Protein 6FPJ (pdb70)

Solvent-accessible surface area: 46569 Å² total; per-residue (Å²): 127,37,37,122,56,0,15,0,0,0,0,0,38,172,118,13,80,3,6,41,1,0,0,62,4,4,5,70,42,19,24,87,53,162,87,106,109,78,52,29,6,80,1,51,58,63,34,30,112,6,111,49,19,44,1,65,20,0,0,50,9,0,17,38,0,41,86,125,20,2,27,0,0,0,0,13,9,38,60,76,0,27,39,2,0,9,21,0,0,21,21,5,50,0,1,0,0,0,0,5,11,24,23,65,54,96,32,87,8,2,0,1,0,31,2,36,25,70,18,0,0,39,20,0,0,63,105,36,165,3,91,85,0,0,1,2,2,2,36,73,37,21,34,23,17,3,25,19,0,3,57,11,12,54,109,57,85,15,94,8,1,0,22,45,0,20,127,24,189,71,58,56,68,8,50,116,25,3,70,48,0,46,168,45,122,2,96,94,2,0,0,10,0,64,31,145,54,0,20,39,2,2,104,8,3,40,111,53,28,196,19,15,200,53,13,15,2,0,0,0,8,7,2,21,67,35,11,132,28,126,170,2,25,150,40,16,0,45,1,0,0,0,17,10,11,52,87,129,39,101,51,0,77,104,3,41,100,117,2,59,164,26,90,54,93,90,6,54,58,2,116,107,34,84,25,58,24,16,0,0,0,0,15,0,0,4,52,0,0,4,37,0,0,24,48,1,97,144,77,208,7,24,3,61,80,24,64,40,104,56,121,67,21,65,20,0,53,6,1,6,85,1,0,20,108,8,114,23,105,0,1,3,26,33,0,44,16,47,61,65,0,67,9,29,59,10,57,0,15,0,42,14,15,80,125,106,40,86,111,57,4,0,50,4,16,50,134,96,124,26,41,67,92,148,82,22,127,48,0,29,0,0,0,0,0,37,173,122,12,82,2,6,33,0,0,0,52,4,3,5,73,44,19,26,95,61,95,88,106,99,68,52,32,4,77,2,68,70,74,28,36,116,12,116,35,16,66,59,159,37,0,28,77,15,1,21,49,0,4,66,111,8,2,2,0,0,0,0,13,7,43,70,131,2,44,104,15,0,10,56,44,0,26,56,6,48,0,1,0,0,0,0,6,8,26,9,68,66,84,33,85,7,0,0,0,0,30,2,34,22,88,12,0,0,50,17,0,0,58,104,39,146,2,102,95,0,0,0,2,30,3,44,82,39,8,80,39,23,29,115,14,1,66,120,14,12,119,137,76,113,25,104,29,13,32,66,74,0,24,157,23,200,76,55,101,65,7,50,131,8,3,75,48,0,42,176,109,146,4,94,94,3,0,0,8,0,55,28,92,45,0,18,39,2,2,102,6,2,36,102,45,29,193,15,13,189,40,15,24,2,0,0,1,8,5,3,12,72,38,11,134,15,120,171,2,43,147,38,14,0,47,2,0,0,0,23,10,14,35,112,40,36,68,60,0,74,95,4,40,109,88,2,66,166,25,86,56,86,106,21,47,48,3,124,107,36,88,27,49,25,16,0,0,0,0,14,0,0,4,52,0,0,4,38,0,0,29,34,2,99,61,11,184,32,100,2,21,95,80,7,2,81,44,84,10,128,42,148,98,64,113,48,24,91,32,1,63,51,2,8,146,1,0,24,74,5,53,18,104,1,1,3,28,33,0,40,18,46,88,77,0,60,11,31,57,10,62,0,15,0,40,21,22,84,118,107,38,66,115,20,7,0,55,4,21,51,136,98,119,24,42,62,79,85,39,128,50,0,29,0,0,0,0,0,33,181,131,12,74,1,5,40,1,0,0,59,7,4,5,71,40,19,25,81,52,164,76,108,110,82,46,32,4,80,2,63,71,65,30,29,127,8,57,12,69,33,3,7,27,1,0,61,8,0,15,35,0,57,74,132,32,11,14,0,0,0,0,13,10,29,55,81,1,28,29,2,0,6,14,0,0,22,40,35,61,1,1,0,0,0,0,6,9,26,26,64,60,96,36,87,9,2,0,1,0,31,1,38,25,70,14,0,0,39,19,0,0,53,107,39,163,3,88,85,0,0,0,2,3,2,34,71,38,21,32,22,17,3,24,16,0,10,46,11,10,44,105,62,74,14,79,11,3,0,20,45,0,16,123,24,155,13,42,52,68,8,40,48,25,1,55,48,0,37,157,78,131,4,79,92,1,0,0,9,0,66,33,140,56,0,29,41,1,2,70,5,0,37,103,44,40,32,40,47,83,52,22,18,0,0,0,0,8,7,2,14,75,35,11,126,13,112,132,2,52,144,29,42,4,76,1,0,0,0,23,10,20,47,122,140,32,93,68,2,88,103,6,54,93,125,2,57,165,26,92,58,93,84,6,53,79,1,116,105,32,84,27,50,25,17,0,0,0,0,16,0,0,4,53,0,0,5,36,0,0,41,57,2,94,146,99,209,37,117,2,71,84,148,11,41,125,100,98,16,0,88,62,1,12,54,1,0,20,107,8,116,22,103,0,1,3,27,32,0,42,17,49,87,63,0,68,9,41,90,10,63,0,13,0,31,56,48,95,173,57,13,0,56,3,25,69,206,83,116,24,42,64,158

CATH classification: 3.40.50.2300 (+1 more: 3.40.50.2300)

Foldseek 3Di:
DQDQEAEEEEEEEPPCQQLVLLLVVLLVVQQPDPPCLSNVHRYHYDYDYQDDLDPVSLVVRLVVRQVVWHLAYEYEHWPSNVCVNQVQCQVQLHAYEYQAQDDPDQGARYAHLHADQQLQVVLVCVVVLAQEAEEEEEQGNHCVNVVSCVVCCVVSNHPYHYDYPNPDPDLVVLVVVVVVVVVVVHAEYEYHYDQVVQQSSLVSCLVVPPNQASHEYEYRDQQVVSHDCVSSLQNFHKYKYKHLADCVPVQNVVCLVVQCVDDCVSNPPSNPHDDGVSSQSSSVSSVLLSQLSSVCVVVVQDSDTGPDDPHHDPSSVSSSVSSQQDFDQGSRGTAHHDNSNHGAQGKMWMKIRGNVGIDGQFMAHPVVGTDGDD/DAQEAEEEEEEEPPCQLLVLLLVVLLVVQQPDPPCLSPVHRYHYDYDYQDDLALVSLLVSVQVDQAQFHLAYEYEHWPSNPCSVQVLCQLFLHAYEYQAQDDPDQGARYAHLHADQQLQVVLVCVVVVAQEAEEEEEQGNHCNNVVSVVVCCVVVVGHYHYDYCNPDDDLVVLVVVVVVVVVVVHAEYEYHYDQVVVLSSLVSCLVVPPNQASHEYEYRDQQVVSHDCVSSLQNWHKYKYKHLFDCPPVQNVVCLVVQCVDDCVSNPPSPVDPDGVSSQSSSVSSVLLSQLVSVCVVVVHPSDHRHRHDGSPDVPRDHDPCSVSSSVSSQQDWDQGSSGTAHHDRSNHGAQGKMWMKMGGNVGIDGQFIAHDPVGTDGD/DDQEAEEEEEAEPPCQLLVLLLVVLLVVQQPDPPCLSPVHRYHYDYDYAYQQDLVRLVVRLQVRVVVWHQAYEYEHWPRRVCVNQVLCVVVLHAYEYQAQDDPDQGARYAHLHADQQLQVVLVCLVVLAQEAEEEEEQGNHCVNVVSCVVCCVVSNHDYHYDYCNPDDDLVVLLVVVVVCVVVVHQEYEYHYDQVVQQSNLVSCLVVVSLADSHEYEYRDQQVVSHPCVSSLVRHYKYKYKHLADPPPVQLVVCLVVQLVDDCVSNPPSNPHDNGVSSQSSSVSSVLLSQLVSVCVVVVPDCDISSPVHPSSVSSRVSSQQDFDQGSRGTAHHDNSNHGAPGKMFMAMSHDTQFIAHDPVGTDGD

Structure (mmCIF, N/CA/C/O backbone):
data_6FPJ
#
_entry.id   6FPJ
#
_cell.length_a   109.150
_cell.length_b   164.770
_cell.length_c   63.350
_cell.angle_alpha   90.000
_cell.angle_beta   90.000
_cell.angle_gamma   90.000
#
_symmetry.space_group_name_H-M   'P 21 21 2'
#
loop_
_entity.id
_entity.type
_entity.pdbx_description
1 polymer 'Glutamate receptor 3'
2 non-polymer 2-acetamido-2-deoxy-beta-D-glucopyranose
3 non-polymer 'PHOSPHATE ION'
4 non-polymer 'DIMETHYL SULFOXIDE'
5 non-polymer GLYCEROL
6 water water
#
loop_
_atom_site.group_PDB
_atom_site.id
_atom_site.type_symbol
_atom_site.label_atom_id
_atom_site.label_alt_id
_atom_site.label_comp_id
_atom_site.label_asym_id
_atom_site.label_entity_id
_atom_site.label_seq_id
_atom_site.pdbx_PDB_ins_code
_atom_site.Cartn_x
_atom_site.Cartn_y
_atom_site.Cartn_z
_atom_site.occupancy
_atom_site.B_iso_or_equiv
_atom_site.auth_seq_id
_atom_site.auth_comp_id
_atom_site.auth_asym_id
_atom_site.auth_atom_id
_atom_site.pdbx_PDB_model_num
ATOM 1 N N . GLY A 1 1 ? 13.003 44.849 13.403 1.00 47.36 1 GLY A N 1
ATOM 2 C CA . GLY A 1 1 ? 13.733 45.214 12.209 1.00 45.85 1 GLY A CA 1
ATOM 3 C C . GLY A 1 1 ? 13.768 44.137 11.133 1.00 41.21 1 GLY A C 1
ATOM 4 O O . GLY A 1 1 ? 13.178 43.074 11.279 1.00 44.22 1 GLY A O 1
ATOM 5 N N . PHE A 1 2 ? 14.463 44.441 10.050 1.00 37.48 2 PHE A N 1
ATOM 6 C CA . PHE A 1 2 ? 14.635 43.521 8.888 1.00 35.14 2 PHE A CA 1
ATOM 7 C C . PHE A 1 2 ? 15.496 42.298 9.325 1.00 34.11 2 PHE A C 1
ATOM 8 O O . PHE A 1 2 ? 16.546 42.451 9.914 1.00 33.43 2 PHE A O 1
ATOM 16 N N . PRO A 1 3 ? 15.057 41.098 9.002 1.00 33.20 3 PRO A N 1
ATOM 17 C CA . PRO A 1 3 ? 15.773 39.944 9.562 1.00 32.51 3 PRO A CA 1
ATOM 18 C C . PRO A 1 3 ? 17.198 39.779 9.052 1.00 30.55 3 PRO A C 1
ATOM 19 O O . PRO A 1 3 ? 17.493 40.184 7.924 1.00 28.54 3 PRO A O 1
ATOM 23 N N . ASN A 1 4 ? 18.073 39.212 9.889 1.00 31.88 4 ASN A N 1
ATOM 24 C CA . ASN A 1 4 ? 19.462 38.967 9.490 1.00 33.08 4 ASN A CA 1
ATOM 25 C C . ASN A 1 4 ? 19.564 37.793 8.507 1.00 30.70 4 ASN A C 1
ATOM 26 O O . ASN A 1 4 ? 20.544 37.718 7.791 1.00 26.87 4 ASN A O 1
ATOM 31 N N . THR A 1 5 ? 18.537 36.923 8.464 1.00 28.89 5 THR A N 1
ATOM 32 C CA . THR A 1 5 ? 18.495 35.797 7.566 1.00 28.72 5 THR A CA 1
ATOM 33 C C . THR A 1 5 ? 17.173 35.774 6.805 1.00 27.58 5 THR A C 1
ATOM 34 O O . THR A 1 5 ? 16.115 35.921 7.407 1.00 29.82 5 THR A O 1
ATOM 38 N N . ILE A 1 6 ? 17.248 35.646 5.491 1.00 25.30 6 ILE A N 1
ATOM 39 C CA . ILE A 1 6 ? 16.078 35.397 4.665 1.00 24.78 6 ILE A CA 1
ATOM 40 C C . ILE A 1 6 ? 16.155 33.960 4.204 1.00 24.76 6 ILE A C 1
ATOM 41 O O . ILE A 1 6 ? 17.181 33.547 3.620 1.00 24.21 6 ILE A O 1
ATOM 46 N N . SER A 1 7 ? 15.106 33.187 4.462 1.00 24.90 7 SER A N 1
ATOM 47 C CA . SER A 1 7 ? 15.046 31.770 4.037 1.00 25.65 7 SER A CA 1
ATOM 48 C C . SER A 1 7 ? 14.096 31.623 2.861 1.00 24.67 7 SER A C 1
ATOM 49 O O . SER A 1 7 ? 12.987 32.147 2.880 1.00 23.31 7 SER A O 1
ATOM 52 N N . ILE A 1 8 ? 14.531 30.865 1.859 1.00 24.35 8 ILE A N 1
ATOM 53 C CA . ILE A 1 8 ? 13.680 30.515 0.743 1.00 23.35 8 ILE A CA 1
ATOM 54 C C . ILE A 1 8 ? 13.515 29.010 0.636 1.00 23.09 8 ILE A C 1
ATOM 55 O O . ILE A 1 8 ? 14.340 28.279 1.124 1.00 24.00 8 ILE A O 1
ATOM 60 N N . GLY A 1 9 ? 12.408 28.587 0.036 1.00 21.88 9 GLY A N 1
ATOM 61 C CA . GLY A 1 9 ? 12.163 27.196 -0.244 1.00 21.41 9 GLY A CA 1
ATOM 62 C C . GLY A 1 9 ? 12.764 26.847 -1.586 1.00 20.77 9 GLY A C 1
ATOM 63 O O . GLY A 1 9 ? 12.967 27.705 -2.447 1.00 20.68 9 GLY A O 1
ATOM 64 N N . GLY A 1 10 ? 13.087 25.580 -1.761 1.00 20.64 10 GLY A N 1
ATOM 65 C CA . GLY A 1 10 ? 13.519 25.064 -3.043 1.00 21.02 10 GLY A CA 1
ATOM 66 C C . GLY A 1 10 ? 12.754 23.792 -3.351 1.00 21.20 10 GLY A C 1
ATOM 67 O O . GLY A 1 10 ? 12.901 22.807 -2.611 1.00 23.26 10 GLY A O 1
ATOM 68 N N . LEU A 1 11 ? 11.972 23.780 -4.420 1.00 20.35 11 LEU A N 1
ATOM 69 C CA . LEU A 1 11 ? 11.211 22.593 -4.816 1.00 20.79 11 LEU A CA 1
ATOM 70 C C . LEU A 1 11 ? 11.756 22.030 -6.102 1.00 20.04 11 LEU A C 1
ATOM 71 O O . LEU A 1 11 ? 11.513 22.564 -7.162 1.00 19.16 11 LEU A O 1
ATOM 76 N N . PHE A 1 12 ? 12.480 20.932 -5.992 1.00 20.29 12 PHE A N 1
ATOM 77 C CA . PHE A 1 12 ? 13.192 20.326 -7.114 1.00 20.96 12 PHE A CA 1
ATOM 78 C C . PHE A 1 12 ? 12.491 19.028 -7.547 1.00 22.17 12 PHE A C 1
ATOM 79 O O . PHE A 1 12 ? 11.840 18.375 -6.750 1.00 23.96 12 PHE A O 1
ATOM 87 N N . MET A 1 13 ? 12.639 18.693 -8.812 1.00 22.97 13 MET A N 1
ATOM 88 C CA . MET A 1 13 ? 11.957 17.567 -9.438 1.00 25.00 13 MET A CA 1
ATOM 89 C C . MET A 1 13 ? 13.022 16.610 -9.944 1.00 25.45 13 MET A C 1
ATOM 90 O O . MET A 1 13 ? 14.225 16.912 -9.942 1.00 24.41 13 MET A O 1
ATOM 95 N N . ARG A 1 14 ? 12.558 15.469 -10.429 1.00 26.66 14 ARG A N 1
ATOM 96 C CA . ARG A 1 14 ? 13.388 14.600 -11.234 1.00 28.73 14 ARG A CA 1
ATOM 97 C C . ARG A 1 14 ? 14.056 15.331 -12.426 1.00 27.09 14 ARG A C 1
ATOM 98 O O . ARG A 1 14 ? 13.467 16.184 -13.086 1.00 27.95 14 ARG A O 1
ATOM 106 N N . ASN A 1 15 ? 15.288 14.974 -12.672 1.00 26.44 15 ASN A N 1
ATOM 107 C CA . ASN A 1 15 ? 16.076 15.521 -13.757 1.00 27.31 15 ASN A CA 1
ATOM 108 C C . ASN A 1 15 ? 16.388 17.010 -13.605 1.00 23.92 15 ASN A C 1
ATOM 109 O O . ASN A 1 15 ? 16.494 17.717 -14.600 1.00 23.26 15 ASN A O 1
ATOM 114 N N . THR A 1 16 ? 16.580 17.450 -12.362 1.00 22.01 16 THR A N 1
ATOM 115 C CA . THR A 1 16 ? 17.040 18.827 -12.076 1.00 21.00 16 THR A CA 1
ATOM 116 C C . THR A 1 16 ? 18.329 18.862 -11.261 1.00 20.67 16 THR A C 1
ATOM 117 O O . THR A 1 16 ? 18.572 19.827 -10.496 1.00 19.58 16 THR A O 1
ATOM 121 N N . VAL A 1 17 ? 19.180 17.830 -11.452 1.00 20.03 17 VAL A N 1
ATOM 122 C CA . VAL A 1 17 ? 20.415 17.733 -10.681 1.00 20.06 17 VAL A CA 1
ATOM 123 C C . VAL A 1 17 ? 21.321 18.935 -10.914 1.00 19.19 17 VAL A C 1
ATOM 124 O O . VAL A 1 17 ? 21.768 19.531 -9.963 1.00 18.69 17 VAL A O 1
ATOM 128 N N . GLN A 1 18 ? 21.571 19.283 -12.172 1.00 18.83 18 GLN A N 1
ATOM 129 C CA . GLN A 1 18 ? 22.457 20.408 -12.471 1.00 18.39 18 GLN A CA 1
ATOM 130 C C . GLN A 1 18 ? 21.883 21.698 -11.912 1.00 17.88 18 GLN A C 1
ATOM 131 O O . GLN A 1 18 ? 22.631 22.517 -11.348 1.00 16.90 18 GLN A O 1
ATOM 137 N N . GLU A 1 19 ? 20.578 21.875 -12.040 1.00 16.84 19 GLU A N 1
ATOM 138 C CA . GLU A 1 19 ? 19.935 23.082 -11.559 1.00 17.38 19 GLU A CA 1
ATOM 139 C C . GLU A 1 19 ? 20.046 23.189 -10.053 1.00 17.91 19 GLU A C 1
ATOM 140 O O . GLU A 1 19 ? 20.255 24.279 -9.528 1.00 17.85 19 GLU A O 1
ATOM 146 N N . HIS A 1 20 ? 19.912 22.063 -9.347 1.00 18.41 20 HIS A N 1
ATOM 147 C CA . HIS A 1 20 ? 20.141 22.041 -7.929 1.00 18.76 20 HIS A CA 1
ATOM 148 C C . HIS A 1 20 ? 21.588 22.445 -7.541 1.00 18.62 20 HIS A C 1
ATOM 149 O O . HIS A 1 20 ? 21.776 23.244 -6.615 1.00 18.20 20 HIS A O 1
ATOM 156 N N . SER A 1 21 ? 22.575 21.936 -8.261 1.00 17.96 21 SER A N 1
ATOM 157 C CA . SER A 1 21 ? 23.958 22.415 -8.102 1.00 18.26 21 SER A CA 1
ATOM 158 C C . SER A 1 21 ? 24.071 23.921 -8.373 1.00 17.69 21 SER A C 1
ATOM 159 O O . SER A 1 21 ? 24.719 24.631 -7.612 1.00 17.07 21 SER A O 1
ATOM 162 N N . ALA A 1 22 ? 23.417 24.407 -9.439 1.00 17.30 22 ALA A N 1
ATOM 163 C CA . ALA A 1 22 ? 23.476 25.826 -9.776 1.00 17.73 22 ALA A CA 1
ATOM 164 C C . ALA A 1 22 ? 22.812 26.706 -8.700 1.00 17.59 22 ALA A C 1
ATOM 165 O O . ALA A 1 22 ? 23.298 27.787 -8.409 1.00 17.62 22 ALA A O 1
ATOM 167 N N . PHE A 1 23 ? 21.718 26.203 -8.116 1.00 17.66 23 PHE A N 1
ATOM 168 C CA . PHE A 1 23 ? 20.991 26.869 -7.031 1.00 17.65 23 PHE A CA 1
ATOM 169 C C . PHE A 1 23 ? 21.889 27.016 -5.798 1.00 18.39 23 PHE A C 1
ATOM 170 O O . PHE A 1 23 ? 22.038 28.114 -5.267 1.00 18.06 23 PHE A O 1
ATOM 178 N N . ARG A 1 24 ? 22.507 25.909 -5.375 1.00 19.95 24 ARG A N 1
ATOM 179 C CA . ARG A 1 24 ? 23.435 25.954 -4.240 1.00 21.70 24 ARG A CA 1
ATOM 180 C C . ARG A 1 24 ? 24.629 26.844 -4.516 1.00 21.20 24 ARG A C 1
ATOM 181 O O . ARG A 1 24 ? 25.045 27.595 -3.654 1.00 21.16 24 ARG A O 1
ATOM 189 N N . PHE A 1 25 ? 25.157 26.778 -5.723 1.00 20.42 25 PHE A N 1
ATOM 190 C CA . PHE A 1 25 ? 26.313 27.584 -6.080 1.00 20.42 25 PHE A CA 1
ATOM 191 C C . PHE A 1 25 ? 25.955 29.068 -6.128 1.00 19.92 25 PHE A C 1
ATOM 192 O O . PHE A 1 25 ? 26.693 29.890 -5.628 1.00 18.71 25 PHE A O 1
ATOM 200 N N . ALA A 1 26 ? 24.810 29.400 -6.732 1.00 18.61 26 ALA A N 1
ATOM 201 C CA . ALA A 1 26 ? 24.387 30.801 -6.744 1.00 18.80 26 ALA A CA 1
ATOM 202 C C . ALA A 1 26 ? 24.126 31.364 -5.346 1.00 19.07 26 ALA A C 1
ATOM 203 O O . ALA A 1 26 ? 24.465 32.536 -5.077 1.00 19.24 26 ALA A O 1
ATOM 205 N N . VAL A 1 27 ? 23.569 30.553 -4.437 1.00 19.48 27 VAL A N 1
ATOM 206 C CA . VAL A 1 27 ? 23.400 30.968 -3.050 1.00 19.56 27 VAL A CA 1
ATOM 207 C C . VAL A 1 27 ? 24.759 31.196 -2.375 1.00 20.20 27 VAL A C 1
ATOM 208 O O . VAL A 1 27 ? 24.953 32.169 -1.636 1.00 19.38 27 VAL A O 1
ATOM 212 N N . GLN A 1 28 ? 25.706 30.305 -2.653 1.00 20.84 28 GLN A N 1
ATOM 213 C CA . GLN A 1 28 ? 27.083 30.470 -2.146 1.00 21.62 28 GLN A CA 1
ATOM 214 C C . GLN A 1 28 ? 27.703 31.784 -2.647 1.00 21.13 28 GLN A C 1
ATOM 215 O O . GLN A 1 28 ? 28.251 32.539 -1.846 1.00 21.83 28 GLN A O 1
ATOM 221 N N . LEU A 1 29 ? 27.587 32.068 -3.935 1.00 20.73 29 LEU A N 1
ATOM 222 C CA . LEU A 1 29 ? 28.122 33.307 -4.509 1.00 21.98 29 LEU A CA 1
ATOM 223 C C . LEU A 1 29 ? 27.504 34.562 -3.845 1.00 22.15 29 LEU A C 1
ATOM 224 O O . LEU A 1 29 ? 28.203 35.512 -3.545 1.00 21.42 29 LEU A O 1
ATOM 229 N N . TYR A 1 30 ? 26.194 34.515 -3.569 1.00 22.90 30 TYR A N 1
ATOM 230 C CA . TYR A 1 30 ? 25.524 35.608 -2.855 1.00 22.67 30 TYR A CA 1
ATOM 231 C C . TYR A 1 30 ? 26.130 35.757 -1.417 1.00 23.50 30 TYR A C 1
ATOM 232 O O . TYR A 1 30 ? 26.492 36.849 -1.020 1.00 23.98 30 TYR A O 1
ATOM 241 N N . ASN A 1 31 ? 26.217 34.637 -0.683 1.00 24.09 31 ASN A N 1
ATOM 242 C CA . ASN A 1 31 ? 26.600 34.642 0.713 1.00 25.40 31 ASN A CA 1
ATOM 243 C C . ASN A 1 31 ? 28.076 34.957 0.952 1.00 27.67 31 ASN A C 1
ATOM 244 O O . ASN A 1 31 ? 28.408 35.467 2.019 1.00 28.12 31 ASN A O 1
ATOM 249 N N . THR A 1 32 ? 28.944 34.653 -0.001 1.00 30.02 32 THR A N 1
ATOM 250 C CA . THR A 1 32 ? 30.366 34.853 0.207 1.00 34.57 32 THR A CA 1
ATOM 251 C C . THR A 1 32 ? 30.834 36.224 -0.265 1.00 38.20 32 THR A C 1
ATOM 252 O O . THR A 1 32 ? 31.982 36.518 -0.174 1.00 43.37 32 THR A O 1
ATOM 256 N N . ASN A 1 33 ? 29.954 37.055 -0.784 1.00 43.19 33 ASN A N 1
ATOM 257 C CA . ASN A 1 33 ? 30.258 38.481 -1.002 1.00 45.69 33 ASN A CA 1
ATOM 258 C C . ASN A 1 33 ? 30.514 39.167 0.359 1.00 45.76 33 ASN A C 1
ATOM 259 O O . ASN A 1 33 ? 29.684 39.071 1.280 1.00 46.94 33 ASN A O 1
ATOM 264 N N . GLN A 1 34 ? 31.666 39.822 0.497 1.00 51.12 34 GLN A N 1
ATOM 265 C CA . GLN A 1 34 ? 32.015 40.577 1.738 1.00 55.95 34 GLN A CA 1
ATOM 266 C C . GLN A 1 34 ? 31.511 42.047 1.768 1.00 57.13 34 GLN A C 1
ATOM 267 O O . GLN A 1 34 ? 31.305 42.615 2.861 1.00 59.27 34 GLN A O 1
ATOM 273 N N . ASN A 1 35 ? 31.309 42.643 0.588 1.00 56.43 35 ASN A N 1
ATOM 274 C CA . ASN A 1 35 ? 30.579 43.922 0.452 1.00 54.86 35 ASN A CA 1
ATOM 275 C C . ASN A 1 35 ? 29.178 43.816 1.092 1.00 53.48 35 ASN A C 1
ATOM 276 O O . ASN A 1 35 ? 28.274 43.222 0.535 1.00 51.90 35 ASN A O 1
ATOM 281 N N . THR A 1 36 ? 29.030 44.428 2.260 1.00 52.44 36 THR A N 1
ATOM 282 C CA . THR A 1 36 ? 27.823 44.427 3.097 1.00 51.78 36 THR A CA 1
ATOM 283 C C . THR A 1 36 ? 26.599 45.170 2.506 1.00 50.17 36 THR A C 1
ATOM 284 O O . THR A 1 36 ? 25.478 45.057 3.045 1.00 49.80 36 THR A O 1
ATOM 288 N N . THR A 1 37 ? 26.813 45.972 1.452 1.00 46.22 37 THR A N 1
ATOM 289 C CA . THR A 1 37 ? 25.691 46.539 0.706 1.00 43.03 37 THR A CA 1
ATOM 290 C C . THR A 1 37 ? 25.080 45.490 -0.220 1.00 40.09 37 THR A C 1
ATOM 291 O O . THR A 1 37 ? 23.847 45.427 -0.366 1.00 40.40 37 THR A O 1
ATOM 295 N N . GLU A 1 38 ? 25.925 44.683 -0.866 1.00 37.87 38 GLU A N 1
ATOM 296 C CA A GLU A 1 38 ? 25.453 43.608 -1.733 0.50 37.24 38 GLU A CA 1
ATOM 297 C CA B GLU A 1 38 ? 25.451 43.611 -1.735 0.50 36.93 38 GLU A CA 1
ATOM 298 C C . GLU A 1 38 ? 24.945 42.401 -0.933 1.00 35.57 38 GLU A C 1
ATOM 299 O O . GLU A 1 38 ? 24.191 41.575 -1.478 1.00 32.74 38 GLU A O 1
ATOM 310 N N . LYS A 1 39 ? 25.368 42.290 0.346 1.00 33.66 39 LYS A N 1
ATOM 311 C CA . LYS A 1 39 ? 24.981 41.168 1.226 1.00 32.97 39 LYS A CA 1
ATOM 312 C C . LYS A 1 39 ? 24.608 41.653 2.620 1.00 30.92 39 LYS A C 1
ATOM 313 O O . LYS A 1 39 ? 25.354 41.438 3.560 1.00 29.60 39 LYS A O 1
ATOM 319 N N . PRO A 1 40 ? 23.445 42.319 2.766 1.00 29.47 40 PRO A N 1
ATOM 320 C CA . PRO A 1 40 ? 23.017 42.798 4.092 1.00 28.16 40 PRO A CA 1
ATOM 321 C C . PRO A 1 40 ? 22.269 41.766 4.936 1.00 27.28 40 PRO A C 1
ATOM 322 O O . PRO A 1 40 ? 21.872 42.089 6.059 1.00 27.48 40 PRO A O 1
ATOM 326 N N . PHE A 1 41 ? 22.001 40.571 4.403 1.00 25.53 41 PHE A N 1
ATOM 327 C CA . PHE A 1 41 ? 21.388 39.490 5.137 1.00 24.99 41 PHE A CA 1
ATOM 328 C C . PHE A 1 41 ? 21.966 38.166 4.632 1.00 25.43 41 PHE A C 1
ATOM 329 O O . PHE A 1 41 ? 22.476 38.111 3.544 1.00 24.51 41 PHE A O 1
ATOM 337 N N . HIS A 1 42 ? 21.900 37.118 5.446 1.00 25.50 42 HIS A N 1
ATOM 338 C CA . HIS A 1 42 ? 22.280 35.780 5.025 1.00 27.18 42 HIS A CA 1
ATOM 339 C C . HIS A 1 42 ? 21.098 35.194 4.238 1.00 25.09 42 HIS A C 1
ATOM 340 O O . HIS A 1 42 ? 19.937 35.378 4.625 1.00 24.85 42 HIS A O 1
ATOM 347 N N . LEU A 1 43 ? 21.409 34.494 3.150 1.00 24.12 43 LEU A N 1
ATOM 348 C CA . LEU A 1 43 ? 20.403 33.718 2.413 1.00 23.83 43 LEU A CA 1
ATOM 349 C C . LEU A 1 43 ? 20.514 32.231 2.744 1.00 24.08 43 LEU A C 1
ATOM 350 O O . LEU A 1 43 ? 21.553 31.612 2.538 1.00 22.40 43 LEU A O 1
ATOM 355 N N . ASN A 1 44 ? 19.419 31.684 3.277 1.00 24.86 44 ASN A N 1
ATOM 356 C CA . ASN A 1 44 ? 19.306 30.300 3.693 1.00 26.86 44 ASN A CA 1
ATOM 357 C C . ASN A 1 44 ? 18.261 29.627 2.815 1.00 26.39 44 ASN A C 1
ATOM 358 O O . ASN A 1 44 ? 17.377 30.289 2.250 1.00 25.39 44 ASN A O 1
ATOM 363 N N . TYR A 1 45 ? 18.337 28.308 2.680 1.00 27.31 45 TYR A N 1
ATOM 364 C CA . TYR A 1 45 ? 17.297 27.599 1.948 1.00 27.38 45 TYR A CA 1
ATOM 365 C C . TYR A 1 45 ? 16.956 26.257 2.593 1.00 28.53 45 TYR A C 1
ATOM 366 O O . TYR A 1 45 ? 17.736 25.705 3.339 1.00 26.42 45 TYR A O 1
ATOM 375 N N . HIS A 1 46 ? 15.779 25.780 2.269 1.00 29.92 46 HIS A N 1
ATOM 376 C CA . HIS A 1 46 ? 15.367 24.447 2.604 1.00 32.97 46 HIS A CA 1
ATOM 377 C C . HIS A 1 46 ? 14.808 23.778 1.335 1.00 31.25 46 HIS A C 1
ATOM 378 O O . HIS A 1 46 ? 13.829 24.279 0.714 1.00 30.26 46 HIS A O 1
ATOM 385 N N . VAL A 1 47 ? 15.430 22.674 0.950 1.00 28.37 47 VAL A N 1
ATOM 386 C CA . VAL A 1 47 ? 15.113 22.013 -0.295 1.00 28.62 47 VAL A CA 1
ATOM 387 C C . VAL A 1 47 ? 14.291 20.753 -0.034 1.00 29.27 47 VAL A C 1
ATOM 388 O O . VAL A 1 47 ? 14.571 20.007 0.897 1.00 28.93 47 VAL A O 1
ATOM 392 N N . ASP A 1 48 ? 13.289 20.533 -0.879 1.00 29.01 48 ASP A N 1
ATOM 393 C CA . ASP A 1 48 ? 12.579 19.277 -0.989 1.00 30.92 48 ASP A CA 1
ATOM 394 C C . ASP A 1 48 ? 12.669 18.799 -2.418 1.00 30.26 48 ASP A C 1
ATOM 395 O O . ASP A 1 48 ? 12.593 19.594 -3.344 1.00 28.50 48 ASP A O 1
ATOM 400 N N . HIS A 1 49 ? 12.857 17.492 -2.581 1.00 30.45 49 HIS A N 1
ATOM 401 C CA . HIS A 1 49 ? 12.831 16.831 -3.858 1.00 31.66 49 HIS A CA 1
ATOM 402 C C . HIS A 1 49 ? 11.507 16.152 -4.002 1.00 31.98 49 HIS A C 1
ATOM 403 O O . HIS A 1 49 ? 11.158 15.357 -3.183 1.00 31.43 49 HIS A O 1
ATOM 410 N N . LEU A 1 50 ? 10.824 16.454 -5.095 1.00 32.58 50 LEU A N 1
ATOM 411 C CA . LEU A 1 50 ? 9.541 15.892 -5.409 1.00 34.63 50 LEU A CA 1
ATOM 412 C C . LEU A 1 50 ? 9.782 14.627 -6.187 1.00 37.91 50 LEU A C 1
ATOM 413 O O . LEU A 1 50 ? 10.305 14.658 -7.353 1.00 35.80 50 LEU A O 1
ATOM 418 N N . ASP A 1 51 ? 9.470 13.502 -5.514 1.00 41.39 51 ASP A N 1
ATOM 419 C CA . ASP A 1 51 ? 9.603 12.181 -6.126 1.00 44.04 51 ASP A CA 1
ATOM 420 C C . ASP A 1 51 ? 8.665 12.028 -7.324 1.00 40.42 51 ASP A C 1
ATOM 421 O O . ASP A 1 51 ? 8.975 11.247 -8.205 1.00 39.48 51 ASP A O 1
ATOM 426 N N . SER A 1 52 ? 7.551 12.784 -7.373 1.00 37.34 52 SER A N 1
ATOM 427 C CA . SER A 1 52 ? 6.661 12.762 -8.547 1.00 37.02 52 SER A CA 1
ATOM 428 C C . SER A 1 52 ? 6.011 14.091 -8.694 1.00 33.56 52 SER A C 1
ATOM 429 O O . SER A 1 52 ? 6.077 14.861 -7.783 1.00 32.59 52 SER A O 1
ATOM 432 N N . SER A 1 53 ? 5.285 14.284 -9.787 1.00 34.50 53 SER A N 1
ATOM 433 C CA . SER A 1 53 ? 4.449 15.471 -9.979 1.00 33.74 53 SER A CA 1
ATOM 434 C C . SER A 1 53 ? 2.988 15.197 -9.608 1.00 35.27 53 SER A C 1
ATOM 435 O O . SER A 1 53 ? 2.106 16.062 -9.789 1.00 34.58 53 SER A O 1
ATOM 438 N N . ASN A 1 54 ? 2.695 14.005 -9.057 1.00 35.70 54 ASN A N 1
ATOM 439 C CA . ASN A 1 54 ? 1.405 13.796 -8.427 1.00 36.05 54 ASN A CA 1
ATOM 440 C C . ASN A 1 54 ? 1.121 14.685 -7.160 1.00 35.49 54 ASN A C 1
ATOM 441 O O . ASN A 1 54 ? 2.024 15.113 -6.443 1.00 34.42 54 ASN A O 1
ATOM 446 N N . SER A 1 55 ? -0.150 14.955 -6.942 1.00 33.29 55 SER A N 1
ATOM 447 C CA . SER A 1 55 ? -0.618 15.833 -5.894 1.00 32.48 55 SER A CA 1
ATOM 448 C C . SER A 1 55 ? -0.194 15.484 -4.496 1.00 30.70 55 SER A C 1
ATOM 449 O O . SER A 1 55 ? -0.028 16.362 -3.659 1.00 26.99 55 SER A O 1
ATOM 452 N N . PHE A 1 56 ? -0.070 14.192 -4.218 1.00 31.41 56 PHE A N 1
ATOM 453 C CA . PHE A 1 56 ? 0.349 13.772 -2.912 1.00 32.23 56 PHE A CA 1
ATOM 454 C C . PHE A 1 56 ? 1.772 14.282 -2.627 1.00 30.60 56 PHE A C 1
ATOM 455 O O . PHE A 1 56 ? 2.005 14.844 -1.579 1.00 31.06 56 PHE A O 1
ATOM 463 N N . SER A 1 57 ? 2.696 14.040 -3.555 1.00 29.36 57 SER A N 1
ATOM 464 C CA . SER A 1 57 ? 4.087 14.453 -3.390 1.00 29.26 57 SER A CA 1
ATOM 465 C C . SER A 1 57 ? 4.185 15.963 -3.335 1.00 27.92 57 SER A C 1
ATOM 466 O O . SER A 1 57 ? 4.871 16.529 -2.496 1.00 26.33 57 SER A O 1
ATOM 469 N N . VAL A 1 58 ? 3.450 16.625 -4.235 1.00 27.62 58 VAL A N 1
ATOM 470 C CA . VAL A 1 58 ? 3.491 18.070 -4.351 1.00 27.77 58 VAL A CA 1
ATOM 471 C C . VAL A 1 58 ? 2.946 18.738 -3.117 1.00 28.07 58 VAL A C 1
ATOM 472 O O . VAL A 1 58 ? 3.577 19.641 -2.594 1.00 27.29 58 VAL A O 1
ATOM 476 N N . THR A 1 59 ? 1.787 18.278 -2.622 1.00 28.75 59 THR A N 1
ATOM 477 C CA . THR A 1 59 ? 1.174 18.847 -1.427 1.00 29.01 59 THR A CA 1
ATOM 478 C C . THR A 1 59 ? 2.089 18.664 -0.211 1.00 30.18 59 THR A C 1
ATOM 479 O O . THR A 1 59 ? 2.345 19.636 0.536 1.00 29.89 59 THR A O 1
ATOM 483 N N . ASN A 1 60 ? 2.614 17.454 -0.028 1.00 31.25 60 ASN A N 1
ATOM 484 C CA . ASN A 1 60 ? 3.581 17.261 1.067 1.00 32.66 60 ASN A CA 1
ATOM 485 C C . ASN A 1 60 ? 4.812 18.220 1.026 1.00 31.94 60 ASN A C 1
ATOM 486 O O . ASN A 1 60 ? 5.173 18.846 2.028 1.00 30.80 60 ASN A O 1
ATOM 491 N N . ALA A 1 61 ? 5.385 18.360 -0.157 1.00 32.17 61 ALA A N 1
ATOM 492 C CA . ALA A 1 61 ? 6.548 19.224 -0.314 1.00 33.12 61 ALA A CA 1
ATOM 493 C C . ALA A 1 61 ? 6.209 20.692 -0.089 1.00 33.37 61 ALA A C 1
ATOM 494 O O . ALA A 1 61 ? 6.926 21.393 0.603 1.00 36.67 61 ALA A O 1
ATOM 496 N N . PHE A 1 62 ? 5.085 21.151 -0.612 1.00 33.42 62 PHE A N 1
ATOM 497 C CA . PHE A 1 62 ? 4.691 22.506 -0.412 1.00 33.71 62 PHE A CA 1
ATOM 498 C C . PHE A 1 62 ? 4.435 22.784 1.046 1.00 37.00 62 PHE A C 1
ATOM 499 O O . PHE A 1 62 ? 4.912 23.821 1.579 1.00 36.14 62 PHE A O 1
ATOM 507 N N . CYS A 1 63 ? 3.692 21.874 1.694 1.00 38.19 63 CYS A N 1
ATOM 508 C CA . CYS A 1 63 ? 3.338 22.050 3.110 1.00 41.04 63 CYS A CA 1
ATOM 509 C C . CYS A 1 63 ? 4.586 22.016 4.053 1.00 40.20 63 CYS A C 1
ATOM 510 O O . CYS A 1 63 ? 4.637 22.750 5.033 1.00 38.24 63 CYS A O 1
ATOM 513 N N . SER A 1 64 ? 5.553 21.174 3.720 1.00 41.72 64 SER A N 1
ATOM 514 C CA . SER A 1 64 ? 6.824 21.145 4.423 1.00 45.91 64 SER A CA 1
ATOM 515 C C . SER A 1 64 ? 7.549 22.524 4.372 1.00 47.59 64 SER A C 1
ATOM 516 O O . SER A 1 64 ? 8.080 23.003 5.374 1.00 49.93 64 SER A O 1
ATOM 519 N N . GLN A 1 65 ? 7.511 23.183 3.220 1.00 48.16 65 GLN A N 1
ATOM 520 C CA . GLN A 1 65 ? 8.158 24.497 3.080 1.00 48.66 65 GLN A CA 1
ATOM 521 C C . GLN A 1 65 ? 7.380 25.568 3.791 1.00 49.63 65 GLN A C 1
ATOM 522 O O . GLN A 1 65 ? 7.959 26.477 4.448 1.00 52.64 65 GLN A O 1
ATOM 528 N N . PHE A 1 66 ? 6.063 25.473 3.672 1.00 51.07 66 PHE A N 1
ATOM 529 C CA . PHE A 1 66 ? 5.230 26.446 4.294 1.00 51.88 66 PHE A CA 1
ATOM 530 C C . PHE A 1 66 ? 5.379 26.456 5.806 1.00 50.57 66 PHE A C 1
ATOM 531 O O . PHE A 1 66 ? 5.529 27.528 6.410 1.00 51.62 66 PHE A O 1
ATOM 539 N N . SER A 1 67 ? 5.398 25.277 6.412 1.00 46.88 67 SER A N 1
ATOM 540 C CA . SER A 1 67 ? 5.542 25.167 7.862 1.00 47.08 67 SER A CA 1
ATOM 541 C C . SER A 1 67 ? 6.929 25.592 8.342 1.00 45.40 67 SER A C 1
ATOM 542 O O . SER A 1 67 ? 7.055 26.135 9.417 1.00 40.85 67 SER A O 1
ATOM 545 N N . ARG A 1 68 ? 7.930 25.413 7.501 1.00 46.78 68 ARG A N 1
ATOM 546 C CA . ARG A 1 68 ? 9.269 25.840 7.822 1.00 49.59 68 ARG A CA 1
ATOM 547 C C . ARG A 1 68 ? 9.356 27.355 7.944 1.00 50.21 68 ARG A C 1
ATOM 548 O O . ARG A 1 68 ? 10.188 27.873 8.676 1.00 52.60 68 ARG A O 1
ATOM 556 N N . GLY A 1 69 ? 8.494 28.052 7.218 1.00 45.83 69 GLY A N 1
ATOM 557 C CA . GLY A 1 69 ? 8.514 29.490 7.168 1.00 41.92 69 GLY A CA 1
ATOM 558 C C . GLY A 1 69 ? 9.523 29.911 6.135 1.00 40.67 69 GLY A C 1
ATOM 559 O O . GLY A 1 69 ? 10.753 29.869 6.405 1.00 47.85 69 GLY A O 1
ATOM 560 N N . VAL A 1 70 ? 9.054 30.257 4.942 1.00 33.11 70 VAL A N 1
ATOM 561 C CA . VAL A 1 70 ? 9.943 30.714 3.874 1.00 28.32 70 VAL A CA 1
ATOM 562 C C . VAL A 1 70 ? 9.362 32.024 3.389 1.00 25.79 70 VAL A C 1
ATOM 563 O O . VAL A 1 70 ? 8.167 32.235 3.486 1.00 23.45 70 VAL A O 1
ATOM 567 N N . TYR A 1 71 ? 10.219 32.879 2.896 1.00 23.51 71 TYR A N 1
ATOM 568 C CA . TYR A 1 71 ? 9.800 34.178 2.373 1.00 23.18 71 TYR A CA 1
ATOM 569 C C . TYR A 1 71 ? 9.440 34.155 0.885 1.00 21.15 71 TYR A C 1
ATOM 570 O O . TYR A 1 71 ? 8.868 35.132 0.400 1.00 20.68 71 TYR A O 1
ATOM 579 N N . ALA A 1 72 ? 9.823 33.067 0.178 1.00 19.42 72 ALA A N 1
ATOM 580 C CA . ALA A 1 72 ? 9.542 32.824 -1.233 1.00 18.31 72 ALA A CA 1
ATOM 581 C C . ALA A 1 72 ? 9.937 31.368 -1.526 1.00 17.97 72 ALA A C 1
ATOM 582 O O . ALA A 1 72 ? 10.698 30.756 -0.743 1.00 17.11 72 ALA A O 1
ATOM 584 N N . ILE A 1 73 ? 9.452 30.813 -2.622 1.00 17.56 73 ILE A N 1
ATOM 585 C CA . ILE A 1 73 ? 9.830 29.441 -3.009 1.00 17.17 73 ILE A CA 1
ATOM 586 C C . ILE A 1 73 ? 10.374 29.466 -4.417 1.00 16.96 73 ILE A C 1
ATOM 587 O O . ILE A 1 73 ? 9.699 29.937 -5.345 1.00 18.08 73 ILE A O 1
ATOM 592 N N . PHE A 1 74 ? 11.589 28.967 -4.584 1.00 16.57 74 PHE A N 1
ATOM 593 C CA . PHE A 1 74 ? 12.158 28.669 -5.890 1.00 16.21 74 PHE A CA 1
ATOM 594 C C . PHE A 1 74 ? 11.800 27.221 -6.250 1.00 16.14 74 PHE A C 1
ATOM 595 O O . PHE A 1 74 ? 11.903 26.337 -5.416 1.00 16.95 74 PHE A O 1
ATOM 603 N N . GLY A 1 75 ? 11.479 26.958 -7.489 1.00 15.87 75 GLY A N 1
ATOM 604 C CA . GLY A 1 75 ? 11.207 25.594 -7.909 1.00 15.72 75 GLY A CA 1
ATOM 605 C C . GLY A 1 75 ? 10.736 25.384 -9.304 1.00 15.33 75 GLY A C 1
ATOM 606 O O . GLY A 1 75 ? 10.793 26.266 -10.147 1.00 14.04 75 GLY A O 1
ATOM 607 N N . PHE A 1 76 ? 10.319 24.129 -9.528 1.00 15.78 76 PHE A N 1
ATOM 608 C CA . PHE A 1 76 ? 9.984 23.644 -10.844 1.00 15.98 76 PHE A CA 1
ATOM 609 C C . PHE A 1 76 ? 8.590 23.037 -10.843 1.00 16.26 76 PHE A C 1
ATOM 610 O O . PHE A 1 76 ? 8.126 22.497 -9.839 1.00 15.92 76 PHE A O 1
ATOM 618 N N . TYR A 1 77 ? 7.924 23.125 -11.976 1.00 16.74 77 TYR A N 1
ATOM 619 C CA . TYR A 1 77 ? 6.663 22.388 -12.200 1.00 17.36 77 TYR A CA 1
ATOM 620 C C . TYR A 1 77 ? 6.701 21.777 -13.573 1.00 17.48 77 TYR A C 1
ATOM 621 O O . TYR A 1 77 ? 7.498 22.150 -14.427 1.00 16.67 77 TYR A O 1
ATOM 630 N N . ASP A 1 78 ? 5.813 20.829 -13.787 1.00 18.59 78 ASP A N 1
ATOM 631 C CA . ASP A 1 78 ? 5.519 20.324 -15.116 1.00 18.82 78 ASP A CA 1
ATOM 632 C C . ASP A 1 78 ? 4.001 20.467 -15.382 1.00 19.78 78 ASP A C 1
ATOM 633 O O . ASP A 1 78 ? 3.298 21.038 -14.547 1.00 18.25 78 ASP A O 1
ATOM 638 N N . GLN A 1 79 ? 3.521 19.929 -16.508 1.00 20.39 79 GLN A N 1
ATOM 639 C CA . GLN A 1 79 ? 2.087 20.031 -16.827 1.00 22.40 79 GLN A CA 1
ATOM 640 C C . GLN A 1 79 ? 1.191 19.467 -15.751 1.00 21.49 79 GLN A C 1
ATOM 641 O O . GLN A 1 79 ? 0.136 19.998 -15.526 1.00 20.75 79 GLN A O 1
ATOM 647 N N . MET A 1 80 ? 1.612 18.408 -15.078 1.00 21.48 80 MET A N 1
ATOM 648 C CA A MET A 1 80 ? 0.827 17.789 -14.025 0.50 21.61 80 MET A CA 1
ATOM 649 C CA B MET A 1 80 ? 0.830 17.787 -14.024 0.50 21.98 80 MET A CA 1
ATOM 650 C C . MET A 1 80 ? 0.780 18.604 -12.743 1.00 20.90 80 MET A C 1
ATOM 651 O O . MET A 1 80 ? -0.256 18.628 -12.080 1.00 20.32 80 MET A O 1
ATOM 660 N N . SER A 1 81 ? 1.901 19.257 -12.369 1.00 19.05 81 SER A N 1
ATOM 661 C CA . SER A 1 81 ? 1.968 19.907 -11.077 1.00 18.68 81 SER A CA 1
ATOM 662 C C . SER A 1 81 ? 1.760 21.417 -11.134 1.00 18.94 81 SER A C 1
ATOM 663 O O . SER A 1 81 ? 1.600 22.002 -10.076 1.00 18.84 81 SER A O 1
ATOM 666 N N . MET A 1 82 ? 1.792 22.033 -12.321 1.00 18.78 82 MET A N 1
ATOM 667 C CA A MET A 1 82 ? 1.809 23.495 -12.432 0.50 18.21 82 MET A CA 1
ATOM 668 C CA B MET A 1 82 ? 1.809 23.494 -12.432 0.50 19.42 82 MET A CA 1
ATOM 669 C C . MET A 1 82 ? 0.648 24.174 -11.674 1.00 19.34 82 MET A C 1
ATOM 670 O O . MET A 1 82 ? 0.884 25.044 -10.838 1.00 18.45 82 MET A O 1
ATOM 679 N N . ASN A 1 83 ? -0.576 23.755 -11.953 1.00 19.67 83 ASN A N 1
ATOM 680 C CA . ASN A 1 83 ? -1.729 24.377 -11.304 1.00 21.79 83 ASN A CA 1
ATOM 681 C C . ASN A 1 83 ? -1.749 24.087 -9.832 1.00 21.74 83 ASN A C 1
ATOM 682 O O . ASN A 1 83 ? -2.027 24.985 -9.035 1.00 21.75 83 ASN A O 1
ATOM 687 N N . THR A 1 84 ? -1.432 22.851 -9.436 1.00 21.38 84 THR A N 1
ATOM 688 C CA . THR A 1 84 ? -1.412 22.534 -8.009 1.00 22.59 84 THR A CA 1
ATOM 689 C C . THR A 1 84 ? -0.461 23.459 -7.236 1.00 22.81 84 THR A C 1
ATOM 690 O O . THR A 1 84 ? -0.834 24.072 -6.242 1.00 23.00 84 THR A O 1
ATOM 694 N N . LEU A 1 85 ? 0.746 23.590 -7.749 1.00 22.35 85 LEU A N 1
ATOM 695 C CA . LEU A 1 85 ? 1.778 24.297 -7.033 1.00 23.23 85 LEU A CA 1
ATOM 696 C C . LEU A 1 85 ? 1.548 25.791 -7.030 1.00 22.02 85 LEU A C 1
ATOM 697 O O . LEU A 1 85 ? 1.687 26.470 -5.986 1.00 22.92 85 LEU A O 1
ATOM 702 N N . THR A 1 86 ? 1.242 26.331 -8.195 1.00 22.10 86 THR A N 1
ATOM 703 C CA . THR A 1 86 ? 1.067 27.758 -8.310 1.00 22.20 86 THR A CA 1
ATOM 704 C C . THR A 1 86 ? -0.179 28.232 -7.587 1.00 22.60 86 THR A C 1
ATOM 705 O O . THR A 1 86 ? -0.194 29.348 -7.059 1.00 22.52 86 THR A O 1
ATOM 709 N N . SER A 1 87 ? -1.230 27.415 -7.560 1.00 22.79 87 SER A N 1
ATOM 710 C CA . SER A 1 87 ? -2.457 27.777 -6.828 1.00 23.52 87 SER A CA 1
ATOM 711 C C . SER A 1 87 ? -2.222 27.739 -5.332 1.00 23.29 87 SER A C 1
ATOM 712 O O . SER A 1 87 ? -2.707 28.574 -4.651 1.00 23.93 87 SER A O 1
ATOM 715 N N . PHE A 1 88 ? -1.493 26.764 -4.804 1.00 22.94 88 PHE A N 1
ATOM 716 C CA . PHE A 1 88 ? -1.084 26.765 -3.398 1.00 24.43 88 PHE A CA 1
ATOM 717 C C . PHE A 1 88 ? -0.325 28.080 -3.013 1.00 24.14 88 PHE A C 1
ATOM 718 O O . PHE A 1 88 ? -0.653 28.755 -2.013 1.00 24.25 88 PHE A O 1
ATOM 726 N N . CYS A 1 89 ? 0.677 28.413 -3.824 1.00 23.17 89 CYS A N 1
ATOM 727 C CA . CYS A 1 89 ? 1.451 29.669 -3.640 1.00 23.52 89 CYS A CA 1
ATOM 728 C C . CYS A 1 89 ? 0.557 30.902 -3.642 1.00 23.41 89 CYS A C 1
ATOM 729 O O . CYS A 1 89 ? 0.629 31.712 -2.762 1.00 23.18 89 CYS A O 1
ATOM 732 N N . GLY A 1 90 ? -0.288 31.001 -4.652 1.00 23.65 90 GLY A N 1
ATOM 733 C CA . GLY A 1 90 ? -1.239 32.049 -4.818 1.00 24.63 90 GLY A CA 1
ATOM 734 C C . GLY A 1 90 ? -2.239 32.199 -3.692 1.00 26.58 90 GLY A C 1
ATOM 735 O O . GLY A 1 90 ? -2.516 33.310 -3.299 1.00 27.43 90 GLY A O 1
ATOM 736 N N . ALA A 1 91 ? -2.748 31.090 -3.141 1.00 27.02 91 ALA A N 1
ATOM 737 C CA . ALA A 1 91 ? -3.697 31.133 -2.040 1.00 27.37 91 ALA A CA 1
ATOM 738 C C . ALA A 1 91 ? -3.067 31.646 -0.773 1.00 27.33 91 ALA A C 1
ATOM 739 O O . ALA A 1 91 ? -3.722 32.359 -0.020 1.00 27.52 91 ALA A O 1
ATOM 741 N N . LEU A 1 92 ? -1.794 31.354 -0.548 1.00 27.05 92 LEU A N 1
ATOM 742 C CA . LEU A 1 92 ? -1.094 31.853 0.611 1.00 26.91 92 LEU A CA 1
ATOM 743 C C . LEU A 1 92 ? -0.271 33.113 0.373 1.00 25.12 92 LEU A C 1
ATOM 744 O O . LEU A 1 92 ? 0.427 33.529 1.258 1.00 25.20 92 LEU A O 1
ATOM 749 N N . HIS A 1 93 ? -0.312 33.675 -0.831 1.00 23.58 93 HIS A N 1
ATOM 750 C CA . HIS A 1 93 ? 0.473 34.880 -1.155 1.00 23.22 93 HIS A CA 1
ATOM 751 C C . HIS A 1 93 ? 2.000 34.696 -0.983 1.00 22.58 93 HIS A C 1
ATOM 752 O O . HIS A 1 93 ? 2.714 35.604 -0.579 1.00 22.68 93 HIS A O 1
ATOM 759 N N . THR A 1 94 ? 2.489 33.516 -1.324 1.00 21.06 94 THR A N 1
ATOM 760 C CA . THR A 1 94 ? 3.888 33.208 -1.315 1.00 20.30 94 THR A CA 1
ATOM 761 C C . THR A 1 94 ? 4.292 33.132 -2.794 1.00 19.36 94 THR A C 1
ATOM 762 O O . THR A 1 94 ? 3.655 32.437 -3.616 1.00 19.28 94 THR A O 1
ATOM 766 N N . SER A 1 95 ? 5.347 33.839 -3.135 1.00 18.02 95 SER A N 1
ATOM 767 C CA . SER A 1 95 ? 5.772 33.904 -4.501 1.00 17.26 95 SER A CA 1
ATOM 768 C C . SER A 1 95 ? 6.609 32.689 -4.879 1.00 16.86 95 SER A C 1
ATOM 769 O O . SER A 1 95 ? 7.514 32.284 -4.123 1.00 16.94 95 SER A O 1
ATOM 772 N N . PHE A 1 96 ? 6.301 32.132 -6.047 1.00 16.29 96 PHE A N 1
ATOM 773 C CA . PHE A 1 96 ? 6.977 31.013 -6.622 1.00 16.33 96 PHE A CA 1
ATOM 774 C C . PHE A 1 96 ? 7.874 31.515 -7.762 1.00 15.54 96 PHE A C 1
ATOM 775 O O . PHE A 1 96 ? 7.390 32.139 -8.694 1.00 15.75 96 PHE A O 1
ATOM 783 N N . VAL A 1 97 ? 9.175 31.267 -7.671 1.00 15.03 97 VAL A N 1
ATOM 784 C CA . VAL A 1 97 ? 10.117 31.727 -8.683 1.00 14.38 97 VAL A CA 1
ATOM 785 C C . VAL A 1 97 ? 10.630 30.529 -9.421 1.00 14.44 97 VAL A C 1
ATOM 786 O O . VAL A 1 97 ? 11.200 29.604 -8.769 1.00 14.82 97 VAL A O 1
ATOM 790 N N . THR A 1 98 ? 10.466 30.495 -10.740 1.00 13.89 98 THR A N 1
ATOM 791 C CA . THR A 1 98 ? 10.655 29.246 -11.481 1.00 13.80 98 THR A CA 1
ATOM 792 C C . THR A 1 98 ? 11.333 29.397 -12.821 1.00 13.51 98 THR A C 1
ATOM 793 O O . THR A 1 98 ? 11.031 30.338 -13.560 1.00 13.31 98 THR A O 1
ATOM 797 N N . PRO A 1 99 ? 12.222 28.444 -13.187 1.00 13.21 99 PRO A N 1
ATOM 798 C CA . PRO A 1 99 ? 12.706 28.393 -14.563 1.00 13.38 99 PRO A CA 1
ATOM 799 C C . PRO A 1 99 ? 11.856 27.540 -15.486 1.00 13.38 99 PRO A C 1
ATOM 800 O O . PRO A 1 99 ? 12.268 27.326 -16.631 1.00 13.16 99 PRO A O 1
ATOM 804 N N . SER A 1 100 ? 10.719 27.036 -15.009 1.00 13.33 100 SER A N 1
ATOM 805 C CA . SER A 1 100 ? 9.922 26.117 -15.813 1.00 13.93 100 SER A CA 1
ATOM 806 C C . SER A 1 100 ? 9.188 26.892 -16.919 1.00 14.49 100 SER A C 1
ATOM 807 O O . SER A 1 100 ? 9.239 28.145 -16.945 1.00 14.32 100 SER A O 1
ATOM 810 N N . PHE A 1 101 ? 8.516 26.179 -17.822 1.00 14.89 101 PHE A N 1
ATOM 811 C CA . PHE A 1 101 ? 7.816 26.819 -18.910 1.00 15.54 101 PHE A CA 1
ATOM 812 C C . PHE A 1 101 ? 6.851 27.914 -18.394 1.00 16.48 101 PHE A C 1
ATOM 813 O O . PHE A 1 101 ? 6.174 27.702 -17.393 1.00 15.86 101 PHE A O 1
ATOM 821 N N . PRO A 1 102 ? 6.840 29.081 -19.073 1.00 17.95 102 PRO A N 1
ATOM 822 C CA . PRO A 1 102 ? 5.865 30.087 -18.666 1.00 20.37 102 PRO A CA 1
ATOM 823 C C . PRO A 1 102 ? 4.481 29.718 -19.143 1.00 23.49 102 PRO A C 1
ATOM 824 O O . PRO A 1 102 ? 4.324 28.882 -20.056 1.00 26.09 102 PRO A O 1
ATOM 828 N N . THR A 1 103 ? 3.473 30.338 -18.561 1.00 28.03 103 THR A N 1
ATOM 829 C CA . THR A 1 103 ? 2.066 30.232 -19.084 1.00 33.11 103 THR A CA 1
ATOM 830 C C . THR A 1 103 ? 1.590 31.463 -19.817 1.00 34.73 103 THR A C 1
ATOM 831 O O . THR A 1 103 ? 2.080 32.560 -19.571 1.00 31.92 103 THR A O 1
ATOM 835 N N . ASP A 1 104 ? 0.626 31.276 -20.727 1.00 40.09 104 ASP A N 1
ATOM 836 C CA . ASP A 1 104 ? -0.189 32.389 -21.229 1.00 44.93 104 ASP A CA 1
ATOM 837 C C . ASP A 1 104 ? -1.051 32.973 -20.127 1.00 45.58 104 ASP A C 1
ATOM 838 O O . ASP A 1 104 ? -1.150 34.192 -20.064 1.00 50.12 104 ASP A O 1
ATOM 843 N N . ALA A 1 105 ? -1.630 32.133 -19.254 1.00 44.32 105 ALA A N 1
ATOM 844 C CA . ALA A 1 105 ? -2.592 32.571 -18.203 1.00 43.29 105 ALA A CA 1
ATOM 845 C C . ALA A 1 105 ? -2.132 33.734 -17.334 1.00 42.34 105 ALA A C 1
ATOM 846 O O . ALA A 1 105 ? -0.945 33.934 -17.081 1.00 41.73 105 ALA A O 1
ATOM 848 N N . ASP A 1 106 ? -3.096 34.542 -16.923 1.00 41.11 106 ASP A N 1
ATOM 849 C CA . ASP A 1 106 ? -2.893 35.640 -15.980 1.00 41.31 106 ASP A CA 1
ATOM 850 C C . ASP A 1 106 ? -2.863 34.987 -14.603 1.00 38.40 106 ASP A C 1
ATOM 851 O O . ASP A 1 106 ? -3.912 34.659 -14.074 1.00 41.92 106 ASP A O 1
ATOM 856 N N . VAL A 1 107 ? -1.671 34.721 -14.062 1.00 32.65 107 VAL A N 1
ATOM 857 C CA . VAL A 1 107 ? -1.543 34.236 -12.724 1.00 30.43 107 VAL A CA 1
ATOM 858 C C . VAL A 1 107 ? -0.796 35.257 -11.858 1.00 26.07 107 VAL A C 1
ATOM 859 O O . VAL A 1 107 ? 0.079 36.021 -12.338 1.00 24.98 107 VAL A O 1
ATOM 863 N N . GLN A 1 108 ? -1.139 35.239 -10.579 1.00 23.03 108 GLN A N 1
ATOM 864 C CA . GLN A 1 108 ? -0.417 35.987 -9.575 1.00 22.25 108 GLN A CA 1
ATOM 865 C C . GLN A 1 108 ? 0.557 35.066 -8.826 1.00 20.12 108 GLN A C 1
ATOM 866 O O . GLN A 1 108 ? 0.433 33.842 -8.860 1.00 19.03 108 GLN A O 1
ATOM 872 N N . PHE A 1 109 ? 1.534 35.686 -8.172 1.00 17.88 109 PHE A N 1
ATOM 873 C CA . PHE A 1 109 ? 2.473 35.012 -7.276 1.00 17.51 109 PHE A CA 1
ATOM 874 C C . PHE A 1 109 ? 3.404 34.021 -7.952 1.00 16.63 109 PHE A C 1
ATOM 875 O O . PHE A 1 109 ? 3.942 33.119 -7.293 1.00 16.70 109 PHE A O 1
ATOM 883 N N . VAL A 1 110 ? 3.617 34.210 -9.260 1.00 16.18 110 VAL A N 1
ATOM 884 C CA . VAL A 1 110 ? 4.551 33.353 -10.031 1.00 16.23 110 VAL A CA 1
ATOM 885 C C . VAL A 1 110 ? 5.484 34.237 -10.800 1.00 15.78 110 VAL A C 1
ATOM 886 O O . VAL A 1 110 ? 5.052 34.989 -11.663 1.00 16.12 110 VAL A O 1
ATOM 890 N N . ILE A 1 111 ? 6.752 34.133 -10.481 1.00 15.25 111 ILE A N 1
ATOM 891 C CA A ILE A 1 111 ? 7.783 34.841 -11.191 0.50 15.26 111 ILE A CA 1
ATOM 892 C CA B ILE A 1 111 ? 7.780 34.850 -11.187 0.50 15.12 111 ILE A CA 1
ATOM 893 C C . ILE A 1 111 ? 8.384 33.869 -12.197 1.00 15.02 111 ILE A C 1
ATOM 894 O O . ILE A 1 111 ? 9.081 32.897 -11.804 1.00 14.25 111 ILE A O 1
ATOM 903 N N . GLN A 1 112 ? 8.106 34.122 -13.484 1.00 15.01 112 GLN A N 1
ATOM 904 C CA . GLN A 1 112 ? 8.468 33.196 -14.541 1.00 15.82 112 GLN A CA 1
ATOM 905 C C . GLN A 1 112 ? 9.769 33.607 -15.215 1.00 14.92 112 GLN A C 1
ATOM 906 O O . GLN A 1 112 ? 9.790 34.454 -16.099 1.00 15.04 112 GLN A O 1
ATOM 912 N N . MET A 1 113 ? 10.862 33.008 -14.749 1.00 14.75 113 MET A N 1
ATOM 913 C CA . MET A 1 113 ? 12.197 33.361 -15.211 1.00 14.87 113 MET A CA 1
ATOM 914 C C . MET A 1 113 ? 12.431 33.080 -16.678 1.00 14.49 113 MET A C 1
ATOM 915 O O . MET A 1 113 ? 13.240 33.746 -17.290 1.00 14.96 113 MET A O 1
ATOM 920 N N . ARG A 1 114 ? 11.766 32.072 -17.250 1.00 14.16 114 ARG A N 1
ATOM 921 C CA . ARG A 1 114 ? 11.984 31.706 -18.634 1.00 14.22 114 ARG A CA 1
ATOM 922 C C . ARG A 1 114 ? 11.128 32.575 -19.566 1.00 14.71 114 ARG A C 1
ATOM 923 O O . ARG A 1 114 ? 9.915 32.530 -19.459 1.00 13.79 114 ARG A O 1
ATOM 931 N N . PRO A 1 115 ? 11.762 33.308 -20.505 1.00 15.54 115 PRO A N 1
ATOM 932 C CA . PRO A 1 115 ? 10.983 34.070 -21.446 1.00 16.50 115 PRO A CA 1
ATOM 933 C C . PRO A 1 115 ? 10.153 33.180 -22.380 1.00 17.25 115 PRO A C 1
ATOM 934 O O . PRO A 1 115 ? 10.562 32.023 -22.669 1.00 16.48 115 PRO A O 1
ATOM 938 N N . ALA A 1 116 ? 9.020 33.717 -22.817 1.00 17.49 116 ALA A N 1
ATOM 939 C CA . ALA A 1 116 ? 8.188 33.079 -23.861 1.00 18.75 116 ALA A CA 1
ATOM 940 C C . ALA A 1 116 ? 8.932 33.027 -25.186 1.00 19.75 116 ALA A C 1
ATOM 941 O O . ALA A 1 116 ? 9.663 33.950 -25.554 1.00 19.65 116 ALA A O 1
ATOM 943 N N . LEU A 1 117 ? 8.715 31.941 -25.915 1.00 19.55 117 LEU A N 1
ATOM 944 C CA . LEU A 1 117 ? 9.356 31.720 -27.186 1.00 20.24 117 LEU A CA 1
ATOM 945 C C . LEU A 1 117 ? 8.503 32.050 -28.409 1.00 20.03 117 LEU A C 1
ATOM 946 O O . LEU A 1 117 ? 9.036 32.186 -29.501 1.00 19.41 117 LEU A O 1
ATOM 951 N N . LYS A 1 118 ? 7.195 32.180 -28.244 1.00 20.49 118 LYS A N 1
ATOM 952 C CA . LYS A 1 118 ? 6.295 32.286 -29.393 1.00 21.59 118 LYS A CA 1
ATOM 953 C C . LYS A 1 118 ? 6.566 33.481 -30.300 1.00 21.59 118 LYS A C 1
ATOM 954 O O . LYS A 1 118 ? 6.496 33.338 -31.523 1.00 22.29 118 LYS A O 1
ATOM 960 N N . GLY A 1 119 ? 6.888 34.624 -29.724 1.00 20.36 119 GLY A N 1
ATOM 961 C CA . GLY A 1 119 ? 7.172 35.789 -30.516 1.00 20.68 119 GLY A CA 1
ATOM 962 C C . GLY A 1 119 ? 8.339 35.588 -31.477 1.00 19.69 119 GLY A C 1
ATOM 963 O O . GLY A 1 119 ? 8.253 35.902 -32.656 1.00 19.49 119 GLY A O 1
ATOM 964 N N . ALA A 1 120 ? 9.421 35.040 -30.966 1.00 19.71 120 ALA A N 1
ATOM 965 C CA . ALA A 1 120 ? 10.615 34.791 -31.761 1.00 18.85 120 ALA A CA 1
ATOM 966 C C . ALA A 1 120 ? 10.369 33.741 -32.833 1.00 19.22 120 ALA A C 1
ATOM 967 O O . ALA A 1 120 ? 10.808 33.892 -33.973 1.00 19.59 120 ALA A O 1
ATOM 969 N N . ILE A 1 121 ? 9.640 32.684 -32.492 1.00 19.56 121 ILE A N 1
ATOM 970 C CA . ILE A 1 121 ? 9.265 31.670 -33.493 1.00 19.86 121 ILE A CA 1
ATOM 971 C C . ILE A 1 121 ? 8.461 32.273 -34.639 1.00 20.34 121 ILE A C 1
ATOM 972 O O . ILE A 1 121 ? 8.768 32.073 -35.804 1.00 19.97 121 ILE A O 1
ATOM 977 N N . LEU A 1 122 ? 7.413 33.002 -34.308 1.00 21.56 122 LEU A N 1
ATOM 978 C CA . LEU A 1 122 ? 6.602 33.608 -35.364 1.00 23.34 122 LEU A CA 1
ATOM 979 C C . LEU A 1 122 ? 7.408 34.598 -36.216 1.00 23.10 122 LEU A C 1
ATOM 980 O O . LEU A 1 122 ? 7.229 34.624 -37.420 1.00 23.45 122 LEU A O 1
ATOM 985 N N . SER A 1 123 ? 8.305 35.374 -35.612 1.00 22.84 123 SER A N 1
ATOM 986 C CA . SER A 1 123 ? 9.149 36.301 -36.402 1.00 23.54 123 SER A CA 1
ATOM 987 C C . SER A 1 123 ? 10.054 35.549 -37.336 1.00 22.80 123 SER A C 1
ATOM 988 O O . SER A 1 123 ? 10.236 35.977 -38.441 1.00 22.95 123 SER A O 1
ATOM 991 N N . LEU A 1 124 ? 10.625 34.420 -36.907 1.00 22.04 124 LEU A N 1
ATOM 992 C CA . LEU A 1 124 ? 11.546 33.695 -37.772 1.00 21.18 124 LEU A CA 1
ATOM 993 C C . LEU A 1 124 ? 10.784 32.969 -38.869 1.00 21.49 124 LEU A C 1
ATOM 994 O O . LEU A 1 124 ? 11.275 32.878 -39.978 1.00 21.27 124 LEU A O 1
ATOM 999 N N . LEU A 1 125 ? 9.605 32.422 -38.574 1.00 21.64 125 LEU A N 1
ATOM 1000 C CA . LEU A 1 125 ? 8.778 31.857 -39.633 1.00 22.25 125 LEU A CA 1
ATOM 1001 C C . LEU A 1 125 ? 8.501 32.906 -40.743 1.00 22.80 125 LEU A C 1
ATOM 1002 O O . LEU A 1 125 ? 8.573 32.589 -41.923 1.00 22.09 125 LEU A O 1
ATOM 1007 N N . SER A 1 126 ? 8.204 34.132 -40.342 1.00 24.10 126 SER A N 1
ATOM 1008 C CA . SER A 1 126 ? 7.974 35.220 -41.278 1.00 26.00 126 SER A CA 1
ATOM 1009 C C . SER A 1 126 ? 9.272 35.616 -42.026 1.00 26.24 126 SER A C 1
ATOM 1010 O O . SER A 1 126 ? 9.263 35.772 -43.236 1.00 24.84 126 SER A O 1
ATOM 1013 N N . TYR A 1 127 ? 10.373 35.717 -41.290 1.00 26.59 127 TYR A N 1
ATOM 1014 C CA . TYR A 1 127 ? 11.643 36.083 -41.862 1.00 28.02 127 TYR A CA 1
ATOM 1015 C C . TYR A 1 127 ? 12.087 35.107 -42.949 1.00 27.41 127 TYR A C 1
ATOM 1016 O O . TYR A 1 127 ? 12.577 35.518 -43.997 1.00 25.34 127 TYR A O 1
ATOM 1025 N N . TYR A 1 128 ? 11.959 33.815 -42.679 1.00 26.53 128 TYR A N 1
ATOM 1026 C CA . TYR A 1 128 ? 12.258 32.791 -43.720 1.00 26.94 128 TYR A CA 1
ATOM 1027 C C . TYR A 1 128 ? 11.181 32.623 -44.803 1.00 26.80 128 TYR A C 1
ATOM 1028 O O . TYR A 1 128 ? 11.385 31.862 -45.731 1.00 27.20 128 TYR A O 1
ATOM 1037 N N . LYS A 1 129 ? 10.043 33.277 -44.645 1.00 27.48 129 LYS A N 1
ATOM 1038 C CA . LYS A 1 129 ? 8.926 33.175 -45.598 1.00 30.03 129 LYS A CA 1
ATOM 1039 C C . LYS A 1 129 ? 8.405 31.738 -45.771 1.00 28.61 129 LYS A C 1
ATOM 1040 O O . LYS A 1 129 ? 8.024 31.324 -46.854 1.00 28.96 129 LYS A O 1
ATOM 1046 N N . TRP A 1 130 ? 8.395 30.980 -44.689 1.00 26.65 130 TRP A N 1
ATOM 1047 C CA . TRP A 1 130 ? 7.806 29.677 -44.699 1.00 25.92 130 TRP A CA 1
ATOM 1048 C C . TRP A 1 130 ? 6.300 29.792 -45.004 1.00 27.15 130 TRP A C 1
ATOM 1049 O O . TRP A 1 130 ? 5.660 30.690 -44.520 1.00 27.49 130 TRP A O 1
ATOM 1060 N N . GLU A 1 131 ? 5.810 28.916 -45.862 1.00 28.75 131 GLU A N 1
ATOM 1061 C CA . GLU A 1 131 ? 4.393 28.782 -46.169 1.00 30.50 131 GLU A CA 1
ATOM 1062 C C . GLU A 1 131 ? 3.956 27.375 -45.830 1.00 29.25 131 GLU A C 1
ATOM 1063 O O . GLU A 1 131 ? 3.297 27.203 -44.843 1.00 30.10 131 GLU A O 1
ATOM 1069 N N . LYS A 1 132 ? 4.385 26.386 -46.563 1.00 29.59 132 LYS A N 1
ATOM 1070 C CA . LYS A 1 132 ? 4.156 25.018 -46.223 1.00 30.85 132 LYS A CA 1
ATOM 1071 C C . LYS A 1 132 ? 5.209 24.565 -45.222 1.00 28.11 132 LYS A C 1
ATOM 1072 O O . LYS A 1 132 ? 6.411 24.671 -45.514 1.00 27.53 132 LYS A O 1
ATOM 1078 N N . PHE A 1 133 ? 4.775 24.036 -44.074 1.00 25.08 133 PHE A N 1
ATOM 1079 C CA . PHE A 1 133 ? 5.686 23.405 -43.123 1.00 22.60 133 PHE A CA 1
ATOM 1080 C C . PHE A 1 133 ? 5.036 22.422 -42.173 1.00 21.89 133 PHE A C 1
ATOM 1081 O O . PHE A 1 133 ? 3.805 22.408 -42.007 1.00 21.30 133 PHE A O 1
ATOM 1089 N N . VAL A 1 134 ? 5.887 21.570 -41.609 1.00 20.80 134 VAL A N 1
ATOM 1090 C CA . VAL A 1 134 ? 5.508 20.587 -40.632 1.00 20.88 134 VAL A CA 1
ATOM 1091 C C . VAL A 1 134 ? 5.740 21.180 -39.256 1.00 20.44 134 VAL A C 1
ATOM 1092 O O . VAL A 1 134 ? 6.798 21.788 -38.992 1.00 19.77 134 VAL A O 1
ATOM 1096 N N . TYR A 1 135 ? 4.766 20.993 -38.369 1.00 19.86 135 TYR A N 1
ATOM 1097 C CA . TYR A 1 135 ? 4.865 21.396 -36.985 1.00 19.67 135 TYR A CA 1
ATOM 1098 C C . TYR A 1 135 ? 4.805 20.126 -36.132 1.00 19.53 135 TYR A C 1
ATOM 1099 O O . TYR A 1 135 ? 3.726 19.595 -35.937 1.00 18.95 135 TYR A O 1
ATOM 1108 N N . LEU A 1 136 ? 5.955 19.635 -35.660 1.00 18.55 136 LEU A N 1
ATOM 1109 C CA . LEU A 1 136 ? 6.006 18.500 -34.751 1.00 18.94 136 LEU A CA 1
ATOM 1110 C C . LEU A 1 136 ? 6.105 19.035 -33.330 1.00 18.64 136 LEU A C 1
ATOM 1111 O O . LEU A 1 136 ? 7.012 19.823 -33.050 1.00 19.25 136 LEU A O 1
ATOM 1116 N N . TYR A 1 137 ? 5.180 18.661 -32.444 1.00 17.77 137 TYR A N 1
ATOM 1117 C CA . TYR A 1 137 ? 5.165 19.198 -31.116 1.00 17.91 137 TYR A CA 1
ATOM 1118 C C . TYR A 1 137 ? 4.796 18.240 -30.046 1.00 18.08 137 TYR A C 1
ATOM 1119 O O . TYR A 1 137 ? 4.108 17.240 -30.307 1.00 19.20 137 TYR A O 1
ATOM 1128 N N . ASP A 1 138 ? 5.262 18.542 -28.831 1.00 18.19 138 ASP A N 1
ATOM 1129 C CA . ASP A 1 138 ? 4.718 17.958 -27.631 1.00 18.45 138 ASP A CA 1
ATOM 1130 C C . ASP A 1 138 ? 4.119 19.091 -26.784 1.00 19.47 138 ASP A C 1
ATOM 1131 O O . ASP A 1 138 ? 4.327 20.288 -27.075 1.00 19.38 138 ASP A O 1
ATOM 1136 N N . THR A 1 139 ? 3.397 18.718 -25.726 1.00 20.31 139 THR A N 1
ATOM 1137 C CA . THR A 1 139 ? 2.691 19.694 -24.924 1.00 21.30 139 THR A CA 1
ATOM 1138 C C . THR A 1 139 ? 3.336 19.888 -23.578 1.00 20.43 139 THR A C 1
ATOM 1139 O O . THR A 1 139 ? 2.719 20.476 -22.699 1.00 19.73 139 THR A O 1
ATOM 1143 N N . GLU A 1 140 ? 4.604 19.475 -23.400 1.00 20.53 140 GLU A N 1
ATOM 1144 C CA A GLU A 1 140 ? 5.222 19.547 -22.084 0.50 20.75 140 GLU A CA 1
ATOM 1145 C CA B GLU A 1 140 ? 5.222 19.546 -22.084 0.50 20.54 140 GLU A CA 1
ATOM 1146 C C . GLU A 1 140 ? 5.542 20.987 -21.639 1.00 20.13 140 GLU A C 1
ATOM 1147 O O . GLU A 1 140 ? 5.802 21.217 -20.454 1.00 20.81 140 GLU A O 1
ATOM 1158 N N . ARG A 1 141 ? 5.540 21.945 -22.576 1.00 19.55 141 ARG A N 1
ATOM 1159 C CA . ARG A 1 141 ? 5.743 23.343 -22.257 1.00 19.25 141 ARG A CA 1
ATOM 1160 C C . ARG A 1 141 ? 4.462 24.147 -22.502 1.00 19.91 141 ARG A C 1
ATOM 1161 O O . ARG A 1 141 ? 4.509 25.337 -22.748 1.00 20.24 141 ARG A O 1
ATOM 1169 N N . GLY A 1 142 ? 3.314 23.495 -22.464 1.00 19.66 142 GLY A N 1
ATOM 1170 C CA . GLY A 1 142 ? 2.042 24.143 -22.807 1.00 20.11 142 GLY A CA 1
ATOM 1171 C C . GLY A 1 142 ? 1.717 24.310 -24.285 1.00 19.72 142 GLY A C 1
ATOM 1172 O O . GLY A 1 142 ? 2.363 23.756 -25.152 1.00 18.68 142 GLY A O 1
ATOM 1173 N N . PHE A 1 143 ? 0.672 25.082 -24.540 1.00 20.24 143 PHE A N 1
ATOM 1174 C CA . PHE A 1 143 ? 0.063 25.231 -25.851 1.00 21.04 143 PHE A CA 1
ATOM 1175 C C . PHE A 1 143 ? 0.222 26.640 -26.454 1.00 20.56 143 PHE A C 1
ATOM 1176 O O . PHE A 1 143 ? -0.355 26.973 -27.485 1.00 19.79 143 PHE A O 1
ATOM 1184 N N . SER A 1 144 ? 1.024 27.464 -25.824 1.00 21.19 144 SER A N 1
ATOM 1185 C CA . SER A 1 144 ? 1.200 28.863 -26.258 1.00 22.00 144 SER A CA 1
ATOM 1186 C C . SER A 1 144 ? 1.686 28.999 -27.703 1.00 20.93 144 SER A C 1
ATOM 1187 O O . SER A 1 144 ? 1.088 29.742 -28.520 1.00 20.95 144 SER A O 1
ATOM 1190 N N . VAL A 1 145 ? 2.714 28.233 -28.073 1.00 19.79 145 VAL A N 1
ATOM 1191 C CA . VAL A 1 145 ? 3.220 28.291 -29.432 1.00 19.46 145 VAL A CA 1
ATOM 1192 C C . VAL A 1 145 ? 2.170 27.768 -30.416 1.00 19.59 145 VAL A C 1
ATOM 1193 O O . VAL A 1 145 ? 1.903 28.394 -31.461 1.00 19.07 145 VAL A O 1
ATOM 1197 N N . LEU A 1 146 ? 1.562 26.635 -30.080 1.00 19.95 146 LEU A N 1
ATOM 1198 C CA . LEU A 1 146 ? 0.570 26.025 -30.956 1.00 20.68 146 LEU A CA 1
ATOM 1199 C C . LEU A 1 146 ? -0.573 27.031 -31.239 1.00 20.58 146 LEU A C 1
ATOM 1200 O O . LEU A 1 146 ? -1.011 27.206 -32.363 1.00 21.25 146 LEU A O 1
ATOM 1205 N N . GLN A 1 147 ? -1.069 27.668 -30.190 1.00 20.39 147 GLN A N 1
ATOM 1206 C CA . GLN A 1 147 ? -2.173 28.589 -30.360 1.00 20.69 147 GLN A CA 1
ATOM 1207 C C . GLN A 1 147 ? -1.779 29.811 -31.188 1.00 20.99 147 GLN A C 1
ATOM 1208 O O . GLN A 1 147 ? -2.539 30.302 -32.020 1.00 20.27 147 GLN A O 1
ATOM 1214 N N . ALA A 1 148 ? -0.566 30.298 -30.995 1.00 20.92 148 ALA A N 1
ATOM 1215 C CA . ALA A 1 148 ? -0.100 31.465 -31.745 1.00 21.80 148 ALA A CA 1
ATOM 1216 C C . ALA A 1 148 ? 0.029 31.131 -33.217 1.00 22.39 148 ALA A C 1
ATOM 1217 O O . ALA A 1 148 ? -0.372 31.954 -34.068 1.00 22.97 148 ALA A O 1
ATOM 1219 N N . ILE A 1 149 ? 0.525 29.934 -33.539 1.00 22.58 149 ILE A N 1
ATOM 1220 C CA . ILE A 1 149 ? 0.591 29.506 -34.926 1.00 23.86 149 ILE A CA 1
ATOM 1221 C C . ILE A 1 149 ? -0.801 29.422 -35.548 1.00 26.28 149 ILE A C 1
ATOM 1222 O O . ILE A 1 149 ? -1.017 29.926 -36.654 1.00 25.77 149 ILE A O 1
ATOM 1227 N N . MET A 1 150 ? -1.735 28.792 -34.836 1.00 27.87 150 MET A N 1
ATOM 1228 C CA . MET A 1 150 ? -3.077 28.638 -35.367 1.00 29.55 150 MET A CA 1
ATOM 1229 C C . MET A 1 150 ? -3.772 29.990 -35.567 1.00 29.92 150 MET A C 1
ATOM 1230 O O . MET A 1 150 ? -4.498 30.160 -36.543 1.00 30.37 150 MET A O 1
ATOM 1235 N N . GLU A 1 151 ? -3.574 30.941 -34.653 1.00 29.34 151 GLU A N 1
ATOM 1236 C CA . GLU A 1 151 ? -4.185 32.272 -34.760 1.00 30.64 151 GLU A CA 1
ATOM 1237 C C . GLU A 1 151 ? -3.692 33.031 -36.014 1.00 30.32 151 GLU A C 1
ATOM 1238 O O . GLU A 1 151 ? -4.445 33.736 -36.635 1.00 30.73 151 GLU A O 1
ATOM 1244 N N . ALA A 1 152 ? -2.419 32.887 -36.353 1.00 30.22 152 ALA A N 1
ATOM 1245 C CA . ALA A 1 152 ? -1.755 33.628 -37.430 1.00 30.23 152 ALA A CA 1
ATOM 1246 C C . ALA A 1 152 ? -1.762 32.931 -38.794 1.00 29.69 152 ALA A C 1
ATOM 1247 O O . ALA A 1 152 ? -1.378 33.543 -39.767 1.00 29.26 152 ALA A O 1
ATOM 1249 N N . ALA A 1 153 ? -2.064 31.628 -38.832 1.00 28.96 153 ALA A N 1
ATOM 1250 C CA . ALA A 1 153 ? -1.732 30.835 -40.051 1.00 28.75 153 ALA A CA 1
ATOM 1251 C C . ALA A 1 153 ? -2.395 31.373 -41.353 1.00 29.94 153 ALA A C 1
ATOM 1252 O O . ALA A 1 153 ? -1.704 31.612 -42.373 1.00 29.49 153 ALA A O 1
ATOM 1254 N N . VAL A 1 154 ? -3.705 31.595 -41.302 1.00 30.17 154 VAL A N 1
ATOM 1255 C CA . VAL A 1 154 ? -4.398 32.059 -42.485 1.00 32.66 154 VAL A CA 1
ATOM 1256 C C . VAL A 1 154 ? -3.884 33.435 -42.935 1.00 33.48 154 VAL A C 1
ATOM 1257 O O . VAL A 1 154 ? -3.495 33.595 -44.104 1.00 34.03 154 VAL A O 1
ATOM 1261 N N . GLN A 1 155 ? -3.807 34.382 -42.017 1.00 34.70 155 GLN A N 1
ATOM 1262 C CA . GLN A 1 155 ? -3.268 35.715 -42.354 1.00 37.14 155 GLN A CA 1
ATOM 1263 C C . GLN A 1 155 ? -1.823 35.680 -42.860 1.00 36.60 155 GLN A C 1
ATOM 1264 O O . GLN A 1 155 ? -1.476 36.545 -43.628 1.00 35.53 155 GLN A O 1
ATOM 1270 N N . ASN A 1 156 ? -1.008 34.689 -42.490 1.00 34.79 156 ASN A N 1
ATOM 1271 C CA . ASN A 1 156 ? 0.370 34.635 -42.997 1.00 35.23 156 ASN A CA 1
ATOM 1272 C C . ASN A 1 156 ? 0.571 33.665 -44.154 1.00 34.39 156 ASN A C 1
ATOM 1273 O O . ASN A 1 156 ? 1.666 33.461 -44.612 1.00 34.96 156 ASN A O 1
ATOM 1278 N N . ASN A 1 157 ? -0.515 33.105 -44.644 1.00 35.65 157 ASN A N 1
ATOM 1279 C CA . ASN A 1 157 ? -0.536 31.998 -45.568 1.00 38.47 157 ASN A CA 1
ATOM 1280 C C . ASN A 1 157 ? 0.337 30.796 -45.172 1.00 35.80 157 ASN A C 1
ATOM 1281 O O . ASN A 1 157 ? 1.087 30.252 -45.982 1.00 37.23 157 ASN A O 1
ATOM 1286 N N . TRP A 1 158 ? 0.282 30.395 -43.913 1.00 33.81 158 TRP A N 1
ATOM 1287 C CA . TRP A 1 158 ? 1.009 29.214 -43.456 1.00 32.33 158 TRP A CA 1
ATOM 1288 C C . TRP A 1 158 ? 0.083 28.021 -43.681 1.00 32.26 158 TRP A C 1
ATOM 1289 O O . TRP A 1 158 ? -1.090 28.060 -43.319 1.00 30.44 158 TRP A O 1
ATOM 1300 N N . GLN A 1 159 ? 0.601 26.984 -44.322 1.00 30.91 159 GLN A N 1
ATOM 1301 C CA . GLN A 1 159 ? -0.102 25.720 -44.480 1.00 31.72 159 GLN A CA 1
ATOM 1302 C C . GLN A 1 159 ? 0.648 24.737 -43.570 1.00 28.74 159 GLN A C 1
ATOM 1303 O O . GLN A 1 159 ? 1.707 24.185 -43.972 1.00 26.63 159 GLN A O 1
ATOM 1309 N N . VAL A 1 160 ? 0.137 24.581 -42.360 1.00 26.59 160 VAL A N 1
ATOM 1310 C CA . VAL A 1 160 ? 0.814 23.891 -41.306 1.00 25.64 160 VAL A CA 1
ATOM 1311 C C . VAL A 1 160 ? 0.266 22.490 -41.142 1.00 24.96 160 VAL A C 1
ATOM 1312 O O . VAL A 1 160 ? -0.877 22.344 -40.711 1.00 25.85 160 VAL A O 1
ATOM 1316 N N . THR A 1 161 ? 1.109 21.472 -41.387 1.00 24.10 161 THR A N 1
ATOM 1317 C CA . THR A 1 161 ? 0.759 20.115 -41.046 1.00 23.15 161 THR A CA 1
ATOM 1318 C C . THR A 1 161 ? 1.271 19.876 -39.633 1.00 22.42 161 THR A C 1
ATOM 1319 O O . THR A 1 161 ? 2.472 19.703 -39.411 1.00 20.78 161 THR A O 1
ATOM 1323 N N . ALA A 1 162 ? 0.351 19.837 -38.656 1.00 21.67 162 ALA A N 1
ATOM 1324 C CA . ALA A 1 162 ? 0.676 19.653 -37.283 1.00 20.85 162 ALA A CA 1
ATOM 1325 C C . ALA A 1 162 ? 0.596 18.165 -36.923 1.00 21.11 162 ALA A C 1
ATOM 1326 O O . ALA A 1 162 ? -0.366 17.471 -37.301 1.00 20.54 162 ALA A O 1
ATOM 1328 N N . ARG A 1 163 ? 1.591 17.700 -36.179 1.00 20.16 163 ARG A N 1
ATOM 1329 C CA . ARG A 1 163 ? 1.578 16.369 -35.633 1.00 21.37 163 ARG A CA 1
ATOM 1330 C C . ARG A 1 163 ? 2.013 16.393 -34.190 1.00 20.71 163 ARG A C 1
ATOM 1331 O O . ARG A 1 163 ? 3.140 16.759 -33.869 1.00 19.85 163 ARG A O 1
ATOM 1339 N N . SER A 1 164 ? 1.109 15.954 -33.345 1.00 20.62 164 SER A N 1
ATOM 1340 C CA . SER A 1 164 ? 1.366 15.815 -31.927 1.00 21.65 164 SER A CA 1
ATOM 1341 C C . SER A 1 164 ? 2.200 14.529 -31.688 1.00 22.00 164 SER A C 1
ATOM 1342 O O . SER A 1 164 ? 1.752 13.452 -32.032 1.00 22.28 164 SER A O 1
ATOM 1345 N N . VAL A 1 165 ? 3.383 14.661 -31.126 1.00 21.23 165 VAL A N 1
ATOM 1346 C CA . VAL A 1 165 ? 4.291 13.513 -31.016 1.00 22.08 165 VAL A CA 1
ATOM 1347 C C . VAL A 1 165 ? 4.741 13.197 -29.601 1.00 21.99 165 VAL A C 1
ATOM 1348 O O . VAL A 1 165 ? 5.583 12.330 -29.398 1.00 21.49 165 VAL A O 1
ATOM 1352 N N . GLY A 1 166 ? 4.226 13.919 -28.606 1.00 22.99 166 GLY A N 1
ATOM 1353 C CA . GLY A 1 166 ? 4.699 13.733 -27.230 1.00 23.62 166 GLY A CA 1
ATOM 1354 C C . GLY A 1 166 ? 4.335 12.394 -26.595 1.00 25.98 166 GLY A C 1
ATOM 1355 O O . GLY A 1 166 ? 4.920 12.050 -25.572 1.00 24.77 166 GLY A O 1
ATOM 1356 N N . ASN A 1 167 ? 3.383 11.633 -27.173 1.00 28.30 167 ASN A N 1
ATOM 1357 C CA . ASN A 1 167 ? 3.095 10.297 -26.639 1.00 31.53 167 ASN A CA 1
ATOM 1358 C C . ASN A 1 167 ? 3.775 9.132 -27.344 1.00 32.03 167 ASN A C 1
ATOM 1359 O O . ASN A 1 167 ? 3.580 7.980 -26.938 1.00 32.57 167 ASN A O 1
ATOM 1364 N N . ILE A 1 168 ? 4.603 9.412 -28.335 1.00 31.15 168 ILE A N 1
ATOM 1365 C CA . ILE A 1 168 ? 5.279 8.363 -29.084 1.00 32.22 168 ILE A CA 1
ATOM 1366 C C . ILE A 1 168 ? 6.340 7.692 -28.203 1.00 34.52 168 ILE A C 1
ATOM 1367 O O . ILE A 1 168 ? 7.214 8.348 -27.616 1.00 31.90 168 ILE A O 1
ATOM 1372 N N . LYS A 1 169 ? 6.241 6.371 -28.107 1.00 37.96 169 LYS A N 1
ATOM 1373 C CA . LYS A 1 169 ? 7.241 5.508 -27.424 1.00 40.92 169 LYS A CA 1
ATOM 1374 C C . LYS A 1 169 ? 8.121 4.763 -28.428 1.00 39.19 169 LYS A C 1
ATOM 1375 O O . LYS A 1 169 ? 9.297 4.625 -28.223 1.00 41.51 169 LYS A O 1
ATOM 1381 N N . ASP A 1 170 ? 7.532 4.311 -29.513 1.00 38.12 170 ASP A N 1
ATOM 1382 C CA . ASP A 1 170 ? 8.197 3.578 -30.569 1.00 38.51 170 ASP A CA 1
ATOM 1383 C C . ASP A 1 170 ? 8.808 4.554 -31.591 1.00 37.08 170 ASP A C 1
ATOM 1384 O O . ASP A 1 170 ? 8.082 5.245 -32.312 1.00 36.57 170 ASP A O 1
ATOM 1389 N N . VAL A 1 171 ? 10.126 4.584 -31.696 1.00 36.61 171 VAL A N 1
ATOM 1390 C CA . VAL A 1 171 ? 10.784 5.506 -32.614 1.00 36.91 171 VAL A CA 1
ATOM 1391 C C . VAL A 1 171 ? 10.426 5.320 -34.084 1.00 37.10 171 VAL A C 1
ATOM 1392 O O . VAL A 1 171 ? 10.584 6.229 -34.880 1.00 35.99 171 VAL A O 1
ATOM 1396 N N . GLN A 1 172 ? 9.972 4.125 -34.462 1.00 36.91 172 GLN A N 1
ATOM 1397 C CA . GLN A 1 172 ? 9.524 3.868 -35.821 1.00 38.78 172 GLN A CA 1
ATOM 1398 C C . GLN A 1 172 ? 8.365 4.782 -36.202 1.00 36.21 172 GLN A C 1
ATOM 1399 O O . GLN A 1 172 ? 8.182 5.090 -37.376 1.00 36.49 172 GLN A O 1
ATOM 1405 N N . GLU A 1 173 ? 7.533 5.165 -35.226 1.00 35.56 173 GLU A N 1
ATOM 1406 C CA . GLU A 1 173 ? 6.440 6.114 -35.491 1.00 35.43 173 GLU A CA 1
ATOM 1407 C C . GLU A 1 173 ? 6.968 7.467 -35.973 1.00 32.55 173 GLU A C 1
ATOM 1408 O O . GLU A 1 173 ? 6.352 8.105 -36.757 1.00 31.69 173 GLU A O 1
ATOM 1414 N N . PHE A 1 174 ? 8.117 7.910 -35.487 1.00 30.26 174 PHE A N 1
ATOM 1415 C CA . PHE A 1 174 ? 8.718 9.143 -36.000 1.00 29.17 174 PHE A CA 1
ATOM 1416 C C . PHE A 1 174 ? 9.126 8.959 -37.461 1.00 29.93 174 PHE A C 1
ATOM 1417 O O . PHE A 1 174 ? 8.903 9.853 -38.302 1.00 28.27 174 PHE A O 1
ATOM 1425 N N . ARG A 1 175 ? 9.666 7.789 -37.785 1.00 32.52 175 ARG A N 1
ATOM 1426 C CA . ARG A 1 175 ? 10.031 7.461 -39.159 1.00 35.76 175 ARG A CA 1
ATOM 1427 C C . ARG A 1 175 ? 8.787 7.447 -40.064 1.00 34.56 175 ARG A C 1
ATOM 1428 O O . ARG A 1 175 ? 8.828 7.941 -41.165 1.00 32.74 175 ARG A O 1
ATOM 1436 N N . ARG A 1 176 ? 7.685 6.905 -39.590 1.00 34.64 176 ARG A N 1
ATOM 1437 C CA . ARG A 1 176 ? 6.475 6.902 -40.388 1.00 36.48 176 ARG A CA 1
ATOM 1438 C C . ARG A 1 176 ? 5.937 8.307 -40.652 1.00 33.51 176 ARG A C 1
ATOM 1439 O O . ARG A 1 176 ? 5.515 8.600 -41.747 1.00 31.95 176 ARG A O 1
ATOM 1447 N N . ILE A 1 177 ? 5.980 9.168 -39.643 1.00 32.09 177 ILE A N 1
ATOM 1448 C CA . ILE A 1 177 ? 5.544 10.574 -39.807 1.00 32.40 177 ILE A CA 1
ATOM 1449 C C . ILE A 1 177 ? 6.403 11.262 -40.834 1.00 29.63 177 ILE A C 1
ATOM 1450 O O . ILE A 1 177 ? 5.895 11.903 -41.714 1.00 28.27 177 ILE A O 1
ATOM 1455 N N . ILE A 1 178 ? 7.700 11.111 -40.741 1.00 29.92 178 ILE A N 1
ATOM 1456 C CA . ILE A 1 178 ? 8.612 11.708 -41.741 1.00 30.70 178 ILE A CA 1
ATOM 1457 C C . ILE A 1 178 ? 8.267 11.218 -43.162 1.00 30.53 178 ILE A C 1
ATOM 1458 O O . ILE A 1 178 ? 8.217 11.988 -44.078 1.00 29.11 178 ILE A O 1
ATOM 1463 N N . G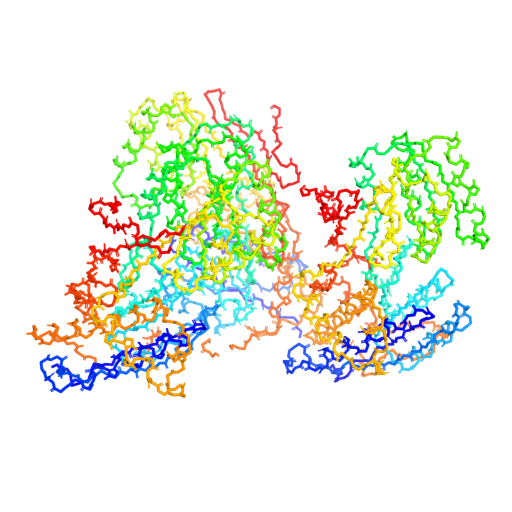LU A 1 179 ? 8.014 9.929 -43.320 1.00 32.35 179 GLU A N 1
ATOM 1464 C CA . GLU A 1 179 ? 7.685 9.356 -44.636 1.00 33.64 179 GLU A CA 1
ATOM 1465 C C . GLU A 1 179 ? 6.343 9.915 -45.131 1.00 32.52 179 GLU A C 1
ATOM 1466 O O . GLU A 1 179 ? 6.218 10.285 -46.296 1.00 32.80 179 GLU A O 1
ATOM 1472 N N . GLU A 1 180 ? 5.376 10.053 -44.223 1.00 31.90 180 GLU A N 1
ATOM 1473 C CA . GLU A 1 180 ? 4.109 10.714 -44.557 1.00 32.27 180 GLU A CA 1
ATOM 1474 C C . GLU A 1 180 ? 4.343 12.181 -45.016 1.00 30.89 180 GLU A C 1
ATOM 1475 O O . GLU A 1 180 ? 3.801 12.650 -46.002 1.00 29.89 180 GLU A O 1
ATOM 1481 N N . MET A 1 181 ? 5.178 12.901 -44.295 1.00 27.59 181 MET A N 1
ATOM 1482 C CA . MET A 1 181 ? 5.487 14.281 -44.650 1.00 27.61 181 MET A CA 1
ATOM 1483 C C . MET A 1 181 ? 6.222 14.379 -45.992 1.00 27.75 181 MET A C 1
ATOM 1484 O O . MET A 1 181 ? 6.019 15.337 -46.736 1.00 26.83 181 MET A O 1
ATOM 1489 N N . ASP A 1 182 ? 7.067 13.401 -46.312 1.00 28.42 182 ASP A N 1
ATOM 1490 C CA . ASP A 1 182 ? 7.714 13.311 -47.647 1.00 30.42 182 ASP A CA 1
ATOM 1491 C C . ASP A 1 182 ? 6.697 13.119 -48.771 1.00 32.77 182 ASP A C 1
ATOM 1492 O O . ASP A 1 182 ? 6.853 13.693 -49.832 1.00 33.70 182 ASP A O 1
ATOM 1497 N N . ARG A 1 183 ? 5.621 12.397 -48.503 1.00 34.44 183 ARG A N 1
ATOM 1498 C CA . ARG A 1 183 ? 4.557 12.208 -49.471 1.00 36.95 183 ARG A CA 1
ATOM 1499 C C . ARG A 1 183 ? 3.898 13.555 -49.780 1.00 37.25 183 ARG A C 1
ATOM 1500 O O . ARG A 1 183 ? 3.316 13.729 -50.826 1.00 38.70 183 ARG A O 1
ATOM 1508 N N . ARG A 1 184 ? 4.025 14.502 -48.860 1.00 37.89 184 ARG A N 1
ATOM 1509 C CA . ARG A 1 184 ? 3.487 15.855 -49.016 1.00 38.43 184 ARG A CA 1
ATOM 1510 C C . ARG A 1 184 ? 4.527 16.854 -49.476 1.00 36.80 184 ARG A C 1
ATOM 1511 O O . ARG A 1 184 ? 4.315 18.041 -49.394 1.00 35.25 184 ARG A O 1
ATOM 1519 N N . GLN A 1 185 ? 5.678 16.363 -49.882 1.00 36.84 185 GLN A N 1
ATOM 1520 C CA . GLN A 1 185 ? 6.761 17.210 -50.369 1.00 37.23 185 GLN A CA 1
ATOM 1521 C C . GLN A 1 185 ? 7.313 18.212 -49.293 1.00 34.75 185 GLN A C 1
ATOM 1522 O O . GLN A 1 185 ? 7.862 19.243 -49.642 1.00 34.23 185 GLN A O 1
ATOM 1528 N N . GLU A 1 186 ? 7.202 17.862 -48.012 1.00 31.08 186 GLU A N 1
ATOM 1529 C CA . GLU A 1 186 ? 7.624 18.748 -46.915 1.00 29.32 186 GLU A CA 1
ATOM 1530 C C . GLU A 1 186 ? 9.146 18.791 -46.761 1.00 28.34 186 GLU A C 1
ATOM 1531 O O . GLU A 1 186 ? 9.785 17.741 -46.721 1.00 27.20 186 GLU A O 1
ATOM 1537 N N . LYS A 1 187 ? 9.707 19.992 -46.708 1.00 27.22 187 LYS A N 1
ATOM 1538 C CA . LYS A 1 187 ? 11.151 20.155 -46.434 1.00 27.52 187 LYS A CA 1
ATOM 1539 C C . LYS A 1 187 ? 11.473 20.929 -45.156 1.00 25.06 187 LYS A C 1
ATOM 1540 O O . LYS A 1 187 ? 12.621 20.958 -44.707 1.00 23.06 187 LYS A O 1
ATOM 1546 N N . ARG A 1 188 ? 10.466 21.599 -44.594 1.00 23.14 188 ARG A N 1
ATOM 1547 C CA . ARG A 1 188 ? 10.673 22.541 -43.533 1.00 21.86 188 ARG A CA 1
ATOM 1548 C C . ARG A 1 188 ? 9.894 22.073 -42.317 1.00 21.34 188 ARG A C 1
ATOM 1549 O O . ARG A 1 188 ? 8.658 21.820 -42.408 1.00 20.75 188 ARG A O 1
ATOM 1557 N N . TYR A 1 189 ? 10.604 21.930 -41.208 1.00 20.03 189 TYR A N 1
ATOM 1558 C CA . TYR A 1 189 ? 10.052 21.423 -39.966 1.00 20.59 189 TYR A CA 1
ATOM 1559 C C . TYR A 1 189 ? 10.297 22.395 -38.823 1.00 19.54 189 TYR A C 1
ATOM 1560 O O . TYR A 1 189 ? 11.442 22.814 -38.586 1.00 18.58 189 TYR A O 1
ATOM 1569 N N . LEU A 1 190 ? 9.216 22.730 -38.121 1.00 18.84 190 LEU A N 1
ATOM 1570 C CA . LEU A 1 190 ? 9.272 23.410 -36.825 1.00 18.99 190 LEU A CA 1
ATOM 1571 C C . LEU A 1 190 ? 9.069 22.324 -35.760 1.00 18.91 190 LEU A C 1
ATOM 1572 O O . LEU A 1 190 ? 8.050 21.658 -35.760 1.00 19.22 190 LEU A O 1
ATOM 1577 N N . ILE A 1 191 ? 10.062 22.118 -34.894 1.00 18.45 191 ILE A N 1
ATOM 1578 C CA . ILE A 1 191 ? 10.039 21.084 -33.885 1.00 18.57 191 ILE A CA 1
ATOM 1579 C C . ILE A 1 191 ? 9.976 21.777 -32.522 1.00 18.46 191 ILE A C 1
ATOM 1580 O O . ILE A 1 191 ? 10.955 22.391 -32.070 1.00 17.66 191 ILE A O 1
ATOM 1585 N N . ASP A 1 192 ? 8.797 21.670 -31.893 1.00 18.23 192 ASP A N 1
ATOM 1586 C CA . ASP A 1 192 ? 8.479 22.274 -30.593 1.00 18.61 192 ASP A CA 1
ATOM 1587 C C . ASP A 1 192 ? 8.273 21.126 -29.588 1.00 17.92 192 ASP A C 1
ATOM 1588 O O . ASP A 1 192 ? 7.167 20.782 -29.204 1.00 16.90 192 ASP A O 1
ATOM 1593 N N . CYS A 1 193 ? 9.405 20.558 -29.170 1.00 17.50 193 CYS A N 1
ATOM 1594 C CA . CYS A 1 193 ? 9.477 19.453 -28.274 1.00 17.45 193 CYS A CA 1
ATOM 1595 C C . CYS A 1 193 ? 10.570 19.665 -27.225 1.00 17.20 193 CYS A C 1
ATOM 1596 O O . CYS A 1 193 ? 11.493 20.494 -27.402 1.00 18.00 193 CYS A O 1
ATOM 1599 N N . GLU A 1 194 ? 10.489 18.873 -26.165 1.00 17.19 194 GLU A N 1
ATOM 1600 C CA . GLU A 1 194 ? 11.542 18.751 -25.172 1.00 17.31 194 GLU A CA 1
ATOM 1601 C C . GLU A 1 194 ? 12.845 18.294 -25.892 1.00 17.22 194 GLU A C 1
ATOM 1602 O O . GLU A 1 194 ? 12.814 17.569 -26.882 1.00 15.99 194 GLU A O 1
ATOM 1608 N N . VAL A 1 195 ? 13.979 18.738 -25.348 1.00 17.71 195 VAL A N 1
ATOM 1609 C CA . VAL A 1 195 ? 15.273 18.416 -25.890 1.00 19.02 195 VAL A CA 1
ATOM 1610 C C . VAL A 1 195 ? 15.472 16.921 -26.172 1.00 20.06 195 VAL A C 1
ATOM 1611 O O . VAL A 1 195 ? 15.964 16.554 -27.220 1.00 19.94 195 VAL A O 1
ATOM 1615 N N . GLU A 1 196 ? 15.123 16.091 -25.227 1.00 22.50 196 GLU A N 1
ATOM 1616 C CA . GLU A 1 196 ? 15.321 14.624 -25.350 1.00 24.84 196 GLU A CA 1
ATOM 1617 C C . GLU A 1 196 ? 14.580 14.132 -26.588 1.00 22.27 196 GLU A C 1
ATOM 1618 O O . GLU A 1 196 ? 15.108 13.324 -27.369 1.00 21.91 196 GLU A O 1
ATOM 1624 N N . ARG A 1 197 ? 13.343 14.601 -26.670 1.00 20.41 197 ARG A N 1
ATOM 1625 C CA A ARG A 1 197 ? 12.489 14.295 -27.831 0.50 19.95 197 ARG A CA 1
ATOM 1626 C CA B ARG A 1 197 ? 12.491 14.288 -27.838 0.50 20.12 197 ARG A CA 1
ATOM 1627 C C . ARG A 1 197 ? 13.007 14.803 -29.297 1.00 19.13 197 ARG A C 1
ATOM 1628 O O . ARG A 1 197 ? 13.033 14.196 -30.406 1.00 19.31 197 ARG A O 1
ATOM 1643 N N . ILE A 1 198 ? 13.516 16.030 -29.201 1.00 18.37 198 ILE A N 1
ATOM 1644 C CA . ILE A 1 198 ? 14.187 16.590 -30.398 1.00 17.51 198 ILE A CA 1
ATOM 1645 C C . ILE A 1 198 ? 15.380 15.696 -30.796 1.00 17.51 198 ILE A C 1
ATOM 1646 O O . ILE A 1 198 ? 15.571 15.414 -31.983 1.00 17.22 198 ILE A O 1
ATOM 1651 N N . ASN A 1 199 ? 16.173 15.266 -29.811 1.00 17.67 199 ASN A N 1
ATOM 1652 C CA . ASN A 1 199 ? 17.346 14.436 -30.119 1.00 18.34 199 ASN A CA 1
ATOM 1653 C C . ASN A 1 199 ? 16.921 13.111 -30.725 1.00 18.98 199 ASN A C 1
ATOM 1654 O O . ASN A 1 199 ? 17.542 12.641 -31.665 1.00 19.91 199 ASN A O 1
ATOM 1659 N N . THR A 1 200 ? 15.837 12.524 -30.231 1.00 19.02 200 THR A N 1
ATOM 1660 C CA . THR A 1 200 ? 15.297 11.300 -30.806 1.00 19.82 200 THR A CA 1
ATOM 1661 C C . THR A 1 200 ? 14.862 11.530 -32.223 1.00 19.63 200 THR A C 1
ATOM 1662 O O . THR A 1 200 ? 15.222 10.734 -33.096 1.00 20.06 200 THR A O 1
ATOM 1666 N N . ILE A 1 201 ? 14.125 12.624 -32.490 1.00 19.11 201 ILE A N 1
ATOM 1667 C CA . ILE A 1 201 ? 13.656 12.907 -33.837 1.00 19.28 201 ILE A CA 1
ATOM 1668 C C . ILE A 1 201 ? 14.840 13.051 -34.811 1.00 19.56 201 ILE A C 1
ATOM 1669 O O . ILE A 1 201 ? 14.857 12.426 -35.864 1.00 20.43 201 ILE A O 1
ATOM 1674 N N . LEU A 1 202 ? 15.831 13.855 -34.447 1.00 20.74 202 LEU A N 1
ATOM 1675 C CA . LEU A 1 202 ? 16.994 14.051 -35.314 1.00 21.54 202 LEU A CA 1
ATOM 1676 C C . LEU A 1 202 ? 17.819 12.749 -35.533 1.00 22.86 202 LEU A C 1
ATOM 1677 O O . LEU A 1 202 ? 18.406 12.589 -36.566 1.00 22.27 202 LEU A O 1
ATOM 1682 N N . GLU A 1 203 ? 17.848 11.847 -34.567 1.00 24.90 203 GLU A N 1
ATOM 1683 C CA . GLU A 1 203 ? 18.463 10.528 -34.787 1.00 28.55 203 GLU A CA 1
ATOM 1684 C C . GLU A 1 203 ? 17.719 9.737 -35.834 1.00 26.87 203 GLU A C 1
ATOM 1685 O O . GLU A 1 203 ? 18.342 9.112 -36.672 1.00 26.48 203 GLU A O 1
ATOM 1691 N N . GLN A 1 204 ? 16.390 9.820 -35.843 1.00 26.48 204 GLN A N 1
ATOM 1692 C CA . GLN A 1 204 ? 15.605 9.162 -36.881 1.00 26.59 204 GLN A CA 1
ATOM 1693 C C . GLN A 1 204 ? 15.853 9.795 -38.234 1.00 25.97 204 GLN A C 1
ATOM 1694 O O . GLN A 1 204 ? 15.973 9.076 -39.243 1.00 25.87 204 GLN A O 1
ATOM 1700 N N . VAL A 1 205 ? 15.998 11.115 -38.273 1.00 24.55 205 VAL A N 1
ATOM 1701 C CA . VAL A 1 205 ? 16.388 11.789 -39.517 1.00 24.29 205 VAL A CA 1
ATOM 1702 C C . VAL A 1 205 ? 17.713 11.199 -40.104 1.00 25.21 205 VAL A C 1
ATOM 1703 O O . VAL A 1 205 ? 17.816 10.886 -41.302 1.00 25.27 205 VAL A O 1
ATOM 1707 N N . VAL A 1 206 ? 18.700 11.024 -39.250 1.00 26.48 206 VAL A N 1
ATOM 1708 C CA . VAL A 1 206 ? 19.997 10.486 -39.641 1.00 28.45 206 VAL A CA 1
ATOM 1709 C C . VAL A 1 206 ? 19.900 9.004 -40.049 1.00 29.99 206 VAL A C 1
ATOM 1710 O O . VAL A 1 206 ? 20.467 8.606 -41.044 1.00 30.17 206 VAL A O 1
ATOM 1714 N N . ILE A 1 207 ? 19.145 8.215 -39.311 1.00 31.71 207 ILE A N 1
ATOM 1715 C CA . ILE A 1 207 ? 18.964 6.778 -39.617 1.00 33.68 207 ILE A CA 1
ATOM 1716 C C . ILE A 1 207 ? 18.257 6.604 -40.943 1.00 33.06 207 ILE A C 1
ATOM 1717 O O . ILE A 1 207 ? 18.647 5.783 -41.730 1.00 32.95 207 ILE A O 1
ATOM 1722 N N . LEU A 1 208 ? 17.254 7.408 -41.212 1.00 32.97 208 LEU A N 1
ATOM 1723 C CA . LEU A 1 208 ? 16.619 7.332 -42.508 1.00 34.29 208 LEU A CA 1
ATOM 1724 C C . LEU A 1 208 ? 17.575 7.633 -43.652 1.00 33.83 208 LEU A C 1
ATOM 1725 O O . LEU A 1 208 ? 17.448 7.055 -44.716 1.00 33.79 208 LEU A O 1
ATOM 1730 N N . GLY A 1 209 ? 18.496 8.565 -43.426 1.00 32.65 209 GLY A N 1
ATOM 1731 C CA . GLY A 1 209 ? 19.282 9.114 -44.531 1.00 32.32 209 GLY A CA 1
ATOM 1732 C C . GLY A 1 209 ? 18.409 9.949 -45.459 1.00 32.25 209 GLY A C 1
ATOM 1733 O O . GLY A 1 209 ? 17.171 9.918 -45.362 1.00 32.69 209 GLY A O 1
ATOM 1734 N N . LYS A 1 210 ? 19.047 10.762 -46.286 1.00 33.08 210 LYS A N 1
ATOM 1735 C CA . LYS A 1 210 ? 18.435 11.593 -47.295 1.00 34.81 210 LYS A CA 1
ATOM 1736 C C . LYS A 1 210 ? 17.463 12.646 -46.747 1.00 32.67 210 LYS A C 1
ATOM 1737 O O . LYS A 1 210 ? 16.619 13.145 -47.485 1.00 32.12 210 LYS A O 1
ATOM 1743 N N . HIS A 1 211 ? 17.520 12.936 -45.456 1.00 29.64 211 HIS A N 1
ATOM 1744 C CA . HIS A 1 211 ? 16.629 13.930 -44.870 1.00 28.41 211 HIS A CA 1
ATOM 1745 C C . HIS A 1 211 ? 17.403 15.108 -44.301 1.00 26.88 211 HIS A C 1
ATOM 1746 O O . HIS A 1 211 ? 16.862 15.862 -43.507 1.00 24.74 211 HIS A O 1
ATOM 1753 N N . SER A 1 212 ? 18.643 15.285 -44.757 1.00 26.42 212 SER A N 1
ATOM 1754 C CA A SER A 1 212 ? 19.474 16.431 -44.346 0.50 25.80 212 SER A CA 1
ATOM 1755 C CA B SER A 1 212 ? 19.475 16.434 -44.346 0.50 26.12 212 SER A CA 1
ATOM 1756 C C . SER A 1 212 ? 19.583 17.498 -45.446 1.00 26.29 212 SER A C 1
ATOM 1757 O O . SER A 1 212 ? 18.990 18.535 -45.320 1.00 25.12 212 SER A O 1
ATOM 1762 N N . ARG A 1 213 ? 20.340 17.265 -46.510 1.00 26.66 213 ARG A N 1
ATOM 1763 C CA . ARG A 1 213 ? 20.396 18.203 -47.628 1.00 28.20 213 ARG A CA 1
ATOM 1764 C C . ARG A 1 213 ? 19.027 18.445 -48.179 1.00 26.18 213 ARG A C 1
ATOM 1765 O O . ARG A 1 213 ? 18.286 17.479 -48.424 1.00 25.90 213 ARG A O 1
ATOM 1773 N N . GLY A 1 214 ? 18.700 19.726 -48.369 1.00 24.95 214 GLY A N 1
ATOM 1774 C CA . GLY A 1 214 ? 17.384 20.144 -48.842 1.00 25.21 214 GLY A CA 1
ATOM 1775 C C . GLY A 1 214 ? 16.336 20.402 -47.753 1.00 24.07 214 GLY A C 1
ATOM 1776 O O . GLY A 1 214 ? 15.199 20.775 -48.064 1.00 24.78 214 GLY A O 1
ATOM 1777 N N . TYR A 1 215 ? 16.679 20.103 -46.496 1.00 22.66 215 TYR A N 1
ATOM 1778 C CA . TYR A 1 215 ? 15.757 20.215 -45.376 1.00 22.47 215 TYR A CA 1
ATOM 1779 C C . TYR A 1 215 ? 16.200 21.338 -44.449 1.00 21.60 215 TYR A C 1
ATOM 1780 O O . TYR A 1 215 ? 17.383 21.680 -44.377 1.00 21.46 215 TYR A O 1
ATOM 1789 N N . HIS A 1 216 ? 15.228 21.890 -43.720 1.00 21.07 216 HIS A N 1
ATOM 1790 C CA . HIS A 1 216 ? 15.460 22.935 -42.710 1.00 21.46 216 HIS A CA 1
ATOM 1791 C C . HIS A 1 216 ? 14.672 22.580 -41.441 1.00 20.36 216 HIS A C 1
ATOM 1792 O O . HIS A 1 216 ? 13.468 22.418 -41.516 1.00 20.59 216 HIS A O 1
ATOM 1799 N N . TYR A 1 217 ? 15.373 22.444 -40.316 1.00 19.24 217 TYR A N 1
ATOM 1800 C CA . TYR A 1 217 ? 14.812 22.145 -39.019 1.00 18.55 217 TYR A CA 1
ATOM 1801 C C . TYR A 1 217 ? 14.926 23.382 -38.104 1.00 18.39 217 TYR A C 1
ATOM 1802 O O . TYR A 1 217 ? 16.046 23.831 -37.790 1.00 17.90 217 TYR A O 1
ATOM 1811 N N . MET A 1 218 ? 13.788 23.954 -37.720 1.00 18.24 218 MET A N 1
ATOM 1812 C CA . MET A 1 218 ? 13.762 25.050 -36.764 1.00 19.00 218 MET A CA 1
ATOM 1813 C C . MET A 1 218 ? 13.432 24.449 -35.423 1.00 18.10 218 MET A C 1
ATOM 1814 O O . MET A 1 218 ? 12.352 23.852 -35.244 1.00 17.16 218 MET A O 1
ATOM 1819 N N . LEU A 1 219 ? 14.385 24.549 -34.487 1.00 17.28 219 LEU A N 1
ATOM 1820 C CA . LEU A 1 219 ? 14.266 23.855 -33.219 1.00 16.95 219 LEU A CA 1
ATOM 1821 C C . LEU A 1 219 ? 13.796 24.837 -32.135 1.00 16.89 219 LEU A C 1
ATOM 1822 O O . LEU A 1 219 ? 14.562 25.654 -31.612 1.00 16.03 219 LEU A O 1
ATOM 1827 N N . ALA A 1 220 ? 12.522 24.706 -31.797 1.00 16.64 220 ALA A N 1
ATOM 1828 C CA . ALA A 1 220 ? 11.870 25.676 -30.914 1.00 17.27 220 ALA A CA 1
ATOM 1829 C C . ALA A 1 220 ? 12.033 25.285 -29.440 1.00 17.05 220 ALA A C 1
ATOM 1830 O O . ALA A 1 220 ? 11.127 24.764 -28.809 1.00 18.34 220 ALA A O 1
ATOM 1832 N N . ASN A 1 221 ? 13.222 25.511 -28.907 1.00 16.84 221 ASN A N 1
ATOM 1833 C CA . ASN A 1 221 ? 13.570 25.108 -27.576 1.00 16.76 221 ASN A CA 1
ATOM 1834 C C . ASN A 1 221 ? 14.803 25.902 -27.200 1.00 17.19 221 ASN A C 1
ATOM 1835 O O . ASN A 1 221 ? 15.808 25.889 -27.930 1.00 18.32 221 ASN A O 1
ATOM 1840 N N . LEU A 1 222 ? 14.744 26.581 -26.062 1.00 16.95 222 LEU A N 1
ATOM 1841 C CA . LEU A 1 222 ? 15.866 27.390 -25.581 1.00 17.53 222 LEU A CA 1
ATOM 1842 C C . LEU A 1 222 ? 17.036 26.526 -25.123 1.00 17.03 222 LEU A C 1
ATOM 1843 O O . LEU A 1 222 ? 18.132 27.050 -24.884 1.00 17.52 222 LEU A O 1
ATOM 1848 N N . GLY A 1 223 ? 16.851 25.204 -25.066 1.00 17.18 223 GLY A N 1
ATOM 1849 C CA . GLY A 1 223 ? 17.933 24.245 -24.711 1.00 17.51 223 GLY A CA 1
ATOM 1850 C C . GLY A 1 223 ? 18.821 23.830 -25.865 1.00 18.23 223 GLY A C 1
ATOM 1851 O O . GLY A 1 223 ? 19.371 22.693 -25.851 1.00 17.80 223 GLY A O 1
ATOM 1852 N N . PHE A 1 224 ? 19.025 24.751 -26.798 1.00 18.89 224 PHE A N 1
ATOM 1853 C CA . PHE A 1 224 ? 19.813 24.527 -28.014 1.00 20.50 224 PHE A CA 1
ATOM 1854 C C . PHE A 1 224 ? 21.136 23.821 -27.796 1.00 22.25 224 PHE A C 1
ATOM 1855 O O . PHE A 1 224 ? 21.481 22.890 -28.510 1.00 21.05 224 PHE A O 1
ATOM 1863 N N . THR A 1 225 ? 21.877 24.262 -26.795 1.00 24.17 225 THR A N 1
ATOM 1864 C CA . THR A 1 225 ? 23.198 23.673 -26.51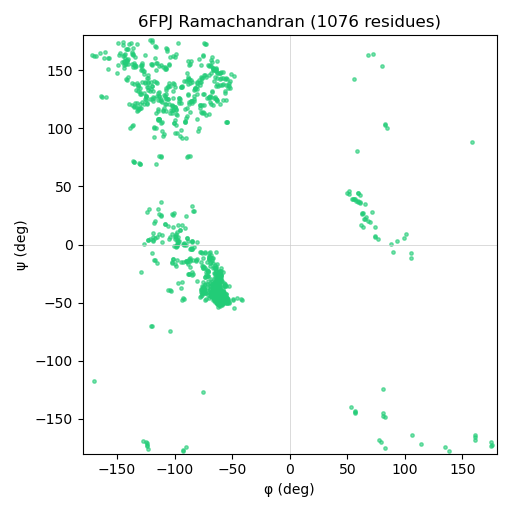9 1.00 25.85 225 THR A CA 1
ATOM 1865 C C . THR A 1 225 ? 23.184 22.235 -26.047 1.00 26.24 225 THR A C 1
ATOM 1866 O O . THR A 1 225 ? 24.230 21.612 -26.004 1.00 26.18 225 THR A O 1
ATOM 1870 N N . ASP A 1 226 ? 22.016 21.703 -25.696 1.00 25.70 226 ASP A N 1
ATOM 1871 C CA . ASP A 1 226 ? 21.890 20.275 -25.347 1.00 25.40 226 ASP A CA 1
ATOM 1872 C C . ASP A 1 226 ? 21.392 19.424 -26.481 1.00 23.44 226 ASP A C 1
ATOM 1873 O O . ASP A 1 226 ? 21.229 18.237 -26.335 1.00 23.33 226 ASP A O 1
ATOM 1878 N N . ILE A 1 227 ? 21.124 20.039 -27.611 1.00 21.55 227 ILE A N 1
ATOM 1879 C CA . ILE A 1 227 ? 20.619 19.335 -28.759 1.00 21.34 227 ILE A CA 1
ATOM 1880 C C . ILE A 1 227 ? 21.821 18.703 -29.509 1.00 21.22 227 ILE A C 1
ATOM 1881 O O . ILE A 1 227 ? 22.792 19.364 -29.783 1.00 20.54 227 ILE A O 1
ATOM 1886 N N . LEU A 1 228 ? 21.666 17.441 -29.849 1.00 21.85 228 LEU A N 1
ATOM 1887 C CA . LEU A 1 228 ? 22.697 16.641 -30.522 1.00 22.94 228 LEU A CA 1
ATOM 1888 C C . LEU A 1 228 ? 22.402 16.698 -31.999 1.00 22.24 228 LEU A C 1
ATOM 1889 O O . LEU A 1 228 ? 21.564 15.959 -32.501 1.00 22.45 228 LEU A O 1
ATOM 1894 N N . LEU A 1 229 ? 23.017 17.641 -32.680 1.00 22.65 229 LEU A N 1
ATOM 1895 C CA . LEU A 1 229 ? 22.632 17.929 -34.067 1.00 23.69 229 LEU A CA 1
ATOM 1896 C C . LEU A 1 229 ? 23.800 17.766 -35.078 1.00 24.34 229 LEU A C 1
ATOM 1897 O O . LEU A 1 229 ? 23.658 18.043 -36.274 1.00 22.97 229 LEU A O 1
ATOM 1902 N N . GLU A 1 230 ? 24.944 17.296 -34.587 1.00 24.19 230 GLU A N 1
ATOM 1903 C CA . GLU A 1 230 ? 26.171 17.254 -35.413 1.00 24.74 230 GLU A CA 1
ATOM 1904 C C . GLU A 1 230 ? 26.021 16.431 -36.670 1.00 25.17 230 GLU A C 1
ATOM 1905 O O . GLU A 1 230 ? 26.381 16.872 -37.755 1.00 25.25 230 GLU A O 1
ATOM 1911 N N . ARG A 1 231 ? 25.466 15.248 -36.539 1.00 25.84 231 ARG A N 1
ATOM 1912 C CA . ARG A 1 231 ? 25.297 14.359 -37.682 1.00 28.02 231 ARG A CA 1
ATOM 1913 C C . ARG A 1 231 ? 24.330 14.923 -38.720 1.00 25.72 231 ARG A C 1
ATOM 1914 O O . ARG A 1 231 ? 24.552 14.747 -39.906 1.00 24.86 231 ARG A O 1
ATOM 1922 N N . VAL A 1 232 ? 23.282 15.627 -38.281 1.00 24.55 232 VAL A N 1
ATOM 1923 C CA . VAL A 1 232 ? 22.360 16.308 -39.189 1.00 23.84 232 VAL A CA 1
ATOM 1924 C C . VAL A 1 232 ? 23.055 17.426 -39.944 1.00 24.17 232 VAL A C 1
ATOM 1925 O O . VAL A 1 232 ? 22.904 17.524 -41.140 1.00 23.99 232 VAL A O 1
ATOM 1929 N N . MET A 1 233 ? 23.833 18.232 -39.232 1.00 24.80 233 MET A N 1
ATOM 1930 C CA A MET A 1 233 ? 24.566 19.357 -39.826 0.50 25.98 233 MET A CA 1
ATOM 1931 C CA B MET A 1 233 ? 24.565 19.367 -39.821 0.50 26.93 233 MET A CA 1
ATOM 1932 C C . MET A 1 233 ? 25.576 18.891 -40.879 1.00 26.44 233 MET A C 1
ATOM 1933 O O . MET A 1 233 ? 25.697 19.491 -41.913 1.00 26.72 233 MET A O 1
ATOM 1942 N N . HIS A 1 234 ? 26.257 17.792 -40.607 1.00 26.83 234 HIS A N 1
ATOM 1943 C CA . HIS A 1 234 ? 27.206 17.208 -41.557 1.00 27.17 234 HIS A CA 1
ATOM 1944 C C . HIS A 1 234 ? 26.619 16.683 -42.856 1.00 26.17 234 HIS A C 1
ATOM 1945 O O . HIS A 1 234 ? 27.354 16.557 -43.843 1.00 25.23 234 HIS A O 1
ATOM 1952 N N . GLY A 1 235 ? 25.309 16.402 -42.879 1.00 24.49 235 GLY A N 1
ATOM 1953 C CA . GLY A 1 235 ? 24.633 15.973 -44.082 1.00 23.83 235 GLY A CA 1
ATOM 1954 C C . GLY A 1 235 ? 24.046 17.088 -44.927 1.00 23.67 235 GLY A C 1
ATOM 1955 O O . GLY A 1 235 ? 23.412 16.825 -45.954 1.00 22.96 235 GLY A O 1
ATOM 1956 N N . GLY A 1 236 ? 24.193 18.339 -44.495 1.00 24.67 236 GLY A N 1
ATOM 1957 C CA . GLY A 1 236 ? 23.794 19.511 -45.288 1.00 24.83 236 GLY A CA 1
ATOM 1958 C C . GLY A 1 236 ? 22.450 20.154 -44.909 1.00 24.62 236 GLY A C 1
ATOM 1959 O O . GLY A 1 236 ? 21.950 20.987 -45.640 1.00 24.78 236 GLY A O 1
ATOM 1960 N N . ALA A 1 237 ? 21.846 19.737 -43.805 1.00 25.06 237 ALA A N 1
ATOM 1961 C CA . ALA A 1 237 ? 20.633 20.387 -43.286 1.00 23.82 237 ALA A CA 1
ATOM 1962 C C . ALA A 1 237 ? 20.856 21.829 -42.962 1.00 24.04 237 ALA A C 1
ATOM 1963 O O . ALA A 1 237 ? 21.953 22.179 -42.563 1.00 23.60 237 ALA A O 1
ATOM 1965 N N . ASN A 1 238 ? 19.835 22.676 -43.112 1.00 23.68 238 ASN A N 1
ATOM 1966 C CA . ASN A 1 238 ? 19.806 23.926 -42.352 1.00 23.83 238 ASN A CA 1
ATOM 1967 C C . ASN A 1 238 ? 19.173 23.648 -40.977 1.00 22.17 238 ASN A C 1
ATOM 1968 O O . ASN A 1 238 ? 18.206 22.894 -40.862 1.00 20.72 238 ASN A O 1
ATOM 1973 N N . ILE A 1 239 ? 19.719 24.302 -39.963 1.00 22.04 239 ILE A N 1
ATOM 1974 C CA . ILE A 1 239 ? 19.162 24.289 -38.627 1.00 21.67 239 ILE A CA 1
ATOM 1975 C C . ILE A 1 239 ? 19.077 25.713 -38.091 1.00 20.76 239 ILE A C 1
ATOM 1976 O O . ILE A 1 239 ? 20.025 26.498 -38.210 1.00 21.38 239 ILE A O 1
ATOM 1981 N N . THR A 1 240 ? 17.954 26.016 -37.457 1.00 20.17 240 THR A N 1
ATOM 1982 C CA . THR A 1 240 ? 17.780 27.281 -36.756 1.00 20.02 240 THR A CA 1
ATOM 1983 C C . THR A 1 240 ? 17.499 26.986 -35.297 1.00 19.25 240 THR A C 1
ATOM 1984 O O . THR A 1 240 ? 16.671 26.145 -34.978 1.00 18.00 240 THR A O 1
ATOM 1988 N N . GLY A 1 241 ? 18.191 27.703 -34.428 1.00 19.48 241 GLY A N 1
ATOM 1989 C CA . GLY A 1 241 ? 18.042 27.520 -32.970 1.00 19.54 241 GLY A CA 1
ATOM 1990 C C . GLY A 1 241 ? 17.957 28.832 -32.232 1.00 18.84 241 GLY A C 1
ATOM 1991 O O . GLY A 1 241 ? 18.258 29.888 -32.788 1.00 18.94 241 GLY A O 1
ATOM 1992 N N . PHE A 1 242 ? 17.588 28.733 -30.955 1.00 18.63 242 PHE A N 1
ATOM 1993 C CA . PHE A 1 242 ? 17.332 29.878 -30.084 1.00 18.45 242 PHE A CA 1
ATOM 1994 C C . PHE A 1 242 ? 18.035 29.688 -28.743 1.00 18.94 242 PHE A C 1
ATOM 1995 O O . PHE A 1 242 ? 18.045 28.594 -28.183 1.00 19.41 242 PHE A O 1
ATOM 2003 N N . GLN A 1 243 ? 18.624 30.754 -28.218 1.00 19.03 243 GLN A N 1
ATOM 2004 C CA . GLN A 1 243 ? 19.284 30.759 -26.912 1.00 20.01 243 GLN A CA 1
ATOM 2005 C C . GLN A 1 243 ? 19.083 32.080 -26.182 1.00 19.12 243 GLN A C 1
ATOM 2006 O O . GLN A 1 243 ? 18.949 33.098 -26.821 1.00 18.12 243 GLN A O 1
ATOM 2012 N N . ILE A 1 244 ? 19.104 32.016 -24.850 1.00 18.10 244 ILE A N 1
ATOM 2013 C CA . ILE A 1 244 ? 19.034 33.181 -24.001 1.00 18.42 244 ILE A CA 1
ATOM 2014 C C . ILE A 1 244 ? 20.297 33.410 -23.170 1.00 18.02 244 ILE A C 1
ATOM 2015 O O . ILE A 1 244 ? 20.334 34.307 -22.349 1.00 17.83 244 ILE A O 1
ATOM 2020 N N . VAL A 1 245 ? 21.333 32.605 -23.414 1.00 18.51 245 VAL A N 1
ATOM 2021 C CA . VAL A 1 245 ? 22.619 32.737 -22.715 1.00 18.82 245 VAL A CA 1
ATOM 2022 C C . VAL A 1 245 ? 23.635 33.058 -23.797 1.00 19.83 245 VAL A C 1
ATOM 2023 O O . VAL A 1 245 ? 23.767 32.354 -24.782 1.00 20.35 245 VAL A O 1
ATOM 2027 N N . ASN A 1 246 ? 24.355 34.138 -23.611 1.00 21.56 246 ASN A N 1
ATOM 2028 C CA . ASN A 1 246 ? 25.487 34.472 -24.490 1.00 23.22 246 ASN A CA 1
ATOM 2029 C C . ASN A 1 246 ? 26.773 34.117 -23.770 1.00 23.89 246 ASN A C 1
ATOM 2030 O O . ASN A 1 246 ? 27.111 34.718 -22.768 1.00 22.50 246 ASN A O 1
ATOM 2035 N N . ASN A 1 247 ? 27.502 33.117 -24.285 1.00 27.71 247 ASN A N 1
ATOM 2036 C CA . ASN A 1 247 ? 28.739 32.670 -23.609 1.00 31.26 247 ASN A CA 1
ATOM 2037 C C . ASN A 1 247 ? 29.838 33.714 -23.529 1.00 32.52 247 ASN A C 1
ATOM 2038 O O . ASN A 1 247 ? 30.716 33.582 -22.688 1.00 31.41 247 ASN A O 1
ATOM 2043 N N . GLU A 1 248 ? 29.753 34.779 -24.336 1.00 32.69 248 GLU A N 1
ATOM 2044 C CA . GLU A 1 248 ? 30.725 35.886 -24.259 1.00 34.51 248 GLU A CA 1
ATOM 2045 C C . GLU A 1 248 ? 30.389 36.969 -23.254 1.00 33.27 248 GLU A C 1
ATOM 2046 O O . GLU A 1 248 ? 31.208 37.844 -22.986 1.00 33.66 248 GLU A O 1
ATOM 2052 N N . ASN A 1 249 ? 29.151 36.975 -22.758 1.00 32.63 249 ASN A N 1
ATOM 2053 C CA . ASN A 1 249 ? 28.722 37.868 -21.674 1.00 33.62 249 ASN A CA 1
ATOM 2054 C C . ASN A 1 249 ? 29.636 37.694 -20.456 1.00 33.43 249 ASN A C 1
ATOM 2055 O O . ASN A 1 249 ? 29.838 36.571 -20.011 1.00 32.20 249 ASN A O 1
ATOM 2060 N N . PRO A 1 250 ? 30.254 38.778 -19.953 1.00 36.31 250 PRO A N 1
ATOM 2061 C CA . PRO A 1 250 ? 31.236 38.588 -18.857 1.00 36.93 250 PRO A CA 1
ATOM 2062 C C . PRO A 1 250 ? 30.659 37.977 -17.581 1.00 35.76 250 PRO A C 1
ATOM 2063 O O . PRO A 1 250 ? 31.358 37.230 -16.901 1.00 36.84 250 PRO A O 1
ATOM 2067 N N . MET A 1 251 ? 29.392 38.250 -17.268 1.00 37.13 251 MET A N 1
ATOM 2068 C CA . MET A 1 251 ? 28.772 37.562 -16.132 1.00 36.82 251 MET A CA 1
ATOM 2069 C C . MET A 1 251 ? 28.718 36.044 -16.355 1.00 32.93 251 MET A C 1
ATOM 2070 O O . MET A 1 251 ? 28.946 35.280 -15.426 1.00 31.83 251 MET A O 1
ATOM 2075 N N . VAL A 1 252 ? 28.387 35.628 -17.571 1.00 30.07 252 VAL A N 1
ATOM 2076 C CA . VAL A 1 252 ? 28.384 34.215 -17.917 1.00 28.86 252 VAL A CA 1
ATOM 2077 C C . VAL A 1 252 ? 29.817 33.659 -17.840 1.00 30.01 252 VAL A C 1
ATOM 2078 O O . VAL A 1 252 ? 30.033 32.631 -17.233 1.00 27.84 252 VAL A O 1
ATOM 2082 N N . GLN A 1 253 ? 30.780 34.346 -18.449 1.00 31.99 253 GLN A N 1
ATOM 2083 C CA . GLN A 1 253 ? 32.194 33.917 -18.390 1.00 35.57 253 GLN A CA 1
ATOM 2084 C C . GLN A 1 253 ? 32.706 33.776 -16.974 1.00 35.72 253 GLN A C 1
ATOM 2085 O O . GLN A 1 253 ? 33.354 32.801 -16.687 1.00 35.92 253 GLN A O 1
ATOM 2091 N N . GLN A 1 254 ? 32.407 34.725 -16.083 1.00 37.25 254 GLN A N 1
ATOM 2092 C CA . GLN A 1 254 ? 32.956 34.637 -14.720 1.00 39.34 254 GLN A CA 1
ATOM 2093 C C . GLN A 1 254 ? 32.252 33.549 -13.903 1.00 36.14 254 GLN A C 1
ATOM 2094 O O . GLN A 1 254 ? 32.885 32.869 -13.081 1.00 33.37 254 GLN A O 1
ATOM 2100 N N . PHE A 1 255 ? 30.941 33.361 -14.146 1.00 32.39 255 PHE A N 1
ATOM 2101 C CA . PHE A 1 255 ? 30.271 32.208 -13.563 1.00 29.36 255 PHE A CA 1
ATOM 2102 C C . PHE A 1 255 ? 30.865 30.900 -14.058 1.00 28.12 255 PHE A C 1
ATOM 2103 O O . PHE A 1 255 ? 31.182 30.055 -13.280 1.00 28.48 255 PHE A O 1
ATOM 2111 N N . ILE A 1 256 ? 30.965 30.738 -15.363 1.00 28.67 256 ILE A N 1
ATOM 2112 C CA . ILE A 1 256 ? 31.438 29.496 -16.006 1.00 30.60 256 ILE A CA 1
ATOM 2113 C C . ILE A 1 256 ? 32.843 29.110 -15.506 1.00 31.36 256 ILE A C 1
ATOM 2114 O O . ILE A 1 256 ? 33.081 27.962 -15.200 1.00 30.10 256 ILE A O 1
ATOM 2119 N N . GLN A 1 257 ? 33.731 30.094 -15.412 1.00 34.32 257 GLN A N 1
ATOM 2120 C CA . GLN A 1 257 ? 35.134 29.829 -14.992 1.00 37.51 257 GLN A CA 1
ATOM 2121 C C . GLN A 1 257 ? 35.224 29.216 -13.607 1.00 35.28 257 GLN A C 1
ATOM 2122 O O . GLN A 1 257 ? 36.016 28.258 -13.397 1.00 34.84 257 GLN A O 1
ATOM 2128 N N . ARG A 1 258 ? 34.391 29.689 -12.682 1.00 33.73 258 ARG A N 1
ATOM 2129 C CA . ARG A 1 258 ? 34.320 29.053 -11.371 1.00 33.40 258 ARG A CA 1
ATOM 2130 C C . ARG A 1 258 ? 33.525 27.768 -11.404 1.00 29.49 258 ARG A C 1
ATOM 2131 O O . ARG A 1 258 ? 33.920 26.782 -10.829 1.00 29.30 258 ARG A O 1
ATOM 2139 N N . TRP A 1 259 ? 32.381 27.787 -12.082 1.00 27.13 259 TRP A N 1
ATOM 2140 C CA . TRP A 1 259 ? 31.487 26.626 -12.182 1.00 25.44 259 TRP A CA 1
ATOM 2141 C C . TRP A 1 259 ? 32.149 25.360 -12.654 1.00 25.46 259 TRP A C 1
ATOM 2142 O O . TRP A 1 259 ? 31.970 24.311 -12.041 1.00 24.37 259 TRP A O 1
ATOM 2153 N N . VAL A 1 260 ? 32.903 25.441 -13.748 1.00 26.45 260 VAL A N 1
ATOM 2154 C CA . VAL A 1 260 ? 33.520 24.225 -14.296 1.00 28.62 260 VAL A CA 1
ATOM 2155 C C . VAL A 1 260 ? 34.648 23.675 -13.418 1.00 30.80 260 VAL A C 1
ATOM 2156 O O . VAL A 1 260 ? 35.093 22.576 -13.654 1.00 32.17 260 VAL A O 1
ATOM 2160 N N . ARG A 1 261 ? 35.099 24.440 -12.427 1.00 32.36 261 ARG A N 1
ATOM 2161 C CA . ARG A 1 261 ? 36.158 23.998 -11.481 1.00 35.57 261 ARG A CA 1
ATOM 2162 C C . ARG A 1 261 ? 35.599 23.466 -10.175 1.00 35.44 261 ARG A C 1
ATOM 2163 O O . ARG A 1 261 ? 36.375 23.038 -9.344 1.00 36.48 261 ARG A O 1
ATOM 2171 N N . LEU A 1 262 ? 34.264 23.473 -9.996 1.00 33.39 262 LEU A N 1
ATOM 2172 C CA . LEU A 1 262 ? 33.674 22.991 -8.740 1.00 33.92 262 LEU A CA 1
ATOM 2173 C C . LEU A 1 262 ? 33.853 21.474 -8.573 1.00 33.96 262 LEU A C 1
ATOM 2174 O O . LEU A 1 262 ? 33.906 20.758 -9.542 1.00 34.87 262 LEU A O 1
ATOM 2179 N N . ASP A 1 263 ? 33.875 21.030 -7.332 1.00 35.98 263 ASP A N 1
ATOM 2180 C CA . ASP A 1 263 ? 34.024 19.614 -6.990 1.00 37.09 263 ASP A CA 1
ATOM 2181 C C . ASP A 1 263 ? 32.789 18.841 -7.476 1.00 35.54 263 ASP A C 1
ATOM 2182 O O . ASP A 1 263 ? 31.671 19.223 -7.143 1.00 32.11 263 ASP A O 1
ATOM 2187 N N . GLU A 1 264 ? 32.994 17.778 -8.268 1.00 35.30 264 GLU A N 1
ATOM 2188 C CA . GLU A 1 264 ? 31.896 16.961 -8.810 1.00 34.61 264 GLU A CA 1
ATOM 2189 C C . GLU A 1 264 ? 31.030 16.303 -7.763 1.00 35.02 264 GLU A C 1
ATOM 2190 O O . GLU A 1 264 ? 29.832 16.090 -8.016 1.00 33.16 264 GLU A O 1
ATOM 2192 N N . ARG A 1 265 ? 31.597 15.998 -6.590 1.00 35.25 265 ARG A N 1
ATOM 2193 C CA . ARG A 1 265 ? 30.794 15.372 -5.534 1.00 34.98 265 ARG A CA 1
ATOM 2194 C C . ARG A 1 265 ? 29.815 16.376 -4.897 1.00 34.24 265 ARG A C 1
ATOM 2195 O O . ARG A 1 265 ? 28.658 16.037 -4.659 1.00 32.73 265 ARG A O 1
ATOM 2197 N N . GLU A 1 266 ? 30.239 17.616 -4.644 1.00 34.50 266 GLU A N 1
ATOM 2198 C CA . GLU A 1 266 ? 29.329 18.594 -4.015 1.00 33.74 266 GLU A CA 1
ATOM 2199 C C . GLU A 1 266 ? 28.440 19.285 -5.063 1.00 30.24 266 GLU A C 1
ATOM 2200 O O . GLU A 1 266 ? 27.359 19.759 -4.736 1.00 29.39 266 GLU A O 1
ATOM 2206 N N . PHE A 1 267 ? 28.923 19.363 -6.311 1.00 28.10 267 PHE A N 1
ATOM 2207 C CA . PHE A 1 267 ? 28.218 20.038 -7.390 1.00 25.98 267 PHE A CA 1
ATOM 2208 C C . PHE A 1 267 ? 28.136 19.140 -8.626 1.00 24.93 267 PHE A C 1
ATOM 2209 O O . PHE A 1 267 ? 28.748 19.428 -9.668 1.00 24.91 267 PHE A O 1
ATOM 2217 N N . PRO A 1 268 ? 27.361 18.067 -8.540 1.00 24.05 268 PRO A N 1
ATOM 2218 C CA . PRO A 1 268 ? 27.223 17.190 -9.708 1.00 24.97 268 PRO A CA 1
ATOM 2219 C C . PRO A 1 268 ? 26.720 17.931 -10.963 1.00 24.71 268 PRO A C 1
ATOM 2220 O O . PRO A 1 268 ? 25.896 18.929 -10.831 1.00 23.56 268 PRO A O 1
ATOM 2224 N N . GLU A 1 269 ? 27.261 17.532 -12.114 1.00 24.08 269 GLU A N 1
ATOM 2225 C CA . GLU A 1 269 ? 26.926 18.075 -13.408 1.00 25.95 269 GLU A CA 1
ATOM 2226 C C . GLU A 1 269 ? 27.531 19.439 -13.724 1.00 25.81 269 GLU A C 1
ATOM 2227 O O . GLU A 1 269 ? 27.228 19.979 -14.805 1.00 25.58 269 GLU A O 1
ATOM 2233 N N . ALA A 1 270 ? 28.382 19.984 -12.856 1.00 25.70 270 ALA A N 1
ATOM 2234 C CA . ALA A 1 270 ? 29.077 21.187 -13.203 1.00 26.90 270 ALA A CA 1
ATOM 2235 C C . ALA A 1 270 ? 30.238 20.964 -14.208 1.00 28.94 270 ALA A C 1
ATOM 2236 O O . ALA A 1 270 ? 30.466 21.788 -15.093 1.00 27.14 270 ALA A O 1
ATOM 2238 N N . LYS A 1 271 ? 30.949 19.854 -14.093 1.00 32.09 271 LYS A N 1
ATOM 2239 C CA . LYS A 1 271 ? 32.122 19.579 -14.969 1.00 34.45 271 LYS A CA 1
ATOM 2240 C C . LYS A 1 271 ? 31.818 18.692 -16.167 1.00 33.83 271 LYS A C 1
ATOM 2241 O O . LYS A 1 271 ? 32.437 18.826 -17.233 1.00 34.61 271 LYS A O 1
ATOM 2247 N N . ASN A 1 272 ? 30.895 17.770 -15.992 1.00 32.35 272 ASN A N 1
ATOM 2248 C CA . ASN A 1 272 ? 30.682 16.680 -16.954 1.00 32.59 272 ASN A CA 1
ATOM 2249 C C . ASN A 1 272 ? 29.537 16.947 -17.917 1.00 30.50 272 ASN A C 1
ATOM 2250 O O . ASN A 1 272 ? 29.173 16.017 -18.667 1.00 28.36 272 ASN A O 1
ATOM 2255 N N . ALA A 1 273 ? 28.902 18.142 -17.898 1.00 28.20 273 ALA A N 1
ATOM 2256 C CA . ALA A 1 273 ? 27.878 18.465 -18.878 1.00 26.90 273 ALA A CA 1
ATOM 2257 C C . ALA A 1 273 ? 27.869 19.959 -19.112 1.00 26.11 273 ALA A C 1
ATOM 2258 O O . ALA A 1 273 ? 28.173 20.723 -18.220 1.00 26.21 273 ALA A O 1
ATOM 2260 N N . PRO A 1 274 ? 27.538 20.395 -20.338 1.00 26.96 274 PRO A N 1
ATOM 2261 C CA . PRO A 1 274 ? 27.427 21.854 -20.509 1.00 25.93 274 PRO A CA 1
ATOM 2262 C C . PRO A 1 274 ? 26.303 22.435 -19.644 1.00 24.21 274 PRO A C 1
ATOM 2263 O O . PRO A 1 274 ? 25.376 21.740 -19.210 1.00 23.42 274 PRO A O 1
ATOM 2267 N N . LEU A 1 275 ? 26.429 23.713 -19.378 1.00 23.09 275 LEU A N 1
ATOM 2268 C CA . LEU A 1 275 ? 25.496 24.408 -18.555 1.00 22.90 275 LEU A CA 1
ATOM 2269 C C . LEU A 1 275 ? 24.167 24.481 -19.298 1.00 21.32 275 LEU A C 1
ATOM 2270 O O . LEU A 1 275 ? 24.092 25.054 -20.373 1.00 22.47 275 LEU A O 1
ATOM 2275 N N . LYS A 1 276 ? 23.124 23.924 -18.697 1.00 20.29 276 LYS A N 1
ATOM 2276 C CA . LYS A 1 276 ? 21.785 23.994 -19.256 1.00 19.92 276 LYS A CA 1
ATOM 2277 C C . LYS A 1 276 ? 21.276 25.419 -19.034 1.00 17.93 276 LYS A C 1
ATOM 2278 O O . LYS A 1 276 ? 21.557 26.056 -18.042 1.00 17.43 276 LYS A O 1
ATOM 2284 N N . TYR A 1 277 ? 20.493 25.929 -19.968 1.00 17.27 277 TYR A N 1
ATOM 2285 C CA . TYR A 1 277 ? 19.977 27.291 -19.826 1.00 16.54 277 TYR A CA 1
ATOM 2286 C C . TYR A 1 277 ? 19.089 27.408 -18.579 1.00 15.83 277 TYR A C 1
ATOM 2287 O O . TYR A 1 277 ? 19.018 28.475 -17.950 1.00 15.75 277 TYR A O 1
ATOM 2296 N N . THR A 1 278 ? 18.487 26.300 -18.169 1.00 15.31 278 THR A N 1
ATOM 2297 C CA . THR A 1 278 ? 17.642 26.300 -16.960 1.00 15.43 278 THR A CA 1
ATOM 2298 C C . THR A 1 278 ? 18.493 26.437 -15.668 1.00 15.07 278 THR A C 1
ATOM 2299 O O . THR A 1 278 ? 18.006 26.890 -14.634 1.00 14.91 278 THR A O 1
ATOM 2303 N N . SER A 1 279 ? 19.776 26.063 -15.761 1.00 15.18 279 SER A N 1
ATOM 2304 C CA . SER A 1 279 ? 20.706 26.248 -14.671 1.00 15.52 279 SER A CA 1
ATOM 2305 C C . SER A 1 279 ? 21.130 27.722 -14.615 1.00 15.82 279 SER A C 1
ATOM 2306 O O . SER A 1 279 ? 21.261 28.292 -13.548 1.00 16.98 279 SER A O 1
ATOM 2309 N N . ALA A 1 280 ? 21.337 28.337 -15.759 1.00 15.64 280 ALA A N 1
ATOM 2310 C CA . ALA A 1 280 ? 21.554 29.790 -15.841 1.00 15.39 280 ALA A CA 1
ATOM 2311 C C . ALA A 1 280 ? 20.362 30.554 -15.287 1.00 14.81 280 ALA A C 1
ATOM 2312 O O . ALA A 1 280 ? 20.531 31.489 -14.536 1.00 14.38 280 ALA A O 1
ATOM 2314 N N . LEU A 1 281 ? 19.156 30.105 -15.615 1.00 14.59 281 LEU A N 1
ATOM 2315 C CA . LEU A 1 281 ? 17.944 30.724 -15.075 1.00 14.37 281 LEU A CA 1
ATOM 2316 C C . LEU A 1 281 ? 17.816 30.544 -13.583 1.00 14.06 281 LEU A C 1
ATOM 2317 O O . LEU A 1 281 ? 17.275 31.424 -12.900 1.00 14.33 281 LEU A O 1
ATOM 2322 N N . THR A 1 282 ? 18.302 29.418 -13.074 1.00 13.92 282 THR A N 1
ATOM 2323 C CA . THR A 1 282 ? 18.350 29.148 -11.646 1.00 14.19 282 THR A CA 1
ATOM 2324 C C . THR A 1 282 ? 19.268 30.129 -10.926 1.00 15.05 282 THR A C 1
ATOM 2325 O O . THR A 1 282 ? 18.876 30.746 -9.927 1.00 15.38 282 THR A O 1
ATOM 2329 N N . HIS A 1 283 ? 20.469 30.335 -11.464 1.00 15.98 283 HIS A N 1
ATOM 2330 C CA . HIS A 1 283 ? 21.378 31.396 -10.969 1.00 16.31 283 HIS A CA 1
ATOM 2331 C C . HIS A 1 283 ? 20.662 32.735 -10.988 1.00 16.12 283 HIS A C 1
ATOM 2332 O O . HIS A 1 283 ? 20.710 33.475 -10.008 1.00 16.67 283 HIS A O 1
ATOM 2339 N N . ASP A 1 284 ? 20.019 33.060 -12.105 1.00 15.87 284 ASP A N 1
ATOM 2340 C CA . ASP A 1 284 ? 19.332 34.334 -12.242 1.00 15.89 284 ASP A CA 1
ATOM 2341 C C . ASP A 1 284 ? 18.189 34.490 -11.285 1.00 15.72 284 ASP A C 1
ATOM 2342 O O . ASP A 1 284 ? 17.912 35.594 -10.830 1.00 15.58 284 ASP A O 1
ATOM 2347 N N . ALA A 1 285 ? 17.524 33.391 -10.941 1.00 15.96 285 ALA A N 1
ATOM 2348 C CA . ALA A 1 285 ? 16.524 33.425 -9.904 1.00 16.26 285 ALA A CA 1
ATOM 2349 C C . ALA A 1 285 ? 17.052 33.899 -8.558 1.00 16.55 285 ALA A C 1
ATOM 2350 O O . ALA A 1 285 ? 16.401 34.692 -7.881 1.00 16.70 285 ALA A O 1
ATOM 2352 N N . ILE A 1 286 ? 18.226 33.418 -8.169 1.00 16.97 286 ILE A N 1
ATOM 2353 C CA . ILE A 1 286 ? 18.830 33.862 -6.933 1.00 17.43 286 ILE A CA 1
ATOM 2354 C C . ILE A 1 286 ? 19.227 35.357 -7.055 1.00 17.79 286 ILE A C 1
ATOM 2355 O O . ILE A 1 286 ? 19.056 36.083 -6.104 1.00 16.89 286 ILE A O 1
ATOM 2360 N N . LEU A 1 287 ? 19.682 35.812 -8.213 1.00 19.15 287 LEU A N 1
ATOM 2361 C CA . LEU A 1 287 ? 19.936 37.258 -8.416 1.00 20.26 287 LEU A CA 1
ATOM 2362 C C . LEU A 1 287 ? 18.669 38.082 -8.169 1.00 18.79 287 LEU A C 1
ATOM 2363 O O . LEU A 1 287 ? 18.718 39.124 -7.523 1.00 17.48 287 LEU A O 1
ATOM 2368 N N . VAL A 1 288 ? 17.548 37.629 -8.734 1.00 17.83 288 VAL A N 1
ATOM 2369 C CA . VAL A 1 288 ? 16.270 38.328 -8.598 1.00 16.95 288 VAL A CA 1
ATOM 2370 C C . VAL A 1 288 ? 15.788 38.342 -7.165 1.00 16.71 288 VAL A C 1
ATOM 2371 O O . VAL A 1 288 ? 15.353 39.385 -6.642 1.00 16.25 288 VAL A O 1
ATOM 2375 N N . ILE A 1 289 ? 15.859 37.200 -6.508 1.00 16.57 289 ILE A N 1
ATOM 2376 C CA . ILE A 1 289 ? 15.470 37.108 -5.112 1.00 16.96 289 ILE A CA 1
ATOM 2377 C C . ILE A 1 289 ? 16.349 38.025 -4.239 1.00 17.77 289 ILE A C 1
ATOM 2378 O O . ILE A 1 289 ? 15.805 38.760 -3.414 1.00 18.17 289 ILE A O 1
ATOM 2383 N N . ALA A 1 290 ? 17.659 37.970 -4.416 1.00 18.07 290 ALA A N 1
ATOM 2384 C CA . ALA A 1 290 ? 18.566 38.846 -3.638 1.00 19.14 290 ALA A CA 1
ATOM 2385 C C . ALA A 1 290 ? 18.264 40.323 -3.873 1.00 19.54 290 ALA A C 1
ATOM 2386 O O . ALA A 1 290 ? 18.215 41.096 -2.928 1.00 20.31 290 ALA A O 1
ATOM 2388 N N . GLU A 1 291 ? 18.069 40.717 -5.113 1.00 20.57 291 GLU A N 1
ATOM 2389 C CA . GLU A 1 291 ? 17.758 42.105 -5.406 1.00 20.63 291 GLU A CA 1
ATOM 2390 C C . GLU A 1 291 ? 16.434 42.562 -4.782 1.00 20.42 291 GLU A C 1
ATOM 2391 O O . GLU A 1 291 ? 16.342 43.647 -4.240 1.00 20.21 291 GLU A O 1
ATOM 2397 N N . ALA A 1 292 ? 15.427 41.709 -4.835 1.00 19.25 292 ALA A N 1
ATOM 2398 C CA . ALA A 1 292 ? 14.118 42.048 -4.313 1.00 19.18 292 ALA A CA 1
ATOM 2399 C C . ALA A 1 292 ? 14.228 42.247 -2.828 1.00 19.02 292 ALA A C 1
ATOM 2400 O O . ALA A 1 292 ? 13.675 43.193 -2.316 1.00 19.38 292 ALA A O 1
ATOM 2402 N N . PHE A 1 293 ? 14.925 41.351 -2.142 1.00 19.09 293 PHE A N 1
ATOM 2403 C CA . PHE A 1 293 ? 15.035 41.456 -0.705 1.00 19.64 293 PHE A CA 1
ATOM 2404 C C . PHE A 1 293 ? 15.963 42.592 -0.229 1.00 19.67 293 PHE A C 1
ATOM 2405 O O . PHE A 1 293 ? 15.692 43.205 0.800 1.00 19.17 293 PHE A O 1
ATOM 2413 N N . ARG A 1 294 ? 16.947 42.948 -1.032 1.00 19.87 294 ARG A N 1
ATOM 2414 C CA . ARG A 1 294 ? 17.766 44.105 -0.740 1.00 20.78 294 ARG A CA 1
ATOM 2415 C C . ARG A 1 294 ? 16.889 45.380 -0.847 1.00 20.77 294 ARG A C 1
ATOM 2416 O O . ARG A 1 294 ? 16.989 46.267 -0.042 1.00 20.60 294 ARG A O 1
ATOM 2424 N N . TYR A 1 295 ? 16.019 45.410 -1.855 1.00 20.96 295 TYR A N 1
ATOM 2425 C CA . TYR A 1 295 ? 15.131 46.512 -2.098 1.00 21.71 295 TYR A CA 1
ATOM 2426 C C . TYR A 1 295 ? 14.161 46.631 -0.944 1.00 21.59 295 TYR A C 1
ATOM 2427 O O . TYR A 1 295 ? 13.937 47.742 -0.478 1.00 21.90 295 TYR A O 1
ATOM 2436 N N . LEU A 1 296 ? 13.598 45.524 -0.483 1.00 20.76 296 LEU A N 1
ATOM 2437 C CA . LEU A 1 296 ? 12.653 45.541 0.634 1.00 21.88 296 LEU A CA 1
ATOM 2438 C C . LEU A 1 296 ? 13.285 46.061 1.890 1.00 23.10 296 LEU A C 1
ATOM 2439 O O . LEU A 1 296 ? 12.649 46.800 2.661 1.00 22.62 296 LEU A O 1
ATOM 2444 N N . ARG A 1 297 ? 14.522 45.665 2.125 1.00 24.30 297 ARG A N 1
ATOM 2445 C CA A ARG A 1 297 ? 15.255 46.167 3.276 0.50 25.66 297 ARG A CA 1
ATOM 2446 C CA B ARG A 1 297 ? 15.256 46.166 3.275 0.50 25.19 297 ARG A CA 1
ATOM 2447 C C . ARG A 1 297 ? 15.467 47.686 3.210 1.00 26.40 297 ARG A C 1
ATOM 2448 O O . ARG A 1 297 ? 15.211 48.375 4.196 1.00 27.37 297 ARG A O 1
ATOM 2463 N N . ARG A 1 298 ? 15.933 48.200 2.080 1.00 27.20 298 ARG A N 1
ATOM 2464 C CA . ARG A 1 298 ? 16.112 49.638 1.896 1.00 28.13 298 ARG A CA 1
ATOM 2465 C C . ARG A 1 298 ? 14.815 50.426 2.109 1.00 28.71 298 ARG A C 1
ATOM 2466 O O . ARG A 1 298 ? 14.859 51.542 2.576 1.00 26.81 298 ARG A O 1
ATOM 2474 N N . GLN A 1 299 ? 13.680 49.857 1.721 1.00 28.11 299 GLN A N 1
ATOM 2475 C CA . GLN A 1 299 ? 12.390 50.503 1.894 1.00 29.82 299 GLN A CA 1
ATOM 2476 C C . GLN A 1 299 ? 11.780 50.291 3.260 1.00 30.33 299 GLN A C 1
ATOM 2477 O O . GLN A 1 299 ? 10.667 50.737 3.473 1.00 29.09 299 GLN A O 1
ATOM 2483 N N . ARG A 1 300 ? 12.478 49.599 4.155 1.00 30.40 300 ARG A N 1
ATOM 2484 C CA . ARG A 1 300 ? 11.953 49.276 5.468 1.00 32.85 300 ARG A CA 1
ATOM 2485 C C . ARG A 1 300 ? 10.617 48.543 5.417 1.00 32.22 300 ARG A C 1
ATOM 2486 O O . ARG A 1 300 ? 9.747 48.776 6.240 1.00 30.88 300 ARG A O 1
ATOM 2494 N N . VAL A 1 301 ? 10.465 47.632 4.458 1.00 31.55 301 VAL A N 1
ATOM 2495 C CA . VAL A 1 301 ? 9.217 46.902 4.361 1.00 31.43 301 VAL A CA 1
ATOM 2496 C C . VAL A 1 301 ? 9.221 45.822 5.439 1.00 31.74 301 VAL A C 1
ATOM 2497 O O . VAL A 1 301 ? 10.257 45.187 5.688 1.00 29.86 301 VAL A O 1
ATOM 2501 N N . ASP A 1 302 ? 8.063 45.638 6.074 1.00 32.56 302 ASP A N 1
ATOM 2502 C CA . ASP A 1 302 ? 7.888 44.570 7.037 1.00 35.21 302 ASP A CA 1
ATOM 2503 C C . ASP A 1 302 ? 7.821 43.216 6.299 1.00 35.17 302 ASP A C 1
ATOM 2504 O O . ASP A 1 302 ? 6.870 42.973 5.542 1.00 32.36 302 ASP A O 1
ATOM 2509 N N . VAL A 1 303 ? 8.836 42.363 6.475 1.00 35.86 303 VAL A N 1
ATOM 2510 C CA . VAL A 1 303 ? 8.800 41.041 5.859 1.00 37.14 303 VAL A CA 1
ATOM 2511 C C . VAL A 1 303 ? 8.446 39.890 6.815 1.00 40.16 303 VAL A C 1
ATOM 2512 O O . VAL A 1 303 ? 8.551 38.702 6.433 1.00 43.50 303 VAL A O 1
ATOM 2516 N N . SER A 1 304 ? 8.030 40.189 8.033 1.00 42.59 304 SER A N 1
ATOM 2517 C CA . SER A 1 304 ? 7.827 39.202 9.134 1.00 47.47 304 SER A CA 1
ATOM 2518 C C . SER A 1 304 ? 6.925 37.963 8.828 1.00 52.00 304 SER A C 1
ATOM 2519 O O . SER A 1 304 ? 5.869 38.096 8.190 1.00 49.34 304 SER A O 1
ATOM 2522 N N . ARG A 1 305 ? 7.373 36.801 9.329 1.00 56.76 305 ARG A N 1
ATOM 2523 C CA . ARG A 1 305 ? 6.696 35.480 9.304 1.00 61.28 305 ARG A CA 1
ATOM 2524 C C . ARG A 1 305 ? 6.810 34.636 7.979 1.00 68.42 305 ARG A C 1
ATOM 2525 O O . ARG A 1 305 ? 7.951 34.242 7.527 1.00 67.49 305 ARG A O 1
ATOM 2527 N N . ARG A 1 306 ? 5.651 34.267 7.416 1.00 72.40 306 ARG A N 1
ATOM 2528 C CA . ARG A 1 306 ? 5.563 33.287 6.314 1.00 72.80 306 ARG A CA 1
ATOM 2529 C C . ARG A 1 306 ? 4.166 33.264 5.722 1.00 71.71 306 ARG A C 1
ATOM 2530 O O . ARG A 1 306 ? 3.927 32.597 4.712 1.00 71.69 306 ARG A O 1
ATOM 2532 N N . CYS A 1 312 ? 0.034 24.358 7.035 1.00 72.82 312 CYS A N 1
ATOM 2533 C CA . CYS A 1 312 ? -0.744 24.469 5.825 1.00 71.02 312 CYS A CA 1
ATOM 2534 C C . CYS A 1 312 ? -2.070 23.684 6.066 1.00 76.67 312 CYS A C 1
ATOM 2535 O O . CYS A 1 312 ? -2.198 22.901 7.014 1.00 75.10 312 CYS A O 1
ATOM 2538 N N . LEU A 1 313 ? -3.044 23.967 5.220 1.00 77.74 313 LEU A N 1
ATOM 2539 C CA . LEU A 1 313 ? -4.309 23.268 5.086 1.00 80.38 313 LEU A CA 1
ATOM 2540 C C . LEU A 1 313 ? -5.468 23.851 5.896 1.00 85.31 313 LEU A C 1
ATOM 2541 O O . LEU A 1 313 ? -6.548 23.280 5.860 1.00 87.56 313 LEU A O 1
ATOM 2546 N N . ALA A 1 314 ? -5.252 24.967 6.605 1.00 85.35 314 ALA A N 1
ATOM 2547 C CA . ALA A 1 314 ? -6.399 25.787 7.081 1.00 86.43 314 ALA A CA 1
ATOM 2548 C C . ALA A 1 314 ? -6.956 26.562 5.869 1.00 86.41 314 ALA A C 1
ATOM 2549 O O . ALA A 1 314 ? -7.821 27.453 5.969 1.00 88.60 314 ALA A O 1
ATOM 2551 N N . ALA A 1 317 ? -8.233 30.662 3.836 1.00 61.07 317 ALA A N 1
ATOM 2552 C CA . ALA A 1 317 ? -6.901 30.077 3.868 1.00 59.77 317 ALA A CA 1
ATOM 2553 C C . ALA A 1 317 ? -5.881 30.976 4.577 1.00 57.48 317 ALA A C 1
ATOM 2554 O O . ALA A 1 317 ? -4.767 30.542 4.829 1.00 57.30 317 ALA A O 1
ATOM 2556 N N . VAL A 1 318 ? -6.261 32.199 4.942 1.00 57.15 318 VAL A N 1
ATOM 2557 C CA . VAL A 1 318 ? -5.338 33.173 5.589 1.00 54.94 318 VAL A CA 1
ATOM 2558 C C . VAL A 1 318 ? -4.055 33.539 4.772 1.00 51.64 318 VAL A C 1
ATOM 2559 O O . VAL A 1 318 ? -2.953 33.000 5.017 1.00 51.35 318 VAL A O 1
ATOM 2563 N N . PRO A 1 319 ? -4.184 34.444 3.792 1.00 46.55 319 PRO A N 1
ATOM 2564 C CA . PRO A 1 319 ? -2.932 34.844 3.126 1.00 42.23 319 PRO A CA 1
ATOM 2565 C C . PRO A 1 319 ? -2.012 35.668 4.059 1.00 38.89 319 PRO A C 1
ATOM 2566 O O . PRO A 1 319 ? -2.412 36.400 4.918 1.00 35.88 319 PRO A O 1
ATOM 2570 N N . TRP A 1 320 ? -0.741 35.514 3.869 1.00 37.02 320 TRP A N 1
ATOM 2571 C CA . TRP A 1 320 ? 0.216 36.341 4.567 1.00 35.80 320 TRP A CA 1
ATOM 2572 C C . TRP A 1 320 ? 0.130 37.803 4.081 1.00 34.84 320 TRP A C 1
ATOM 2573 O O . TRP A 1 320 ? 0.156 38.055 2.874 1.00 32.52 320 TRP A O 1
ATOM 2584 N N . SER A 1 321 ? 0.053 38.740 5.016 1.00 33.43 321 SER A N 1
ATOM 2585 C CA . SER A 1 321 ? -0.182 40.140 4.675 1.00 34.37 321 SER A CA 1
ATOM 2586 C C . SER A 1 321 ? 0.957 40.783 3.862 1.00 32.94 321 SER A C 1
ATOM 2587 O O . SER A 1 321 ? 0.733 41.606 3.009 1.00 32.43 321 SER A O 1
ATOM 2590 N N . GLN A 1 322 ? 2.174 40.401 4.218 1.00 32.24 322 GLN A N 1
ATOM 2591 C CA . GLN A 1 322 ? 3.377 40.941 3.624 1.00 33.43 322 GLN A CA 1
ATOM 2592 C C . GLN A 1 322 ? 3.641 40.361 2.174 1.00 29.59 322 GLN A C 1
ATOM 2593 O O . GLN A 1 322 ? 4.550 40.839 1.417 1.00 26.54 322 GLN A O 1
ATOM 2599 N N . GLY A 1 323 ? 2.885 39.303 1.816 1.00 26.57 323 GLY A N 1
ATOM 2600 C CA . GLY A 1 323 ? 3.110 38.587 0.577 1.00 24.23 323 GLY A CA 1
ATOM 2601 C C . GLY A 1 323 ? 3.029 39.421 -0.686 1.00 22.87 323 GLY A C 1
ATOM 2602 O O . GLY A 1 323 ? 3.843 39.309 -1.611 1.00 20.01 323 GLY A O 1
ATOM 2603 N N . ILE A 1 324 ? 2.034 40.300 -0.706 1.00 21.96 324 ILE A N 1
ATOM 2604 C CA . ILE A 1 324 ? 1.864 41.170 -1.849 1.00 22.72 324 ILE A CA 1
ATOM 2605 C C . ILE A 1 324 ? 3.057 42.110 -2.093 1.00 20.87 324 ILE A C 1
ATOM 2606 O O . ILE A 1 324 ? 3.446 42.361 -3.232 1.00 19.83 324 ILE A O 1
ATOM 2611 N N . ASP A 1 325 ? 3.666 42.592 -1.026 1.00 20.14 325 ASP A N 1
ATOM 2612 C CA . ASP A 1 325 ? 4.819 43.481 -1.122 1.00 19.88 325 ASP A CA 1
ATOM 2613 C C . ASP A 1 325 ? 6.075 42.732 -1.620 1.00 19.39 325 ASP A C 1
ATOM 2614 O O . ASP A 1 325 ? 6.859 43.259 -2.422 1.00 17.95 325 ASP A O 1
ATOM 2619 N N . ILE A 1 326 ? 6.239 41.507 -1.183 1.00 18.78 326 ILE A N 1
ATOM 2620 C CA . ILE A 1 326 ? 7.316 40.661 -1.681 1.00 19.52 326 ILE A CA 1
ATOM 2621 C C . ILE A 1 326 ? 7.167 40.367 -3.169 1.00 18.52 326 ILE A C 1
ATOM 2622 O O . ILE A 1 326 ? 8.142 40.463 -3.914 1.00 17.83 326 ILE A O 1
ATOM 2627 N N . GLU A 1 327 ? 5.946 40.008 -3.589 1.00 18.62 327 GLU A N 1
ATOM 2628 C CA . GLU A 1 327 ? 5.655 39.763 -4.974 1.00 18.44 327 GLU A CA 1
ATOM 2629 C C . GLU A 1 327 ? 5.979 40.981 -5.829 1.00 18.68 327 GLU A C 1
ATOM 2630 O O . GLU A 1 327 ? 6.576 40.860 -6.906 1.00 17.80 327 GLU A O 1
ATOM 2636 N N . ARG A 1 328 ? 5.533 42.150 -5.383 1.00 19.15 328 ARG A N 1
ATOM 2637 C CA A ARG A 1 328 ? 5.792 43.381 -6.125 0.50 19.60 328 ARG A CA 1
ATOM 2638 C CA B ARG A 1 328 ? 5.782 43.387 -6.127 0.50 19.48 328 ARG A CA 1
ATOM 2639 C C . ARG A 1 328 ? 7.295 43.649 -6.212 1.00 19.20 328 ARG A C 1
ATOM 2640 O O . ARG A 1 328 ? 7.784 44.021 -7.255 1.00 19.45 328 ARG A O 1
ATOM 2655 N N . ALA A 1 329 ? 8.003 43.487 -5.116 1.00 18.58 329 ALA A N 1
ATOM 2656 C CA . ALA A 1 329 ? 9.477 43.680 -5.137 1.00 18.28 329 ALA A CA 1
ATOM 2657 C C . ALA A 1 329 ? 10.159 42.743 -6.153 1.00 17.58 329 ALA A C 1
ATOM 2658 O O . ALA A 1 329 ? 11.071 43.153 -6.922 1.00 17.58 329 ALA A O 1
ATOM 2660 N N . LEU A 1 330 ? 9.717 41.484 -6.174 1.00 16.81 330 LEU A N 1
ATOM 2661 C CA . LEU A 1 330 ? 10.227 40.556 -7.153 1.00 16.68 330 LEU A CA 1
ATOM 2662 C C . LEU A 1 330 ? 9.978 40.984 -8.586 1.00 17.00 330 LEU A C 1
ATOM 2663 O O . LEU A 1 330 ? 10.902 40.963 -9.397 1.00 16.67 330 LEU A O 1
ATOM 2668 N N . LYS A 1 331 ? 8.742 41.417 -8.878 1.00 17.46 331 LYS A N 1
ATOM 2669 C CA . LYS A 1 331 ? 8.373 41.738 -10.226 1.00 18.32 331 LYS A CA 1
ATOM 2670 C C . LYS A 1 331 ? 8.916 43.095 -10.732 1.00 19.57 331 LYS A C 1
ATOM 2671 O O . LYS A 1 331 ? 8.939 43.337 -11.928 1.00 20.06 331 LYS A O 1
ATOM 2677 N N . MET A 1 332 ? 9.313 43.969 -9.823 1.00 21.17 332 MET A N 1
ATOM 2678 C CA . MET A 1 332 ? 9.881 45.265 -10.206 1.00 23.61 332 MET A CA 1
ATOM 2679 C C . MET A 1 332 ? 11.386 45.240 -10.475 1.00 22.78 332 MET A C 1
ATOM 2680 O O . MET A 1 332 ? 11.943 46.265 -10.854 1.00 21.97 332 MET A O 1
ATOM 2685 N N . VAL A 1 333 ? 12.062 44.118 -10.267 1.00 21.63 333 VAL A N 1
ATOM 2686 C CA . VAL A 1 333 ? 13.529 44.123 -10.463 1.00 22.06 333 VAL A CA 1
ATOM 2687 C C . VAL A 1 333 ? 13.907 44.400 -11.908 1.00 22.21 333 VAL A C 1
ATOM 2688 O O . VAL A 1 333 ? 13.144 44.122 -12.853 1.00 22.30 333 VAL A O 1
ATOM 2692 N N . GLN A 1 334 ? 15.053 45.020 -12.083 1.00 22.86 334 GLN A N 1
ATOM 2693 C CA . GLN A 1 334 ? 15.676 45.160 -13.362 1.00 23.82 334 GLN A CA 1
ATOM 2694 C C . GLN A 1 334 ? 17.148 44.849 -13.094 1.00 24.43 334 GLN A C 1
ATOM 2695 O O . GLN A 1 334 ? 17.848 45.662 -12.535 1.00 23.77 334 GLN A O 1
ATOM 2701 N N . VAL A 1 335 ? 17.574 43.653 -13.465 1.00 24.03 335 VAL A N 1
ATOM 2702 C CA . VAL A 1 335 ? 18.907 43.201 -13.240 1.00 25.48 335 VAL A CA 1
ATOM 2703 C C . VAL A 1 335 ? 19.481 42.512 -14.473 1.00 24.39 335 VAL A C 1
ATOM 2704 O O . VAL A 1 335 ? 18.739 41.980 -15.321 1.00 21.17 335 VAL A O 1
ATOM 2708 N N . GLN A 1 336 ? 20.813 42.551 -14.544 1.00 23.88 336 GLN A N 1
ATOM 2709 C CA . GLN A 1 336 ? 21.569 41.898 -15.599 1.00 24.73 336 GLN A CA 1
ATOM 2710 C C . GLN A 1 336 ? 22.020 40.555 -15.109 1.00 22.68 336 GLN A C 1
ATOM 2711 O O . GLN A 1 336 ? 22.721 40.455 -14.103 1.00 23.25 336 GLN A O 1
ATOM 2717 N N . GLY A 1 337 ? 21.628 39.495 -15.818 1.00 21.52 337 GLY A N 1
ATOM 2718 C CA . GLY A 1 337 ? 21.944 38.134 -15.391 1.00 20.56 337 GLY A CA 1
ATOM 2719 C C . GLY A 1 337 ? 22.647 37.375 -16.469 1.00 20.15 337 GLY A C 1
ATOM 2720 O O . GLY A 1 337 ? 23.022 37.918 -17.512 1.00 19.79 337 GLY A O 1
ATOM 2721 N N . MET A 1 338 ? 22.778 36.085 -16.248 1.00 20.21 338 MET A N 1
ATOM 2722 C CA . MET A 1 338 ? 23.313 35.168 -17.264 1.00 20.28 338 MET A CA 1
ATOM 2723 C C . MET A 1 338 ? 22.395 35.103 -18.463 1.00 18.79 338 MET A C 1
ATOM 2724 O O . MET A 1 338 ? 22.854 34.814 -19.552 1.00 18.28 338 MET A O 1
ATOM 2729 N N . THR A 1 339 ? 21.117 35.406 -18.268 1.00 17.58 339 THR A N 1
ATOM 2730 C CA . THR A 1 339 ? 20.122 35.434 -19.344 1.00 17.44 339 THR A CA 1
ATOM 2731 C C . THR A 1 339 ? 19.790 36.840 -19.799 1.00 17.76 339 THR A C 1
ATOM 2732 O O . THR A 1 339 ? 18.697 37.107 -20.367 1.00 17.70 339 THR A O 1
ATOM 2736 N N . GLY A 1 340 ? 20.756 37.740 -19.600 1.00 18.09 340 GLY A N 1
ATOM 2737 C CA . GLY A 1 340 ? 20.695 39.112 -20.093 1.00 18.73 340 GLY A CA 1
ATOM 2738 C C . GLY A 1 340 ? 19.842 39.982 -19.173 1.00 19.07 340 GLY A C 1
ATOM 2739 O O . GLY A 1 340 ? 19.839 39.800 -17.947 1.00 19.90 340 GLY A O 1
ATOM 2740 N N . ASN A 1 341 ? 19.166 40.960 -19.758 1.00 18.83 341 ASN A N 1
ATOM 2741 C CA . ASN A 1 341 ? 18.340 41.868 -19.029 1.00 18.69 341 ASN A CA 1
ATOM 2742 C C . ASN A 1 341 ? 17.130 41.106 -18.493 1.00 18.14 341 ASN A C 1
ATOM 2743 O O . ASN A 1 341 ? 16.414 40.485 -19.264 1.00 17.82 341 ASN A O 1
ATOM 2748 N N . ILE A 1 342 ? 16.905 41.222 -17.187 1.00 18.12 342 ILE A N 1
ATOM 2749 C CA . ILE A 1 342 ? 15.799 40.598 -16.480 1.00 18.19 342 ILE A CA 1
ATOM 2750 C C . ILE A 1 342 ? 14.870 41.663 -15.896 1.00 18.64 342 ILE A C 1
ATOM 2751 O O . ILE A 1 342 ? 15.258 42.435 -15.002 1.00 19.72 342 ILE A O 1
ATOM 2756 N N . GLN A 1 343 ? 13.656 41.690 -16.447 1.00 18.18 343 GLN A N 1
ATOM 2757 C CA . GLN A 1 343 ? 12.517 42.481 -15.988 1.00 18.25 343 GLN A CA 1
ATOM 2758 C C . GLN A 1 343 ? 11.256 41.637 -16.150 1.00 17.35 343 GLN A C 1
ATOM 2759 O O . GLN A 1 343 ? 11.242 40.732 -16.985 1.00 16.30 343 GLN A O 1
ATOM 2765 N N . PHE A 1 344 ? 10.213 41.976 -15.389 1.00 16.89 344 PHE A N 1
ATOM 2766 C CA . PHE A 1 344 ? 8.920 41.284 -15.428 1.00 16.65 344 PHE A CA 1
ATOM 2767 C C . PHE A 1 344 ? 7.728 42.208 -15.623 1.00 17.59 344 PHE A C 1
ATOM 2768 O O . PHE A 1 344 ? 7.775 43.377 -15.299 1.00 18.59 344 PHE A O 1
ATOM 2776 N N . ASP A 1 345 ? 6.653 41.648 -16.149 1.00 18.50 345 ASP A N 1
ATOM 2777 C CA . ASP A 1 345 ? 5.379 42.341 -16.232 1.00 19.46 345 ASP A CA 1
ATOM 2778 C C . ASP A 1 345 ? 4.579 41.971 -14.966 1.00 19.80 345 ASP A C 1
ATOM 2779 O O . ASP A 1 345 ? 5.068 41.280 -14.085 1.00 18.90 345 ASP A O 1
ATOM 2784 N N . THR A 1 346 ? 3.352 42.456 -14.891 1.00 21.09 346 THR A N 1
ATOM 2785 C CA . THR A 1 346 ? 2.532 42.286 -13.722 1.00 21.83 346 THR A CA 1
ATOM 2786 C C . THR A 1 346 ? 2.126 40.819 -13.454 1.00 21.50 346 THR A C 1
ATOM 2787 O O . THR A 1 346 ? 1.765 40.476 -12.314 1.00 20.98 346 THR A O 1
ATOM 2791 N N . TYR A 1 347 ? 2.199 39.974 -14.480 1.00 21.08 347 TYR A N 1
ATOM 2792 C CA . TYR A 1 347 ? 1.920 38.563 -14.370 1.00 21.59 347 TYR A CA 1
ATOM 2793 C C . TYR A 1 347 ? 3.197 37.714 -14.160 1.00 19.90 347 TYR A C 1
ATOM 2794 O O . TYR A 1 347 ? 3.146 36.503 -14.259 1.00 18.94 347 TYR A O 1
ATOM 2803 N N . GLY A 1 348 ? 4.318 38.375 -13.857 1.00 17.98 348 GLY A N 1
ATOM 2804 C CA . GLY A 1 348 ? 5.596 37.707 -13.688 1.00 17.78 348 GLY A CA 1
ATOM 2805 C C . GLY A 1 348 ? 6.216 37.104 -14.952 1.00 16.84 348 GLY A C 1
ATOM 2806 O O . GLY A 1 348 ? 7.111 36.279 -14.839 1.00 15.45 348 GLY A O 1
ATOM 2807 N N . ARG A 1 349 ? 5.801 37.564 -16.139 1.00 17.19 349 ARG A N 1
ATOM 2808 C CA . ARG A 1 349 ? 6.413 37.149 -17.393 1.00 18.26 349 ARG A CA 1
ATOM 2809 C C . ARG A 1 349 ? 7.632 38.000 -17.670 1.00 16.79 349 ARG A C 1
ATOM 2810 O O . ARG A 1 349 ? 7.584 39.227 -17.440 1.00 16.99 349 ARG A O 1
ATOM 2818 N N . ARG A 1 350 ? 8.694 37.396 -18.168 1.00 15.69 350 ARG A N 1
ATOM 2819 C CA . ARG A 1 350 ? 9.860 38.182 -18.590 1.00 15.86 350 ARG A CA 1
ATOM 2820 C C . ARG A 1 350 ? 9.402 39.186 -19.646 1.00 16.25 350 ARG A C 1
ATOM 2821 O O . ARG A 1 350 ? 8.608 38.870 -20.557 1.00 15.61 350 ARG A O 1
ATOM 2829 N N . THR A 1 351 ? 9.921 40.396 -19.523 1.00 16.83 351 THR A N 1
ATOM 2830 C CA . THR A 1 351 ? 9.673 41.423 -20.491 1.00 18.11 351 THR A CA 1
ATOM 2831 C C . THR A 1 351 ? 11.005 42.126 -20.787 1.00 18.65 351 THR A C 1
ATOM 2832 O O . THR A 1 351 ? 11.924 42.137 -19.956 1.00 18.10 351 THR A O 1
ATOM 2836 N N . ASN A 1 352 ? 11.095 42.665 -21.984 1.00 20.13 352 ASN A N 1
ATOM 2837 C CA . ASN A 1 352 ? 12.283 43.365 -22.440 1.00 21.50 352 ASN A CA 1
ATOM 2838 C C . ASN A 1 352 ? 13.517 42.404 -22.397 1.00 20.38 352 ASN A C 1
ATOM 2839 O O . ASN A 1 352 ? 14.605 42.768 -21.960 1.00 20.14 352 ASN A O 1
ATOM 2844 N N . TYR A 1 353 ? 13.308 41.177 -22.883 1.00 19.71 353 TYR A N 1
ATOM 2845 C CA . TYR A 1 353 ? 14.349 40.131 -22.912 1.00 19.00 353 TYR A CA 1
ATOM 2846 C C . TYR A 1 353 ? 14.806 39.978 -24.331 1.00 19.17 353 TYR A C 1
ATOM 2847 O O . TYR A 1 353 ? 14.119 40.425 -25.250 1.00 19.18 353 TYR A O 1
ATOM 2856 N N . THR A 1 354 ? 15.918 39.283 -24.515 1.00 19.39 354 THR A N 1
ATOM 2857 C CA . THR A 1 354 ? 16.442 39.032 -25.829 1.00 20.85 354 THR A CA 1
ATOM 2858 C C . THR A 1 354 ? 16.609 37.550 -26.053 1.00 20.51 354 THR A C 1
ATOM 2859 O O . THR A 1 354 ? 17.103 36.858 -25.166 1.00 20.32 354 THR A O 1
ATOM 2863 N N . ILE A 1 355 ? 16.196 37.078 -27.237 1.00 19.48 355 ILE A N 1
ATOM 2864 C CA . ILE A 1 355 ? 16.485 35.715 -27.655 1.00 19.98 355 ILE A CA 1
ATOM 2865 C C . ILE A 1 355 ? 17.470 35.778 -28.811 1.00 20.25 355 ILE A C 1
ATOM 2866 O O . ILE A 1 355 ? 17.207 36.453 -29.789 1.00 21.27 355 ILE A O 1
ATOM 2871 N N . ASP A 1 356 ? 18.592 35.098 -28.697 1.00 19.90 356 ASP A N 1
ATOM 2872 C CA . ASP A 1 356 ? 19.572 35.054 -29.785 1.00 20.58 356 ASP A CA 1
ATOM 2873 C C . ASP A 1 356 ? 19.242 33.915 -30.737 1.00 20.30 356 ASP A C 1
ATOM 2874 O O . ASP A 1 356 ? 18.775 32.860 -30.288 1.00 20.75 356 ASP A O 1
ATOM 2879 N N . VAL A 1 357 ? 19.444 34.124 -32.021 1.00 20.00 357 VAL A N 1
ATOM 2880 C CA . VAL A 1 357 ? 19.013 33.212 -33.064 1.00 20.37 357 VAL A CA 1
ATOM 2881 C C . VAL A 1 357 ? 20.281 32.678 -33.749 1.00 21.34 357 VAL A C 1
ATOM 2882 O O . VAL A 1 357 ? 21.140 33.463 -34.162 1.00 21.65 357 VAL A O 1
ATOM 2886 N N . TYR A 1 358 ? 20.379 31.365 -33.847 1.00 21.95 358 TYR A N 1
ATOM 2887 C CA . TYR A 1 358 ? 21.520 30.677 -34.422 1.00 22.97 358 TYR A CA 1
ATOM 2888 C C . TYR A 1 358 ? 21.136 29.926 -35.670 1.00 23.05 358 TYR A C 1
ATOM 2889 O O . TYR A 1 358 ? 20.065 29.286 -35.707 1.00 22.15 358 TYR A O 1
ATOM 2898 N N . GLU A 1 359 ? 22.022 30.007 -36.670 1.00 24.03 359 GLU A N 1
ATOM 2899 C CA . GLU A 1 359 ? 21.873 29.274 -37.912 1.00 25.33 359 GLU A CA 1
ATOM 2900 C C . GLU A 1 359 ? 23.085 28.410 -38.174 1.00 25.68 359 GLU A C 1
ATOM 2901 O O . GLU A 1 359 ? 24.229 28.846 -38.047 1.00 24.37 359 GLU A O 1
ATOM 2907 N N . MET A 1 360 ? 22.812 27.167 -38.532 1.00 25.81 360 MET A N 1
ATOM 2908 C CA . MET A 1 360 ? 23.822 26.246 -39.018 1.00 28.26 360 MET A CA 1
ATOM 2909 C C . MET A 1 360 ? 23.404 25.801 -40.384 1.00 27.83 360 MET A C 1
ATOM 2910 O O . MET A 1 360 ? 22.207 25.507 -40.609 1.00 28.41 360 MET A O 1
ATOM 2915 N N . LYS A 1 361 ? 24.354 25.852 -41.304 1.00 25.50 361 LYS A N 1
ATOM 2916 C CA . LYS A 1 361 ? 24.120 25.517 -42.693 1.00 26.03 361 LYS A CA 1
ATOM 2917 C C . LYS A 1 361 ? 25.392 24.851 -43.197 1.00 25.74 361 LYS A C 1
ATOM 2918 O O . LYS A 1 361 ? 26.400 24.789 -42.471 1.00 24.19 361 LYS A O 1
ATOM 2924 N N . VAL A 1 362 ? 25.338 24.315 -44.402 1.00 25.87 362 VAL A N 1
ATOM 2925 C CA . VAL A 1 362 ? 26.526 23.595 -44.933 1.00 27.58 362 VAL A CA 1
ATOM 2926 C C . VAL A 1 362 ? 27.749 24.522 -45.079 1.00 28.01 362 VAL A C 1
ATOM 2927 O O . VAL A 1 362 ? 28.887 24.057 -44.914 1.00 28.99 362 VAL A O 1
ATOM 2931 N N . SER A 1 363 ? 27.505 25.817 -45.316 1.00 27.31 363 SER A N 1
ATOM 2932 C CA . SER A 1 363 ? 28.558 26.847 -45.287 1.00 29.27 363 SER A CA 1
ATOM 2933 C C . SER A 1 363 ? 29.149 27.200 -43.921 1.00 28.81 363 SER A C 1
ATOM 2934 O O . SER A 1 363 ? 30.150 27.885 -43.877 1.00 29.41 363 SER A O 1
ATOM 2937 N N . GLY A 1 364 ? 28.536 26.775 -42.821 1.00 27.56 364 GLY A N 1
ATOM 2938 C CA . GLY A 1 364 ? 29.033 27.103 -41.503 1.00 27.40 364 GLY A CA 1
ATOM 2939 C C . GLY A 1 364 ? 27.916 27.464 -40.521 1.00 27.64 364 GLY A C 1
ATOM 2940 O O . GLY A 1 364 ? 26.709 27.444 -40.851 1.00 26.15 364 GLY A O 1
ATOM 2941 N N . SER A 1 365 ? 28.380 27.815 -39.338 1.00 27.43 365 SER A N 1
ATOM 2942 C CA A SER A 1 365 ? 27.560 27.980 -38.164 0.50 28.46 365 SER A CA 1
ATOM 2943 C CA B SER A 1 365 ? 27.561 27.994 -38.164 0.50 28.52 365 SER A CA 1
ATOM 2944 C C . SER A 1 365 ? 27.776 29.390 -37.622 1.00 29.23 365 SER A C 1
ATOM 2945 O O . SER A 1 365 ? 28.909 29.865 -37.601 1.00 29.25 365 SER A O 1
ATOM 2950 N N . ARG A 1 366 ? 26.711 30.081 -37.265 1.00 29.60 366 ARG A N 1
ATOM 2951 C CA . ARG A 1 366 ? 26.822 31.426 -36.676 1.00 30.54 366 ARG A CA 1
ATOM 2952 C C . ARG A 1 366 ? 25.569 31.877 -35.905 1.00 29.37 366 ARG A C 1
ATOM 2953 O O . ARG A 1 366 ? 24.437 31.393 -36.111 1.00 26.32 366 ARG A O 1
ATOM 2961 N N . LYS A 1 367 ? 25.795 32.934 -35.133 1.00 28.07 367 LYS A N 1
ATOM 2962 C CA . LYS A 1 367 ? 24.732 33.716 -34.537 1.00 27.75 367 LYS A CA 1
ATOM 2963 C C . LYS A 1 367 ? 24.174 34.554 -35.672 1.00 27.21 367 LYS A C 1
ATOM 2964 O O . LYS A 1 367 ? 24.866 35.396 -36.199 1.00 27.00 367 LYS A O 1
ATOM 2970 N N . ALA A 1 368 ? 22.932 34.309 -36.056 1.00 25.24 368 ALA A N 1
ATOM 2971 C CA . ALA A 1 368 ? 22.321 34.973 -37.195 1.00 26.52 368 ALA A CA 1
ATOM 2972 C C . ALA A 1 368 ? 21.680 36.308 -36.835 1.00 26.12 368 ALA A C 1
ATOM 2973 O O . ALA A 1 368 ? 21.483 37.137 -37.679 1.00 25.66 368 ALA A O 1
ATOM 2975 N N . GLY A 1 369 ? 21.407 36.514 -35.560 1.00 25.75 369 GLY A N 1
ATOM 2976 C CA . GLY A 1 369 ? 20.684 37.671 -35.142 1.00 24.74 369 GLY A CA 1
ATOM 2977 C C . GLY A 1 369 ? 20.102 37.481 -33.775 1.00 23.70 369 GLY A C 1
ATOM 2978 O O . GLY A 1 369 ? 20.497 36.599 -33.029 1.00 22.46 369 GLY A O 1
ATOM 2979 N N . TYR A 1 370 ? 19.215 38.399 -33.429 1.00 23.92 370 TYR A N 1
ATOM 2980 C CA . TYR A 1 370 ? 18.515 38.358 -32.177 1.00 24.45 370 TYR A CA 1
ATOM 2981 C C . TYR A 1 370 ? 17.091 38.879 -32.296 1.00 23.45 370 TYR A C 1
ATOM 2982 O O . TYR A 1 370 ? 16.743 39.532 -33.254 1.00 24.00 370 TYR A O 1
ATOM 2991 N N . TRP A 1 371 ? 16.276 38.546 -31.305 1.00 21.82 371 TRP A N 1
ATOM 2992 C CA . TRP A 1 371 ? 14.882 38.913 -31.239 1.00 21.60 371 TRP A CA 1
ATOM 2993 C C . TRP A 1 371 ? 14.543 39.520 -29.893 1.00 21.60 371 TRP A C 1
ATOM 2994 O O . TRP A 1 371 ? 14.937 39.004 -28.852 1.00 19.94 371 TRP A O 1
ATOM 3005 N N . ASN A 1 372 ? 13.811 40.626 -29.918 1.00 23.05 372 ASN A N 1
ATOM 3006 C CA . ASN A 1 372 ? 13.177 41.162 -28.699 1.00 24.74 372 ASN A CA 1
ATOM 3007 C C . ASN A 1 372 ? 11.814 41.727 -29.063 1.00 26.02 372 ASN A C 1
ATOM 3008 O O . ASN A 1 372 ? 11.514 41.799 -30.237 1.00 25.44 372 ASN A O 1
ATOM 3013 N N . GLU A 1 373 ? 10.978 42.044 -28.088 1.00 28.10 373 GLU A N 1
ATOM 3014 C CA . GLU A 1 373 ? 9.575 42.410 -28.365 1.00 32.04 373 GLU A CA 1
ATOM 3015 C C . GLU A 1 373 ? 9.450 43.720 -29.192 1.00 33.67 373 GLU A C 1
ATOM 3016 O O . GLU A 1 373 ? 8.557 43.856 -30.009 1.00 35.20 373 GLU A O 1
ATOM 3022 N N . TYR A 1 374 ? 10.389 44.641 -29.011 1.00 35.66 374 TYR A N 1
ATOM 3023 C CA . TYR A 1 374 ? 10.296 45.963 -29.623 1.00 39.60 374 TYR A CA 1
ATOM 3024 C C . TYR A 1 374 ? 10.979 46.014 -30.969 1.00 38.90 374 TYR A C 1
ATOM 3025 O O . TYR A 1 374 ? 10.392 46.481 -31.932 1.00 40.69 374 TYR A O 1
ATOM 3034 N N . GLU A 1 375 ? 12.191 45.485 -31.076 1.00 36.76 375 GLU A N 1
ATOM 3035 C CA . GLU A 1 375 ? 12.869 45.423 -32.390 1.00 36.10 375 GLU A CA 1
ATOM 3036 C C . GLU A 1 375 ? 12.428 44.276 -33.255 1.00 34.32 375 GLU A C 1
ATOM 3037 O O . GLU A 1 375 ? 12.775 44.260 -34.418 1.00 33.00 375 GLU A O 1
ATOM 3043 N N . ARG A 1 376 ? 11.696 43.292 -32.697 1.00 32.82 376 ARG A N 1
ATOM 3044 C CA . ARG A 1 376 ? 11.392 42.029 -33.422 1.00 32.75 376 ARG A CA 1
ATOM 3045 C C . ARG A 1 376 ? 12.724 41.358 -33.846 1.00 29.33 376 ARG A C 1
ATOM 3046 O O . ARG A 1 376 ? 13.711 41.433 -33.109 1.00 26.53 376 ARG A O 1
ATOM 3054 N N . PHE A 1 377 ? 12.769 40.714 -34.990 1.00 27.87 377 PHE A N 1
ATOM 3055 C CA . PHE A 1 377 ? 13.973 39.971 -35.371 1.00 27.41 377 PHE A CA 1
ATOM 3056 C C . PHE A 1 377 ? 14.959 40.910 -36.043 1.00 28.02 377 PHE A C 1
ATOM 3057 O O . PHE A 1 377 ? 14.598 41.546 -37.009 1.00 28.42 377 PHE A O 1
ATOM 3065 N N . VAL A 1 378 ? 16.168 40.984 -35.511 1.00 27.44 378 VAL A N 1
ATOM 3066 C CA . VAL A 1 378 ? 17.258 41.814 -36.063 1.00 28.51 378 VAL A CA 1
ATOM 3067 C C . VAL A 1 378 ? 18.389 40.909 -36.589 1.00 27.83 378 VAL A C 1
ATOM 3068 O O . VAL A 1 378 ? 19.124 40.328 -35.780 1.00 25.95 378 VAL A O 1
ATOM 3072 N N . PRO A 1 379 ? 18.539 40.800 -37.922 1.00 29.63 379 PRO A N 1
ATOM 3073 C CA . PRO A 1 379 ? 19.611 39.971 -38.475 1.00 30.49 379 PRO A CA 1
ATOM 3074 C C . PRO A 1 379 ? 20.983 40.681 -38.423 1.00 32.59 379 PRO A C 1
ATOM 3075 O O . PRO A 1 379 ? 21.037 41.874 -38.565 1.00 33.47 379 PRO A O 1
ATOM 3079 N N . PHE A 1 380 ? 22.056 39.954 -38.133 1.00 31.46 380 PHE A N 1
ATOM 3080 C CA . PHE A 1 380 ? 23.419 40.447 -38.261 1.00 33.82 380 PHE A CA 1
ATOM 3081 C C . PHE A 1 380 ? 23.778 40.365 -39.746 1.00 35.61 380 PHE A C 1
ATOM 3082 O O . PHE A 1 380 ? 23.132 39.637 -40.524 1.00 35.43 380 PHE A O 1
ATOM 3090 N N . SER A 1 381 ? 24.785 41.125 -40.152 1.00 38.25 381 SER A N 1
ATOM 3091 C CA . SER A 1 381 ? 25.187 41.184 -41.576 1.00 39.22 381 SER A CA 1
ATOM 3092 C C . SER A 1 381 ? 25.845 39.884 -42.081 1.00 40.11 381 SER A C 1
ATOM 3093 O O . SER A 1 381 ? 26.226 39.043 -41.262 1.00 39.30 381 SER A O 1
ATOM 3096 N N . PHE B 1 2 ? -0.495 52.774 13.723 1.00 36.00 2 PHE B N 1
ATOM 3097 C CA . PHE B 1 2 ? -1.204 53.362 12.534 1.00 34.09 2 PHE B CA 1
ATOM 3098 C C . PHE B 1 2 ? -2.596 53.835 12.932 1.00 32.70 2 PHE B C 1
ATOM 3099 O O . PHE B 1 2 ? -3.344 53.111 13.559 1.00 34.57 2 PHE B O 1
ATOM 3107 N N . PRO B 1 3 ? -2.984 55.035 12.521 1.00 31.54 3 PRO B N 1
ATOM 3108 C CA . PRO B 1 3 ? -4.285 55.532 12.973 1.00 31.33 3 PRO B CA 1
ATOM 3109 C C . PRO B 1 3 ? -5.486 54.705 12.478 1.00 30.71 3 PRO B C 1
ATOM 3110 O O . PRO B 1 3 ? -5.429 54.093 11.439 1.00 29.91 3 PRO B O 1
ATOM 3114 N N . ASN B 1 4 ? -6.562 54.703 13.249 1.00 30.77 4 ASN B N 1
ATOM 3115 C CA . ASN B 1 4 ? -7.812 54.057 12.834 1.00 31.59 4 ASN B CA 1
ATOM 3116 C C . ASN B 1 4 ? -8.529 54.835 11.731 1.00 28.05 4 ASN B C 1
ATOM 3117 O O . ASN B 1 4 ? -9.321 54.257 11.012 1.00 26.01 4 ASN B O 1
ATOM 3122 N N . THR B 1 5 ? -8.219 56.132 11.614 1.00 24.87 5 THR B N 1
ATOM 3123 C CA . THR B 1 5 ? -8.833 57.000 10.615 1.00 24.21 5 THR B CA 1
ATOM 3124 C C . THR B 1 5 ? -7.779 57.766 9.858 1.00 22.52 5 THR B C 1
ATOM 3125 O O . THR B 1 5 ? -6.869 58.355 10.459 1.00 22.60 5 THR B O 1
ATOM 3129 N N . ILE B 1 6 ? -7.877 57.747 8.543 1.00 20.89 6 ILE B N 1
ATOM 3130 C CA . ILE B 1 6 ? -7.085 58.622 7.675 1.00 20.14 6 ILE B CA 1
ATOM 3131 C C . ILE B 1 6 ? -8.002 59.707 7.151 1.00 19.62 6 ILE B C 1
ATOM 3132 O O . ILE B 1 6 ? -9.031 59.402 6.570 1.00 18.40 6 ILE B O 1
ATOM 3137 N N . SER B 1 7 ? -7.622 60.959 7.349 1.00 20.01 7 SER B N 1
ATOM 3138 C CA . SER B 1 7 ? -8.401 62.122 6.883 1.00 20.33 7 SER B CA 1
ATOM 3139 C C . SER B 1 7 ? -7.733 62.789 5.733 1.00 19.54 7 SER B C 1
ATOM 3140 O O . SER B 1 7 ? -6.564 63.101 5.813 1.00 20.42 7 SER B O 1
ATOM 3143 N N . ILE B 1 8 ? -8.468 63.104 4.689 1.00 18.88 8 ILE B N 1
ATOM 3144 C CA . ILE B 1 8 ? -7.941 63.842 3.535 1.00 18.87 8 ILE B CA 1
ATOM 3145 C C . ILE B 1 8 ? -8.683 65.153 3.345 1.00 18.80 8 ILE B C 1
ATOM 3146 O O . ILE B 1 8 ? -9.813 65.241 3.768 1.00 19.68 8 ILE B O 1
ATOM 3151 N N . GLY B 1 9 ? -8.040 66.121 2.715 1.00 17.82 9 GLY B N 1
ATOM 3152 C CA . GLY B 1 9 ? -8.661 67.358 2.314 1.00 17.72 9 GLY B CA 1
ATOM 3153 C C . GLY B 1 9 ? -9.291 67.175 0.959 1.00 17.61 9 GLY B C 1
ATOM 3154 O O . GLY B 1 9 ? -8.939 66.303 0.154 1.00 16.29 9 GLY B O 1
ATOM 3155 N N . GLY B 1 10 ? -10.286 68.017 0.709 1.00 18.12 10 GLY B N 1
ATOM 3156 C CA . GLY B 1 10 ? -10.937 68.072 -0.582 1.00 18.52 10 GLY B CA 1
ATOM 3157 C C . GLY B 1 10 ? -11.049 69.510 -1.011 1.00 19.58 10 GLY B C 1
ATOM 3158 O O . GLY B 1 10 ? -11.757 70.275 -0.329 1.00 21.22 10 GLY B O 1
ATOM 3159 N N . LEU B 1 11 ? -10.381 69.910 -2.080 1.00 20.12 11 LEU B N 1
ATOM 3160 C CA . LEU B 1 11 ? -10.453 71.268 -2.560 1.00 21.17 11 LEU B CA 1
ATOM 3161 C C . LEU B 1 11 ? -11.189 71.328 -3.893 1.00 20.18 11 LEU B C 1
ATOM 3162 O O . LEU B 1 11 ? -10.652 70.959 -4.918 1.00 19.01 11 LEU B O 1
ATOM 3167 N N . PHE B 1 12 ? -12.409 71.814 -3.836 1.00 19.34 12 PHE B N 1
ATOM 3168 C CA . PHE B 1 12 ? -13.304 71.824 -4.986 1.00 20.46 12 PHE B CA 1
ATOM 3169 C C . PHE B 1 12 ? -13.469 73.266 -5.489 1.00 22.21 12 PHE B C 1
ATOM 3170 O O . PHE B 1 12 ? -13.306 74.227 -4.747 1.00 23.16 12 PHE B O 1
ATOM 3178 N N . MET B 1 13 ? -13.744 73.387 -6.769 1.00 24.46 13 MET B N 1
ATOM 3179 C CA . MET B 1 13 ? -13.815 74.649 -7.491 1.00 25.97 13 MET B CA 1
ATOM 3180 C C . MET B 1 13 ? -15.193 74.763 -8.076 1.00 25.56 13 MET B C 1
ATOM 3181 O O . MET B 1 13 ? -15.995 73.830 -8.040 1.00 23.64 13 MET B O 1
ATOM 3186 N N . ARG B 1 14 ? -15.437 75.909 -8.690 1.00 27.89 14 ARG B N 1
ATOM 3187 C CA . ARG B 1 14 ? -16.617 76.098 -9.541 1.00 30.02 14 ARG B CA 1
ATOM 3188 C C . ARG B 1 14 ? -16.682 75.026 -10.637 1.00 25.75 14 ARG B C 1
ATOM 3189 O O . ARG B 1 14 ? -15.655 74.621 -11.247 1.00 27.31 14 ARG B O 1
ATOM 3197 N N A ASN B 1 15 ? -17.884 74.578 -10.910 0.50 25.10 15 ASN B N 1
ATOM 3198 N N B ASN B 1 15 ? -17.889 74.579 -10.899 0.50 25.13 15 ASN B N 1
ATOM 3199 C CA A ASN B 1 15 ? -18.144 73.608 -11.951 0.50 24.12 15 ASN B CA 1
ATOM 3200 C CA B ASN B 1 15 ? -18.153 73.626 -11.949 0.50 24.16 15 ASN B CA 1
ATOM 3201 C C A ASN B 1 15 ? -17.543 72.223 -11.670 0.50 22.30 15 ASN B C 1
ATOM 3202 C C B ASN B 1 15 ? -17.538 72.231 -11.677 0.50 22.31 15 ASN B C 1
ATOM 3203 O O A ASN B 1 15 ? -17.162 71.539 -12.602 0.50 22.33 15 ASN B O 1
ATOM 3204 O O B ASN B 1 15 ? -17.144 71.550 -12.612 0.50 22.33 15 ASN B O 1
ATOM 3213 N N . THR B 1 16 ? -17.482 71.833 -10.398 1.00 21.23 16 THR B N 1
ATOM 3214 C CA . THR B 1 16 ? -17.029 70.471 -10.006 1.00 19.82 16 THR B CA 1
ATOM 3215 C C . THR B 1 16 ? -18.085 69.718 -9.167 1.00 19.14 16 THR B C 1
ATOM 3216 O O . THR B 1 16 ? -17.741 68.846 -8.359 1.00 19.02 16 THR B O 1
ATOM 3220 N N . VAL B 1 17 ? -19.364 70.035 -9.392 1.00 18.57 17 VAL B N 1
ATOM 3221 C CA . VAL B 1 17 ? -20.435 69.446 -8.608 1.00 18.27 17 VAL B CA 1
ATOM 3222 C C . VAL B 1 17 ? -20.473 67.924 -8.782 1.00 17.61 17 VAL B C 1
ATOM 3223 O O . VAL B 1 17 ? -20.523 67.202 -7.787 1.00 17.72 17 VAL B O 1
ATOM 3227 N N . GLN B 1 18 ? -20.462 67.438 -10.018 1.00 16.74 18 GLN B N 1
ATOM 3228 C CA . GLN B 1 18 ? -20.483 65.984 -10.229 1.00 16.29 18 GLN B CA 1
ATOM 3229 C C . GLN B 1 18 ? -19.275 65.296 -9.606 1.00 15.58 18 GLN B C 1
ATOM 3230 O O . GLN B 1 18 ? -19.426 64.228 -8.980 1.00 15.54 18 GLN B O 1
ATOM 3236 N N . GLU B 1 19 ? -18.122 65.924 -9.734 1.00 15.19 19 GLU B N 1
ATOM 3237 C CA . GLU B 1 19 ? -16.909 65.358 -9.195 1.00 15.17 19 GLU B CA 1
ATOM 3238 C C . GLU B 1 19 ? -16.963 65.278 -7.680 1.00 15.90 19 GLU B C 1
ATOM 3239 O O . GLU B 1 19 ? -16.516 64.286 -7.101 1.00 15.90 19 GLU B O 1
ATOM 3245 N N . HIS B 1 20 ? -17.529 66.315 -7.051 1.00 16.55 20 HIS B N 1
ATOM 3246 C CA . HIS B 1 20 ? -17.788 66.268 -5.635 1.00 17.34 20 HIS B CA 1
ATOM 3247 C C . HIS B 1 20 ? -18.724 65.099 -5.203 1.00 16.13 20 HIS B C 1
ATOM 3248 O O . HIS B 1 20 ? -18.449 64.400 -4.232 1.00 15.01 20 HIS B O 1
ATOM 3255 N N . SER B 1 21 ? -19.804 64.890 -5.941 1.00 15.99 21 SER B N 1
ATOM 3256 C CA . SER B 1 21 ? -20.646 63.713 -5.729 1.00 16.10 21 SER B CA 1
ATOM 3257 C C . SER B 1 21 ? -19.851 62.393 -5.921 1.00 15.70 21 SER B C 1
ATOM 3258 O O . SER B 1 21 ? -19.999 61.470 -5.123 1.00 14.88 21 SER B O 1
ATOM 3261 N N . ALA B 1 22 ? -19.016 62.329 -6.967 1.00 15.37 22 ALA B N 1
ATOM 3262 C CA . ALA B 1 22 ? -18.248 61.120 -7.214 1.00 15.52 22 ALA B CA 1
ATOM 3263 C C . ALA B 1 22 ? -17.208 60.872 -6.095 1.00 15.79 22 ALA B C 1
ATOM 3264 O O . ALA B 1 22 ? -16.945 59.738 -5.741 1.00 15.53 22 ALA B O 1
ATOM 3266 N N . PHE B 1 23 ? -16.645 61.948 -5.556 1.00 16.48 23 PHE B N 1
ATOM 3267 C CA . PHE B 1 23 ? -15.698 61.918 -4.427 1.00 16.67 23 PHE B CA 1
ATOM 3268 C C . PHE B 1 23 ? -16.373 61.313 -3.178 1.00 17.80 23 PHE B C 1
ATOM 3269 O O . PHE B 1 23 ? -15.861 60.365 -2.597 1.00 16.41 23 PHE B O 1
ATOM 3277 N N . ARG B 1 24 ? -17.536 61.832 -2.831 1.00 18.91 24 ARG B N 1
ATOM 3278 C CA . ARG B 1 24 ? -18.285 61.332 -1.704 1.00 20.08 24 ARG B CA 1
ATOM 3279 C C . ARG B 1 24 ? -18.713 59.879 -1.921 1.00 18.52 24 ARG B C 1
ATOM 3280 O O . ARG B 1 24 ? -18.586 59.083 -1.053 1.00 17.37 24 ARG B O 1
ATOM 3288 N N . PHE B 1 25 ? -19.139 59.542 -3.119 1.00 18.04 25 PHE B N 1
ATOM 3289 C CA . PHE B 1 25 ? -19.573 58.193 -3.439 1.00 17.81 25 PHE B CA 1
ATOM 3290 C C . PHE B 1 25 ? -18.386 57.227 -3.414 1.00 17.07 25 PHE B C 1
ATOM 3291 O O . PHE B 1 25 ? -18.500 56.136 -2.880 1.00 16.58 25 PHE B O 1
ATOM 3299 N N . ALA B 1 26 ? -17.259 57.620 -3.991 1.00 16.12 26 ALA B N 1
ATOM 3300 C CA . ALA B 1 26 ? -16.090 56.753 -3.946 1.00 16.19 26 ALA B CA 1
ATOM 3301 C C . ALA B 1 26 ? -15.555 56.527 -2.532 1.00 16.71 26 ALA B C 1
ATOM 3302 O O . ALA B 1 26 ? -15.114 55.411 -2.217 1.00 16.95 26 ALA B O 1
ATOM 3304 N N . VAL B 1 27 ? -15.617 57.541 -1.663 1.00 17.36 27 VAL B N 1
ATOM 3305 C CA . VAL B 1 27 ? -15.247 57.365 -0.254 1.00 17.79 27 VAL B CA 1
ATOM 3306 C C . VAL B 1 27 ? -16.233 56.395 0.431 1.00 18.52 27 VAL B C 1
ATOM 3307 O O . VAL B 1 27 ? -15.829 55.536 1.219 1.00 17.84 27 VAL B O 1
ATOM 3311 N N . GLN B 1 28 ? -17.499 56.523 0.108 1.00 19.64 28 GLN B N 1
ATOM 3312 C CA . GLN B 1 28 ? -18.516 55.542 0.611 1.00 20.48 28 GLN B CA 1
ATOM 3313 C C . GLN B 1 28 ? -18.192 54.115 0.170 1.00 20.32 28 GLN B C 1
ATOM 3314 O O . GLN B 1 28 ? -18.190 53.196 0.981 1.00 20.48 28 GLN B O 1
ATOM 3320 N N . LEU B 1 29 ? -17.876 53.932 -1.102 1.00 20.18 29 LEU B N 1
ATOM 3321 C CA . LEU B 1 29 ? -17.493 52.591 -1.645 1.00 20.06 29 LEU B CA 1
ATOM 3322 C C . LEU B 1 29 ? -16.282 52.000 -0.914 1.00 20.39 29 LEU B C 1
ATOM 3323 O O . LEU B 1 29 ? -16.277 50.809 -0.568 1.00 19.35 29 LEU B O 1
ATOM 3328 N N . TYR B 1 30 ? -15.295 52.845 -0.600 1.00 19.91 30 TYR B N 1
ATOM 3329 C CA . TYR B 1 30 ? -14.164 52.419 0.192 1.00 20.55 30 TYR B CA 1
ATOM 3330 C C . TYR B 1 30 ? -14.592 51.983 1.600 1.00 20.88 30 TYR B C 1
ATOM 3331 O O . TYR B 1 30 ? -14.202 50.889 2.062 1.00 21.67 30 TYR B O 1
ATOM 3340 N N . ASN B 1 31 ? -15.364 52.830 2.282 1.00 21.41 31 ASN B N 1
ATOM 3341 C CA . ASN B 1 31 ? -15.721 52.642 3.684 1.00 22.25 31 ASN B CA 1
ATOM 3342 C C . ASN B 1 31 ? -16.703 51.505 3.911 1.00 24.92 31 ASN B C 1
ATOM 3343 O O . ASN B 1 31 ? -16.725 50.953 4.994 1.00 25.26 31 ASN B O 1
ATOM 3348 N N . THR B 1 32 ? -17.532 51.168 2.926 1.00 27.50 32 THR B N 1
ATOM 3349 C CA . THR B 1 32 ? -18.566 50.164 3.137 1.00 29.91 32 THR B CA 1
ATOM 3350 C C . THR B 1 32 ? -18.070 48.776 2.728 1.00 34.48 32 THR B C 1
ATOM 3351 O O . THR B 1 32 ? -18.829 47.827 2.820 1.00 40.53 32 THR B O 1
ATOM 3355 N N . ASN B 1 33 ? -16.829 48.630 2.271 1.00 37.67 33 ASN B N 1
ATOM 3356 C CA . ASN B 1 33 ? -16.219 47.311 2.150 1.00 42.58 33 ASN B CA 1
ATOM 3357 C C . ASN B 1 33 ? -16.082 46.674 3.562 1.00 44.22 33 ASN B C 1
ATOM 3358 O O . ASN B 1 33 ? -15.537 47.291 4.477 1.00 43.25 33 ASN B O 1
ATOM 3363 N N . GLN B 1 34 ? -16.630 45.468 3.742 1.00 47.99 34 GLN B N 1
ATOM 3364 C CA . GLN B 1 34 ? -16.557 44.733 5.033 1.00 50.98 34 GLN B CA 1
ATOM 3365 C C . GLN B 1 34 ? -15.288 43.847 5.174 1.00 52.44 34 GLN B C 1
ATOM 3366 O O . GLN B 1 34 ? -14.847 43.574 6.309 1.00 53.14 34 GLN B O 1
ATOM 3368 N N . ASN B 1 35 ? -14.705 43.413 4.041 1.00 50.99 35 ASN B N 1
ATOM 3369 C CA . ASN B 1 35 ? -13.351 42.837 4.016 1.00 47.96 35 ASN B CA 1
ATOM 3370 C C . ASN B 1 35 ? -12.345 43.809 4.652 1.00 45.85 35 ASN B C 1
ATOM 3371 O O . ASN B 1 35 ? -11.957 44.822 4.036 1.00 45.13 35 ASN B O 1
ATOM 3376 N N . THR B 1 36 ? -11.916 43.489 5.869 1.00 46.72 36 THR B N 1
ATOM 3377 C CA . THR B 1 36 ? -11.029 44.360 6.667 1.00 45.18 36 THR B CA 1
ATOM 3378 C C . THR B 1 36 ? -9.566 44.412 6.198 1.00 44.31 36 THR B C 1
ATOM 3379 O O . THR B 1 36 ? -8.773 45.194 6.731 1.00 41.61 36 THR B O 1
ATOM 3383 N N . THR B 1 37 ? -9.189 43.581 5.223 1.00 42.48 37 THR B N 1
ATOM 3384 C CA . THR B 1 37 ? -7.921 43.775 4.514 1.00 40.04 37 THR B CA 1
ATOM 3385 C C . THR B 1 37 ? -8.019 44.928 3.513 1.00 37.47 37 THR B C 1
ATOM 3386 O O . THR B 1 37 ? -7.073 45.696 3.371 1.00 35.43 37 THR B O 1
ATOM 3390 N N . GLU B 1 38 ? -9.135 45.010 2.798 1.00 36.83 38 GLU B N 1
ATOM 3391 C CA . GLU B 1 38 ? -9.364 46.128 1.864 1.00 37.99 38 GLU B CA 1
ATOM 3392 C C . GLU B 1 38 ? -9.720 47.440 2.588 1.00 33.43 38 GLU B C 1
ATOM 3393 O O . GLU B 1 38 ? -9.556 48.525 2.015 1.00 28.77 38 GLU B O 1
ATOM 3399 N N . LYS B 1 39 ? -10.185 47.332 3.840 1.00 31.73 39 LYS B N 1
ATOM 3400 C CA . LYS B 1 39 ? -10.591 48.492 4.652 1.00 31.72 39 LYS B CA 1
ATOM 3401 C C . LYS B 1 39 ? -10.066 48.414 6.075 1.00 29.93 39 LYS B C 1
ATOM 3402 O O . LYS B 1 39 ? -10.830 48.199 6.993 1.00 28.64 39 LYS B O 1
ATOM 3408 N N . PRO B 1 40 ? -8.739 48.585 6.259 1.00 27.70 40 PRO B N 1
ATOM 3409 C CA . PRO B 1 40 ? -8.169 48.525 7.607 1.00 26.91 40 PRO B CA 1
ATOM 3410 C C . PRO B 1 40 ? -8.210 49.825 8.400 1.00 26.39 40 PRO B C 1
ATOM 3411 O O . PRO B 1 40 ? -7.798 49.819 9.541 1.00 28.30 40 PRO B O 1
ATOM 3415 N N . PHE B 1 41 ? -8.673 50.926 7.791 1.00 23.95 41 PHE B N 1
ATOM 3416 C CA . PHE B 1 41 ? -8.849 52.196 8.465 1.00 22.65 41 PHE B CA 1
ATOM 3417 C C . PHE B 1 41 ? -10.093 52.859 7.892 1.00 22.72 41 PHE B C 1
ATOM 3418 O O . PHE B 1 41 ? -10.504 52.537 6.781 1.00 22.11 41 PHE B O 1
ATOM 3426 N N A HIS B 1 42 ? -10.695 53.775 8.642 0.50 23.38 42 HIS B N 1
ATOM 3427 N N B HIS B 1 42 ? -10.704 53.758 8.651 0.50 23.21 42 HIS B N 1
ATOM 3428 C CA A HIS B 1 42 ? -11.789 54.592 8.121 0.50 23.39 42 HIS B CA 1
ATOM 3429 C CA B HIS B 1 42 ? -11.792 54.588 8.134 0.50 23.14 42 HIS B CA 1
ATOM 3430 C C A HIS B 1 42 ? -11.172 55.730 7.296 0.50 23.00 42 HIS B C 1
ATOM 3431 C C B HIS B 1 42 ? -11.168 55.727 7.297 0.50 22.85 42 HIS B C 1
ATOM 3432 O O A HIS B 1 42 ? -10.144 56.299 7.679 0.50 22.28 42 HIS B O 1
ATOM 3433 O O B HIS B 1 42 ? -10.132 56.298 7.676 0.50 22.14 42 HIS B O 1
ATOM 3446 N N . LEU B 1 43 ? -11.787 56.054 6.163 1.00 22.25 43 LEU B N 1
ATOM 3447 C CA . LEU B 1 43 ? -11.421 57.239 5.371 1.00 22.11 43 LEU B CA 1
ATOM 3448 C C . LEU B 1 43 ? -12.435 58.392 5.626 1.00 22.34 43 LEU B C 1
ATOM 3449 O O . LEU B 1 43 ? -13.621 58.228 5.369 1.00 22.26 43 LEU B O 1
ATOM 3454 N N . ASN B 1 44 ? -11.945 59.492 6.122 1.00 23.18 44 ASN B N 1
ATOM 3455 C CA . ASN B 1 44 ? -12.712 60.695 6.452 1.00 25.34 44 ASN B CA 1
ATOM 3456 C C . ASN B 1 44 ? -12.218 61.835 5.540 1.00 23.48 44 ASN B C 1
ATOM 3457 O O . ASN B 1 44 ? -11.075 61.808 5.006 1.00 20.61 44 ASN B O 1
ATOM 3462 N N . TYR B 1 45 ? -13.051 62.844 5.316 1.00 21.35 45 TYR B N 1
ATOM 3463 C CA . TYR B 1 45 ? -12.604 63.987 4.548 1.00 21.63 45 TYR B CA 1
ATOM 3464 C C . TYR B 1 45 ? -13.165 65.313 5.111 1.00 22.91 45 TYR B C 1
ATOM 3465 O O . TYR B 1 45 ? -14.169 65.325 5.786 1.00 21.69 45 TYR B O 1
ATOM 3474 N N . HIS B 1 46 ? -12.498 66.381 4.780 1.00 23.99 46 HIS B N 1
ATOM 3475 C CA . HIS B 1 46 ? -12.999 67.700 4.947 1.00 26.60 46 HIS B CA 1
ATOM 3476 C C . HIS B 1 46 ? -12.880 68.487 3.636 1.00 25.49 46 HIS B C 1
ATOM 3477 O O . HIS B 1 46 ? -11.786 68.665 3.105 1.00 24.61 46 HIS B O 1
ATOM 3484 N N . VAL B 1 47 ? -14.010 68.975 3.158 1.00 25.01 47 VAL B N 1
ATOM 3485 C CA . VAL B 1 47 ? -14.107 69.673 1.900 1.00 26.17 47 VAL B CA 1
ATOM 3486 C C . VAL B 1 47 ? -14.181 71.183 2.102 1.00 27.21 47 VAL B C 1
ATOM 3487 O O . VAL B 1 47 ? -14.855 71.638 2.985 1.00 28.07 47 VAL B O 1
ATOM 3491 N N . ASP B 1 48 ? -13.477 71.931 1.256 1.00 27.59 48 ASP B N 1
ATOM 3492 C CA . ASP B 1 48 ? -13.682 73.375 1.072 1.00 29.65 48 ASP B CA 1
ATOM 3493 C C . ASP B 1 48 ? -13.977 73.642 -0.389 1.00 28.53 48 ASP B C 1
ATOM 3494 O O . ASP B 1 48 ? -13.413 72.980 -1.274 1.00 26.80 48 ASP B O 1
ATOM 3499 N N . HIS B 1 49 ? -14.865 74.593 -0.645 1.00 28.53 49 HIS B N 1
ATOM 3500 C CA . HIS B 1 49 ? -15.211 75.024 -1.988 1.00 29.54 49 HIS B CA 1
ATOM 3501 C C . HIS B 1 49 ? -14.575 76.359 -2.209 1.00 30.52 49 HIS B C 1
ATOM 3502 O O . HIS B 1 49 ? -14.782 77.283 -1.441 1.00 30.69 49 HIS B O 1
ATOM 3509 N N . LEU B 1 50 ? -13.795 76.462 -3.261 1.00 32.23 50 LEU B N 1
ATOM 3510 C CA . LEU B 1 50 ? -13.105 77.673 -3.637 1.00 35.63 50 LEU B CA 1
ATOM 3511 C C . LEU B 1 50 ? -14.049 78.443 -4.564 1.00 39.38 50 LEU B C 1
ATOM 3512 O O . LEU B 1 50 ? -14.296 78.026 -5.697 1.00 38.18 50 LEU B O 1
ATOM 3517 N N . ASP B 1 51 ? -14.587 79.545 -4.062 1.00 43.69 51 ASP B N 1
ATOM 3518 C CA . ASP B 1 51 ? -15.330 80.485 -4.917 1.00 45.70 51 ASP B CA 1
ATOM 3519 C C . ASP B 1 51 ? -14.487 81.099 -6.014 1.00 42.79 51 ASP B C 1
ATOM 3520 O O . ASP B 1 51 ? -15.064 81.533 -6.983 1.00 41.24 51 ASP B O 1
ATOM 3525 N N . SER B 1 52 ? -13.162 81.160 -5.854 1.00 38.87 52 SER B N 1
ATOM 3526 C CA . SER B 1 52 ? -12.298 81.835 -6.854 1.00 37.81 52 SER B CA 1
ATOM 3527 C C . SER B 1 52 ? -10.974 81.149 -6.923 1.00 32.33 52 SER B C 1
ATOM 3528 O O . SER B 1 52 ? -10.652 80.443 -6.032 1.00 30.25 52 SER B O 1
ATOM 3531 N N . SER B 1 53 ? -10.232 81.444 -7.984 1.00 31.13 53 SER B N 1
ATOM 3532 C CA . SER B 1 53 ? -8.850 80.964 -8.110 1.00 30.55 53 SER B CA 1
ATOM 3533 C C . SER B 1 53 ? -7.844 82.025 -7.717 1.00 30.86 53 SER B C 1
ATOM 3534 O O . SER B 1 53 ? -6.627 81.847 -7.872 1.00 31.02 53 SER B O 1
ATOM 3537 N N . ASN B 1 54 ? -8.306 83.132 -7.160 1.00 31.53 54 ASN B N 1
ATOM 3538 C CA . ASN B 1 54 ? -7.394 84.161 -6.595 1.00 32.04 54 ASN B CA 1
ATOM 3539 C C . ASN B 1 54 ? -6.480 83.684 -5.425 1.00 29.72 54 ASN B C 1
ATOM 3540 O O . ASN B 1 54 ? -6.951 82.902 -4.599 1.00 28.27 54 ASN B O 1
ATOM 3545 N N . SER B 1 55 ? -5.193 84.077 -5.431 1.00 28.02 55 SER B N 1
ATOM 3546 C CA . SER B 1 55 ? -4.224 83.449 -4.579 1.00 26.59 55 SER B CA 1
ATOM 3547 C C . SER B 1 55 ? -4.486 83.577 -3.110 1.00 24.89 55 SER B C 1
ATOM 3548 O O . SER B 1 55 ? -4.095 82.707 -2.319 1.00 23.85 55 SER B O 1
ATOM 3551 N N . PHE B 1 56 ? -5.068 84.708 -2.712 1.00 24.33 56 PHE B N 1
ATOM 3552 C CA . PHE B 1 56 ? -5.362 84.882 -1.328 1.00 23.72 56 PHE B CA 1
ATOM 3553 C C . PHE B 1 56 ? -6.376 83.831 -0.853 1.00 23.04 56 PHE B C 1
ATOM 3554 O O . PHE B 1 56 ? -6.171 83.222 0.163 1.00 22.23 56 PHE B O 1
ATOM 3562 N N . SER B 1 57 ? -7.461 83.672 -1.578 1.00 23.24 57 SER B N 1
ATOM 3563 C CA . SER B 1 57 ? -8.502 82.664 -1.209 1.00 23.18 57 SER B CA 1
ATOM 3564 C C . SER B 1 57 ? -7.951 81.265 -1.246 1.00 21.90 57 SER B C 1
ATOM 3565 O O . SER B 1 57 ? -8.167 80.484 -0.341 1.00 22.78 57 SER B O 1
ATOM 3568 N N . VAL B 1 58 ? -7.191 80.960 -2.278 1.00 21.93 58 VAL B N 1
ATOM 3569 C CA . VAL B 1 58 ? -6.600 79.636 -2.452 1.00 21.36 58 VAL B CA 1
ATOM 3570 C C . VAL B 1 58 ? -5.613 79.303 -1.348 1.00 21.04 58 VAL B C 1
ATOM 3571 O O . VAL B 1 58 ? -5.668 78.204 -0.766 1.00 20.35 58 VAL B O 1
ATOM 3575 N N . THR B 1 59 ? -4.711 80.220 -1.042 1.00 21.17 59 THR B N 1
ATOM 3576 C CA . THR B 1 59 ? -3.727 80.025 0.028 1.00 21.49 59 THR B CA 1
ATOM 3577 C C . THR B 1 59 ? -4.437 79.847 1.390 1.00 21.36 59 THR B C 1
ATOM 3578 O O . THR B 1 59 ? -4.126 78.940 2.128 1.00 21.00 59 THR B O 1
ATOM 3582 N N . ASN B 1 60 ? -5.407 80.676 1.706 1.00 21.49 60 ASN B N 1
ATOM 3583 C CA . ASN B 1 60 ? -6.179 80.478 2.945 1.00 22.39 60 ASN B CA 1
ATOM 3584 C C . ASN B 1 60 ? -6.878 79.108 3.027 1.00 21.95 60 ASN B C 1
ATOM 3585 O O . ASN B 1 60 ? -6.822 78.460 4.033 1.00 21.47 60 ASN B O 1
ATOM 3590 N N . ALA B 1 61 ? -7.468 78.656 1.951 1.00 22.01 61 ALA B N 1
ATOM 3591 C CA . ALA B 1 61 ? -8.107 77.340 1.943 1.00 22.35 61 ALA B CA 1
ATOM 3592 C C . ALA B 1 61 ? -7.099 76.198 2.105 1.00 22.30 61 ALA B C 1
ATOM 3593 O O . ALA B 1 61 ? -7.311 75.301 2.899 1.00 20.98 61 ALA B O 1
ATOM 3595 N N . PHE B 1 62 ? -5.963 76.285 1.434 1.00 22.45 62 PHE B N 1
ATOM 3596 C CA . PHE B 1 62 ? -4.952 75.266 1.601 1.00 22.75 62 PHE B CA 1
ATOM 3597 C C . PHE B 1 62 ? -4.423 75.264 3.030 1.00 23.76 62 PHE B C 1
ATOM 3598 O O . PHE B 1 62 ? -4.290 74.218 3.640 1.00 22.28 62 PHE B O 1
ATOM 3606 N N . CYS B 1 63 ? -4.115 76.451 3.545 1.00 24.64 63 CYS B N 1
ATOM 3607 C CA . CYS B 1 63 ? -3.581 76.604 4.889 1.00 26.12 63 CYS B CA 1
ATOM 3608 C C . CYS B 1 63 ? -4.556 76.109 5.972 1.00 25.81 63 CYS B C 1
ATOM 3609 O O . CYS B 1 63 ? -4.152 75.504 6.936 1.00 24.54 63 CYS B O 1
ATOM 3612 N N . SER B 1 64 ? -5.828 76.405 5.792 1.00 26.12 64 SER B N 1
ATOM 3613 C CA . SER B 1 64 ? -6.892 75.906 6.668 1.00 28.21 64 SER B CA 1
ATOM 3614 C C . SER B 1 64 ? -6.905 74.362 6.718 1.00 27.44 64 SER B C 1
ATOM 3615 O O . SER B 1 64 ? -7.038 73.792 7.771 1.00 27.25 64 SER B O 1
ATOM 3618 N N . GLN B 1 65 ? -6.662 73.693 5.603 1.00 26.95 65 GLN B N 1
ATOM 3619 C CA . GLN B 1 65 ? -6.597 72.218 5.589 1.00 27.22 65 GLN B CA 1
ATOM 3620 C C . GLN B 1 65 ? -5.341 71.726 6.201 1.00 27.79 65 GLN B C 1
ATOM 3621 O O . GLN B 1 65 ? -5.341 70.739 6.943 1.00 27.14 65 GLN B O 1
ATOM 3627 N N . PHE B 1 66 ? -4.261 72.430 5.949 1.00 27.62 66 PHE B N 1
ATOM 3628 C CA . PHE B 1 66 ? -2.986 72.051 6.489 1.00 28.77 66 PHE B CA 1
ATOM 3629 C C . PHE B 1 66 ? -2.985 72.091 8.021 1.00 29.95 66 PHE B C 1
ATOM 3630 O O . PHE B 1 66 ? -2.511 71.190 8.667 1.00 29.56 66 PHE B O 1
ATOM 3638 N N . SER B 1 67 ? -3.553 73.137 8.583 1.00 31.30 67 SER B N 1
ATOM 3639 C CA . SER B 1 67 ? -3.605 73.293 10.030 1.00 34.12 67 SER B CA 1
ATOM 3640 C C . SER B 1 67 ? -4.582 72.315 10.674 1.00 33.87 67 SER B C 1
ATOM 3641 O O . SER B 1 67 ? -4.375 71.866 11.759 1.00 35.04 67 SER B O 1
ATOM 3644 N N . ARG B 1 68 ? -5.657 72.016 9.989 1.00 34.82 68 ARG B N 1
ATOM 3645 C CA . ARG B 1 68 ? -6.608 70.973 10.427 1.00 37.80 68 ARG B CA 1
ATOM 3646 C C . ARG B 1 68 ? -5.946 69.592 10.539 1.00 36.07 68 ARG B C 1
ATOM 3647 O O . ARG B 1 68 ? -6.409 68.794 11.322 1.00 37.05 68 ARG B O 1
ATOM 3655 N N . GLY B 1 69 ? -4.869 69.333 9.792 1.00 34.17 69 GLY B N 1
ATOM 3656 C CA . GLY B 1 69 ? -4.254 68.032 9.755 1.00 33.19 69 GLY B CA 1
ATOM 3657 C C . GLY B 1 69 ? -5.049 67.183 8.765 1.00 30.85 69 GLY B C 1
ATOM 3658 O O . GLY B 1 69 ? -6.197 66.745 9.020 1.00 32.08 69 GLY B O 1
ATOM 3659 N N . VAL B 1 70 ? -4.451 67.026 7.593 1.00 26.12 70 VAL B N 1
ATOM 3660 C CA . VAL B 1 70 ? -4.922 66.113 6.583 1.00 23.86 70 VAL B CA 1
ATOM 3661 C C . VAL B 1 70 ? -3.691 65.305 6.197 1.00 23.06 70 VAL B C 1
ATOM 3662 O O . VAL B 1 70 ? -2.554 65.799 6.314 1.00 21.90 70 VAL B O 1
ATOM 3666 N N . TYR B 1 71 ? -3.908 64.092 5.722 1.00 21.10 71 TYR B N 1
ATOM 3667 C CA . TYR B 1 71 ? -2.798 63.258 5.263 1.00 22.00 71 TYR B CA 1
ATOM 3668 C C . TYR B 1 71 ? -2.430 63.409 3.806 1.00 20.47 71 TYR B C 1
ATOM 3669 O O . TYR B 1 71 ? -1.408 62.922 3.386 1.00 21.12 71 TYR B O 1
ATOM 3678 N N . ALA B 1 72 ? -3.329 64.034 3.039 1.00 19.00 72 ALA B N 1
ATOM 3679 C CA . ALA B 1 72 ? -3.222 64.311 1.610 1.00 17.93 72 ALA B CA 1
ATOM 3680 C C . ALA B 1 72 ? -4.396 65.220 1.244 1.00 16.91 72 ALA B C 1
ATOM 3681 O O . ALA B 1 72 ? -5.349 65.352 2.012 1.00 16.94 72 ALA B O 1
ATOM 3683 N N . ILE B 1 73 ? -4.311 65.874 0.107 1.00 16.19 73 ILE B N 1
ATOM 3684 C CA . ILE B 1 73 ? -5.405 66.740 -0.369 1.00 15.99 73 ILE B CA 1
ATOM 3685 C C . ILE B 1 73 ? -5.765 66.297 -1.762 1.00 15.57 73 ILE B C 1
ATOM 3686 O O . ILE B 1 73 ? -4.901 66.275 -2.663 1.00 15.14 73 ILE B O 1
ATOM 3691 N N . PHE B 1 74 ? -7.039 65.911 -1.934 1.00 15.05 74 PHE B N 1
ATOM 3692 C CA . PHE B 1 74 ? -7.632 65.725 -3.235 1.00 14.33 74 PHE B CA 1
ATOM 3693 C C . PHE B 1 74 ? -8.214 67.059 -3.697 1.00 14.39 74 PHE B C 1
ATOM 3694 O O . PHE B 1 74 ? -8.880 67.756 -2.934 1.00 14.75 74 PHE B O 1
ATOM 3702 N N . GLY B 1 75 ? -8.036 67.400 -4.964 1.00 14.54 75 GLY B N 1
ATOM 3703 C CA . GLY B 1 75 ? -8.578 68.665 -5.444 1.00 14.79 75 GLY B CA 1
ATOM 3704 C C . GLY B 1 75 ? -8.265 69.030 -6.849 1.00 14.54 75 GLY B C 1
ATOM 3705 O O . GLY B 1 75 ? -7.743 68.238 -7.626 1.00 14.15 75 GLY B O 1
ATOM 3706 N N . PHE B 1 76 ? -8.644 70.253 -7.159 1.00 14.51 76 PHE B N 1
ATOM 3707 C CA . PHE B 1 76 ? -8.607 70.791 -8.495 1.00 14.96 76 PHE B CA 1
ATOM 3708 C C . PHE B 1 76 ? -7.833 72.098 -8.518 1.00 15.13 76 PHE B C 1
ATOM 3709 O O . PHE B 1 76 ? -7.834 72.860 -7.548 1.00 15.07 76 PHE B O 1
ATOM 3717 N N . TYR B 1 77 ? -7.151 72.341 -9.626 1.00 15.75 77 TYR B N 1
ATOM 3718 C CA . TYR B 1 77 ? -6.561 73.668 -9.866 1.00 16.18 77 TYR B CA 1
ATOM 3719 C C . TYR B 1 77 ? -6.887 74.065 -11.287 1.00 17.22 77 TYR B C 1
ATOM 3720 O O . TYR B 1 77 ? -7.284 73.244 -12.116 1.00 16.53 77 TYR B O 1
ATOM 3729 N N . ASP B 1 78 ? -6.768 75.359 -11.539 1.00 18.31 78 ASP B N 1
ATOM 3730 C CA . ASP B 1 78 ? -6.829 75.872 -12.883 1.00 19.15 78 ASP B CA 1
ATOM 3731 C C . ASP B 1 78 ? -5.537 76.650 -13.155 1.00 19.45 78 ASP B C 1
ATOM 3732 O O . ASP B 1 78 ? -4.646 76.666 -12.304 1.00 18.53 78 ASP B O 1
ATOM 3737 N N . GLN B 1 79 ? -5.445 77.275 -14.321 1.00 20.53 79 GLN B N 1
ATOM 3738 C CA . GLN B 1 79 ? -4.260 78.084 -14.648 1.00 22.55 79 GLN B CA 1
ATOM 3739 C C . GLN B 1 79 ? -3.905 79.134 -13.623 1.00 23.24 79 GLN B C 1
ATOM 3740 O O . GLN B 1 79 ? -2.750 79.361 -13.378 1.00 23.58 79 GLN B O 1
ATOM 3746 N N . MET B 1 80 ? -4.902 79.739 -13.008 1.00 24.34 80 MET B N 1
ATOM 3747 C CA . MET B 1 80 ? -4.659 80.771 -11.989 1.00 26.34 80 MET B CA 1
ATOM 3748 C C . MET B 1 80 ? -4.174 80.207 -10.655 1.00 24.32 80 MET B C 1
ATOM 3749 O O . MET B 1 80 ? -3.365 80.836 -9.980 1.00 23.23 80 MET B O 1
ATOM 3754 N N . SER B 1 81 ? -4.711 79.053 -10.240 1.00 21.44 81 SER B N 1
ATOM 3755 C CA . SER B 1 81 ? -4.403 78.532 -8.905 1.00 21.61 81 SER B CA 1
ATOM 3756 C C . SER B 1 81 ? -3.306 77.459 -8.853 1.00 20.90 81 SER B C 1
ATOM 3757 O O . SER B 1 81 ? -2.843 77.111 -7.746 1.00 21.35 81 SER B O 1
ATOM 3760 N N . MET B 1 82 ? -2.933 76.917 -10.011 1.00 21.37 82 MET B N 1
ATOM 3761 C CA . MET B 1 82 ? -2.026 75.754 -10.052 1.00 22.57 82 MET B CA 1
ATOM 3762 C C . MET B 1 82 ? -0.674 76.088 -9.365 1.00 22.52 82 MET B C 1
ATOM 3763 O O . MET B 1 82 ? -0.214 75.313 -8.564 1.00 20.85 82 MET B O 1
ATOM 3768 N N . ASN B 1 83 ? -0.066 77.223 -9.663 1.00 23.45 83 ASN B N 1
ATOM 3769 C CA . ASN B 1 83 ? 1.194 77.579 -9.012 1.00 25.97 83 ASN B CA 1
ATOM 3770 C C . ASN B 1 83 ? 1.081 77.734 -7.503 1.00 24.29 83 ASN B C 1
ATOM 3771 O O . ASN B 1 83 ? 1.935 77.236 -6.758 1.00 23.36 83 ASN B O 1
ATOM 3776 N N . THR B 1 84 ? 0.016 78.394 -7.044 1.00 23.07 84 THR B N 1
ATOM 3777 C CA . THR B 1 84 ? -0.167 78.536 -5.611 1.00 23.43 84 THR B CA 1
ATOM 3778 C C . THR B 1 84 ? -0.258 77.181 -4.927 1.00 22.62 84 THR B C 1
ATOM 3779 O O . THR B 1 84 ? 0.432 76.912 -3.949 1.00 21.92 84 THR B O 1
ATOM 3783 N N . LEU B 1 85 ? -1.102 76.304 -5.476 1.00 21.22 85 LEU B N 1
ATOM 3784 C CA . LEU B 1 85 ? -1.386 75.048 -4.821 1.00 21.76 85 LEU B CA 1
ATOM 3785 C C . LEU B 1 85 ? -0.164 74.105 -4.857 1.00 21.35 85 LEU B C 1
ATOM 3786 O O . LEU B 1 85 ? 0.192 73.494 -3.863 1.00 20.99 85 LEU B O 1
ATOM 3791 N N . THR B 1 86 ? 0.450 73.992 -6.029 1.00 20.79 86 THR B N 1
ATOM 3792 C CA . THR B 1 86 ? 1.551 73.089 -6.187 1.00 20.52 86 THR B CA 1
ATOM 3793 C C . THR B 1 86 ? 2.787 73.550 -5.426 1.00 19.80 86 THR B C 1
ATOM 3794 O O . THR B 1 86 ? 3.535 72.718 -4.885 1.00 19.75 86 THR B O 1
ATOM 3798 N N . SER B 1 87 ? 3.018 74.869 -5.359 1.00 19.33 87 SER B N 1
ATOM 3799 C CA A SER B 1 87 ? 4.180 75.380 -4.629 0.50 19.44 87 SER B CA 1
ATOM 3800 C CA B SER B 1 87 ? 4.172 75.408 -4.621 0.50 19.27 87 SER B CA 1
ATOM 3801 C C . SER B 1 87 ? 3.995 75.186 -3.123 1.00 19.07 87 SER B C 1
ATOM 3802 O O . SER B 1 87 ? 4.929 74.807 -2.437 1.00 19.13 87 SER B O 1
ATOM 3807 N N . PHE B 1 88 ? 2.809 75.438 -2.581 1.00 18.94 88 PHE B N 1
ATOM 3808 C CA . PHE B 1 88 ? 2.559 75.150 -1.176 1.00 19.01 88 PHE B CA 1
ATOM 3809 C C . PHE B 1 88 ? 2.702 73.666 -0.863 1.00 19.24 88 PHE B C 1
ATOM 3810 O O . PHE B 1 88 ? 3.328 73.323 0.105 1.00 18.34 88 PHE B O 1
ATOM 3818 N N . CYS B 1 89 ? 2.103 72.815 -1.688 1.00 19.03 89 CYS B N 1
ATOM 3819 C CA . CYS B 1 89 ? 2.258 71.359 -1.528 1.00 19.98 89 CYS B CA 1
ATOM 3820 C C . CYS B 1 89 ? 3.707 70.936 -1.473 1.00 19.47 89 CYS B C 1
ATOM 3821 O O . CYS B 1 89 ? 4.083 70.220 -0.554 1.00 19.56 89 CYS B O 1
ATOM 3824 N N . GLY B 1 90 ? 4.473 71.404 -2.443 1.00 19.41 90 GLY B N 1
ATOM 3825 C CA . GLY B 1 90 ? 5.896 71.137 -2.550 1.00 20.62 90 GLY B CA 1
ATOM 3826 C C . GLY B 1 90 ? 6.706 71.608 -1.362 1.00 20.69 90 GLY B C 1
ATOM 3827 O O . GLY B 1 90 ? 7.559 70.840 -0.865 1.00 21.02 90 GLY B O 1
ATOM 3828 N N . ALA B 1 91 ? 6.410 72.815 -0.859 1.00 20.82 91 ALA B N 1
ATOM 3829 C CA . ALA B 1 91 ? 7.154 73.372 0.270 1.00 20.81 91 ALA B CA 1
ATOM 3830 C C . ALA B 1 91 ? 6.881 72.602 1.537 1.00 20.68 91 ALA B C 1
ATOM 3831 O O . ALA B 1 91 ? 7.766 72.425 2.353 1.00 20.46 91 ALA B O 1
ATOM 3833 N N . LEU B 1 92 ? 5.625 72.236 1.722 1.00 19.64 92 LEU B N 1
ATOM 3834 C CA . LEU B 1 92 ? 5.194 71.616 2.935 1.00 19.75 92 LEU B CA 1
ATOM 3835 C C . LEU B 1 92 ? 5.055 70.118 2.929 1.00 19.47 92 LEU B C 1
ATOM 3836 O O . LEU B 1 92 ? 4.544 69.585 3.895 1.00 19.76 92 LEU B O 1
ATOM 3841 N N . HIS B 1 93 ? 5.442 69.476 1.830 1.00 19.10 93 HIS B N 1
ATOM 3842 C CA . HIS B 1 93 ? 5.412 68.003 1.730 1.00 19.11 93 HIS B CA 1
ATOM 3843 C C . HIS B 1 93 ? 4.008 67.397 1.893 1.00 19.15 93 HIS B C 1
ATOM 3844 O O . HIS B 1 93 ? 3.884 66.302 2.438 1.00 18.84 93 HIS B O 1
ATOM 3851 N N . THR B 1 94 ? 2.992 68.093 1.398 1.00 19.39 94 THR B N 1
ATOM 3852 C CA . THR B 1 94 ? 1.634 67.577 1.452 1.00 20.14 94 THR B CA 1
ATOM 3853 C C . THR B 1 94 ? 1.275 67.194 0.014 1.00 18.58 94 THR B C 1
ATOM 3854 O O . THR B 1 94 ? 1.431 68.005 -0.916 1.00 17.67 94 THR B O 1
ATOM 3858 N N . SER B 1 95 ? 0.822 65.971 -0.178 1.00 17.15 95 SER B N 1
ATOM 3859 C CA . SER B 1 95 ? 0.563 65.497 -1.488 1.00 16.91 95 SER B CA 1
ATOM 3860 C C . SER B 1 95 ? -0.797 65.950 -1.978 1.00 16.68 95 SER B C 1
ATOM 3861 O O . SER B 1 95 ? -1.790 65.811 -1.254 1.00 16.85 95 SER B O 1
ATOM 3864 N N . PHE B 1 96 ? -0.811 66.439 -3.220 1.00 16.16 96 PHE B N 1
ATOM 3865 C CA . PHE B 1 96 ? -2.016 66.915 -3.873 1.00 16.05 96 PHE B CA 1
ATOM 3866 C C . PHE B 1 96 ? -2.392 65.920 -4.937 1.00 15.70 96 PHE B C 1
ATOM 3867 O O . PHE B 1 96 ? -1.581 65.634 -5.815 1.00 15.38 96 PHE B O 1
ATOM 3875 N N . VAL B 1 97 ? -3.584 65.336 -4.854 1.00 15.04 97 VAL B N 1
ATOM 3876 C CA . VAL B 1 97 ? -4.008 64.339 -5.819 1.00 14.46 97 VAL B CA 1
ATOM 3877 C C . VAL B 1 97 ? -5.133 64.954 -6.625 1.00 14.12 97 VAL B C 1
ATOM 3878 O O . VAL B 1 97 ? -6.160 65.369 -6.029 1.00 14.42 97 VAL B O 1
ATOM 3882 N N . THR B 1 98 ? -4.981 65.003 -7.948 1.00 13.49 98 THR B N 1
ATOM 3883 C CA . THR B 1 98 ? -5.848 65.833 -8.770 1.00 13.57 98 THR B CA 1
ATOM 3884 C C . THR B 1 98 ? -6.248 65.250 -10.105 1.00 13.38 98 THR B C 1
ATOM 3885 O O . THR B 1 98 ? -5.453 64.617 -10.762 1.00 12.93 98 THR B O 1
ATOM 3889 N N . PRO B 1 99 ? -7.515 65.493 -10.539 1.00 13.57 99 PRO B N 1
ATOM 3890 C CA . PRO B 1 99 ? -7.897 65.183 -11.921 1.00 13.54 99 PRO B CA 1
ATOM 3891 C C . PRO B 1 99 ? -7.676 66.306 -12.898 1.00 13.67 99 PRO B C 1
ATOM 3892 O O . PRO B 1 99 ? -8.054 66.162 -14.065 1.00 13.59 99 PRO B O 1
ATOM 3896 N N . SER B 1 100 ? -7.075 67.397 -12.451 1.00 13.72 100 SER B N 1
ATOM 3897 C CA . SER B 1 100 ? -6.893 68.569 -13.295 1.00 13.76 100 SER B CA 1
ATOM 3898 C C . SER B 1 100 ? -5.805 68.285 -14.338 1.00 14.10 100 SER B C 1
ATOM 3899 O O . SER B 1 100 ? -5.114 67.266 -14.312 1.00 13.63 100 SER B O 1
ATOM 3902 N N . PHE B 1 101 ? -5.650 69.217 -15.269 1.00 14.77 101 PHE B N 1
ATOM 3903 C CA . PHE B 1 101 ? -4.613 69.095 -16.293 1.00 15.62 101 PHE B CA 1
ATOM 3904 C C . PHE B 1 101 ? -3.243 68.860 -15.642 1.00 16.09 101 PHE B C 1
ATOM 3905 O O . PHE B 1 101 ? -2.924 69.459 -14.616 1.00 15.76 101 PHE B O 1
ATOM 3913 N N . PRO B 1 102 ? -2.435 67.935 -16.210 1.00 17.75 102 PRO B N 1
ATOM 3914 C CA . PRO B 1 102 ? -1.129 67.688 -15.609 1.00 18.85 102 PRO B CA 1
ATOM 3915 C C . PRO B 1 102 ? -0.205 68.885 -15.835 1.00 20.29 102 PRO B C 1
ATOM 3916 O O . PRO B 1 102 ? -0.381 69.623 -16.838 1.00 20.59 102 PRO B O 1
ATOM 3920 N N . THR B 1 103 ? 0.657 69.139 -14.859 1.00 21.93 103 THR B N 1
ATOM 3921 C CA . THR B 1 103 ? 1.575 70.268 -14.872 1.00 24.18 103 THR B CA 1
ATOM 3922 C C . THR B 1 103 ? 2.555 70.272 -16.021 1.00 23.78 103 THR B C 1
ATOM 3923 O O . THR B 1 103 ? 3.052 69.246 -16.424 1.00 23.48 103 THR B O 1
ATOM 3927 N N . ASP B 1 104 ? 2.827 71.452 -16.546 1.00 24.62 104 ASP B N 1
ATOM 3928 C CA . ASP B 1 104 ? 3.796 71.536 -17.674 1.00 27.22 104 ASP B CA 1
ATOM 3929 C C . ASP B 1 104 ? 5.214 71.326 -17.070 1.00 28.06 104 ASP B C 1
ATOM 3930 O O . ASP B 1 104 ? 6.003 70.601 -17.661 1.00 29.24 104 ASP B O 1
ATOM 3935 N N . ALA B 1 105 ? 5.483 71.941 -15.913 1.00 28.71 105 ALA B N 1
ATOM 3936 C CA . ALA B 1 105 ? 6.746 71.698 -15.147 1.00 28.92 105 ALA B CA 1
ATOM 3937 C C . ALA B 1 105 ? 6.732 70.381 -14.371 1.00 29.06 105 ALA B C 1
ATOM 3938 O O . ALA B 1 105 ? 5.679 69.908 -13.905 1.00 28.99 105 ALA B O 1
ATOM 3940 N N . ASP B 1 106 ? 7.940 69.879 -14.145 1.00 28.71 106 ASP B N 1
ATOM 3941 C CA . ASP B 1 106 ? 8.195 68.711 -13.346 1.00 28.26 106 ASP B CA 1
ATOM 3942 C C . ASP B 1 106 ? 8.167 69.168 -11.906 1.00 27.30 106 ASP B C 1
ATOM 3943 O O . ASP B 1 106 ? 9.046 69.875 -11.448 1.00 27.99 106 ASP B O 1
ATOM 3948 N N . VAL B 1 107 ? 7.118 68.792 -11.210 1.00 24.77 107 VAL B N 1
ATOM 3949 C CA . VAL B 1 107 ? 6.956 69.128 -9.811 1.00 23.75 107 VAL B CA 1
ATOM 3950 C C . VAL B 1 107 ? 6.930 67.917 -8.891 1.00 22.24 107 VAL B C 1
ATOM 3951 O O . VAL B 1 107 ? 6.665 66.781 -9.336 1.00 21.19 107 VAL B O 1
ATOM 3955 N N . GLN B 1 108 ? 7.198 68.163 -7.603 1.00 21.01 108 GLN B N 1
ATOM 3956 C CA . GLN B 1 108 ? 7.032 67.146 -6.570 1.00 20.46 108 GLN B CA 1
ATOM 3957 C C . GLN B 1 108 ? 5.683 67.335 -5.842 1.00 18.62 108 GLN B C 1
ATOM 3958 O O . GLN B 1 108 ? 5.042 68.393 -5.929 1.00 18.21 108 GLN B O 1
ATOM 3964 N N . PHE B 1 109 ? 5.270 66.309 -5.127 1.00 17.44 109 PHE B N 1
ATOM 3965 C CA . PHE B 1 109 ? 4.099 66.346 -4.243 1.00 16.85 109 PHE B CA 1
ATOM 3966 C C . PHE B 1 109 ? 2.738 66.546 -4.965 1.00 16.38 109 PHE B C 1
ATOM 3967 O O . PHE B 1 109 ? 1.756 66.920 -4.338 1.00 17.03 109 PHE B O 1
ATOM 3975 N N . VAL B 1 110 ? 2.698 66.214 -6.252 1.00 16.47 110 VAL B N 1
ATOM 3976 C CA . VAL B 1 110 ? 1.476 66.327 -7.054 1.00 16.78 110 VAL B CA 1
ATOM 3977 C C . VAL B 1 110 ? 1.259 65.059 -7.831 1.00 16.52 110 VAL B C 1
ATOM 3978 O O . VAL B 1 110 ? 2.059 64.699 -8.677 1.00 16.66 110 VAL B O 1
ATOM 3982 N N . ILE B 1 111 ? 0.178 64.389 -7.506 1.00 16.10 111 ILE B N 1
ATOM 3983 C CA . ILE B 1 111 ? -0.194 63.157 -8.146 1.00 16.39 111 ILE B CA 1
ATOM 3984 C C . ILE B 1 111 ? -1.257 63.484 -9.188 1.00 16.06 111 ILE B C 1
ATOM 3985 O O . ILE B 1 111 ? -2.379 63.859 -8.855 1.00 15.24 111 ILE B O 1
ATOM 3990 N N . GLN B 1 112 ? -0.851 63.425 -10.435 1.00 15.81 112 GLN B N 1
ATOM 3991 C CA . GLN B 1 112 ? -1.691 63.795 -11.551 1.00 16.35 112 GLN B CA 1
ATOM 3992 C C . GLN B 1 112 ? -2.442 62.641 -12.191 1.00 15.52 112 GLN B C 1
ATOM 3993 O O . GLN B 1 112 ? -1.936 61.927 -13.019 1.00 15.25 112 GLN B O 1
ATOM 3999 N N . MET B 1 113 ? -3.690 62.515 -11.794 1.00 14.50 113 MET B N 1
ATOM 4000 C CA . MET B 1 113 ? -4.543 61.448 -12.278 1.00 14.43 113 MET B CA 1
ATOM 4001 C C . MET B 1 113 ? -4.817 61.463 -13.770 1.00 13.86 113 MET B C 1
ATOM 4002 O O . MET B 1 113 ? -5.063 60.394 -14.334 1.00 13.68 113 MET B O 1
ATOM 4007 N N . ARG B 1 114 ? -4.802 62.656 -14.405 1.00 13.15 114 ARG B N 1
ATOM 4008 C CA . ARG B 1 114 ? -5.177 62.727 -15.800 1.00 13.39 114 ARG B CA 1
ATOM 4009 C C . ARG B 1 114 ? -3.950 62.474 -16.705 1.00 13.96 114 ARG B C 1
ATOM 4010 O O . ARG B 1 114 ? -3.005 63.266 -16.627 1.00 14.03 114 ARG B O 1
ATOM 4018 N N . PRO B 1 115 ? -3.992 61.445 -17.568 1.00 14.94 115 PRO B N 1
ATOM 4019 C CA . PRO B 1 115 ? -2.891 61.235 -18.467 1.00 16.13 115 PRO B CA 1
ATOM 4020 C C . PRO B 1 115 ? -2.724 62.357 -19.483 1.00 16.62 115 PRO B C 1
ATOM 4021 O O . PRO B 1 115 ? -3.717 63.013 -19.848 1.00 16.74 115 PRO B O 1
ATOM 4025 N N . ALA B 1 116 ? -1.470 62.550 -19.897 1.00 17.66 116 ALA B N 1
ATOM 4026 C CA . ALA B 1 116 ? -1.110 63.438 -21.009 1.00 18.66 116 ALA B CA 1
ATOM 4027 C C . ALA B 1 116 ? -1.777 63.015 -22.324 1.00 18.91 116 ALA B C 1
ATOM 4028 O O . ALA B 1 116 ? -1.881 61.821 -22.634 1.00 18.82 116 ALA B O 1
ATOM 4030 N N . LEU B 1 117 ? -2.161 64.002 -23.105 1.00 19.53 117 LEU B N 1
ATOM 4031 C CA . LEU B 1 117 ? -2.777 63.793 -24.380 1.00 20.11 117 LEU B CA 1
ATOM 4032 C C . LEU B 1 117 ? -1.836 63.925 -25.590 1.00 20.02 117 LEU B C 1
ATOM 4033 O O . LEU B 1 117 ? -2.162 63.448 -26.677 1.00 20.01 117 LEU B O 1
ATOM 4038 N N . LYS B 1 118 ? -0.689 64.568 -25.419 1.00 20.21 118 LYS B N 1
ATOM 4039 C CA . LYS B 1 118 ? 0.119 64.954 -26.572 1.00 21.58 118 LYS B CA 1
ATOM 4040 C C . LYS B 1 118 ? 0.629 63.769 -27.423 1.00 21.14 118 LYS B C 1
ATOM 4041 O O . LYS B 1 118 ? 0.628 63.858 -28.640 1.00 20.80 118 LYS B O 1
ATOM 4047 N N . GLY B 1 119 ? 1.027 62.695 -26.778 1.00 20.32 119 GLY B N 1
ATOM 4048 C CA . GLY B 1 119 ? 1.515 61.516 -27.474 1.00 20.70 119 GLY B CA 1
ATOM 4049 C C . GLY B 1 119 ? 0.451 60.944 -28.399 1.00 20.33 119 GLY B C 1
ATOM 4050 O O . GLY B 1 119 ? 0.747 60.639 -29.556 1.00 20.78 119 GLY B O 1
ATOM 4051 N N . ALA B 1 120 ? -0.784 60.808 -27.905 1.00 19.50 120 ALA B N 1
ATOM 4052 C CA . ALA B 1 120 ? -1.866 60.269 -28.687 1.00 19.82 120 ALA B CA 1
ATOM 4053 C C . ALA B 1 120 ? -2.235 61.151 -29.861 1.00 20.10 120 ALA B C 1
ATOM 4054 O O . ALA B 1 120 ? -2.466 60.682 -30.981 1.00 19.69 120 ALA B O 1
ATOM 4056 N N . ILE B 1 121 ? -2.257 62.462 -29.621 1.00 20.07 121 ILE B N 1
ATOM 4057 C CA . ILE B 1 121 ? -2.518 63.414 -30.703 1.00 20.60 121 ILE B CA 1
ATOM 4058 C C . ILE B 1 121 ? -1.464 63.326 -31.789 1.00 21.29 121 ILE B C 1
ATOM 4059 O O . ILE B 1 121 ? -1.805 63.243 -32.954 1.00 21.41 121 ILE B O 1
ATOM 4064 N N . LEU B 1 122 ? -0.205 63.351 -31.429 1.00 21.57 122 LEU B N 1
ATOM 4065 C CA . LEU B 1 122 ? 0.870 63.275 -32.435 1.00 22.90 122 LEU B CA 1
ATOM 4066 C C . LEU B 1 122 ? 0.777 61.952 -33.226 1.00 22.94 122 LEU B C 1
ATOM 4067 O O . LEU B 1 122 ? 0.978 61.970 -34.426 1.00 22.32 122 LEU B O 1
ATOM 4072 N N . SER B 1 123 ? 0.457 60.829 -32.562 1.00 22.90 123 SER B N 1
ATOM 4073 C CA . SER B 1 123 ? 0.340 59.577 -33.281 1.00 23.61 123 SER B CA 1
ATOM 4074 C C . SER B 1 123 ? -0.821 59.596 -34.266 1.00 24.22 123 SER B C 1
ATOM 4075 O O . SER B 1 123 ? -0.704 59.084 -35.364 1.00 23.89 123 SER B O 1
ATOM 4078 N N . LEU B 1 124 ? -1.937 60.221 -33.901 1.00 23.67 124 LEU B N 1
ATOM 4079 C CA . LEU B 1 124 ? -3.086 60.247 -34.818 1.00 23.82 124 LEU B CA 1
ATOM 4080 C C . LEU B 1 124 ? -2.847 61.233 -35.959 1.00 24.05 124 LEU B C 1
ATOM 4081 O O . LEU B 1 124 ? -3.255 60.994 -37.056 1.00 23.55 124 LEU B O 1
ATOM 4086 N N . LEU B 1 125 ? -2.198 62.355 -35.698 1.00 24.81 125 LEU B N 1
ATOM 4087 C CA . LEU B 1 125 ? -1.814 63.260 -36.781 1.00 25.25 125 LEU B CA 1
ATOM 4088 C C . LEU B 1 125 ? -0.929 62.517 -37.802 1.00 27.00 125 LEU B C 1
ATOM 4089 O O . LEU B 1 125 ? -1.080 62.696 -38.961 1.00 27.22 125 LEU B O 1
ATOM 4094 N N . SER B 1 126 ? -0.019 61.683 -37.340 1.00 27.15 126 SER B N 1
ATOM 4095 C CA . SER B 1 126 ? 0.827 60.881 -38.231 1.00 29.54 126 SER B CA 1
ATOM 4096 C C . SER B 1 126 ? 0.001 59.805 -38.955 1.00 30.14 126 SER B C 1
ATOM 4097 O O . SER B 1 126 ? 0.130 59.647 -40.158 1.00 31.01 126 SER B O 1
ATOM 4100 N N . TYR B 1 127 ? -0.879 59.118 -38.228 1.00 29.64 127 TYR B N 1
ATOM 4101 C CA . TYR B 1 127 ? -1.710 58.096 -38.817 1.00 30.57 127 TYR B CA 1
ATOM 4102 C C . TYR B 1 127 ? -2.581 58.627 -39.950 1.00 29.61 127 TYR B C 1
ATOM 4103 O O . TYR B 1 127 ? -2.734 57.999 -40.976 1.00 27.97 127 TYR B O 1
ATOM 4112 N N . TYR B 1 128 ? -3.206 59.783 -39.741 1.00 29.14 128 TYR B N 1
ATOM 4113 C CA . TYR B 1 128 ? -3.994 60.439 -40.807 1.00 29.22 128 TYR B CA 1
ATOM 4114 C C . TYR B 1 128 ? -3.145 61.185 -41.866 1.00 29.18 128 TYR B C 1
ATOM 4115 O O . TYR B 1 128 ? -3.682 61.703 -42.844 1.00 27.76 128 TYR B O 1
ATOM 4124 N N . LYS B 1 129 ? -1.851 61.279 -41.652 1.00 30.49 129 LYS B N 1
ATOM 4125 C CA . LYS B 1 129 ? -0.935 62.008 -42.555 1.00 32.76 129 LYS B CA 1
ATOM 4126 C C . LYS B 1 129 ? -1.306 63.486 -42.745 1.00 31.03 129 LYS B C 1
ATOM 4127 O O . LYS B 1 129 ? -1.151 64.045 -43.794 1.00 29.89 129 LYS B O 1
ATOM 4133 N N . TRP B 1 130 ? -1.768 64.121 -41.684 1.00 29.57 130 TRP B N 1
ATOM 4134 C CA . TRP B 1 130 ? -2.047 65.549 -41.722 1.00 30.02 130 TRP B CA 1
ATOM 4135 C C . TRP B 1 130 ? -0.710 66.314 -41.818 1.00 30.93 130 TRP B C 1
ATOM 4136 O O . TRP B 1 130 ? 0.192 66.090 -41.003 1.00 30.60 130 TRP B O 1
ATOM 4147 N N . GLU B 1 131 ? -0.594 67.212 -42.791 1.00 31.58 131 GLU B N 1
ATOM 4148 C CA . GLU B 1 131 ? 0.621 67.991 -43.012 1.00 34.10 131 GLU B CA 1
ATOM 4149 C C . GLU B 1 131 ? 0.258 69.449 -43.096 1.00 32.48 131 GLU B C 1
ATOM 4150 O O . GLU B 1 131 ? 1.073 70.338 -42.883 1.00 33.83 131 GLU B O 1
ATOM 4156 N N . LYS B 1 132 ? -0.994 69.712 -43.448 1.00 30.71 132 LYS B N 1
ATOM 4157 C CA . LYS B 1 132 ? -1.528 71.035 -43.478 1.00 29.48 132 LYS B CA 1
ATOM 4158 C C . LYS B 1 132 ? -2.838 71.073 -42.701 1.00 26.62 132 LYS B C 1
ATOM 4159 O O . LYS B 1 132 ? -3.755 70.297 -43.009 1.00 25.76 132 LYS B O 1
ATOM 4165 N N . PHE B 1 133 ? -2.860 71.873 -41.622 1.00 23.94 133 PHE B N 1
ATOM 4166 C CA . PHE B 1 133 ? -4.019 71.889 -40.715 1.00 22.82 133 PHE B CA 1
ATOM 4167 C C . PHE B 1 133 ? -4.084 73.117 -39.838 1.00 21.69 133 PHE B C 1
ATOM 4168 O O . PHE B 1 133 ? -3.101 73.882 -39.692 1.00 21.17 133 PHE B O 1
ATOM 4176 N N . VAL B 1 134 ? -5.301 73.349 -39.331 1.00 20.49 134 VAL B N 1
ATOM 4177 C CA . VAL B 1 134 ? -5.582 74.439 -38.403 1.00 19.80 134 VAL B CA 1
ATOM 4178 C C . VAL B 1 134 ? -5.461 73.894 -36.992 1.00 19.26 134 VAL B C 1
ATOM 4179 O O . VAL B 1 134 ? -5.970 72.786 -36.697 1.00 17.90 134 VAL B O 1
ATOM 4183 N N . TYR B 1 135 ? -4.803 74.647 -36.125 1.00 18.66 135 TYR B N 1
ATOM 4184 C CA . TYR B 1 135 ? -4.656 74.325 -34.722 1.00 19.18 135 TYR B CA 1
ATOM 4185 C C . TYR B 1 135 ? -5.331 75.420 -33.914 1.00 18.89 135 TYR B C 1
ATOM 4186 O O . TYR B 1 135 ? -4.776 76.479 -33.745 1.00 19.48 135 TYR B O 1
ATOM 4195 N N . LEU B 1 136 ? -6.557 75.161 -33.436 1.00 18.81 136 LEU B N 1
ATOM 4196 C CA . LEU B 1 136 ? -7.281 76.088 -32.559 1.00 18.93 136 LEU B CA 1
ATOM 4197 C C . LEU B 1 136 ? -7.052 75.651 -31.130 1.00 19.58 136 LEU B C 1
ATOM 4198 O O . LEU B 1 136 ? -7.288 74.488 -30.798 1.00 19.99 136 LEU B O 1
ATOM 4203 N N . TYR B 1 137 ? -6.575 76.551 -30.266 1.00 19.40 137 TYR B N 1
ATOM 4204 C CA . TYR B 1 137 ? -6.305 76.179 -28.884 1.00 19.82 137 TYR B CA 1
ATOM 4205 C C . TYR B 1 137 ? -6.621 77.235 -27.885 1.00 19.71 137 TYR B C 1
ATOM 4206 O O . TYR B 1 137 ? -6.653 78.442 -28.207 1.00 19.30 137 TYR B O 1
ATOM 4215 N N . ASP B 1 138 ? -6.769 76.758 -26.660 1.00 19.29 138 ASP B N 1
ATOM 4216 C CA . ASP B 1 138 ? -6.866 77.575 -25.466 1.00 19.26 138 ASP B CA 1
ATOM 4217 C C . ASP B 1 138 ? -5.761 77.027 -24.526 1.00 20.21 138 ASP B C 1
ATOM 4218 O O . ASP B 1 138 ? -5.239 75.928 -24.705 1.00 19.03 138 ASP B O 1
ATOM 4223 N N . THR B 1 139 ? -5.402 77.804 -23.529 1.00 21.07 139 THR B N 1
ATOM 4224 C CA . THR B 1 139 ? -4.312 77.447 -22.634 1.00 21.81 139 THR B CA 1
ATOM 4225 C C . THR B 1 139 ? -4.821 76.989 -21.293 1.00 21.93 139 THR B C 1
ATOM 4226 O O . THR B 1 139 ? -4.038 76.890 -20.378 1.00 23.01 139 THR B O 1
ATOM 4230 N N . GLU B 1 140 ? -6.105 76.659 -21.192 1.00 21.55 140 GLU B N 1
ATOM 4231 C CA . GLU B 1 140 ? -6.699 76.234 -19.925 1.00 22.32 140 GLU B CA 1
ATOM 4232 C C . GLU B 1 140 ? -6.159 74.908 -19.347 1.00 21.34 140 GLU B C 1
ATOM 4233 O O . GLU B 1 140 ? -6.321 74.642 -18.165 1.00 21.44 140 GLU B O 1
ATOM 4239 N N . ARG B 1 141 ? -5.542 74.088 -20.189 1.00 19.98 141 ARG B N 1
ATOM 4240 C CA . ARG B 1 141 ? -4.935 72.863 -19.764 1.00 19.46 141 ARG B CA 1
ATOM 4241 C C . ARG B 1 141 ? -3.416 72.913 -19.956 1.00 19.42 141 ARG B C 1
ATOM 4242 O O . ARG B 1 141 ? -2.775 71.873 -20.127 1.00 17.88 141 ARG B O 1
ATOM 4250 N N . GLY B 1 142 ? -2.834 74.107 -19.840 1.00 19.88 142 GLY B N 1
ATOM 4251 C CA . GLY B 1 142 ? -1.390 74.228 -20.051 1.00 20.37 142 GLY B CA 1
ATOM 4252 C C . GLY B 1 142 ? -0.891 74.351 -21.460 1.00 20.80 142 GLY B C 1
ATOM 4253 O O . GLY B 1 142 ? -1.656 74.438 -22.412 1.00 20.82 142 GLY B O 1
ATOM 4254 N N . PHE B 1 143 ? 0.412 74.360 -21.602 1.00 21.20 143 PHE B N 1
ATOM 4255 C CA . PHE B 1 143 ? 1.124 74.634 -22.875 1.00 23.31 143 PHE B CA 1
ATOM 4256 C C . PHE B 1 143 ? 1.832 73.402 -23.455 1.00 22.52 143 PHE B C 1
ATOM 4257 O O . PHE B 1 143 ? 2.425 73.459 -24.524 1.00 22.94 143 PHE B O 1
ATOM 4265 N N . SER B 1 144 ? 1.701 72.280 -22.803 1.00 22.38 144 SER B N 1
ATOM 4266 C CA . SER B 1 144 ? 2.428 71.051 -23.210 1.00 23.48 144 SER B CA 1
ATOM 4267 C C . SER B 1 144 ? 1.996 70.574 -24.606 1.00 22.39 144 SER B C 1
ATOM 4268 O O . SER B 1 144 ? 2.830 70.305 -25.487 1.00 21.85 144 SER B O 1
ATOM 4271 N N . VAL B 1 145 ? 0.679 70.547 -24.858 1.00 20.84 145 VAL B N 1
ATOM 4272 C CA . VAL B 1 145 ? 0.193 70.175 -26.175 1.00 20.00 145 VAL B CA 1
ATOM 4273 C C . VAL B 1 145 ? 0.640 71.181 -27.229 1.00 20.57 145 VAL B C 1
ATOM 4274 O O . VAL B 1 145 ? 1.122 70.792 -28.298 1.00 19.77 145 VAL B O 1
ATOM 4278 N N . LEU B 1 146 ? 0.482 72.473 -26.938 1.00 21.23 146 LEU B N 1
ATOM 4279 C CA . LEU B 1 146 ? 0.872 73.516 -27.883 1.00 21.93 146 LEU B CA 1
ATOM 4280 C C . LEU B 1 146 ? 2.316 73.362 -28.278 1.00 23.09 146 LEU B C 1
ATOM 4281 O O . LEU B 1 146 ? 2.666 73.441 -29.450 1.00 22.68 146 LEU B O 1
ATOM 4286 N N . GLN B 1 147 ? 3.178 73.155 -27.300 1.00 24.30 147 GLN B N 1
ATOM 4287 C CA . GLN B 1 147 ? 4.605 73.076 -27.574 1.00 26.49 147 GLN B CA 1
ATOM 4288 C C . GLN B 1 147 ? 4.924 71.851 -28.420 1.00 25.16 147 GLN B C 1
ATOM 4289 O O . GLN B 1 147 ? 5.721 71.922 -29.362 1.00 24.16 147 GLN B O 1
ATOM 4295 N N . ALA B 1 148 ? 4.272 70.725 -28.113 1.00 24.48 148 ALA B N 1
ATOM 4296 C CA . ALA B 1 148 ? 4.506 69.510 -28.867 1.00 24.42 148 ALA B CA 1
ATOM 4297 C C . ALA B 1 148 ? 4.072 69.665 -30.317 1.00 24.69 148 ALA B C 1
ATOM 4298 O O . ALA B 1 148 ? 4.769 69.221 -31.216 1.00 25.26 148 ALA B O 1
ATOM 4300 N N . ILE B 1 149 ? 2.922 70.288 -30.547 1.00 24.71 149 ILE B N 1
ATOM 4301 C CA . ILE B 1 149 ? 2.458 70.539 -31.915 1.00 25.46 149 ILE B CA 1
ATOM 4302 C C . ILE B 1 149 ? 3.435 71.437 -32.662 1.00 26.89 149 ILE B C 1
ATOM 4303 O O . ILE B 1 149 ? 3.802 71.121 -33.812 1.00 25.57 149 ILE B O 1
ATOM 4308 N N . MET B 1 150 ? 3.868 72.521 -32.040 1.00 28.06 150 MET B N 1
ATOM 4309 C CA . MET B 1 150 ? 4.802 73.441 -32.707 1.00 31.04 150 MET B CA 1
ATOM 4310 C C . MET B 1 150 ? 6.154 72.761 -33.017 1.00 30.36 150 MET B C 1
ATOM 4311 O O . MET B 1 150 ? 6.725 72.985 -34.055 1.00 29.59 150 MET B O 1
ATOM 4316 N N . GLU B 1 151 ? 6.659 71.952 -32.103 1.00 32.10 151 GLU B N 1
ATOM 4317 C CA . GLU B 1 151 ? 7.939 71.223 -32.286 1.00 33.37 151 GLU B CA 1
ATOM 4318 C C . GLU B 1 151 ? 7.849 70.226 -33.447 1.00 31.31 151 GLU B C 1
ATOM 4319 O O . GLU B 1 151 ? 8.800 70.074 -34.219 1.00 29.50 151 GLU B O 1
ATOM 4325 N N . ALA B 1 152 ? 6.702 69.550 -33.565 1.00 29.34 152 ALA B N 1
ATOM 4326 C CA . ALA B 1 152 ? 6.496 68.488 -34.601 1.00 28.98 152 ALA B CA 1
ATOM 4327 C C . ALA B 1 152 ? 6.166 69.105 -35.941 1.00 28.52 152 ALA B C 1
ATOM 4328 O O . ALA B 1 152 ? 6.662 68.640 -36.918 1.00 27.13 152 ALA B O 1
ATOM 4330 N N . ALA B 1 153 ? 5.497 70.257 -36.004 1.00 27.39 153 ALA B N 1
ATOM 4331 C CA . ALA B 1 153 ? 5.454 71.091 -37.184 1.00 28.01 153 ALA B CA 1
ATOM 4332 C C . ALA B 1 153 ? 6.830 71.379 -37.833 1.00 30.32 153 ALA B C 1
ATOM 4333 O O . ALA B 1 153 ? 7.046 71.114 -39.057 1.00 30.15 153 ALA B O 1
ATOM 4335 N N . VAL B 1 154 ? 7.739 71.889 -37.028 1.00 30.95 154 VAL B N 1
ATOM 4336 C CA . VAL B 1 154 ? 9.073 72.192 -37.522 1.00 33.78 154 VAL B CA 1
ATOM 4337 C C . VAL B 1 154 ? 9.770 70.887 -38.008 1.00 34.23 154 VAL B C 1
ATOM 4338 O O . VAL B 1 154 ? 10.238 70.795 -39.128 1.00 33.59 154 VAL B O 1
ATOM 4342 N N . GLN B 1 155 ? 9.822 69.902 -37.144 1.00 36.36 155 GLN B N 1
ATOM 4343 C CA . GLN B 1 155 ? 10.520 68.639 -37.420 1.00 39.77 155 GLN B CA 1
ATOM 4344 C C . GLN B 1 155 ? 9.960 67.901 -38.623 1.00 39.98 155 GLN B C 1
ATOM 4345 O O . GLN B 1 155 ? 10.665 67.235 -39.312 1.00 40.29 155 GLN B O 1
ATOM 4351 N N . ASN B 1 156 ? 8.668 67.995 -38.866 1.00 38.57 156 ASN B N 1
ATOM 4352 C CA . ASN B 1 156 ? 7.985 67.231 -39.909 1.00 39.05 156 ASN B CA 1
ATOM 4353 C C . ASN B 1 156 ? 7.666 68.063 -41.117 1.00 38.44 156 ASN B C 1
ATOM 4354 O O . ASN B 1 156 ? 6.990 67.546 -42.027 1.00 40.00 156 ASN B O 1
ATOM 4359 N N . ASN B 1 157 ? 8.139 69.301 -41.154 1.00 37.51 157 ASN B N 1
ATOM 4360 C CA . ASN B 1 157 ? 7.780 70.250 -42.189 1.00 40.27 157 ASN B CA 1
ATOM 4361 C C . ASN B 1 157 ? 6.250 70.425 -42.425 1.00 39.06 157 ASN B C 1
ATOM 4362 O O . ASN B 1 157 ? 5.783 70.425 -43.566 1.00 40.97 157 ASN B O 1
ATOM 4367 N N . TRP B 1 158 ? 5.508 70.572 -41.341 1.00 35.58 158 TRP B N 1
ATOM 4368 C CA . TRP B 1 158 ? 4.070 70.818 -41.478 1.00 33.24 158 TRP B CA 1
ATOM 4369 C C . TRP B 1 158 ? 3.734 72.282 -41.653 1.00 32.47 158 TRP B C 1
ATOM 4370 O O . TRP B 1 158 ? 4.448 73.135 -41.165 1.00 31.39 158 TRP B O 1
ATOM 4381 N N . GLN B 1 159 ? 2.548 72.547 -42.223 1.00 32.77 159 GLN B N 1
ATOM 4382 C CA . GLN B 1 159 ? 2.006 73.894 -42.280 1.00 33.01 159 GLN B CA 1
ATOM 4383 C C . GLN B 1 159 ? 0.822 73.927 -41.329 1.00 30.81 159 GLN B C 1
ATOM 4384 O O . GLN B 1 159 ? -0.324 73.648 -41.699 1.00 30.20 159 GLN B O 1
ATOM 4390 N N . VAL B 1 160 ? 1.121 74.349 -40.107 1.00 28.18 160 VAL B N 1
ATOM 4391 C CA . VAL B 1 160 ? 0.159 74.483 -39.033 1.00 27.84 160 VAL B CA 1
ATOM 4392 C C . VAL B 1 160 ? -0.223 75.945 -38.874 1.00 27.26 160 VAL B C 1
ATOM 4393 O O . VAL B 1 160 ? 0.597 76.745 -38.486 1.00 27.65 160 VAL B O 1
ATOM 4397 N N . THR B 1 161 ? -1.490 76.257 -39.128 1.00 25.18 161 THR B N 1
ATOM 4398 C CA . THR B 1 161 ? -2.021 77.582 -38.851 1.00 24.58 161 THR B CA 1
ATOM 4399 C C . THR B 1 161 ? -2.582 77.582 -37.436 1.00 24.03 161 THR B C 1
ATOM 4400 O O . THR B 1 161 ? -3.632 76.982 -37.200 1.00 22.62 161 THR B O 1
ATOM 4404 N N . ALA B 1 162 ? -1.878 78.210 -36.507 1.00 22.76 162 ALA B N 1
ATOM 4405 C CA . ALA B 1 162 ? -2.219 78.133 -35.096 1.00 22.06 162 ALA B CA 1
ATOM 4406 C C . ALA B 1 162 ? -2.946 79.409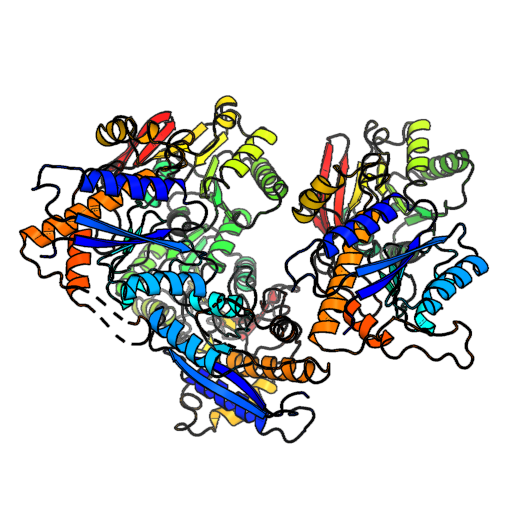 -34.697 1.00 22.20 162 ALA B C 1
ATOM 4407 O O . ALA B 1 162 ? -2.524 80.543 -35.090 1.00 21.97 162 ALA B O 1
ATOM 4409 N N . ARG B 1 163 ? -4.059 79.264 -33.999 1.00 21.57 163 ARG B N 1
ATOM 4410 C CA . ARG B 1 163 ? -4.843 80.398 -33.543 1.00 22.23 163 ARG B CA 1
ATOM 4411 C C . ARG B 1 163 ? -5.304 80.191 -32.119 1.00 22.96 163 ARG B C 1
ATOM 4412 O O . ARG B 1 163 ? -6.035 79.217 -31.799 1.00 23.90 163 ARG B O 1
ATOM 4420 N N . SER B 1 164 ? -4.886 81.097 -31.257 1.00 23.42 164 SER B N 1
ATOM 4421 C CA . SER B 1 164 ? -5.238 81.107 -29.873 1.00 23.84 164 SER B CA 1
ATOM 4422 C C . SER B 1 164 ? -6.652 81.662 -29.726 1.00 25.24 164 SER B C 1
ATOM 4423 O O . SER B 1 164 ? -6.913 82.801 -30.087 1.00 28.90 164 SER B O 1
ATOM 4426 N N . VAL B 1 165 ? -7.576 80.857 -29.218 1.00 23.75 165 VAL B N 1
ATOM 4427 C CA . VAL B 1 165 ? -8.965 81.294 -29.125 1.00 23.29 165 VAL B CA 1
ATOM 4428 C C . VAL B 1 165 ? -9.562 81.362 -27.725 1.00 22.94 165 VAL B C 1
ATOM 4429 O O . VAL B 1 165 ? -10.747 81.620 -27.575 1.00 22.77 165 VAL B O 1
ATOM 4433 N N . GLY B 1 166 ? -8.738 81.141 -26.711 1.00 22.97 166 GLY B N 1
ATOM 4434 C CA . GLY B 1 166 ? -9.190 81.158 -25.335 1.00 24.12 166 GLY B CA 1
ATOM 4435 C C . GLY B 1 166 ? -9.846 82.429 -24.818 1.00 26.64 166 GLY B C 1
ATOM 4436 O O . GLY B 1 166 ? -10.607 82.380 -23.864 1.00 25.90 166 GLY B O 1
ATOM 4437 N N . ASN B 1 167 ? -9.561 83.566 -25.439 1.00 28.84 167 ASN B N 1
ATOM 4438 C CA . ASN B 1 167 ? -10.144 84.837 -24.983 1.00 32.75 167 ASN B CA 1
ATOM 4439 C C . ASN B 1 167 ? -11.378 85.313 -25.748 1.00 33.17 167 ASN B C 1
ATOM 4440 O O . ASN B 1 167 ? -11.915 86.398 -25.438 1.00 32.45 167 ASN B O 1
ATOM 4445 N N . ILE B 1 168 ? -11.817 84.544 -26.729 1.00 31.98 168 ILE B N 1
ATOM 4446 C CA . ILE B 1 168 ? -12.958 84.953 -27.523 1.00 33.18 168 ILE B CA 1
ATOM 4447 C C . ILE B 1 168 ? -14.279 84.926 -26.758 1.00 36.50 168 ILE B C 1
ATOM 4448 O O . ILE B 1 168 ? -14.668 83.906 -26.199 1.00 35.13 168 ILE B O 1
ATOM 4453 N N . LYS B 1 169 ? -14.942 86.077 -26.714 1.00 38.11 169 LYS B N 1
ATOM 4454 C CA . LYS B 1 169 ? -16.266 86.203 -26.078 1.00 40.77 169 LYS B CA 1
ATOM 4455 C C . LYS B 1 169 ? -17.382 86.252 -27.128 1.00 37.84 169 LYS B C 1
ATOM 4456 O O . LYS B 1 169 ? -18.421 85.651 -26.973 1.00 37.74 169 LYS B O 1
ATOM 4462 N N . ASP B 1 170 ? -17.126 86.952 -28.219 1.00 36.06 170 ASP B N 1
ATOM 4463 C CA . ASP B 1 170 ? -18.077 87.192 -29.289 1.00 34.99 170 ASP B CA 1
ATOM 4464 C C . ASP B 1 170 ? -17.906 86.055 -30.310 1.00 32.89 170 ASP B C 1
ATOM 4465 O O . ASP B 1 170 ? -16.862 85.922 -30.963 1.00 29.52 170 ASP B O 1
ATOM 4470 N N . VAL B 1 171 ? -18.963 85.257 -30.484 1.00 32.01 171 VAL B N 1
ATOM 4471 C CA . VAL B 1 171 ? -18.920 84.134 -31.392 1.00 31.96 171 VAL B CA 1
ATOM 4472 C C . VAL B 1 171 ? -18.622 84.474 -32.836 1.00 31.65 171 VAL B C 1
ATOM 4473 O O . VAL B 1 171 ? -18.168 83.614 -33.569 1.00 30.36 171 VAL B O 1
ATOM 4477 N N . GLN B 1 172 ? -18.888 85.713 -33.250 1.00 32.77 172 GLN B N 1
ATOM 4478 C CA . GLN B 1 172 ? -18.527 86.175 -34.585 1.00 33.11 172 GLN B CA 1
ATOM 4479 C C . GLN B 1 172 ? -17.013 86.026 -34.857 1.00 31.04 172 GLN B C 1
ATOM 4480 O O . GLN B 1 172 ? -16.620 85.810 -35.979 1.00 29.27 172 GLN B O 1
ATOM 4486 N N . GLU B 1 173 ? -16.202 86.188 -33.827 1.00 30.06 173 GLU B N 1
ATOM 4487 C CA . GLU B 1 173 ? -14.743 86.024 -33.979 1.00 30.30 173 GLU B CA 1
ATOM 4488 C C . GLU B 1 173 ? -14.366 84.581 -34.354 1.00 27.67 173 GLU B C 1
ATOM 4489 O O . GLU B 1 173 ? -13.422 84.340 -35.117 1.00 26.58 173 GLU B O 1
ATOM 4495 N N . PHE B 1 174 ? -15.135 83.612 -33.880 1.00 26.32 174 PHE B N 1
ATOM 4496 C CA . PHE B 1 174 ? -14.882 82.231 -34.267 1.00 25.48 174 PHE B CA 1
ATOM 4497 C C . PHE B 1 174 ? -15.184 82.108 -35.755 1.00 25.33 174 PHE B C 1
ATOM 4498 O O . PHE B 1 174 ? -14.446 81.475 -36.503 1.00 23.21 174 PHE B O 1
ATOM 4506 N N . ARG B 1 175 ? -16.281 82.733 -36.173 1.00 25.36 175 ARG B N 1
ATOM 4507 C CA . ARG B 1 175 ? -16.698 82.710 -37.564 1.00 26.56 175 ARG B CA 1
ATOM 4508 C C . ARG B 1 175 ? -15.645 83.349 -38.455 1.00 25.78 175 ARG B C 1
ATOM 4509 O O . ARG B 1 175 ? -15.367 82.870 -39.514 1.00 25.53 175 ARG B O 1
ATOM 4517 N N . ARG B 1 176 ? -15.052 84.431 -37.993 1.00 26.01 176 ARG B N 1
ATOM 4518 C CA . ARG B 1 176 ? -14.033 85.103 -38.767 1.00 26.67 176 ARG B CA 1
ATOM 4519 C C . ARG B 1 176 ? -12.822 84.204 -39.010 1.00 25.84 176 ARG B C 1
ATOM 4520 O O . ARG B 1 176 ? -12.296 84.153 -40.080 1.00 26.42 176 ARG B O 1
ATOM 4528 N N . ILE B 1 177 ? -12.407 83.483 -37.992 1.00 25.26 177 ILE B N 1
ATOM 4529 C CA . ILE B 1 177 ? -11.267 82.580 -38.083 1.00 24.76 177 ILE B CA 1
ATOM 4530 C C . ILE B 1 177 ? -11.591 81.434 -39.054 1.00 25.67 177 ILE B C 1
ATOM 4531 O O . ILE B 1 177 ? -10.806 81.133 -39.937 1.00 25.45 177 ILE B O 1
ATOM 4536 N N . ILE B 1 178 ? -12.772 80.831 -38.904 1.00 25.47 178 ILE B N 1
ATOM 4537 C CA . ILE B 1 178 ? -13.192 79.773 -39.820 1.00 26.37 178 ILE B CA 1
ATOM 4538 C C . ILE B 1 178 ? -13.163 80.252 -41.290 1.00 27.33 178 ILE B C 1
ATOM 4539 O O . ILE B 1 178 ? -12.665 79.564 -42.183 1.00 26.26 178 ILE B O 1
ATOM 4544 N N . GLU B 1 179 ? -13.681 81.442 -41.526 1.00 28.77 179 GLU B N 1
ATOM 4545 C CA . GLU B 1 179 ? -13.763 81.973 -42.895 1.00 31.63 179 GLU B CA 1
ATOM 4546 C C . GLU B 1 179 ? -12.382 82.278 -43.408 1.00 30.59 179 GLU B C 1
ATOM 4547 O O . GLU B 1 179 ? -12.093 81.978 -44.560 1.00 30.44 179 GLU B O 1
ATOM 4553 N N . GLU B 1 180 ? -11.510 82.796 -42.552 1.00 30.51 180 GLU B N 1
ATOM 4554 C CA . GLU B 1 180 ? -10.071 82.981 -42.920 1.00 31.15 180 GLU B CA 1
ATOM 4555 C C . GLU B 1 180 ? -9.432 81.645 -43.301 1.00 28.61 180 GLU B C 1
ATOM 4556 O O . GLU B 1 180 ? -8.741 81.531 -44.314 1.00 28.67 180 GLU B O 1
ATOM 4562 N N . MET B 1 181 ? -9.693 80.602 -42.527 1.00 27.64 181 MET B N 1
ATOM 4563 C CA . MET B 1 181 ? -9.143 79.268 -42.823 1.00 27.21 181 MET B CA 1
ATOM 4564 C C . MET B 1 181 ? -9.656 78.721 -44.155 1.00 28.34 181 MET B C 1
ATOM 4565 O O . MET B 1 181 ? -8.950 78.031 -44.852 1.00 26.81 181 MET B O 1
ATOM 4570 N N . ASP B 1 182 ? -10.912 79.021 -44.469 1.00 30.91 182 ASP B N 1
ATOM 4571 C CA . ASP B 1 182 ? -11.545 78.616 -45.731 1.00 33.07 182 ASP B CA 1
ATOM 4572 C C . ASP B 1 182 ? -10.822 79.221 -46.905 1.00 34.26 182 ASP B C 1
ATOM 4573 O O . ASP B 1 182 ? -10.617 78.575 -47.907 1.00 36.53 182 ASP B O 1
ATOM 4578 N N . ARG B 1 183 ? -10.429 80.468 -46.758 1.00 35.51 183 ARG B N 1
ATOM 4579 C CA . ARG B 1 183 ? -9.726 81.163 -47.811 1.00 38.37 183 ARG B CA 1
ATOM 4580 C C . ARG B 1 183 ? -8.369 80.506 -48.053 1.00 40.39 183 ARG B C 1
ATOM 4581 O O . ARG B 1 183 ? -7.786 80.678 -49.098 1.00 42.83 183 ARG B O 1
ATOM 4589 N N . ARG B 1 184 ? -7.912 79.712 -47.094 1.00 38.55 184 ARG B N 1
ATOM 4590 C CA . ARG B 1 184 ? -6.657 78.996 -47.216 1.00 37.11 184 ARG B CA 1
ATOM 4591 C C . ARG B 1 184 ? -6.883 77.539 -47.575 1.00 35.65 184 ARG B C 1
ATOM 4592 O O . ARG B 1 184 ? -5.976 76.740 -47.461 1.00 33.31 184 ARG B O 1
ATOM 4600 N N . GLN B 1 185 ? -8.105 77.271 -48.007 1.00 33.59 185 GLN B N 1
ATOM 4601 C CA A GLN B 1 185 ? -8.519 75.901 -48.318 0.50 33.58 185 GLN B CA 1
ATOM 4602 C CA B GLN B 1 185 ? -8.523 75.911 -48.318 0.50 33.58 185 GLN B CA 1
ATOM 4603 C C . GLN B 1 185 ? -8.312 74.731 -47.194 1.00 31.99 185 GLN B C 1
ATOM 4604 O O . GLN B 1 185 ? -7.925 73.535 -47.352 1.00 30.66 185 GLN B O 1
ATOM 4615 N N . GLU B 1 186 ? -8.464 75.212 -45.960 1.00 30.45 186 GLU B N 1
ATOM 4616 C CA . GLU B 1 186 ? -8.230 74.311 -44.838 1.00 29.08 186 GLU B CA 1
ATOM 4617 C C . GLU B 1 186 ? -9.431 73.417 -44.573 1.00 28.14 186 GLU B C 1
ATOM 4618 O O . GLU B 1 186 ? -10.536 73.889 -44.493 1.00 27.64 186 GLU B O 1
ATOM 4624 N N . LYS B 1 187 ? -9.187 72.125 -44.470 1.00 28.09 187 LYS B N 1
ATOM 4625 C CA . LYS B 1 187 ? -10.276 71.154 -44.173 1.00 28.92 187 LYS B CA 1
ATOM 4626 C C . LYS B 1 187 ? -10.119 70.408 -42.854 1.00 26.04 187 LYS B C 1
ATOM 4627 O O . LYS B 1 187 ? -11.046 69.750 -42.414 1.00 23.40 187 LYS B O 1
ATOM 4633 N N . ARG B 1 188 ? -8.934 70.484 -42.268 1.00 24.47 188 ARG B N 1
ATOM 4634 C CA . ARG B 1 188 ? -8.561 69.679 -41.149 1.00 24.42 188 ARG B CA 1
ATOM 4635 C C . ARG B 1 188 ? -8.244 70.583 -39.969 1.00 22.68 188 ARG B C 1
ATOM 4636 O O . ARG B 1 188 ? -7.390 71.497 -40.084 1.00 21.46 188 ARG B O 1
ATOM 4644 N N . TYR B 1 189 ? -8.946 70.342 -38.862 1.00 21.14 189 TYR B N 1
ATOM 4645 C CA . TYR B 1 189 ? -8.819 71.149 -37.654 1.00 20.42 189 TYR B CA 1
ATOM 4646 C C . TYR B 1 189 ? -8.488 70.296 -36.442 1.00 19.29 189 TYR B C 1
ATOM 4647 O O . TYR B 1 189 ? -9.201 69.315 -36.158 1.00 17.93 189 TYR B O 1
ATOM 4656 N N . LEU B 1 190 ? -7.426 70.675 -35.737 1.00 18.21 190 LEU B N 1
ATOM 4657 C CA . LEU B 1 190 ? -7.091 70.139 -34.422 1.00 18.73 190 LEU B CA 1
ATOM 4658 C C . LEU B 1 190 ? -7.582 71.192 -33.401 1.00 18.95 190 LEU B C 1
ATOM 4659 O O . LEU B 1 190 ? -7.119 72.306 -33.436 1.00 18.53 190 LEU B O 1
ATOM 4664 N N . ILE B 1 191 ? -8.531 70.808 -32.530 1.00 18.18 191 ILE B N 1
ATOM 4665 C CA . ILE B 1 191 ? -9.130 71.718 -31.576 1.00 18.62 191 ILE B CA 1
ATOM 4666 C C . ILE B 1 191 ? -8.728 71.253 -30.180 1.00 18.26 191 ILE B C 1
ATOM 4667 O O . ILE B 1 191 ? -9.181 70.216 -29.699 1.00 18.09 191 ILE B O 1
ATOM 4672 N N . ASP B 1 192 ? -7.842 72.030 -29.552 1.00 17.83 192 ASP B N 1
ATOM 4673 C CA . ASP B 1 192 ? -7.267 71.778 -28.194 1.00 18.06 192 ASP B CA 1
ATOM 4674 C C . ASP B 1 192 ? -7.830 72.889 -27.269 1.00 17.39 192 ASP B C 1
ATOM 4675 O O . ASP B 1 192 ? -7.168 73.837 -26.913 1.00 16.93 192 ASP B O 1
ATOM 4680 N N . CYS B 1 193 ? -9.095 72.723 -26.927 1.00 17.41 193 CYS B N 1
ATOM 4681 C CA . CYS B 1 193 ? -9.788 73.666 -26.083 1.00 17.65 193 CYS B CA 1
ATOM 4682 C C . CYS B 1 193 ? -10.638 72.936 -25.067 1.00 17.39 193 CYS B C 1
ATOM 4683 O O . CYS B 1 193 ? -10.825 71.728 -25.146 1.00 16.75 193 CYS B O 1
ATOM 4686 N N . GLU B 1 194 ? -11.207 73.702 -24.146 1.00 17.44 194 GLU B N 1
ATOM 4687 C CA . GLU B 1 194 ? -12.100 73.175 -23.129 1.00 17.43 194 GLU B CA 1
ATOM 4688 C C . GLU B 1 194 ? -13.397 72.731 -23.804 1.00 17.62 194 GLU B C 1
ATOM 4689 O O . GLU B 1 194 ? -13.809 73.291 -24.818 1.00 17.64 194 GLU B O 1
ATOM 4695 N N . VAL B 1 195 ? -14.090 71.789 -23.185 1.00 17.48 195 VAL B N 1
ATOM 4696 C CA . VAL B 1 195 ? -15.307 71.247 -23.768 1.00 17.64 195 VAL B CA 1
ATOM 4697 C C . VAL B 1 195 ? -16.359 72.322 -24.031 1.00 18.02 195 VAL B C 1
ATOM 4698 O O . VAL B 1 195 ? -16.974 72.319 -25.088 1.00 17.46 195 VAL B O 1
ATOM 4702 N N . GLU B 1 196 ? -16.531 73.258 -23.106 1.00 19.26 196 GLU B N 1
ATOM 4703 C CA . GLU B 1 196 ? -17.508 74.313 -23.319 1.00 20.25 196 GLU B CA 1
ATOM 4704 C C . GLU B 1 196 ? -17.103 75.122 -24.548 1.00 19.39 196 GLU B C 1
ATOM 4705 O O . GLU B 1 196 ? -17.944 75.484 -25.370 1.00 20.03 196 GLU B O 1
ATOM 4708 N N . ARG B 1 197 ? -15.832 75.432 -24.690 1.00 18.47 197 ARG B N 1
ATOM 4709 C CA A ARG B 1 197 ? -15.336 76.179 -25.853 0.50 18.82 197 ARG B CA 1
ATOM 4710 C CA B ARG B 1 197 ? -15.250 76.183 -25.855 0.50 18.82 197 ARG B CA 1
ATOM 4711 C C . ARG B 1 197 ? -15.487 75.430 -27.178 1.00 18.61 197 ARG B C 1
ATOM 4712 O O . ARG B 1 197 ? -15.808 76.009 -28.204 1.00 18.92 197 ARG B O 1
ATOM 4727 N N . ILE B 1 198 ? -15.186 74.136 -27.156 1.00 18.27 198 ILE B N 1
ATOM 4728 C CA . ILE B 1 198 ? -15.301 73.346 -28.380 1.00 18.40 198 ILE B CA 1
ATOM 4729 C C . ILE B 1 198 ? -16.740 73.336 -28.880 1.00 18.62 198 ILE B C 1
ATOM 4730 O O . ILE B 1 198 ? -17.000 73.449 -30.078 1.00 18.86 198 ILE B O 1
ATOM 4735 N N . ASN B 1 199 ? -17.667 73.199 -27.941 1.00 19.28 199 ASN B N 1
ATOM 4736 C CA . ASN B 1 199 ? -19.096 73.188 -28.235 1.00 20.55 199 ASN B CA 1
ATOM 4737 C C . ASN B 1 199 ? -19.499 74.487 -28.912 1.00 21.12 199 ASN B C 1
ATOM 4738 O O . ASN B 1 199 ? -20.272 74.489 -29.858 1.00 21.33 199 ASN B O 1
ATOM 4743 N N . THR B 1 200 ? -18.964 75.593 -28.419 1.00 21.08 200 THR B N 1
ATOM 4744 C CA . THR B 1 200 ? -19.263 76.883 -29.005 1.00 21.59 200 THR B CA 1
ATOM 4745 C C . THR B 1 200 ? -18.755 76.932 -30.440 1.00 21.45 200 THR B C 1
ATOM 4746 O O . THR B 1 200 ? -19.461 77.366 -31.338 1.00 21.69 200 THR B O 1
ATOM 4750 N N . ILE B 1 201 ? -17.546 76.429 -30.656 1.00 20.75 201 ILE B N 1
ATOM 4751 C CA . ILE B 1 201 ? -16.954 76.423 -31.988 1.00 20.73 201 ILE B CA 1
ATOM 4752 C C . ILE B 1 201 ? -17.786 75.578 -32.952 1.00 21.09 201 ILE B C 1
ATOM 4753 O O . ILE B 1 201 ? -18.128 76.032 -34.034 1.00 20.83 201 ILE B O 1
ATOM 4758 N N . LEU B 1 202 ? -18.120 74.357 -32.553 1.00 20.70 202 LEU B N 1
ATOM 4759 C CA . LEU B 1 202 ? -18.927 73.491 -33.415 1.00 21.54 202 LEU B CA 1
ATOM 4760 C C . LEU B 1 202 ? -20.330 74.068 -33.702 1.00 23.26 202 LEU B C 1
ATOM 4761 O O . LEU B 1 202 ? -20.875 73.815 -34.760 1.00 23.31 202 LEU B O 1
ATOM 4766 N N . GLU B 1 203 ? -20.915 74.828 -32.778 1.00 25.54 203 GLU B N 1
ATOM 4767 C CA . GLU B 1 203 ? -22.187 75.506 -33.056 1.00 28.71 203 GLU B CA 1
ATOM 4768 C C . GLU B 1 203 ? -21.990 76.545 -34.168 1.00 28.22 203 GLU B C 1
ATOM 4769 O O . GLU B 1 203 ? -22.847 76.660 -35.045 1.00 27.16 203 GLU B O 1
ATOM 4775 N N . GLN B 1 204 ? -20.857 77.258 -34.168 1.00 26.76 204 GLN B N 1
ATOM 4776 C CA . GLN B 1 204 ? -20.573 78.197 -35.234 1.00 26.68 204 GLN B CA 1
ATOM 4777 C C . GLN B 1 204 ? -20.363 77.505 -36.550 1.00 27.69 204 GLN B C 1
ATOM 4778 O O . GLN B 1 204 ? -20.873 77.979 -37.582 1.00 26.59 204 GLN B O 1
ATOM 4784 N N . VAL B 1 205 ? -19.700 76.344 -36.529 1.00 27.56 205 VAL B N 1
ATOM 4785 C CA . VAL B 1 205 ? -19.582 75.527 -37.736 1.00 28.61 205 VAL B CA 1
ATOM 4786 C C . VAL B 1 205 ? -20.988 75.217 -38.360 1.00 30.28 205 VAL B C 1
ATOM 4787 O O . VAL B 1 205 ? -21.199 75.377 -39.568 1.00 32.13 205 VAL B O 1
ATOM 4791 N N . VAL B 1 206 ? -21.928 74.820 -37.524 1.00 31.06 206 VAL B N 1
ATOM 4792 C CA . VAL B 1 206 ? -23.261 74.464 -37.955 1.00 33.97 206 VAL B CA 1
ATOM 4793 C C . VAL B 1 206 ? -24.044 75.709 -38.439 1.00 35.55 206 VAL B C 1
ATOM 4794 O O . VAL B 1 206 ? -24.706 75.644 -39.452 1.00 38.12 206 VAL B O 1
ATOM 4798 N N . ILE B 1 207 ? -23.934 76.822 -37.724 1.00 36.22 207 ILE B N 1
ATOM 4799 C CA . ILE B 1 207 ? -24.629 78.061 -38.091 1.00 37.29 207 ILE B CA 1
ATOM 4800 C C . ILE B 1 207 ? -24.117 78.576 -39.415 1.00 37.90 207 ILE B C 1
ATOM 4801 O O . ILE B 1 207 ? -24.920 78.964 -40.272 1.00 39.21 207 ILE B O 1
ATOM 4806 N N . LEU B 1 208 ? -22.819 78.520 -39.625 1.00 37.47 208 LEU B N 1
ATOM 4807 C CA . LEU B 1 208 ? -22.282 78.936 -40.898 1.00 39.29 208 LEU B CA 1
ATOM 4808 C C . LEU B 1 208 ? -22.832 78.093 -42.035 1.00 40.77 208 LEU B C 1
ATOM 4809 O O . LEU B 1 208 ? -23.057 78.609 -43.143 1.00 40.12 208 LEU B O 1
ATOM 4814 N N . GLY B 1 209 ? -23.031 76.791 -41.783 1.00 40.15 209 GLY B N 1
ATOM 4815 C CA . GLY B 1 209 ? -23.321 75.873 -42.862 1.00 40.52 209 GLY B CA 1
ATOM 4816 C C . GLY B 1 209 ? -22.050 75.657 -43.665 1.00 40.41 209 GLY B C 1
ATOM 4817 O O . GLY B 1 209 ? -21.037 76.401 -43.528 1.00 41.29 209 GLY B O 1
ATOM 4818 N N . LYS B 1 210 ? -22.075 74.592 -44.465 1.00 40.01 210 LYS B N 1
ATOM 4819 C CA . LYS B 1 210 ? -21.030 74.255 -45.426 1.00 40.51 210 LYS B CA 1
ATOM 4820 C C . LYS B 1 210 ? -19.693 73.957 -44.786 1.00 37.23 210 LYS B C 1
ATOM 4821 O O . LYS B 1 210 ? -18.691 73.983 -45.502 1.00 38.41 210 LYS B O 1
ATOM 4827 N N . HIS B 1 211 ? -19.633 73.730 -43.481 1.00 33.51 211 HIS B N 1
ATOM 4828 C CA . HIS B 1 211 ? -18.332 73.419 -42.854 1.00 32.85 211 HIS B CA 1
ATOM 4829 C C . HIS B 1 211 ? -18.322 72.044 -42.241 1.00 31.18 211 HIS B C 1
ATOM 4830 O O . HIS B 1 211 ? -17.469 71.755 -41.403 1.00 29.38 211 HIS B O 1
ATOM 4837 N N . SER B 1 212 ? -19.264 71.198 -42.663 1.00 31.21 212 SER B N 1
ATOM 4838 C CA . SER B 1 212 ? -19.341 69.808 -42.170 1.00 32.44 212 SER B CA 1
ATOM 4839 C C . SER B 1 212 ? -18.819 68.798 -43.202 1.00 32.19 212 SER B C 1
ATOM 4840 O O . SER B 1 212 ? -17.725 68.265 -43.001 1.00 31.41 212 SER B O 1
ATOM 4843 N N . ARG B 1 213 ? -19.562 68.511 -44.264 1.00 32.65 213 ARG B N 1
ATOM 4844 C CA . ARG B 1 213 ? -19.065 67.617 -45.312 1.00 34.00 213 ARG B CA 1
ATOM 4845 C C . ARG B 1 213 ? -17.751 68.129 -45.872 1.00 32.55 213 ARG B C 1
ATOM 4846 O O . ARG B 1 213 ? -17.665 69.320 -46.189 1.00 29.97 213 ARG B O 1
ATOM 4854 N N . GLY B 1 214 ? -16.753 67.223 -45.938 1.00 31.21 214 GLY B N 1
ATOM 4855 C CA . GLY B 1 214 ? -15.448 67.476 -46.454 1.00 31.11 214 GLY B CA 1
ATOM 4856 C C . GLY B 1 214 ? -14.434 68.026 -45.399 1.00 29.66 214 GLY B C 1
ATOM 4857 O O . GLY B 1 214 ? -13.290 68.349 -45.720 1.00 29.00 214 GLY B O 1
ATOM 4858 N N . TYR B 1 215 ? -14.894 68.180 -44.155 1.00 28.09 215 TYR B N 1
ATOM 4859 C CA . TYR B 1 215 ? -14.076 68.645 -43.054 1.00 27.05 215 TYR B CA 1
ATOM 4860 C C . TYR B 1 215 ? -13.827 67.485 -42.073 1.00 25.51 215 TYR B C 1
ATOM 4861 O O . TYR B 1 215 ? -14.647 66.546 -41.979 1.00 25.11 215 TYR B O 1
ATOM 4870 N N . HIS B 1 216 ? -12.705 67.563 -41.363 1.00 23.48 216 HIS B N 1
ATOM 4871 C CA . HIS B 1 216 ? -12.342 66.630 -40.312 1.00 23.20 216 HIS B CA 1
ATOM 4872 C C . HIS B 1 216 ? -11.876 67.417 -39.061 1.00 21.76 216 HIS B C 1
ATOM 4873 O O . HIS B 1 216 ? -10.945 68.231 -39.140 1.00 20.62 216 HIS B O 1
ATOM 4880 N N . TYR B 1 217 ? -12.551 67.186 -37.941 1.00 20.37 217 TYR B N 1
ATOM 4881 C CA . TYR B 1 217 ? -12.272 67.816 -36.663 1.00 19.91 217 TYR B CA 1
ATOM 4882 C C . TYR B 1 217 ? -11.665 66.801 -35.687 1.00 19.18 217 TYR B C 1
ATOM 4883 O O . TYR B 1 217 ? -12.327 65.821 -35.344 1.00 19.69 217 TYR B O 1
ATOM 4892 N N . MET B 1 218 ? -10.425 67.044 -35.262 1.00 18.57 218 MET B N 1
ATOM 4893 C CA . MET B 1 218 ? -9.777 66.222 -34.240 1.00 18.51 218 MET B CA 1
ATOM 4894 C C . MET B 1 218 ? -9.931 66.963 -32.923 1.00 17.77 218 MET B C 1
ATOM 4895 O O . MET B 1 218 ? -9.404 68.065 -32.762 1.00 17.39 218 MET B O 1
ATOM 4900 N N . LEU B 1 219 ? -10.713 66.402 -32.005 1.00 17.35 219 LEU B N 1
ATOM 4901 C CA . LEU B 1 219 ? -11.067 67.078 -30.773 1.00 17.05 219 LEU B CA 1
ATOM 4902 C C . LEU B 1 219 ? -10.168 66.587 -29.623 1.00 16.93 219 LEU B C 1
ATOM 4903 O O . LEU B 1 219 ? -10.331 65.480 -29.084 1.00 15.82 219 LEU B O 1
ATOM 4908 N N . ALA B 1 220 ? -9.184 67.428 -29.285 1.00 16.23 220 ALA B N 1
ATOM 4909 C CA . ALA B 1 220 ? -8.140 67.027 -28.368 1.00 16.52 220 ALA B CA 1
ATOM 4910 C C . ALA B 1 220 ? -8.561 67.348 -26.917 1.00 16.35 220 ALA B C 1
ATOM 4911 O O . ALA B 1 220 ? -8.093 68.328 -26.280 1.00 15.77 220 ALA B O 1
ATOM 4913 N N . ASN B 1 221 ? -9.458 66.522 -26.394 1.00 15.68 221 ASN B N 1
ATOM 4914 C CA . ASN B 1 221 ? -9.984 66.710 -25.073 1.00 15.68 221 ASN B CA 1
ATOM 4915 C C . ASN B 1 221 ? -10.540 65.370 -24.637 1.00 15.62 221 ASN B C 1
ATOM 4916 O O . ASN B 1 221 ? -11.331 64.756 -25.371 1.00 15.90 221 ASN B O 1
ATOM 4921 N N . LEU B 1 222 ? -10.114 64.904 -23.467 1.00 15.68 222 LEU B N 1
ATOM 4922 C CA . LEU B 1 222 ? -10.599 63.618 -22.931 1.00 16.01 222 LEU B CA 1
ATOM 4923 C C . LEU B 1 222 ? -12.076 63.664 -22.535 1.00 16.03 222 LEU B C 1
ATOM 4924 O O . LEU B 1 222 ? -12.672 62.622 -22.289 1.00 16.41 222 LEU B O 1
ATOM 4929 N N . GLY B 1 223 ? -12.681 64.868 -22.543 1.00 16.24 223 GLY B N 1
ATOM 4930 C CA . GLY B 1 223 ? -14.105 65.047 -22.253 1.00 17.02 223 GLY B CA 1
ATOM 4931 C C . GLY B 1 223 ? -15.039 64.829 -23.432 1.00 17.07 223 GLY B C 1
ATOM 4932 O O . GLY B 1 223 ? -16.127 65.409 -23.480 1.00 17.06 223 GLY B O 1
ATOM 4933 N N . PHE B 1 224 ? -14.620 63.975 -24.347 1.00 17.48 224 PHE B N 1
ATOM 4934 C CA . PHE B 1 224 ? -15.329 63.609 -25.562 1.00 18.81 224 PHE B CA 1
ATOM 4935 C C . PHE B 1 224 ? -16.827 63.406 -25.377 1.00 19.07 224 PHE B C 1
ATOM 4936 O O . PHE B 1 224 ? -17.629 63.943 -26.158 1.00 19.56 224 PHE B O 1
ATOM 4944 N N . THR B 1 225 ? -17.208 62.649 -24.356 1.00 20.01 225 THR B N 1
ATOM 4945 C CA . THR B 1 225 ? -18.637 62.351 -24.156 1.00 20.77 225 THR B CA 1
ATOM 4946 C C . THR B 1 225 ? -19.486 63.535 -23.773 1.00 20.99 225 THR B C 1
ATOM 4947 O O . THR B 1 225 ? -20.706 63.436 -23.776 1.00 20.84 225 THR B O 1
ATOM 4951 N N . ASP B 1 226 ? -18.872 64.660 -23.419 1.00 21.02 226 ASP B N 1
ATOM 4952 C CA . ASP B 1 226 ? -19.601 65.879 -23.102 1.00 21.42 226 ASP B CA 1
ATOM 4953 C C . ASP B 1 226 ? -19.659 66.859 -24.245 1.00 20.14 226 ASP B C 1
ATOM 4954 O O . ASP B 1 226 ? -20.257 67.919 -24.114 1.00 19.23 226 ASP B O 1
ATOM 4959 N N . ILE B 1 227 ? -19.037 66.504 -25.360 1.00 19.11 227 ILE B N 1
ATOM 4960 C CA . ILE B 1 227 ? -19.020 67.366 -26.510 1.00 18.83 227 ILE B CA 1
ATOM 4961 C C . ILE B 1 227 ? -20.349 67.221 -27.286 1.00 19.60 227 ILE B C 1
ATOM 4962 O O . ILE B 1 227 ? -20.799 66.116 -27.517 1.00 18.99 227 ILE B O 1
ATOM 4967 N N . LEU B 1 228 ? -20.926 68.348 -27.657 1.00 19.98 228 LEU B N 1
ATOM 4968 C CA . LEU B 1 228 ? -22.207 68.416 -28.384 1.00 21.29 228 LEU B CA 1
ATOM 4969 C C . LEU B 1 228 ? -21.888 68.472 -29.841 1.00 21.75 228 LEU B C 1
ATOM 4970 O O . LEU B 1 228 ? -21.593 69.545 -30.406 1.00 22.69 228 LEU B O 1
ATOM 4975 N N . LEU B 1 229 ? -21.841 67.300 -30.459 1.00 22.53 229 LEU B N 1
ATOM 4976 C CA . LEU B 1 229 ? -21.352 67.196 -31.815 1.00 23.71 229 LEU B CA 1
ATOM 4977 C C . LEU B 1 229 ? -22.436 66.642 -32.797 1.00 24.70 229 LEU B C 1
ATOM 4978 O O . LEU B 1 229 ? -22.154 66.450 -33.978 1.00 25.38 229 LEU B O 1
ATOM 4983 N N . GLU B 1 230 ? -23.645 66.423 -32.305 1.00 24.23 230 GLU B N 1
ATOM 4984 C CA . GLU B 1 230 ? -24.699 65.780 -33.122 1.00 25.75 230 GLU B CA 1
ATOM 4985 C C . GLU B 1 230 ? -24.993 66.528 -34.418 1.00 26.25 230 GLU B C 1
ATOM 4986 O O . GLU B 1 230 ? -25.059 65.936 -35.469 1.00 26.25 230 GLU B O 1
ATOM 4992 N N . ARG B 1 231 ? -25.185 67.829 -34.334 1.00 28.41 231 ARG B N 1
ATOM 4993 C CA . ARG B 1 231 ? -25.480 68.625 -35.513 1.00 30.82 231 ARG B CA 1
ATOM 4994 C C . ARG B 1 231 ? -24.353 68.608 -36.537 1.00 30.53 231 ARG B C 1
ATOM 4995 O O . ARG B 1 231 ? -24.607 68.626 -37.715 1.00 29.29 231 ARG B O 1
ATOM 5003 N N . VAL B 1 232 ? -23.110 68.616 -36.065 1.00 29.80 232 VAL B N 1
ATOM 5004 C CA . VAL B 1 232 ? -21.952 68.529 -36.955 1.00 29.42 232 VAL B CA 1
ATOM 5005 C C . VAL B 1 232 ? -21.928 67.182 -37.670 1.00 28.92 232 VAL B C 1
ATOM 5006 O O . VAL B 1 232 ? -21.718 67.164 -38.865 1.00 27.97 232 VAL B O 1
ATOM 5010 N N . MET B 1 233 ? -22.167 66.106 -36.930 1.00 28.47 233 MET B N 1
ATOM 5011 C CA A MET B 1 233 ? -22.190 64.753 -37.485 0.50 31.19 233 MET B CA 1
ATOM 5012 C CA B MET B 1 233 ? -22.191 64.766 -37.490 0.50 28.83 233 MET B CA 1
ATOM 5013 C C . MET B 1 233 ? -23.288 64.592 -38.552 1.00 30.81 233 MET B C 1
ATOM 5014 O O . MET B 1 233 ? -23.074 63.982 -39.565 1.00 31.04 233 MET B O 1
ATOM 5023 N N . HIS B 1 234 ? -24.449 65.162 -38.313 1.00 32.27 234 HIS B N 1
ATOM 5024 C CA . HIS B 1 234 ? -25.562 65.142 -39.279 1.00 33.63 234 HIS B CA 1
ATOM 5025 C C . HIS B 1 234 ? -25.283 65.882 -40.612 1.00 34.28 234 HIS B C 1
ATOM 5026 O O . HIS B 1 234 ? -25.968 65.616 -41.596 1.00 33.76 234 HIS B O 1
ATOM 5033 N N . GLY B 1 235 ? -24.296 66.791 -40.644 1.00 30.35 235 GLY B N 1
ATOM 5034 C CA . GLY B 1 235 ? -23.927 67.461 -41.860 1.00 29.62 235 GLY B CA 1
ATOM 5035 C C . GLY B 1 235 ? -22.811 66.768 -42.658 1.00 28.24 235 GLY B C 1
ATOM 5036 O O . GLY B 1 235 ? -22.400 67.297 -43.698 1.00 28.40 235 GLY B O 1
ATOM 5037 N N . GLY B 1 236 ? -22.295 65.652 -42.171 1.00 27.41 236 GLY B N 1
ATOM 5038 C CA . GLY B 1 236 ? -21.254 64.906 -42.866 1.00 28.60 236 GLY B CA 1
ATOM 5039 C C . GLY B 1 236 ? -19.787 65.074 -42.442 1.00 29.07 236 GLY B C 1
ATOM 5040 O O . GLY B 1 236 ? -18.890 64.595 -43.125 1.00 29.25 236 GLY B O 1
ATOM 5041 N N . ALA B 1 237 ? -19.536 65.803 -41.380 1.00 28.91 237 ALA B N 1
ATOM 5042 C CA . ALA B 1 237 ? -18.140 65.951 -40.846 1.00 28.55 237 ALA B CA 1
ATOM 5043 C C . ALA B 1 237 ? -17.530 64.653 -40.436 1.00 27.41 237 ALA B C 1
ATOM 5044 O O . ALA B 1 237 ? -18.260 63.775 -39.992 1.00 26.96 237 ALA B O 1
ATOM 5046 N N . ASN B 1 238 ? -16.220 64.510 -40.575 1.00 26.59 238 ASN B N 1
ATOM 5047 C CA . ASN B 1 238 ? -15.482 63.482 -39.791 1.00 26.59 238 ASN B CA 1
ATOM 5048 C C . ASN B 1 238 ? -15.062 64.085 -38.471 1.00 24.65 238 ASN B C 1
ATOM 5049 O O . ASN B 1 238 ? -14.654 65.236 -38.421 1.00 21.55 238 ASN B O 1
ATOM 5054 N N . ILE B 1 239 ? -15.136 63.297 -37.415 1.00 22.54 239 ILE B N 1
ATOM 5055 C CA . ILE B 1 239 ? -14.667 63.682 -36.089 1.00 22.42 239 ILE B CA 1
ATOM 5056 C C . ILE B 1 239 ? -13.786 62.567 -35.494 1.00 21.28 239 ILE B C 1
ATOM 5057 O O . ILE B 1 239 ? -14.130 61.379 -35.573 1.00 21.92 239 ILE B O 1
ATOM 5062 N N . THR B 1 240 ? -12.689 62.956 -34.884 1.00 20.18 240 THR B N 1
ATOM 5063 C CA . THR B 1 240 ? -11.835 62.055 -34.118 1.00 19.71 240 THR B CA 1
ATOM 5064 C C . THR B 1 240 ? -11.779 62.525 -32.672 1.00 18.85 240 THR B C 1
ATOM 5065 O O . THR B 1 240 ? -11.572 63.720 -32.410 1.00 17.53 240 THR B O 1
ATOM 5069 N N . GLY B 1 241 ? -11.982 61.581 -31.744 1.00 17.96 241 GLY B N 1
ATOM 5070 C CA . GLY B 1 241 ? -11.994 61.878 -30.329 1.00 17.76 241 GLY B CA 1
ATOM 5071 C C . GLY B 1 241 ? -11.145 60.891 -29.513 1.00 17.73 241 GLY B C 1
ATOM 5072 O O . GLY B 1 241 ? -10.735 59.836 -30.015 1.00 18.05 241 GLY B O 1
ATOM 5073 N N . PHE B 1 242 ? -10.989 61.207 -28.228 1.00 17.19 242 PHE B N 1
ATOM 5074 C CA . PHE B 1 242 ? -10.139 60.455 -27.302 1.00 17.20 242 PHE B CA 1
ATOM 5075 C C . PHE B 1 242 ? -10.849 60.284 -25.976 1.00 17.18 242 PHE B C 1
ATOM 5076 O O . PHE B 1 242 ? -11.483 61.239 -25.469 1.00 16.28 242 PHE B O 1
ATOM 5084 N N . GLN B 1 243 ? -10.746 59.084 -25.383 1.00 17.30 243 GLN B N 1
ATOM 5085 C CA . GLN B 1 243 ? -11.286 58.809 -24.055 1.00 17.95 243 GLN B CA 1
ATOM 5086 C C . GLN B 1 243 ? -10.385 57.871 -23.265 1.00 17.69 243 GLN B C 1
ATOM 5087 O O . GLN B 1 243 ? -9.675 57.051 -23.855 1.00 17.79 243 GLN B O 1
ATOM 5093 N N . ILE B 1 244 ? -10.487 57.953 -21.944 1.00 16.83 244 ILE B N 1
ATOM 5094 C CA . ILE B 1 244 ? -9.755 57.053 -21.029 1.00 17.26 244 ILE B CA 1
ATOM 5095 C C . ILE B 1 244 ? -10.718 56.231 -20.163 1.00 17.96 244 ILE B C 1
ATOM 5096 O O . ILE B 1 244 ? -10.266 55.504 -19.294 1.00 18.09 244 ILE B O 1
ATOM 5101 N N . VAL B 1 245 ? -12.009 56.261 -20.469 1.00 18.37 245 VAL B N 1
ATOM 5102 C CA . VAL B 1 245 ? -13.011 55.430 -19.759 1.00 19.55 245 VAL B CA 1
ATOM 5103 C C . VAL B 1 245 ? -13.637 54.521 -20.815 1.00 20.97 245 VAL B C 1
ATOM 5104 O O . VAL B 1 245 ? -14.109 54.993 -21.820 1.00 21.65 245 VAL B O 1
ATOM 5108 N N . ASN B 1 246 ? -13.651 53.231 -20.581 1.00 23.04 246 ASN B N 1
ATOM 5109 C CA . ASN B 1 246 ? -14.328 52.280 -21.467 1.00 24.81 246 ASN B CA 1
ATOM 5110 C C . ASN B 1 246 ? -15.631 51.852 -20.789 1.00 25.03 246 ASN B C 1
ATOM 5111 O O . ASN B 1 246 ? -15.584 51.162 -19.769 1.00 23.86 246 ASN B O 1
ATOM 5116 N N . ASN B 1 247 ? -16.755 52.231 -21.354 1.00 27.28 247 ASN B N 1
ATOM 5117 C CA . ASN B 1 247 ? -18.065 51.957 -20.727 1.00 32.14 247 ASN B CA 1
ATOM 5118 C C . ASN B 1 247 ? -18.381 50.447 -20.605 1.00 32.83 247 ASN B C 1
ATOM 5119 O O . ASN B 1 247 ? -19.213 50.082 -19.817 1.00 31.19 247 ASN B O 1
ATOM 5124 N N . GLU B 1 248 ? -17.709 49.613 -21.386 1.00 33.73 248 GLU B N 1
ATOM 5125 C CA . GLU B 1 248 ? -17.885 48.156 -21.312 1.00 37.32 248 GLU B CA 1
ATOM 5126 C C . GLU B 1 248 ? -17.002 47.447 -20.306 1.00 36.34 248 GLU B C 1
ATOM 5127 O O . GLU B 1 248 ? -17.186 46.263 -20.034 1.00 39.13 248 GLU B O 1
ATOM 5133 N N . ASN B 1 249 ? -15.995 48.142 -19.780 1.00 32.47 249 ASN B N 1
ATOM 5134 C CA . ASN B 1 249 ? -15.133 47.652 -18.685 1.00 32.58 249 ASN B CA 1
ATOM 5135 C C . ASN B 1 249 ? -16.052 47.337 -17.478 1.00 32.59 249 ASN B C 1
ATOM 5136 O O . ASN B 1 249 ? -16.837 48.188 -17.076 1.00 29.36 249 ASN B O 1
ATOM 5141 N N . PRO B 1 250 ? -16.011 46.104 -16.938 1.00 33.97 250 PRO B N 1
ATOM 5142 C CA . PRO B 1 250 ? -16.980 45.749 -15.895 1.00 33.39 250 PRO B CA 1
ATOM 5143 C C . PRO B 1 250 ? -16.856 46.606 -14.618 1.00 32.38 250 PRO B C 1
ATOM 5144 O O . PRO B 1 250 ? -17.864 46.869 -13.983 1.00 30.95 250 PRO B O 1
ATOM 5148 N N . MET B 1 251 ? -15.650 47.060 -14.265 1.00 30.03 251 MET B N 1
ATOM 5149 C CA . MET B 1 251 ? -15.541 48.015 -13.174 1.00 29.41 251 MET B CA 1
ATOM 5150 C C . MET B 1 251 ? -16.315 49.315 -13.445 1.00 26.48 251 MET B C 1
ATOM 5151 O O . MET B 1 251 ? -16.931 49.874 -12.547 1.00 27.52 251 MET B O 1
ATOM 5156 N N . VAL B 1 252 ? -16.231 49.815 -14.667 1.00 23.14 252 VAL B N 1
ATOM 5157 C CA . VAL B 1 252 ? -16.968 51.012 -15.045 1.00 21.97 252 VAL B CA 1
ATOM 5158 C C . VAL B 1 252 ? -18.496 50.693 -15.020 1.00 22.33 252 VAL B C 1
ATOM 5159 O O . VAL B 1 252 ? -19.279 51.459 -14.474 1.00 20.67 252 VAL B O 1
ATOM 5163 N N . GLN B 1 253 ? -18.898 49.579 -15.626 1.00 23.10 253 GLN B N 1
ATOM 5164 C CA . GLN B 1 253 ? -20.309 49.156 -15.625 1.00 25.70 253 GLN B CA 1
ATOM 5165 C C . GLN B 1 253 ? -20.875 49.022 -14.217 1.00 25.50 253 GLN B C 1
ATOM 5166 O O . GLN B 1 253 ? -21.955 49.487 -13.982 1.00 24.71 253 GLN B O 1
ATOM 5172 N N . GLN B 1 254 ? -20.134 48.429 -13.277 1.00 26.12 254 GLN B N 1
ATOM 5173 C CA . GLN B 1 254 ? -20.665 48.241 -11.942 1.00 27.76 254 GLN B CA 1
ATOM 5174 C C . GLN B 1 254 ? -20.673 49.549 -11.151 1.00 25.39 254 GLN B C 1
ATOM 5175 O O . GLN B 1 254 ? -21.545 49.763 -10.341 1.00 24.22 254 GLN B O 1
ATOM 5181 N N . PHE B 1 255 ? -19.713 50.426 -11.388 1.00 22.71 255 PHE B N 1
ATOM 5182 C CA . PHE B 1 255 ? -19.788 51.776 -10.842 1.00 22.03 255 PHE B CA 1
ATOM 5183 C C . PHE B 1 255 ? -21.037 52.508 -11.374 1.00 20.91 255 PHE B C 1
ATOM 5184 O O . PHE B 1 255 ? -21.785 53.030 -10.606 1.00 20.39 255 PHE B O 1
ATOM 5192 N N . ILE B 1 256 ? -21.205 52.546 -12.665 1.00 20.74 256 ILE B N 1
ATOM 5193 C CA . ILE B 1 256 ? -22.306 53.288 -13.325 1.00 22.67 256 ILE B CA 1
ATOM 5194 C C . ILE B 1 256 ? -23.683 52.785 -12.826 1.00 23.24 256 ILE B C 1
ATOM 5195 O O . ILE B 1 256 ? -24.562 53.563 -12.516 1.00 22.42 256 ILE B O 1
ATOM 5200 N N . GLN B 1 257 ? -23.832 51.475 -12.727 1.00 24.65 257 GLN B N 1
ATOM 5201 C CA . GLN B 1 257 ? -25.111 50.858 -12.268 1.00 26.56 257 GLN B CA 1
ATOM 5202 C C . GLN B 1 257 ? -25.510 51.305 -10.873 1.00 25.71 257 GLN B C 1
ATOM 5203 O O . GLN B 1 257 ? -26.662 51.572 -10.642 1.00 24.72 257 GLN B O 1
ATOM 5209 N N . ARG B 1 258 ? -24.555 51.421 -9.957 1.00 24.59 258 ARG B N 1
ATOM 5210 C CA . ARG B 1 258 ? -24.829 51.951 -8.639 1.00 25.46 258 ARG B CA 1
ATOM 5211 C C . ARG B 1 258 ? -24.977 53.468 -8.666 1.00 23.83 258 ARG B C 1
ATOM 5212 O O . ARG B 1 258 ? -25.877 54.014 -8.037 1.00 22.85 258 ARG B O 1
ATOM 5220 N N . TRP B 1 259 ? -24.085 54.143 -9.393 1.00 21.49 259 TRP B N 1
ATOM 5221 C CA . TRP B 1 259 ? -24.094 55.587 -9.495 1.00 21.01 259 TRP B CA 1
ATOM 5222 C C . TRP B 1 259 ?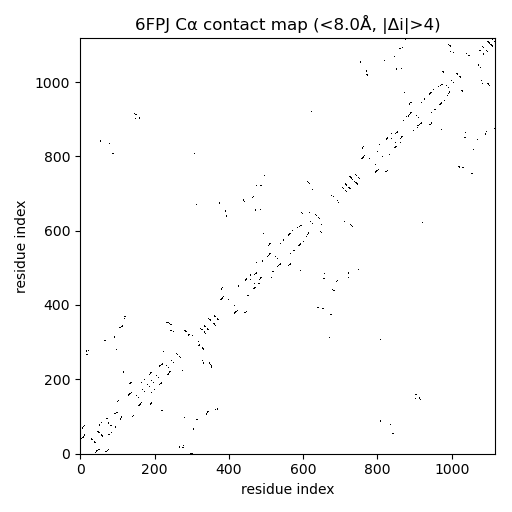 -25.441 56.168 -9.979 1.00 21.35 259 TRP B C 1
ATOM 5223 O O . TRP B 1 259 ? -25.947 57.100 -9.420 1.00 21.80 259 TRP B O 1
ATOM 5234 N N . VAL B 1 260 ? -25.987 55.617 -11.037 1.00 22.05 260 VAL B N 1
ATOM 5235 C CA . VAL B 1 260 ? -27.252 56.123 -11.573 1.00 23.70 260 VAL B CA 1
ATOM 5236 C C . VAL B 1 260 ? -28.463 55.833 -10.678 1.00 25.02 260 VAL B C 1
ATOM 5237 O O . VAL B 1 260 ? -29.516 56.414 -10.913 1.00 25.42 260 VAL B O 1
ATOM 5241 N N . ARG B 1 261 ? -28.301 55.009 -9.651 1.00 25.70 261 ARG B N 1
ATOM 5242 C CA A ARG B 1 261 ? -29.358 54.727 -8.668 0.50 26.17 261 ARG B CA 1
ATOM 5243 C CA B ARG B 1 261 ? -29.350 54.727 -8.669 0.50 26.53 261 ARG B CA 1
ATOM 5244 C C . ARG B 1 261 ? -29.255 55.577 -7.400 1.00 25.96 261 ARG B C 1
ATOM 5245 O O . ARG B 1 261 ? -30.073 55.451 -6.516 1.00 25.01 261 ARG B O 1
ATOM 5260 N N . LEU B 1 262 ? -28.254 56.434 -7.304 1.00 24.98 262 LEU B N 1
ATOM 5261 C CA . LEU B 1 262 ? -28.088 57.279 -6.107 1.00 25.47 262 LEU B CA 1
ATOM 5262 C C . LEU B 1 262 ? -29.175 58.361 -6.035 1.00 26.66 262 LEU B C 1
ATOM 5263 O O . LEU B 1 262 ? -29.684 58.789 -7.037 1.00 26.63 262 LEU B O 1
ATOM 5268 N N . ASP B 1 263 ? -29.461 58.805 -4.828 1.00 28.32 263 ASP B N 1
ATOM 5269 C CA . ASP B 1 263 ? -30.396 59.922 -4.581 1.00 30.30 263 ASP B CA 1
ATOM 5270 C C . ASP B 1 263 ? -29.870 61.215 -5.204 1.00 28.92 263 ASP B C 1
ATOM 5271 O O . ASP B 1 263 ? -28.754 61.611 -4.909 1.00 26.61 263 ASP B O 1
ATOM 5276 N N . GLU B 1 264 ? -30.635 61.862 -6.083 1.00 29.47 264 GLU B N 1
ATOM 5277 C CA . GLU B 1 264 ? -30.188 63.125 -6.732 1.00 30.66 264 GLU B CA 1
ATOM 5278 C C . GLU B 1 264 ? -29.961 64.271 -5.750 1.00 29.95 264 GLU B C 1
ATOM 5279 O O . GLU B 1 264 ? -29.108 65.155 -6.009 1.00 29.45 264 GLU B O 1
ATOM 5285 N N . ARG B 1 265 ? -30.665 64.243 -4.623 1.00 29.47 265 ARG B N 1
ATOM 5286 C CA . ARG B 1 265 ? -30.486 65.282 -3.617 1.00 29.70 265 ARG B CA 1
ATOM 5287 C C . ARG B 1 265 ? -29.160 65.129 -2.867 1.00 29.12 265 ARG B C 1
ATOM 5288 O O . ARG B 1 265 ? -28.459 66.118 -2.649 1.00 28.82 265 ARG B O 1
ATOM 5290 N N . GLU B 1 266 ? -28.755 63.920 -2.507 1.00 28.31 266 GLU B N 1
ATOM 5291 C CA . GLU B 1 266 ? -27.471 63.729 -1.820 1.00 29.16 266 GLU B CA 1
ATOM 5292 C C . GLU B 1 266 ? -26.291 63.630 -2.783 1.00 26.25 266 GLU B C 1
ATOM 5293 O O . GLU B 1 266 ? -25.164 63.875 -2.401 1.00 25.22 266 GLU B O 1
ATOM 5299 N N . PHE B 1 267 ? -26.550 63.247 -4.030 1.00 24.46 267 PHE B N 1
ATOM 5300 C CA . PHE B 1 267 ? -25.498 63.102 -5.066 1.00 22.70 267 PHE B CA 1
ATOM 5301 C C . PHE B 1 267 ? -25.901 63.844 -6.328 1.00 22.38 267 PHE B C 1
ATOM 5302 O O . PHE B 1 267 ? -26.180 63.246 -7.351 1.00 21.40 267 PHE B O 1
ATOM 5310 N N . PRO B 1 268 ? -25.910 65.182 -6.265 1.00 22.08 268 PRO B N 1
ATOM 5311 C CA . PRO B 1 268 ? -26.255 65.964 -7.462 1.00 21.67 268 PRO B CA 1
ATOM 5312 C C . PRO B 1 268 ? -25.356 65.623 -8.681 1.00 21.18 268 PRO B C 1
ATOM 5313 O O . PRO B 1 268 ? -24.150 65.296 -8.514 1.00 18.30 268 PRO B O 1
ATOM 5317 N N . GLU B 1 269 ? -26.004 65.636 -9.851 1.00 21.21 269 GLU B N 1
ATOM 5318 C CA . GLU B 1 269 ? -25.420 65.351 -11.135 1.00 21.59 269 GLU B CA 1
ATOM 5319 C C . GLU B 1 269 ? -25.111 63.872 -11.398 1.00 21.54 269 GLU B C 1
ATOM 5320 O O . GLU B 1 269 ? -24.520 63.570 -12.399 1.00 20.99 269 GLU B O 1
ATOM 5326 N N . ALA B 1 270 ? -25.520 62.963 -10.526 1.00 22.50 270 ALA B N 1
ATOM 5327 C CA . ALA B 1 270 ? -25.421 61.552 -10.830 1.00 23.65 270 ALA B CA 1
ATOM 5328 C C . ALA B 1 270 ? -26.494 61.109 -11.854 1.00 24.99 270 ALA B C 1
ATOM 5329 O O . ALA B 1 270 ? -26.213 60.295 -12.744 1.00 24.49 270 ALA B O 1
ATOM 5331 N N . LYS B 1 271 ? -27.711 61.666 -11.733 1.00 27.09 271 LYS B N 1
ATOM 5332 C CA . LYS B 1 271 ? -28.780 61.419 -12.731 1.00 29.74 271 LYS B CA 1
ATOM 5333 C C . LYS B 1 271 ? -29.021 62.523 -13.715 1.00 29.82 271 LYS B C 1
ATOM 5334 O O . LYS B 1 271 ? -29.730 62.339 -14.672 1.00 31.29 271 LYS B O 1
ATOM 5340 N N . ASN B 1 272 ? -28.526 63.708 -13.457 1.00 29.91 272 ASN B N 1
ATOM 5341 C CA . ASN B 1 272 ? -28.797 64.920 -14.266 1.00 29.46 272 ASN B CA 1
ATOM 5342 C C . ASN B 1 272 ? -27.861 65.113 -15.467 1.00 26.69 272 ASN B C 1
ATOM 5343 O O . ASN B 1 272 ? -28.108 65.978 -16.260 1.00 24.70 272 ASN B O 1
ATOM 5348 N N . ALA B 1 273 ? -26.765 64.341 -15.538 1.00 23.72 273 ALA B N 1
ATOM 5349 C CA . ALA B 1 273 ? -25.768 64.482 -16.584 1.00 22.82 273 ALA B CA 1
ATOM 5350 C C . ALA B 1 273 ? -24.985 63.180 -16.729 1.00 21.36 273 ALA B C 1
ATOM 5351 O O . ALA B 1 273 ? -24.799 62.470 -15.761 1.00 21.11 273 ALA B O 1
ATOM 5353 N N . PRO B 1 274 ? -24.485 62.889 -17.909 1.00 21.33 274 PRO B N 1
ATOM 5354 C CA . PRO B 1 274 ? -23.643 61.661 -17.993 1.00 20.20 274 PRO B CA 1
ATOM 5355 C C . PRO B 1 274 ? -22.344 61.844 -17.209 1.00 18.56 274 PRO B C 1
ATOM 5356 O O . PRO B 1 274 ? -21.928 62.975 -16.874 1.00 17.96 274 PRO B O 1
ATOM 5360 N N . LEU B 1 275 ? -21.723 60.733 -16.900 1.00 17.70 275 LEU B N 1
ATOM 5361 C CA . LEU B 1 275 ? -20.549 60.729 -16.082 1.00 17.19 275 LEU B CA 1
ATOM 5362 C C . LEU B 1 275 ? -19.383 61.419 -16.842 1.00 16.59 275 LEU B C 1
ATOM 5363 O O . LEU B 1 275 ? -18.975 60.953 -17.881 1.00 16.05 275 LEU B O 1
ATOM 5368 N N . LYS B 1 276 ? -18.854 62.483 -16.266 1.00 16.28 276 LYS B N 1
ATOM 5369 C CA . LYS B 1 276 ? -17.671 63.137 -16.807 1.00 16.04 276 LYS B CA 1
ATOM 5370 C C . LYS B 1 276 ? -16.445 62.270 -16.520 1.00 14.83 276 LYS B C 1
ATOM 5371 O O . LYS B 1 276 ? -16.340 61.659 -15.480 1.00 13.89 276 LYS B O 1
ATOM 5377 N N . TYR B 1 277 ? -15.485 62.256 -17.421 1.00 14.37 277 TYR B N 1
ATOM 5378 C CA . TYR B 1 277 ? -14.270 61.481 -17.201 1.00 14.43 277 TYR B CA 1
ATOM 5379 C C . TYR B 1 277 ? -13.523 61.951 -15.951 1.00 14.32 277 TYR B C 1
ATOM 5380 O O . TYR B 1 277 ? -12.854 61.162 -15.275 1.00 14.69 277 TYR B O 1
ATOM 5389 N N . THR B 1 278 ? -13.674 63.225 -15.605 1.00 14.33 278 THR B N 1
ATOM 5390 C CA . THR B 1 278 ? -13.016 63.769 -14.401 1.00 14.22 278 THR B CA 1
ATOM 5391 C C . THR B 1 278 ? -13.660 63.230 -13.119 1.00 14.18 278 THR B C 1
ATOM 5392 O O . THR B 1 278 ? -13.017 63.196 -12.048 1.00 13.95 278 THR B O 1
ATOM 5396 N N . SER B 1 279 ? -14.922 62.790 -13.220 1.00 13.97 279 SER B N 1
ATOM 5397 C CA . SER B 1 279 ? -15.584 62.125 -12.103 1.00 13.77 279 SER B CA 1
ATOM 5398 C C . SER B 1 279 ? -15.061 60.707 -11.969 1.00 13.64 279 SER B C 1
ATOM 5399 O O . SER B 1 279 ? -14.868 60.211 -10.857 1.00 13.81 279 SER B O 1
ATOM 5402 N N . ALA B 1 280 ? -14.861 60.020 -13.084 1.00 13.50 280 ALA B N 1
ATOM 5403 C CA . ALA B 1 280 ? -14.173 58.724 -13.067 1.00 13.58 280 ALA B CA 1
ATOM 5404 C C . ALA B 1 280 ? -12.756 58.830 -12.474 1.00 13.37 280 ALA B C 1
ATOM 5405 O O . ALA B 1 280 ? -12.344 58.000 -11.688 1.00 13.21 280 ALA B O 1
ATOM 5407 N N . LEU B 1 281 ? -12.050 59.881 -12.844 1.00 13.28 281 LEU B N 1
ATOM 5408 C CA . LEU B 1 281 ? -10.723 60.121 -12.279 1.00 13.55 281 LEU B CA 1
ATOM 5409 C C . LEU B 1 281 ? -10.755 60.412 -10.798 1.00 13.55 281 LEU B C 1
ATOM 5410 O O . LEU B 1 281 ? -9.799 60.077 -10.071 1.00 14.09 281 LEU B O 1
ATOM 5415 N N . THR B 1 282 ? -11.840 61.046 -10.347 1.00 13.38 282 THR B N 1
ATOM 5416 C CA . THR B 1 282 ? -12.056 61.318 -8.940 1.00 13.31 282 THR B CA 1
ATOM 5417 C C . THR B 1 282 ? -12.228 60.025 -8.157 1.00 13.07 282 THR B C 1
ATOM 5418 O O . THR B 1 282 ? -11.567 59.828 -7.108 1.00 12.54 282 THR B O 1
ATOM 5422 N N . HIS B 1 283 ? -13.066 59.118 -8.678 1.00 13.01 283 HIS B N 1
ATOM 5423 C CA . HIS B 1 283 ? -13.159 57.766 -8.120 1.00 13.33 283 HIS B CA 1
ATOM 5424 C C . HIS B 1 283 ? -11.783 57.103 -8.051 1.00 13.20 283 HIS B C 1
ATOM 5425 O O . HIS B 1 283 ? -11.406 56.528 -7.045 1.00 12.77 283 HIS B O 1
ATOM 5432 N N . ASP B 1 284 ? -11.039 57.189 -9.155 1.00 13.35 284 ASP B N 1
ATOM 5433 C CA . ASP B 1 284 ? -9.716 56.570 -9.232 1.00 13.68 284 ASP B CA 1
ATOM 5434 C C . ASP B 1 284 ? -8.742 57.175 -8.246 1.00 13.53 284 ASP B C 1
ATOM 5435 O O . ASP B 1 284 ? -7.862 56.485 -7.724 1.00 13.56 284 ASP B O 1
ATOM 5440 N N . ALA B 1 285 ? -8.879 58.474 -7.984 1.00 13.52 285 ALA B N 1
ATOM 5441 C CA . ALA B 1 285 ? -8.089 59.102 -6.943 1.00 13.75 285 ALA B CA 1
ATOM 5442 C C . ALA B 1 285 ? -8.259 58.463 -5.576 1.00 14.33 285 ALA B C 1
ATOM 5443 O O . ALA B 1 285 ? -7.267 58.270 -4.836 1.00 14.42 285 ALA B O 1
ATOM 5445 N N . ILE B 1 286 ? -9.511 58.151 -5.202 1.00 14.71 286 ILE B N 1
ATOM 5446 C CA . ILE B 1 286 ? -9.760 57.504 -3.960 1.00 15.49 286 ILE B CA 1
ATOM 5447 C C . ILE B 1 286 ? -9.152 56.082 -3.972 1.00 16.13 286 ILE B C 1
ATOM 5448 O O . ILE B 1 286 ? -8.600 55.653 -2.958 1.00 16.26 286 ILE B O 1
ATOM 5453 N N . LEU B 1 287 ? -9.139 55.418 -5.113 1.00 16.67 287 LEU B N 1
ATOM 5454 C CA . LEU B 1 287 ? -8.530 54.103 -5.228 1.00 17.66 287 LEU B CA 1
ATOM 5455 C C . LEU B 1 287 ? -7.034 54.197 -4.936 1.00 16.13 287 LEU B C 1
ATOM 5456 O O . LEU B 1 287 ? -6.493 53.412 -4.207 1.00 15.26 287 LEU B O 1
ATOM 5461 N N . VAL B 1 288 ? -6.392 55.203 -5.504 1.00 15.26 288 VAL B N 1
ATOM 5462 C CA . VAL B 1 288 ? -4.952 55.423 -5.334 1.00 14.66 288 VAL B CA 1
ATOM 5463 C C . VAL B 1 288 ? -4.603 55.767 -3.870 1.00 14.38 288 VAL B C 1
ATOM 5464 O O . VAL B 1 288 ? -3.662 55.227 -3.282 1.00 14.23 288 VAL B O 1
ATOM 5468 N N . ILE B 1 289 ? -5.371 56.680 -3.291 1.00 14.13 289 ILE B N 1
ATOM 5469 C CA . ILE B 1 289 ? -5.173 57.053 -1.923 1.00 14.33 289 ILE B CA 1
ATOM 5470 C C . ILE B 1 289 ? -5.346 55.839 -0.968 1.00 15.13 289 ILE B C 1
ATOM 5471 O O . ILE B 1 289 ? -4.503 55.622 -0.091 1.00 15.05 289 ILE B O 1
ATOM 5476 N N . ALA B 1 290 ? -6.401 55.051 -1.160 1.00 15.26 290 ALA B N 1
ATOM 5477 C CA . ALA B 1 290 ? -6.608 53.897 -0.338 1.00 16.05 290 ALA B CA 1
ATOM 5478 C C . ALA B 1 290 ? -5.466 52.877 -0.471 1.00 16.83 290 ALA B C 1
ATOM 5479 O O . ALA B 1 290 ? -5.015 52.328 0.511 1.00 16.38 290 ALA B O 1
ATOM 5481 N N . GLU B 1 291 ? -5.020 52.628 -1.682 1.00 17.84 291 GLU B N 1
ATOM 5482 C CA . GLU B 1 291 ? -3.920 51.684 -1.921 1.00 19.32 291 GLU B CA 1
ATOM 5483 C C . GLU B 1 291 ? -2.613 52.147 -1.206 1.00 18.09 291 GLU B C 1
ATOM 5484 O O . GLU B 1 291 ? -1.923 51.362 -0.534 1.00 18.14 291 GLU B O 1
ATOM 5490 N N . ALA B 1 292 ? -2.350 53.429 -1.306 1.00 17.15 292 ALA B N 1
ATOM 5491 C CA . ALA B 1 292 ? -1.143 53.992 -0.764 1.00 16.85 292 ALA B CA 1
ATOM 5492 C C . ALA B 1 292 ? -1.161 53.842 0.742 1.00 16.65 292 ALA B C 1
ATOM 5493 O O . ALA B 1 292 ? -0.170 53.444 1.345 1.00 16.49 292 ALA B O 1
ATOM 5495 N N . PHE B 1 293 ? -2.282 54.180 1.348 1.00 16.23 293 PHE B N 1
ATOM 5496 C CA . PHE B 1 293 ? -2.386 54.107 2.803 1.00 16.80 293 PHE B CA 1
ATOM 5497 C C . PHE B 1 293 ? -2.488 52.682 3.330 1.00 17.55 293 PHE B C 1
ATOM 5498 O O . PHE B 1 293 ? -1.976 52.426 4.420 1.00 18.13 293 PHE B O 1
ATOM 5506 N N . ARG B 1 294 ? -3.020 51.768 2.540 1.00 17.75 294 ARG B N 1
ATOM 5507 C CA . ARG B 1 294 ? -2.987 50.376 2.920 1.00 18.77 294 ARG B CA 1
ATOM 5508 C C . ARG B 1 294 ? -1.499 49.922 2.962 1.00 18.81 294 ARG B C 1
ATOM 5509 O O . ARG B 1 294 ? -1.099 49.266 3.874 1.00 18.77 294 ARG B O 1
ATOM 5517 N N . TYR B 1 295 ? -0.702 50.344 1.986 1.00 19.06 295 TYR B N 1
ATOM 5518 C CA . TYR B 1 295 ? 0.702 50.002 1.881 1.00 20.11 295 TYR B CA 1
ATOM 5519 C C . TYR B 1 295 ? 1.441 50.509 3.103 1.00 20.03 295 TYR B C 1
ATOM 5520 O O . TYR B 1 295 ? 2.229 49.758 3.720 1.00 20.41 295 TYR B O 1
ATOM 5529 N N . LEU B 1 296 ? 1.184 51.765 3.451 1.00 20.55 296 LEU B N 1
ATOM 5530 C CA . LEU B 1 296 ? 1.855 52.388 4.591 1.00 21.23 296 LEU B CA 1
ATOM 5531 C C . LEU B 1 296 ? 1.545 51.661 5.885 1.00 22.38 296 LEU B C 1
ATOM 5532 O O . LEU B 1 296 ? 2.419 51.481 6.755 1.00 22.98 296 LEU B O 1
ATOM 5537 N N . ARG B 1 297 ? 0.298 51.260 6.027 1.00 21.97 297 ARG B N 1
ATOM 5538 C CA . ARG B 1 297 ? -0.093 50.492 7.191 1.00 23.53 297 ARG B CA 1
ATOM 5539 C C . ARG B 1 297 ? 0.589 49.167 7.303 1.00 23.85 297 ARG B C 1
ATOM 5540 O O . ARG B 1 297 ? 1.070 48.828 8.390 1.00 23.37 297 ARG B O 1
ATOM 5548 N N . ARG B 1 298 ? 0.616 48.390 6.221 1.00 24.22 298 ARG B N 1
ATOM 5549 C CA . ARG B 1 298 ? 1.310 47.094 6.226 1.00 26.75 298 ARG B CA 1
ATOM 5550 C C . ARG B 1 298 ? 2.792 47.245 6.631 1.00 28.26 298 ARG B C 1
ATOM 5551 O O . ARG B 1 298 ? 3.343 46.338 7.257 1.00 31.14 298 ARG B O 1
ATOM 5559 N N . GLN B 1 299 ? 3.430 48.337 6.238 1.00 29.62 299 GLN B N 1
ATOM 5560 C CA . GLN B 1 299 ? 4.813 48.582 6.553 1.00 32.70 299 GLN B CA 1
ATOM 5561 C C . GLN B 1 299 ? 5.030 49.224 7.901 1.00 36.31 299 GLN B C 1
ATOM 5562 O O . GLN B 1 299 ? 6.160 49.544 8.250 1.00 40.61 299 GLN B O 1
ATOM 5568 N N . ARG B 1 300 ? 3.966 49.432 8.665 1.00 37.76 300 ARG B N 1
ATOM 5569 C CA . ARG B 1 300 ? 4.009 50.104 9.953 1.00 41.42 300 ARG B CA 1
ATOM 5570 C C . ARG B 1 300 ? 4.673 51.472 9.868 1.00 41.41 300 ARG B C 1
ATOM 5571 O O . ARG B 1 300 ? 5.394 51.854 10.791 1.00 39.52 300 ARG B O 1
ATOM 5579 N N . VAL B 1 301 ? 4.417 52.214 8.790 1.00 40.44 301 VAL B N 1
ATOM 5580 C CA . VAL B 1 301 ? 5.060 53.504 8.632 1.00 41.34 301 VAL B CA 1
ATOM 5581 C C . VAL B 1 301 ? 4.325 54.468 9.540 1.00 42.65 301 VAL B C 1
ATOM 5582 O O . VAL B 1 301 ? 3.089 54.407 9.645 1.00 40.03 301 VAL B O 1
ATOM 5586 N N . ASP B 1 302 ? 5.089 55.347 10.201 1.00 43.97 302 ASP B N 1
ATOM 5587 C CA . ASP B 1 302 ? 4.523 56.404 11.009 1.00 47.07 302 ASP B CA 1
ATOM 5588 C C . ASP B 1 302 ? 3.875 57.434 10.061 1.00 45.88 302 ASP B C 1
ATOM 5589 O O . ASP B 1 302 ? 4.584 58.119 9.282 1.00 46.68 302 ASP B O 1
ATOM 5594 N N . VAL B 1 303 ? 2.550 57.540 10.105 1.00 43.44 303 VAL B N 1
ATOM 5595 C CA . VAL B 1 303 ? 1.879 58.565 9.291 1.00 42.89 303 VAL B CA 1
ATOM 5596 C C . VAL B 1 303 ? 1.397 59.759 10.118 1.00 45.29 303 VAL B C 1
ATOM 5597 O O . VAL B 1 303 ? 0.817 60.652 9.550 1.00 50.57 303 VAL B O 1
ATOM 5601 N N . SER B 1 304 ? 1.695 59.807 11.413 1.00 49.06 304 SER B N 1
ATOM 5602 C CA . SER B 1 304 ? 1.092 60.738 12.388 1.00 50.52 304 SER B CA 1
ATOM 5603 C C . SER B 1 304 ? -0.284 60.210 12.829 1.00 50.75 304 SER B C 1
ATOM 5604 O O . SER B 1 304 ? -0.932 59.471 12.060 1.00 47.50 304 SER B O 1
ATOM 5607 N N . ARG B 1 305 ? -0.714 60.602 14.055 1.00 51.02 305 ARG B N 1
ATOM 5608 C CA . ARG B 1 305 ? -2.051 60.257 14.628 1.00 53.45 305 ARG B CA 1
ATOM 5609 C C . ARG B 1 305 ? -3.228 61.079 14.048 1.00 52.87 305 ARG B C 1
ATOM 5610 O O . ARG B 1 305 ? -4.285 60.508 13.803 1.00 48.88 305 ARG B O 1
ATOM 5612 N N . ARG B 1 306 ? -2.996 62.370 13.733 1.00 53.36 306 ARG B N 1
ATOM 5613 C CA . ARG B 1 306 ? -4.053 63.314 13.308 1.00 54.00 306 ARG B CA 1
ATOM 5614 C C . ARG B 1 306 ? -3.793 64.064 11.970 1.00 54.15 306 ARG B C 1
ATOM 5615 O O . ARG B 1 306 ? -4.633 64.860 11.548 1.00 51.43 306 ARG B O 1
ATOM 5617 N N . GLY B 1 307 ? -2.661 63.798 11.307 1.00 52.25 307 GLY B N 1
ATOM 5618 C CA . GLY B 1 307 ? -2.345 64.397 9.991 1.00 49.82 307 GLY B CA 1
ATOM 5619 C C . GLY B 1 307 ? -1.268 65.475 10.083 1.00 48.26 307 GLY B C 1
ATOM 5620 O O . GLY B 1 307 ? -0.536 65.554 11.087 1.00 48.09 307 GLY B O 1
ATOM 5621 N N . SER B 1 308 ? -1.163 66.284 9.017 1.00 45.76 308 SER B N 1
ATOM 5622 C CA A SER B 1 308 ? -0.161 67.355 9.014 0.50 46.40 308 SER B CA 1
ATOM 5623 C CA B SER B 1 308 ? -0.287 67.467 8.918 0.50 44.39 308 SER B CA 1
ATOM 5624 C C . SER B 1 308 ? -0.526 68.398 10.111 1.00 47.82 308 SER B C 1
ATOM 5625 O O . SER B 1 308 ? -1.710 68.559 10.532 1.00 46.33 308 SER B O 1
ATOM 5630 N N . ALA B 1 309 ? 0.521 69.036 10.652 1.00 47.88 309 ALA B N 1
ATOM 5631 C CA . ALA B 1 309 ? 0.327 70.006 11.754 1.00 49.40 309 ALA B CA 1
ATOM 5632 C C . ALA B 1 309 ? 1.114 71.314 11.548 1.00 48.65 309 ALA B C 1
ATOM 5633 O O . ALA B 1 309 ? 2.192 71.320 10.928 1.00 50.88 309 ALA B O 1
ATOM 5635 N N . GLY B 1 310 ? 0.623 72.400 12.112 1.00 47.71 310 GLY B N 1
ATOM 5636 C CA . GLY B 1 310 ? 1.363 73.636 12.020 1.00 47.47 310 GLY B CA 1
ATOM 5637 C C . GLY B 1 310 ? 0.788 74.780 11.234 1.00 44.87 310 GLY B C 1
ATOM 5638 O O . GLY B 1 310 ? -0.335 74.753 10.786 1.00 43.85 310 GLY B O 1
ATOM 5639 N N . ASP B 1 311 ? 1.621 75.794 11.079 1.00 44.99 311 ASP B N 1
ATOM 5640 C CA . ASP B 1 311 ? 1.293 77.004 10.377 1.00 43.34 311 ASP B CA 1
ATOM 5641 C C . ASP B 1 311 ? 1.977 76.937 9.036 1.00 38.89 311 ASP B C 1
ATOM 5642 O O . ASP B 1 311 ? 3.127 76.578 8.916 1.00 36.44 311 ASP B O 1
ATOM 5647 N N . CYS B 1 312 ? 1.245 77.318 8.017 1.00 36.84 312 CYS B N 1
ATOM 5648 C CA . CYS B 1 312 ? 1.743 77.328 6.666 1.00 37.19 312 CYS B CA 1
ATOM 5649 C C . CYS B 1 312 ? 2.930 78.211 6.469 1.00 36.97 312 CYS B C 1
ATOM 5650 O O . CYS B 1 312 ? 3.841 77.875 5.756 1.00 37.91 312 CYS B O 1
ATOM 5653 N N . LEU B 1 313 ? 2.875 79.369 7.099 1.00 37.84 313 LEU B N 1
ATOM 5654 C CA . LEU B 1 313 ? 3.888 80.393 6.983 1.00 40.15 313 LEU B CA 1
ATOM 5655 C C . LEU B 1 313 ? 4.902 80.378 8.106 1.00 41.96 313 LEU B C 1
ATOM 5656 O O . LEU B 1 313 ? 5.568 81.365 8.342 1.00 41.36 313 LEU B O 1
ATOM 5661 N N . ALA B 1 314 ? 4.969 79.271 8.835 1.00 43.41 314 ALA B N 1
ATOM 5662 C CA . ALA B 1 314 ? 5.942 79.115 9.903 1.00 46.28 314 ALA B CA 1
ATOM 5663 C C . ALA B 1 314 ? 7.355 79.383 9.405 1.00 48.14 314 ALA B C 1
ATOM 5664 O O . ALA B 1 314 ? 7.745 78.911 8.353 1.00 46.47 314 ALA B O 1
ATOM 5666 N N . ASN B 1 315 ? 8.122 80.153 10.170 1.00 52.49 315 ASN B N 1
ATOM 5667 C CA . ASN B 1 315 ? 9.498 80.470 9.774 1.00 54.72 315 ASN B CA 1
ATOM 5668 C C . ASN B 1 315 ? 10.432 80.044 10.917 1.00 54.93 315 ASN B C 1
ATOM 5669 O O . ASN B 1 315 ? 10.250 80.501 12.050 1.00 53.44 315 ASN B O 1
ATOM 5674 N N . PRO B 1 316 ? 11.388 79.138 10.649 1.00 55.05 316 PRO B N 1
ATOM 5675 C CA . PRO B 1 316 ? 11.607 78.478 9.339 1.00 52.97 316 PRO B CA 1
ATOM 5676 C C . PRO B 1 316 ? 10.476 77.484 8.934 1.00 48.73 316 PRO B C 1
ATOM 5677 O O . PRO B 1 316 ? 9.710 77.049 9.791 1.00 46.73 316 PRO B O 1
ATOM 5681 N N . ALA B 1 317 ? 10.356 77.189 7.633 1.00 46.73 317 ALA B N 1
ATOM 5682 C CA . ALA B 1 317 ? 9.358 76.230 7.122 1.00 44.09 317 ALA B CA 1
ATOM 5683 C C . ALA B 1 317 ? 9.857 74.803 7.432 1.00 43.09 317 ALA B C 1
ATOM 5684 O O . ALA B 1 317 ? 10.968 74.434 7.022 1.00 45.93 317 ALA B O 1
ATOM 5686 N N . VAL B 1 318 ? 9.082 74.043 8.200 1.00 38.97 318 VAL B N 1
ATOM 5687 C CA . VAL B 1 318 ? 9.489 72.719 8.656 1.00 39.65 318 VAL B CA 1
ATOM 5688 C C . VAL B 1 318 ? 8.510 71.671 8.094 1.00 37.56 318 VAL B C 1
ATOM 5689 O O . VAL B 1 318 ? 7.522 71.379 8.719 1.00 36.58 318 VAL B O 1
ATOM 5693 N N . PRO B 1 319 ? 8.815 71.069 6.927 1.00 36.06 319 PRO B N 1
ATOM 5694 C CA . PRO B 1 319 ? 7.847 70.125 6.365 1.00 35.68 319 PRO B CA 1
ATOM 5695 C C . PRO B 1 319 ? 7.601 68.919 7.256 1.00 33.80 319 PRO B C 1
ATOM 5696 O O . PRO B 1 319 ? 8.481 68.474 7.998 1.00 32.64 319 PRO B O 1
ATOM 5700 N N . TRP B 1 320 ? 6.399 68.403 7.234 1.00 35.25 320 TRP B N 1
ATOM 5701 C CA . TRP B 1 320 ? 6.182 67.182 8.021 1.00 36.81 320 TRP B CA 1
ATOM 5702 C C . TRP B 1 320 ? 6.972 65.985 7.478 1.00 33.77 320 TRP B C 1
ATOM 5703 O O . TRP B 1 320 ? 7.196 65.738 6.241 1.00 32.49 320 TRP B O 1
ATOM 5714 N N . SER B 1 321 ? 7.463 65.267 8.464 1.00 34.00 321 SER B N 1
ATOM 5715 C CA . SER B 1 321 ? 8.361 64.155 8.260 1.00 34.65 321 SER B CA 1
ATOM 5716 C C . SER B 1 321 ? 7.802 63.012 7.432 1.00 32.10 321 SER B C 1
ATOM 5717 O O . SER B 1 321 ? 8.517 62.397 6.648 1.00 31.31 321 SER B O 1
ATOM 5720 N N . GLN B 1 322 ? 6.528 62.742 7.649 1.00 29.90 322 GLN B N 1
ATOM 5721 C CA . GLN B 1 322 ? 5.848 61.617 7.029 1.00 28.66 322 GLN B CA 1
ATOM 5722 C C . GLN B 1 322 ? 5.518 61.932 5.581 1.00 26.24 322 GLN B C 1
ATOM 5723 O O . GLN B 1 322 ? 5.198 61.025 4.847 1.00 24.24 322 GLN B O 1
ATOM 5729 N N . GLY B 1 323 ? 5.590 63.220 5.172 1.00 24.54 323 GLY B N 1
ATOM 5730 C CA . GLY B 1 323 ? 5.159 63.638 3.816 1.00 22.72 323 GLY B CA 1
ATOM 5731 C C . GLY B 1 323 ? 5.850 62.912 2.685 1.00 21.93 323 GLY B C 1
ATOM 5732 O O . GLY B 1 323 ? 5.219 62.463 1.724 1.00 19.85 323 GLY B O 1
ATOM 5733 N N . ILE B 1 324 ? 7.154 62.765 2.799 1.00 21.22 324 ILE B N 1
ATOM 5734 C CA . ILE B 1 324 ? 7.906 62.090 1.722 1.00 21.84 324 ILE B CA 1
ATOM 5735 C C . ILE B 1 324 ? 7.487 60.600 1.572 1.00 20.91 324 ILE B C 1
ATOM 5736 O O . ILE B 1 324 ? 7.384 60.103 0.437 1.00 19.89 324 ILE B O 1
ATOM 5741 N N . ASP B 1 325 ? 7.229 59.930 2.687 1.00 20.13 325 ASP B N 1
ATOM 5742 C CA . ASP B 1 325 ? 6.801 58.537 2.652 1.00 20.91 325 ASP B CA 1
ATOM 5743 C C . ASP B 1 325 ? 5.392 58.373 2.017 1.00 19.10 325 ASP B C 1
ATOM 5744 O O . ASP B 1 325 ? 5.152 57.443 1.259 1.00 18.10 325 ASP B O 1
ATOM 5749 N N . ILE B 1 326 ? 4.499 59.313 2.327 1.00 18.26 326 ILE B N 1
ATOM 5750 C CA . ILE B 1 326 ? 3.193 59.345 1.721 1.00 18.01 326 ILE B CA 1
ATOM 5751 C C . ILE B 1 326 ? 3.252 59.569 0.230 1.00 17.49 326 ILE B C 1
ATOM 5752 O O . ILE B 1 326 ? 2.588 58.851 -0.501 1.00 16.66 326 ILE B O 1
ATOM 5757 N N . GLU B 1 327 ? 4.056 60.558 -0.207 1.00 17.27 327 GLU B N 1
ATOM 5758 C CA . GLU B 1 327 ? 4.208 60.837 -1.607 1.00 17.68 327 GLU B CA 1
ATOM 5759 C C . GLU B 1 327 ? 4.740 59.608 -2.352 1.00 18.08 327 GLU B C 1
ATOM 5760 O O . GLU B 1 327 ? 4.247 59.277 -3.433 1.00 17.47 327 GLU B O 1
ATOM 5766 N N . ARG B 1 328 ? 5.741 58.954 -1.785 1.00 19.22 328 ARG B N 1
ATOM 5767 C CA . ARG B 1 328 ? 6.318 57.764 -2.424 1.00 19.99 328 ARG B CA 1
ATOM 5768 C C . ARG B 1 328 ? 5.282 56.666 -2.517 1.00 18.44 328 ARG B C 1
ATOM 5769 O O . ARG B 1 328 ? 5.161 56.016 -3.546 1.00 17.74 328 ARG B O 1
ATOM 5777 N N . ALA B 1 329 ? 4.548 56.422 -1.431 1.00 17.80 329 ALA B N 1
ATOM 5778 C CA . ALA B 1 329 ? 3.487 55.391 -1.456 1.00 17.54 329 ALA B CA 1
ATOM 5779 C C . ALA B 1 329 ? 2.442 55.690 -2.553 1.00 17.23 329 ALA B C 1
ATOM 5780 O O . ALA B 1 329 ? 2.000 54.772 -3.290 1.00 16.54 329 ALA B O 1
ATOM 5782 N N . LEU B 1 330 ? 2.058 56.976 -2.661 1.00 16.58 330 LEU B N 1
ATOM 5783 C CA . LEU B 1 330 ? 1.142 57.357 -3.722 1.00 16.21 330 LEU B CA 1
ATOM 5784 C C . LEU B 1 330 ? 1.667 57.084 -5.106 1.00 16.38 330 LEU B C 1
ATOM 5785 O O . LEU B 1 330 ? 0.977 56.513 -5.939 1.00 16.14 330 LEU B O 1
ATOM 5790 N N . LYS B 1 331 ? 2.915 57.457 -5.359 1.00 17.10 331 LYS B N 1
ATOM 5791 C CA . LYS B 1 331 ? 3.502 57.333 -6.690 1.00 17.65 331 LYS B CA 1
ATOM 5792 C C . LYS B 1 331 ? 3.899 55.906 -7.096 1.00 17.94 331 LYS B C 1
ATOM 5793 O O . LYS B 1 331 ? 4.042 55.635 -8.288 1.00 17.62 331 LYS B O 1
ATOM 5799 N N . MET B 1 332 ? 4.030 55.017 -6.133 1.00 18.88 332 MET B N 1
ATOM 5800 C CA A MET B 1 332 ? 4.354 53.607 -6.435 0.50 19.24 332 MET B CA 1
ATOM 5801 C CA B MET B 1 332 ? 4.358 53.593 -6.412 0.50 19.72 332 MET B CA 1
ATOM 5802 C C . MET B 1 332 ? 3.120 52.725 -6.707 1.00 19.28 332 MET B C 1
ATOM 5803 O O . MET B 1 332 ? 3.250 51.567 -6.995 1.00 18.54 332 MET B O 1
ATOM 5812 N N . VAL B 1 333 ? 1.901 53.252 -6.568 1.00 18.94 333 VAL B N 1
ATOM 5813 C CA . VAL B 1 333 ? 0.723 52.417 -6.754 1.00 19.43 333 VAL B CA 1
ATOM 5814 C C . VAL B 1 333 ? 0.611 51.862 -8.189 1.00 20.03 333 VAL B C 1
ATOM 5815 O O . VAL B 1 333 ? 1.076 52.489 -9.146 1.00 20.77 333 VAL B O 1
ATOM 5819 N N . GLN B 1 334 ? 0.061 50.665 -8.293 1.00 20.09 334 GLN B N 1
ATOM 5820 C CA . GLN B 1 334 ? -0.242 50.082 -9.564 1.00 21.21 334 GLN B CA 1
ATOM 5821 C C . GLN B 1 334 ? -1.586 49.422 -9.392 1.00 20.27 334 GLN B C 1
ATOM 5822 O O . GLN B 1 334 ? -1.671 48.369 -8.795 1.00 19.49 334 GLN B O 1
ATOM 5828 N N . VAL B 1 335 ? -2.642 50.090 -9.847 1.00 19.61 335 VAL B N 1
ATOM 5829 C CA . VAL B 1 335 ? -3.997 49.645 -9.638 1.00 19.59 335 VAL B CA 1
ATOM 5830 C C . VAL B 1 335 ? -4.839 49.799 -10.910 1.00 19.11 335 VAL B C 1
ATOM 5831 O O . VAL B 1 335 ? -4.554 50.643 -11.781 1.00 18.03 335 VAL B O 1
ATOM 5835 N N . GLN B 1 336 ? -5.883 48.981 -10.994 1.00 18.79 336 GLN B N 1
ATOM 5836 C CA . GLN B 1 336 ? -6.852 49.038 -12.084 1.00 19.02 336 GLN B CA 1
ATOM 5837 C C . GLN B 1 336 ? -8.028 49.891 -11.648 1.00 18.11 336 GLN B C 1
ATOM 5838 O O . GLN B 1 336 ? -8.696 49.597 -10.641 1.00 17.54 336 GLN B O 1
ATOM 5844 N N . GLY B 1 337 ? -8.348 50.897 -12.427 1.00 17.28 337 GLY B N 1
ATOM 5845 C CA . GLY B 1 337 ? -9.454 51.818 -12.084 1.00 16.97 337 GLY B CA 1
ATOM 5846 C C . GLY B 1 337 ? -10.429 51.948 -13.238 1.00 17.09 337 GLY B C 1
ATOM 5847 O O . GLY B 1 337 ? -10.355 51.219 -14.237 1.00 16.24 337 GLY B O 1
ATOM 5848 N N . MET B 1 338 ? -11.322 52.917 -13.111 1.00 16.86 338 MET B N 1
ATOM 5849 C CA . MET B 1 338 ? -12.258 53.247 -14.186 1.00 17.28 338 MET B CA 1
ATOM 5850 C C . MET B 1 338 ? -11.517 53.784 -15.381 1.00 16.77 338 MET B C 1
ATOM 5851 O O . MET B 1 338 ? -12.016 53.665 -16.512 1.00 16.78 338 MET B O 1
ATOM 5856 N N . THR B 1 339 ? -10.315 54.346 -15.161 1.00 16.10 339 THR B N 1
ATOM 5857 C CA . THR B 1 339 ? -9.478 54.862 -16.252 1.00 15.72 339 THR B CA 1
ATOM 5858 C C . THR B 1 339 ? -8.340 53.891 -16.611 1.00 16.50 339 THR B C 1
ATOM 5859 O O . THR B 1 339 ? -7.283 54.294 -17.156 1.00 16.48 339 THR B O 1
ATOM 5863 N N . GLY B 1 340 ? -8.568 52.618 -16.324 1.00 16.73 340 GLY B N 1
ATOM 5864 C CA . GLY B 1 340 ? -7.688 51.514 -16.722 1.00 17.25 340 GLY B CA 1
ATOM 5865 C C . GLY B 1 340 ? -6.494 51.405 -15.752 1.00 17.05 340 GLY B C 1
ATOM 5866 O O . GLY B 1 340 ? -6.657 51.609 -14.553 1.00 16.19 340 GLY B O 1
ATOM 5867 N N . ASN B 1 341 ? -5.320 51.025 -16.302 1.00 16.76 341 ASN B N 1
ATOM 5868 C CA . ASN B 1 341 ? -4.146 50.809 -15.498 1.00 16.67 341 ASN B CA 1
ATOM 5869 C C . ASN B 1 341 ? -3.665 52.137 -14.991 1.00 16.03 341 ASN B C 1
ATOM 5870 O O . ASN B 1 341 ? -3.436 53.028 -15.789 1.00 16.72 341 ASN B O 1
ATOM 5875 N N . ILE B 1 342 ? -3.489 52.246 -13.689 1.00 15.88 342 ILE B N 1
ATOM 5876 C CA . ILE B 1 342 ? -3.005 53.462 -13.003 1.00 15.73 342 ILE B CA 1
ATOM 5877 C C . ILE B 1 342 ? -1.635 53.209 -12.364 1.00 16.02 342 ILE B C 1
ATOM 5878 O O . ILE B 1 342 ? -1.525 52.379 -11.439 1.00 15.68 342 ILE B O 1
ATOM 5883 N N . GLN B 1 343 ? -0.650 53.948 -12.860 1.00 16.39 343 GLN B N 1
ATOM 5884 C CA . GLN B 1 343 ? 0.731 53.953 -12.414 1.00 16.85 343 GLN B CA 1
ATOM 5885 C C . GLN B 1 343 ? 1.269 55.358 -12.645 1.00 16.35 343 GLN B C 1
ATOM 5886 O O . GLN B 1 343 ? 0.810 56.043 -13.526 1.00 15.98 343 GLN B O 1
ATOM 5892 N N . PHE B 1 344 ? 2.265 55.749 -11.874 1.00 16.08 344 PHE B N 1
ATOM 5893 C CA . PHE B 1 344 ? 2.846 57.066 -11.976 1.00 16.62 344 PHE B CA 1
ATOM 5894 C C . PHE B 1 344 ? 4.370 57.091 -12.103 1.00 17.47 344 PHE B C 1
ATOM 5895 O O . PHE B 1 344 ? 5.047 56.193 -11.676 1.00 17.74 344 PHE B O 1
ATOM 5903 N N . ASP B 1 345 ? 4.887 58.142 -12.703 1.00 18.07 345 ASP B N 1
ATOM 5904 C CA . ASP B 1 345 ? 6.328 58.321 -12.760 1.00 19.04 345 ASP B CA 1
ATOM 5905 C C . ASP B 1 345 ? 6.745 59.181 -11.568 1.00 19.42 345 ASP B C 1
ATOM 5906 O O . ASP B 1 345 ? 5.928 59.560 -10.750 1.00 18.86 345 ASP B O 1
ATOM 5911 N N . THR B 1 346 ? 8.026 59.503 -11.458 1.00 19.75 346 THR B N 1
ATOM 5912 C CA . THR B 1 346 ? 8.561 60.251 -10.347 1.00 20.02 346 THR B CA 1
ATOM 5913 C C . THR B 1 346 ? 7.946 61.650 -10.165 1.00 19.56 346 THR B C 1
ATOM 5914 O O . THR B 1 346 ? 7.960 62.186 -9.088 1.00 19.02 346 THR B O 1
ATOM 5918 N N . TYR B 1 347 ? 7.489 62.281 -11.246 1.00 19.59 347 TYR B N 1
ATOM 5919 C CA . TYR B 1 347 ? 6.874 63.585 -11.216 1.00 20.17 347 TYR B CA 1
ATOM 5920 C C . TYR B 1 347 ? 5.337 63.525 -11.046 1.00 18.36 347 TYR B C 1
ATOM 5921 O O . TYR B 1 347 ? 4.637 64.482 -11.258 1.00 17.77 347 TYR B O 1
ATOM 5930 N N . GLY B 1 348 ? 4.839 62.369 -10.660 1.00 17.90 348 GLY B N 1
ATOM 5931 C CA . GLY B 1 348 ? 3.423 62.186 -10.436 1.00 17.44 348 GLY B CA 1
ATOM 5932 C C . GLY B 1 348 ? 2.545 62.112 -11.668 1.00 17.20 348 GLY B C 1
ATOM 5933 O O . GLY B 1 348 ? 1.348 62.207 -11.572 1.00 16.72 348 GLY B O 1
ATOM 5934 N N . ARG B 1 349 ? 3.148 61.915 -12.821 1.00 18.11 349 ARG B N 1
ATOM 5935 C CA . ARG B 1 349 ? 2.401 61.835 -14.049 1.00 19.26 349 ARG B CA 1
ATOM 5936 C C . ARG B 1 349 ? 1.968 60.431 -14.364 1.00 18.07 349 ARG B C 1
ATOM 5937 O O . ARG B 1 349 ? 2.666 59.515 -14.042 1.00 18.00 349 ARG B O 1
ATOM 5945 N N . ARG B 1 350 ? 0.820 60.273 -15.002 1.00 16.73 350 ARG B N 1
ATOM 5946 C CA . ARG B 1 350 ? 0.400 58.954 -15.379 1.00 16.55 350 ARG B CA 1
ATOM 5947 C C . ARG B 1 350 ? 1.403 58.393 -16.387 1.00 16.74 350 ARG B C 1
ATOM 5948 O O . ARG B 1 350 ? 1.877 59.056 -17.270 1.00 16.22 350 ARG B O 1
ATOM 5956 N N . THR B 1 351 ? 1.737 57.147 -16.174 1.00 17.05 351 THR B N 1
ATOM 5957 C CA . THR B 1 351 ? 2.592 56.384 -17.060 1.00 17.80 351 THR B CA 1
ATOM 5958 C C . THR B 1 351 ? 1.924 55.013 -17.262 1.00 17.69 351 THR B C 1
ATOM 5959 O O . THR B 1 351 ? 1.101 54.637 -16.428 1.00 17.51 351 THR B O 1
ATOM 5963 N N . ASN B 1 352 ? 2.217 54.364 -18.398 1.00 18.23 352 ASN B N 1
ATOM 5964 C CA . ASN B 1 352 ? 1.725 53.058 -18.733 1.00 18.81 352 ASN B CA 1
ATOM 5965 C C . ASN B 1 352 ? 0.163 53.037 -18.778 1.00 18.00 352 ASN B C 1
ATOM 5966 O O . ASN B 1 352 ? -0.457 52.146 -18.288 1.00 17.14 352 ASN B O 1
ATOM 5971 N N . TYR B 1 353 ? -0.414 54.067 -19.398 1.00 17.55 353 TYR B N 1
ATOM 5972 C CA . TYR B 1 353 ? -1.892 54.232 -19.507 1.00 17.25 353 TYR B CA 1
ATOM 5973 C C . TYR B 1 353 ? -2.294 53.945 -20.938 1.00 17.78 353 TYR B C 1
ATOM 5974 O O . TYR B 1 353 ? -1.410 53.951 -21.846 1.00 17.90 353 TYR B O 1
ATOM 5983 N N . THR B 1 354 ? -3.596 53.819 -21.184 1.00 17.35 354 THR B N 1
ATOM 5984 C CA . THR B 1 354 ? -4.122 53.672 -22.490 1.00 18.50 354 THR B CA 1
ATOM 5985 C C . THR B 1 354 ? -5.149 54.775 -22.809 1.00 18.52 354 THR B C 1
ATOM 5986 O O . THR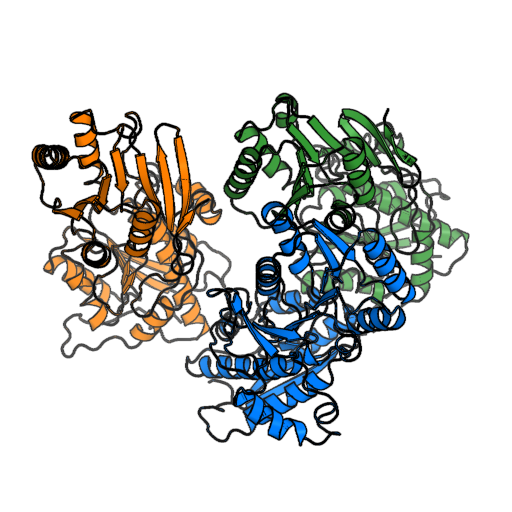 B 1 354 ? -5.950 55.120 -21.951 1.00 17.84 354 THR B O 1
ATOM 5990 N N . ILE B 1 355 ? -5.108 55.308 -24.017 1.00 18.53 355 ILE B N 1
ATOM 5991 C CA . ILE B 1 355 ? -6.142 56.202 -24.518 1.00 18.60 355 ILE B CA 1
ATOM 5992 C C . ILE B 1 355 ? -6.869 55.535 -25.664 1.00 19.07 355 ILE B C 1
ATOM 5993 O O . ILE B 1 355 ? -6.257 55.053 -26.609 1.00 19.10 355 ILE B O 1
ATOM 5998 N N . ASP B 1 356 ? -8.173 55.478 -25.585 1.00 19.75 356 ASP B N 1
ATOM 5999 C CA . ASP B 1 356 ? -8.999 54.933 -26.694 1.00 21.02 356 ASP B CA 1
ATOM 6000 C C . ASP B 1 356 ? -9.320 56.039 -27.696 1.00 20.79 356 ASP B C 1
ATOM 6001 O O . ASP B 1 356 ? -9.553 57.173 -27.305 1.00 19.79 356 ASP B O 1
ATOM 6006 N N . VAL B 1 357 ? -9.330 55.686 -28.976 1.00 21.12 357 VAL B N 1
ATOM 6007 C CA . VAL B 1 357 ? -9.538 56.627 -30.059 1.00 21.01 357 VAL B CA 1
ATOM 6008 C C . VAL B 1 357 ? -10.850 56.336 -30.755 1.00 21.64 357 VAL B C 1
ATOM 6009 O O . VAL B 1 357 ? -11.117 55.165 -31.089 1.00 22.46 357 VAL B O 1
ATOM 6013 N N . TYR B 1 358 ? -11.665 57.364 -30.967 1.00 21.34 358 TYR B N 1
ATOM 6014 C CA . TYR B 1 358 ? -12.984 57.263 -31.551 1.00 22.72 358 TYR B CA 1
ATOM 6015 C C . TYR B 1 358 ? -13.086 58.018 -32.841 1.00 23.61 358 TYR B C 1
ATOM 6016 O O . TYR B 1 358 ? -12.581 59.155 -32.942 1.00 22.17 358 TYR B O 1
ATOM 6025 N N . GLU B 1 359 ? -13.796 57.425 -33.808 1.00 24.37 359 GLU B N 1
ATOM 6026 C CA . GLU B 1 359 ? -14.114 58.071 -35.085 1.00 26.20 359 GLU B CA 1
ATOM 6027 C C . GLU B 1 359 ? -15.609 58.124 -35.331 1.00 27.42 359 GLU B C 1
ATOM 6028 O O . GLU B 1 359 ? -16.332 57.161 -35.074 1.00 26.53 359 GLU B O 1
ATOM 6034 N N . MET B 1 360 ? -16.069 59.272 -35.782 1.00 28.63 360 MET B N 1
ATOM 6035 C CA . MET B 1 360 ? -17.437 59.439 -36.258 1.00 32.44 360 MET B CA 1
ATOM 6036 C C . MET B 1 360 ? -17.398 59.995 -37.635 1.00 32.71 360 MET B C 1
ATOM 6037 O O . MET B 1 360 ? -16.562 60.887 -37.936 1.00 32.30 360 MET B O 1
ATOM 6042 N N . LYS B 1 361 ? -18.275 59.463 -38.479 1.00 32.28 361 LYS B N 1
ATOM 6043 C CA . LYS B 1 361 ? -18.373 59.832 -39.876 1.00 34.42 361 LYS B CA 1
ATOM 6044 C C . LYS B 1 361 ? -19.847 59.776 -40.264 1.00 35.11 361 LYS B C 1
ATOM 6045 O O . LYS B 1 361 ? -20.699 59.341 -39.455 1.00 33.71 361 LYS B O 1
ATOM 6051 N N . VAL B 1 362 ? -20.161 60.193 -41.488 1.00 35.97 362 VAL B N 1
ATOM 6052 C CA . VAL B 1 362 ? -21.583 60.176 -41.918 1.00 38.29 362 VAL B CA 1
ATOM 6053 C C . VAL B 1 362 ? -22.170 58.763 -41.955 1.00 40.86 362 VAL B C 1
ATOM 6054 O O . VAL B 1 362 ? -23.378 58.601 -41.730 1.00 44.94 362 VAL B O 1
ATOM 6058 N N . SER B 1 363 ? -21.316 57.748 -42.187 1.00 42.15 363 SER B N 1
ATOM 6059 C CA . SER B 1 363 ? -21.723 56.330 -42.052 1.00 44.81 363 SER B CA 1
ATOM 6060 C C . SER B 1 363 ? -21.989 55.801 -40.629 1.00 46.52 363 SER B C 1
ATOM 6061 O O . SER B 1 363 ? -22.488 54.668 -40.482 1.00 47.43 363 SER B O 1
ATOM 6064 N N . GLY B 1 364 ? -21.599 56.546 -39.589 1.00 45.53 364 GLY B N 1
ATOM 6065 C CA . GLY B 1 364 ? -21.729 56.064 -38.216 1.00 44.82 364 GLY B CA 1
ATOM 6066 C C . GLY B 1 364 ? -20.476 56.306 -37.379 1.00 43.91 364 GLY B C 1
ATOM 6067 O O . GLY B 1 364 ? -19.515 56.945 -37.827 1.00 44.35 364 GLY B O 1
ATOM 6068 N N . SER B 1 365 ? -20.520 55.769 -36.168 1.00 40.30 365 SER B N 1
ATOM 6069 C CA . SER B 1 365 ? -19.626 56.113 -35.078 1.00 39.35 365 SER B CA 1
ATOM 6070 C C . SER B 1 365 ? -19.008 54.834 -34.494 1.00 38.32 365 SER B C 1
ATOM 6071 O O . SER B 1 365 ? -19.716 53.846 -34.374 1.00 35.38 365 SER B O 1
ATOM 6074 N N . ARG B 1 366 ? -17.720 54.828 -34.140 1.00 36.09 366 ARG B N 1
ATOM 6075 C CA . ARG B 1 366 ? -17.072 53.691 -33.487 1.00 34.84 366 ARG B CA 1
ATOM 6076 C C . ARG B 1 366 ? -15.704 53.977 -32.815 1.00 34.07 366 ARG B C 1
ATOM 6077 O O . ARG B 1 366 ? -15.019 54.964 -33.115 1.00 29.98 366 ARG B O 1
ATOM 6085 N N . LYS B 1 367 ? -15.297 53.033 -31.979 1.00 32.38 367 LYS B N 1
ATOM 6086 C CA . LYS B 1 367 ? -13.983 52.973 -31.409 1.00 32.18 367 LYS B CA 1
ATOM 6087 C C . LYS B 1 367 ? -13.031 52.517 -32.485 1.00 30.03 367 LYS B C 1
ATOM 6088 O O . LYS B 1 367 ? -13.162 51.439 -32.955 1.00 30.84 367 LYS B O 1
ATOM 6094 N N . ALA B 1 368 ? -12.122 53.385 -32.909 1.00 28.42 368 ALA B N 1
ATOM 6095 C CA . ALA B 1 368 ? -11.228 53.120 -34.042 1.00 27.91 368 ALA B CA 1
ATOM 6096 C C . ALA B 1 368 ? -9.949 52.414 -33.650 1.00 26.77 368 ALA B C 1
ATOM 6097 O O . ALA B 1 368 ? -9.247 51.867 -34.493 1.00 28.88 368 ALA B O 1
ATOM 6099 N N . GLY B 1 369 ? -9.622 52.430 -32.381 1.00 26.17 369 GLY B N 1
ATOM 6100 C CA . GLY B 1 369 ? -8.368 51.833 -31.916 1.00 26.08 369 GLY B CA 1
ATOM 6101 C C . GLY B 1 369 ? -7.974 52.357 -30.550 1.00 24.91 369 GLY B C 1
ATOM 6102 O O . GLY B 1 369 ? -8.799 52.991 -29.851 1.00 23.46 369 GLY B O 1
ATOM 6103 N N . TYR B 1 370 ? -6.715 52.136 -30.203 1.00 24.22 370 TYR B N 1
ATOM 6104 C CA . TYR B 1 370 ? -6.184 52.585 -28.944 1.00 24.61 370 TYR B CA 1
ATOM 6105 C C . TYR B 1 370 ? -4.719 53.057 -29.064 1.00 23.77 370 TYR B C 1
ATOM 6106 O O . TYR B 1 370 ? -4.047 52.763 -30.046 1.00 23.41 370 TYR B O 1
ATOM 6115 N N . TRP B 1 371 ? -4.273 53.785 -28.036 1.00 22.54 371 TRP B N 1
ATOM 6116 C CA . TRP B 1 371 ? -2.952 54.364 -27.970 1.00 21.88 371 TRP B CA 1
ATOM 6117 C C . TRP B 1 371 ? -2.338 54.096 -26.617 1.00 21.67 371 TRP B C 1
ATOM 6118 O O . TRP B 1 371 ? -2.974 54.308 -25.585 1.00 19.65 371 TRP B O 1
ATOM 6129 N N . ASN B 1 372 ? -1.086 53.653 -26.613 1.00 22.64 372 ASN B N 1
ATOM 6130 C CA . ASN B 1 372 ? -0.283 53.623 -25.388 1.00 23.52 372 ASN B CA 1
ATOM 6131 C C . ASN B 1 372 ? 1.145 54.021 -25.736 1.00 24.72 372 ASN B C 1
ATOM 6132 O O . ASN B 1 372 ? 1.455 54.149 -26.906 1.00 24.70 372 ASN B O 1
ATOM 6137 N N . GLU B 1 373 ? 1.981 54.286 -24.749 1.00 26.51 373 GLU B N 1
ATOM 6138 C CA . GLU B 1 373 ? 3.320 54.835 -24.977 1.00 29.39 373 GLU B CA 1
ATOM 6139 C C . GLU B 1 373 ? 4.232 53.888 -25.785 1.00 32.36 373 GLU B C 1
ATOM 6140 O O . GLU B 1 373 ? 5.053 54.350 -26.580 1.00 32.06 373 GLU B O 1
ATOM 6146 N N . TYR B 1 374 ? 4.042 52.586 -25.660 1.00 35.93 374 TYR B N 1
ATOM 6147 C CA . TYR B 1 374 ? 4.989 51.606 -26.266 1.00 39.73 374 TYR B CA 1
ATOM 6148 C C . TYR B 1 374 ? 4.504 51.196 -27.650 1.00 38.42 374 TYR B C 1
ATOM 6149 O O . TYR B 1 374 ? 5.273 51.230 -28.599 1.00 38.47 374 TYR B O 1
ATOM 6158 N N . GLU B 1 375 ? 3.229 50.852 -27.795 1.00 36.01 375 GLU B N 1
ATOM 6159 C CA . GLU B 1 375 ? 2.693 50.484 -29.112 1.00 34.07 375 GLU B CA 1
ATOM 6160 C C . GLU B 1 375 ? 2.334 51.705 -29.971 1.00 33.66 375 GLU B C 1
ATOM 6161 O O . GLU B 1 375 ? 2.071 51.538 -31.147 1.00 32.27 375 GLU B O 1
ATOM 6167 N N . ARG B 1 376 ? 2.257 52.905 -29.382 1.00 31.70 376 ARG B N 1
ATOM 6168 C CA . ARG B 1 376 ? 1.699 54.063 -30.086 1.00 31.26 376 ARG B CA 1
ATOM 6169 C C . ARG B 1 376 ? 0.260 53.747 -30.555 1.00 28.00 376 ARG B C 1
ATOM 6170 O O . ARG B 1 376 ? -0.478 53.086 -29.826 1.00 27.93 376 ARG B O 1
ATOM 6178 N N . PHE B 1 377 ? -0.163 54.234 -31.712 1.00 26.41 377 PHE B N 1
ATOM 6179 C CA . PHE B 1 377 ? -1.534 54.071 -32.123 1.00 27.27 377 PHE B CA 1
ATOM 6180 C C . PHE B 1 377 ? -1.722 52.739 -32.801 1.00 28.78 377 PHE B C 1
ATOM 6181 O O . PHE B 1 377 ? -1.044 52.464 -33.761 1.00 29.49 377 PHE B O 1
ATOM 6189 N N . VAL B 1 378 ? -2.647 51.925 -32.276 1.00 30.22 378 VAL B N 1
ATOM 6190 C CA . VAL B 1 378 ? -3.015 50.633 -32.865 1.00 31.35 378 VAL B CA 1
ATOM 6191 C C . VAL B 1 378 ? -4.467 50.674 -33.377 1.00 31.73 378 VAL B C 1
ATOM 6192 O O . VAL B 1 378 ? -5.431 50.691 -32.564 1.00 32.24 378 VAL B O 1
ATOM 6196 N N . PRO B 1 379 ? -4.655 50.697 -34.712 1.00 32.43 379 PRO B N 1
ATOM 6197 C CA . PRO B 1 379 ? -6.019 50.706 -35.273 1.00 32.78 379 PRO B CA 1
ATOM 6198 C C . PRO B 1 379 ? -6.682 49.320 -35.230 1.00 33.24 379 PRO B C 1
ATOM 6199 O O . PRO B 1 379 ? -5.980 48.336 -35.368 1.00 31.57 379 PRO B O 1
ATOM 6203 N N . PHE B 1 380 ? -7.995 49.282 -34.986 1.00 33.20 380 PHE B N 1
ATOM 6204 C CA . PHE B 1 380 ? -8.749 48.041 -35.098 1.00 34.51 380 PHE B CA 1
ATOM 6205 C C . PHE B 1 380 ? -8.985 47.651 -36.567 1.00 37.86 380 PHE B C 1
ATOM 6206 O O . PHE B 1 380 ? -8.796 48.509 -37.454 1.00 40.94 380 PHE B O 1
ATOM 6214 N N . PHE C 1 2 ? -19.024 -8.814 2.056 1.00 47.08 2 PHE C N 1
ATOM 6215 C CA . PHE C 1 2 ? -19.374 -7.588 1.276 1.00 46.65 2 PHE C CA 1
ATOM 6216 C C . PHE C 1 2 ? -20.168 -6.613 2.146 1.00 46.44 2 PHE C C 1
ATOM 6217 O O . PHE C 1 2 ? -21.167 -6.983 2.746 1.00 48.96 2 PHE C O 1
ATOM 6225 N N . PRO C 1 3 ? -19.761 -5.357 2.188 1.00 45.31 3 PRO C N 1
ATOM 6226 C CA . PRO C 1 3 ? -20.418 -4.464 3.166 1.00 44.74 3 PRO C CA 1
ATOM 6227 C C . PRO C 1 3 ? -21.892 -4.194 2.858 1.00 44.56 3 PRO C C 1
ATOM 6228 O O . PRO C 1 3 ? -22.297 -4.232 1.696 1.00 45.38 3 PRO C O 1
ATOM 6232 N N . ASN C 1 4 ? -22.680 -3.945 3.897 1.00 45.80 4 ASN C N 1
ATOM 6233 C CA . ASN C 1 4 ? -24.104 -3.621 3.744 1.00 45.59 4 ASN C CA 1
ATOM 6234 C C . ASN C 1 4 ? -24.301 -2.218 3.180 1.00 42.21 4 ASN C C 1
ATOM 6235 O O . ASN C 1 4 ? -25.343 -1.943 2.604 1.00 40.44 4 ASN C O 1
ATOM 6240 N N . THR C 1 5 ? -23.291 -1.350 3.361 1.00 40.29 5 THR C N 1
ATOM 6241 C CA . THR C 1 5 ? -23.349 0.034 2.908 1.00 39.63 5 THR C CA 1
ATOM 6242 C C . THR C 1 5 ? -22.087 0.350 2.130 1.00 36.58 5 THR C C 1
ATOM 6243 O O . THR C 1 5 ? -20.975 0.033 2.561 1.00 35.08 5 THR C O 1
ATOM 6247 N N . ILE C 1 6 ? -22.273 0.913 0.940 1.00 34.73 6 ILE C N 1
ATOM 6248 C CA . ILE C 1 6 ? -21.172 1.441 0.150 1.00 32.95 6 ILE C CA 1
ATOM 6249 C C . ILE C 1 6 ? -21.288 2.946 0.220 1.00 32.28 6 ILE C C 1
ATOM 6250 O O . ILE C 1 6 ? -22.346 3.508 -0.102 1.00 30.03 6 ILE C O 1
ATOM 6255 N N . SER C 1 7 ? -20.194 3.607 0.634 1.00 31.81 7 SER C N 1
ATOM 6256 C CA . SER C 1 7 ? -20.198 5.096 0.735 1.00 31.72 7 SER C CA 1
ATOM 6257 C C . SER C 1 7 ? -19.348 5.669 -0.379 1.00 28.67 7 SER C C 1
ATOM 6258 O O . SER C 1 7 ? -18.268 5.129 -0.633 1.00 27.05 7 SER C O 1
ATOM 6261 N N . ILE C 1 8 ? -19.855 6.701 -1.039 1.00 27.40 8 ILE C N 1
ATOM 6262 C CA . ILE C 1 8 ? -19.104 7.418 -2.043 1.00 26.86 8 ILE C CA 1
ATOM 6263 C C . ILE C 1 8 ? -18.969 8.896 -1.657 1.00 25.96 8 ILE C C 1
ATOM 6264 O O . ILE C 1 8 ? -19.763 9.415 -0.868 1.00 26.37 8 ILE C O 1
ATOM 6269 N N . GLY C 1 9 ? -17.948 9.543 -2.160 1.00 24.11 9 GLY C N 1
ATOM 6270 C CA . GLY C 1 9 ? -17.804 10.956 -1.985 1.00 24.55 9 GLY C CA 1
ATOM 6271 C C . GLY C 1 9 ? -18.500 11.726 -3.080 1.00 24.81 9 GLY C C 1
ATOM 6272 O O . GLY C 1 9 ? -18.722 11.189 -4.176 1.00 24.45 9 GLY C O 1
ATOM 6273 N N . GLY C 1 10 ? -18.832 12.973 -2.809 1.00 24.81 10 GLY C N 1
ATOM 6274 C CA . GLY C 1 10 ? -19.350 13.853 -3.828 1.00 26.14 10 GLY C CA 1
ATOM 6275 C C . GLY C 1 10 ? -18.636 15.186 -3.743 1.00 26.97 10 GLY C C 1
ATOM 6276 O O . GLY C 1 10 ? -18.741 15.899 -2.696 1.00 26.98 10 GLY C O 1
ATOM 6277 N N . LEU C 1 11 ? -17.936 15.554 -4.829 1.00 26.46 11 LEU C N 1
ATOM 6278 C CA . LEU C 1 11 ? -17.176 16.814 -4.832 1.00 26.63 11 LEU C CA 1
ATOM 6279 C C . LEU C 1 11 ? -17.809 17.748 -5.842 1.00 25.97 11 LEU C C 1
ATOM 6280 O O . LEU C 1 11 ? -17.658 17.597 -7.069 1.00 25.59 11 LEU C O 1
ATOM 6285 N N . PHE C 1 12 ? -18.477 18.764 -5.307 1.00 26.26 12 PHE C N 1
ATOM 6286 C CA . PHE C 1 12 ? -19.245 19.711 -6.104 1.00 25.59 12 PHE C CA 1
ATOM 6287 C C . PHE C 1 12 ? -18.550 21.055 -6.165 1.00 27.21 12 PHE C C 1
ATOM 6288 O O . PHE C 1 12 ? -17.864 21.412 -5.248 1.00 28.08 12 PHE C O 1
ATOM 6296 N N . MET C 1 13 ? -18.751 21.780 -7.241 1.00 27.53 13 MET C N 1
ATOM 6297 C CA . MET C 1 13 ? -18.115 23.063 -7.494 1.00 30.60 13 MET C CA 1
ATOM 6298 C C . MET C 1 13 ? -19.195 24.107 -7.631 1.00 31.41 13 MET C C 1
ATOM 6299 O O . MET C 1 13 ? -20.389 23.803 -7.663 1.00 32.80 13 MET C O 1
ATOM 6304 N N . ARG C 1 14 ? -18.763 25.337 -7.778 1.00 35.20 14 ARG C N 1
ATOM 6305 C CA . ARG C 1 14 ? -19.665 26.413 -8.233 1.00 38.51 14 ARG C CA 1
ATOM 6306 C C . ARG C 1 14 ? -20.353 26.056 -9.560 1.00 34.59 14 ARG C C 1
ATOM 6307 O O . ARG C 1 14 ? -19.769 25.444 -10.475 1.00 34.13 14 ARG C O 1
ATOM 6315 N N . ASN C 1 15 ? -21.590 26.451 -9.659 1.00 31.42 15 ASN C N 1
ATOM 6316 C CA . ASN C 1 15 ? -22.373 26.273 -10.890 1.00 32.07 15 ASN C CA 1
ATOM 6317 C C . ASN C 1 15 ? -22.732 24.786 -11.111 1.00 27.51 15 ASN C C 1
ATOM 6318 O O . ASN C 1 15 ? -22.845 24.395 -12.260 1.00 26.82 15 ASN C O 1
ATOM 6323 N N . THR C 1 16 ? -22.856 23.983 -10.050 1.00 25.54 16 THR C N 1
ATOM 6324 C CA . THR C 1 16 ? -23.295 22.579 -10.164 1.00 24.41 16 THR C CA 1
ATOM 6325 C C . THR C 1 16 ? -24.520 22.271 -9.306 1.00 24.06 16 THR C C 1
ATOM 6326 O O . THR C 1 16 ? -24.716 21.101 -8.881 1.00 23.19 16 THR C O 1
ATOM 6330 N N . VAL C 1 17 ? -25.367 23.288 -9.056 1.00 23.65 17 VAL C N 1
ATOM 6331 C CA . VAL C 1 17 ? -26.508 23.091 -8.164 1.00 24.02 17 VAL C CA 1
ATOM 6332 C C . VAL C 1 17 ? -27.468 22.031 -8.722 1.00 22.42 17 VAL C C 1
ATOM 6333 O O . VAL C 1 17 ? -27.858 21.159 -8.000 1.00 22.86 17 VAL C O 1
ATOM 6337 N N . GLN C 1 18 ? -27.837 22.122 -10.006 1.00 21.68 18 GLN C N 1
ATOM 6338 C CA . GLN C 1 18 ? -28.744 21.171 -10.586 1.00 22.11 18 GLN C CA 1
ATOM 6339 C C . GLN C 1 18 ? -28.159 19.745 -10.531 1.00 22.18 18 GLN C C 1
ATOM 6340 O O . GLN C 1 18 ? -28.862 18.781 -10.200 1.00 23.38 18 GLN C O 1
ATOM 6346 N N . GLU C 1 19 ? -26.868 19.629 -10.815 1.00 21.68 19 GLU C N 1
ATOM 6347 C CA . GLU C 1 19 ? -26.212 18.343 -10.796 1.00 21.50 19 GLU C CA 1
ATOM 6348 C C . GLU C 1 19 ? -26.188 17.753 -9.409 1.00 21.98 19 GLU C C 1
ATOM 6349 O O . GLU C 1 19 ? -26.355 16.547 -9.247 1.00 20.88 19 GLU C O 1
ATOM 6355 N N . HIS C 1 20 ? -25.993 18.600 -8.401 1.00 23.96 20 HIS C N 1
ATOM 6356 C CA . HIS C 1 20 ? -26.121 18.170 -7.016 1.00 26.00 20 HIS C CA 1
ATOM 6357 C C . HIS C 1 20 ? -27.530 17.622 -6.674 1.00 25.76 20 HIS C C 1
ATOM 6358 O O . HIS C 1 20 ? -27.641 16.585 -6.042 1.00 24.46 20 HIS C O 1
ATOM 6365 N N . SER C 1 21 ? -28.575 18.303 -7.134 1.00 25.65 21 SER C N 1
ATOM 6366 C CA . SER C 1 21 ? -29.930 17.785 -7.028 1.00 26.03 21 SER C CA 1
ATOM 6367 C C . SER C 1 21 ? -30.072 16.441 -7.764 1.00 25.38 21 SER C C 1
ATOM 6368 O O . SER C 1 21 ? -30.675 15.515 -7.229 1.00 25.69 21 SER C O 1
ATOM 6371 N N . ALA C 1 22 ? -29.502 16.329 -8.968 1.00 24.57 22 ALA C N 1
ATOM 6372 C CA . ALA C 1 22 ? -29.589 15.100 -9.746 1.00 23.43 22 ALA C CA 1
ATOM 6373 C C . ALA C 1 22 ? -28.868 13.942 -9.044 1.00 23.40 22 ALA C C 1
ATOM 6374 O O . ALA C 1 22 ? -29.329 12.802 -9.086 1.00 22.98 22 ALA C O 1
ATOM 6376 N N . PHE C 1 23 ? -27.735 14.250 -8.414 1.00 23.76 23 PHE C N 1
ATOM 6377 C CA . PHE C 1 23 ? -26.936 13.295 -7.643 1.00 24.44 23 PHE C CA 1
ATOM 6378 C C . PHE C 1 23 ? -27.741 12.743 -6.475 1.00 26.54 23 PHE C C 1
ATOM 6379 O O . PHE C 1 23 ? -27.853 11.522 -6.317 1.00 25.74 23 PHE C O 1
ATOM 6387 N N . ARG C 1 24 ? -28.323 13.645 -5.678 1.00 28.83 24 ARG C N 1
ATOM 6388 C CA . ARG C 1 24 ? -29.164 13.230 -4.541 1.00 30.82 24 ARG C CA 1
ATOM 6389 C C . ARG C 1 24 ? -30.367 12.420 -5.002 1.00 28.41 24 ARG C C 1
ATOM 6390 O O . ARG C 1 24 ? -30.673 11.403 -4.418 1.00 27.98 24 ARG C O 1
ATOM 6398 N N . PHE C 1 25 ? -30.993 12.865 -6.088 1.00 27.49 25 PHE C N 1
ATOM 6399 C CA . PHE C 1 25 ? -32.161 12.182 -6.612 1.00 27.81 25 PHE C CA 1
ATOM 6400 C C . PHE C 1 25 ? -31.811 10.811 -7.153 1.00 26.33 25 PHE C C 1
ATOM 6401 O O . PHE C 1 25 ? -32.512 9.864 -6.884 1.00 25.90 25 PHE C O 1
ATOM 6409 N N . ALA C 1 26 ? -30.730 10.711 -7.918 1.00 25.43 26 ALA C N 1
ATOM 6410 C CA . ALA C 1 26 ? -30.315 9.414 -8.443 1.00 25.77 26 ALA C CA 1
ATOM 6411 C C . ALA C 1 26 ? -29.929 8.422 -7.339 1.00 25.91 26 ALA C C 1
ATOM 6412 O O . ALA C 1 26 ? -30.249 7.237 -7.456 1.00 25.65 26 ALA C O 1
ATOM 6414 N N . VAL C 1 27 ? -29.291 8.911 -6.257 1.00 26.43 27 VAL C N 1
ATOM 6415 C CA . VAL C 1 27 ? -28.996 8.047 -5.124 1.00 27.61 27 VAL C CA 1
ATOM 6416 C C . VAL C 1 27 ? -30.297 7.577 -4.434 1.00 29.51 27 VAL C C 1
ATOM 6417 O O . VAL C 1 27 ? -30.439 6.393 -4.054 1.00 29.00 27 VAL C O 1
ATOM 6421 N N . GLN C 1 28 ? -31.245 8.490 -4.316 1.00 30.14 28 GLN C N 1
ATOM 6422 C CA . GLN C 1 28 ? -32.560 8.133 -3.770 1.00 33.63 28 GLN C CA 1
ATOM 6423 C C . GLN C 1 28 ? -33.257 7.059 -4.623 1.00 34.15 28 GLN C C 1
ATOM 6424 O O . GLN C 1 28 ? -33.753 6.065 -4.091 1.00 36.98 28 GLN C O 1
ATOM 6430 N N . LEU C 1 29 ? -33.261 7.243 -5.940 1.00 35.37 29 LEU C N 1
ATOM 6431 C CA . LEU C 1 29 ? -33.841 6.255 -6.861 1.00 37.52 29 LEU C CA 1
ATOM 6432 C C . LEU C 1 29 ? -33.199 4.871 -6.725 1.00 37.04 29 LEU C C 1
ATOM 6433 O O . LEU C 1 29 ? -33.906 3.859 -6.706 1.00 38.92 29 LEU C O 1
ATOM 6438 N N . TYR C 1 30 ? -31.872 4.831 -6.556 1.00 34.53 30 TYR C N 1
ATOM 6439 C CA . TYR C 1 30 ? -31.167 3.581 -6.308 1.00 33.56 30 TYR C CA 1
ATOM 6440 C C . TYR C 1 30 ? -31.646 2.938 -4.984 1.00 35.21 30 TYR C C 1
ATOM 6441 O O . TYR C 1 30 ? -31.994 1.738 -4.971 1.00 34.74 30 TYR C O 1
ATOM 6450 N N . ASN C 1 31 ? -31.664 3.729 -3.907 1.00 34.77 31 ASN C N 1
ATOM 6451 C CA . ASN C 1 31 ? -31.938 3.221 -2.570 1.00 36.04 31 ASN C CA 1
ATOM 6452 C C . ASN C 1 31 ? -33.397 2.816 -2.339 1.00 38.92 31 ASN C C 1
ATOM 6453 O O . ASN C 1 31 ? -33.651 1.965 -1.501 1.00 36.17 31 ASN C O 1
ATOM 6458 N N . THR C 1 32 ? -34.335 3.417 -3.051 1.00 41.34 32 THR C N 1
ATOM 6459 C CA . THR C 1 32 ? -35.734 3.145 -2.816 1.00 46.04 32 THR C CA 1
ATOM 6460 C C . THR C 1 32 ? -36.257 2.014 -3.712 1.00 50.14 32 THR C C 1
ATOM 6461 O O . THR C 1 32 ? -37.413 1.679 -3.630 1.00 53.90 32 THR C O 1
ATOM 6465 N N . ASN C 1 33 ? -35.422 1.416 -4.551 1.00 54.46 33 ASN C N 1
ATOM 6466 C CA . ASN C 1 33 ? -35.771 0.157 -5.215 1.00 59.08 33 ASN C CA 1
ATOM 6467 C C . ASN C 1 33 ? -35.907 -0.958 -4.131 1.00 62.92 33 ASN C C 1
ATOM 6468 O O . ASN C 1 33 ? -34.992 -1.160 -3.310 1.00 61.49 33 ASN C O 1
ATOM 6473 N N . GLN C 1 34 ? -37.047 -1.654 -4.122 1.00 67.54 34 GLN C N 1
ATOM 6474 C CA . GLN C 1 34 ? -37.287 -2.784 -3.184 1.00 70.04 34 GLN C CA 1
ATOM 6475 C C . GLN C 1 34 ? -36.797 -4.167 -3.698 1.00 69.59 34 GLN C C 1
ATOM 6476 O O . GLN C 1 34 ? -36.526 -5.074 -2.891 1.00 71.21 34 GLN C O 1
ATOM 6482 N N . ASN C 1 35 ? -36.706 -4.328 -5.021 1.00 66.78 35 ASN C N 1
ATOM 6483 C CA . ASN C 1 35 ? -36.008 -5.469 -5.643 1.00 65.55 35 ASN C CA 1
ATOM 6484 C C . ASN C 1 35 ? -34.555 -5.552 -5.113 1.00 67.73 35 ASN C C 1
ATOM 6485 O O . ASN C 1 35 ? -33.681 -4.764 -5.522 1.00 69.93 35 ASN C O 1
ATOM 6490 N N . THR C 1 36 ? -34.317 -6.522 -4.230 1.00 66.04 36 THR C N 1
ATOM 6491 C CA . THR C 1 36 ? -33.022 -6.689 -3.549 1.00 65.24 36 THR C CA 1
ATOM 6492 C C . THR C 1 36 ? -31.880 -7.239 -4.421 1.00 62.52 36 THR C C 1
ATOM 6493 O O . THR C 1 36 ? -30.731 -7.302 -3.967 1.00 61.66 36 THR C O 1
ATOM 6497 N N . THR C 1 37 ? -32.179 -7.649 -5.655 1.00 60.11 37 THR C N 1
ATOM 6498 C CA . THR C 1 37 ? -31.126 -7.909 -6.643 1.00 59.37 37 THR C CA 1
ATOM 6499 C C . THR C 1 37 ? -30.571 -6.598 -7.204 1.00 58.58 37 THR C C 1
ATOM 6500 O O . THR C 1 37 ? -29.352 -6.484 -7.404 1.00 57.79 37 THR C O 1
ATOM 6504 N N . GLU C 1 38 ? -31.459 -5.637 -7.486 1.00 58.01 38 GLU C N 1
ATOM 6505 C CA . GLU C 1 38 ? -31.016 -4.323 -7.964 1.00 57.75 38 GLU C CA 1
ATOM 6506 C C . GLU C 1 38 ? -30.429 -3.456 -6.839 1.00 54.72 38 GLU C C 1
ATOM 6507 O O . GLU C 1 38 ? -29.694 -2.504 -7.134 1.00 51.47 38 GLU C O 1
ATOM 6513 N N . LYS C 1 39 ? -30.764 -3.785 -5.582 1.00 52.35 39 LYS C N 1
ATOM 6514 C CA . LYS C 1 39 ? -30.309 -3.024 -4.401 1.00 49.70 39 LYS C CA 1
ATOM 6515 C C . LYS C 1 39 ? -29.836 -3.951 -3.276 1.00 46.81 39 LYS C C 1
ATOM 6516 O O . LYS C 1 39 ? -30.500 -4.068 -2.263 1.00 48.71 39 LYS C O 1
ATOM 6522 N N . PRO C 1 40 ? -28.691 -4.618 -3.450 1.00 45.60 40 PRO C N 1
ATOM 6523 C CA . PRO C 1 40 ? -28.175 -5.506 -2.391 1.00 44.77 40 PRO C CA 1
ATOM 6524 C C . PRO C 1 40 ? -27.331 -4.801 -1.309 1.00 43.90 40 PRO C C 1
ATOM 6525 O O . PRO C 1 40 ? -26.882 -5.474 -0.392 1.00 45.41 40 PRO C O 1
ATOM 6529 N N . PHE C 1 41 ? -27.083 -3.495 -1.443 1.00 39.58 41 PHE C N 1
ATOM 6530 C CA . PHE C 1 41 ? -26.398 -2.712 -0.432 1.00 39.00 41 PHE C CA 1
ATOM 6531 C C . PHE C 1 41 ? -27.034 -1.318 -0.403 1.00 38.74 41 PHE C C 1
ATOM 6532 O O . PHE C 1 41 ? -27.633 -0.896 -1.388 1.00 37.71 41 PHE C O 1
ATOM 6540 N N . HIS C 1 42 ? -26.901 -0.619 0.722 1.00 39.72 42 HIS C N 1
ATOM 6541 C CA . HIS C 1 42 ? -27.313 0.771 0.806 1.00 40.19 42 HIS C CA 1
ATOM 6542 C C . HIS C 1 42 ? -26.197 1.630 0.187 1.00 39.12 42 HIS C C 1
ATOM 6543 O O . HIS C 1 42 ? -25.013 1.354 0.397 1.00 38.01 42 HIS C O 1
ATOM 6550 N N . LEU C 1 43 ? -26.583 2.654 -0.578 1.00 36.51 43 LEU C N 1
ATOM 6551 C CA . LEU C 1 43 ? -25.635 3.654 -1.086 1.00 35.75 43 LEU C CA 1
ATOM 6552 C C . LEU C 1 43 ? -25.713 4.944 -0.277 1.00 34.46 43 LEU C C 1
ATOM 6553 O O . LEU C 1 43 ? -26.752 5.586 -0.232 1.00 33.28 43 LEU C O 1
ATOM 6558 N N . ASN C 1 44 ? -24.602 5.311 0.343 1.00 34.53 44 ASN C N 1
ATOM 6559 C CA . ASN C 1 44 ? -24.467 6.493 1.206 1.00 36.26 44 ASN C CA 1
ATOM 6560 C C . ASN C 1 44 ? -23.506 7.472 0.516 1.00 35.50 44 ASN C C 1
ATOM 6561 O O . ASN C 1 44 ? -22.663 7.047 -0.290 1.00 35.32 44 ASN C O 1
ATOM 6566 N N . TYR C 1 45 ? -23.637 8.760 0.801 1.00 34.28 45 TYR C N 1
ATOM 6567 C CA . TYR C 1 45 ? -22.652 9.703 0.313 1.00 35.17 45 TYR C CA 1
ATOM 6568 C C . TYR C 1 45 ? -22.330 10.764 1.343 1.00 37.15 45 TYR C C 1
ATOM 6569 O O . TYR C 1 45 ? -23.122 11.042 2.257 1.00 34.92 45 TYR C O 1
ATOM 6578 N N . HIS C 1 46 ? -21.168 11.384 1.163 1.00 38.41 46 HIS C N 1
ATOM 6579 C CA . HIS C 1 46 ? -20.900 12.642 1.794 1.00 39.89 46 HIS C CA 1
ATOM 6580 C C . HIS C 1 46 ? -20.451 13.677 0.764 1.00 36.93 46 HIS C C 1
ATOM 6581 O O . HIS C 1 46 ? -19.512 13.411 -0.020 1.00 36.82 46 HIS C O 1
ATOM 6588 N N . VAL C 1 47 ? -21.087 14.850 0.806 1.00 34.46 47 VAL C N 1
ATOM 6589 C CA . VAL C 1 47 ? -20.820 15.912 -0.125 1.00 33.23 47 VAL C CA 1
ATOM 6590 C C . VAL C 1 47 ? -19.905 16.982 0.492 1.00 34.28 47 VAL C C 1
ATOM 6591 O O . VAL C 1 47 ? -20.081 17.346 1.644 1.00 35.08 47 VAL C O 1
ATOM 6595 N N . ASP C 1 48 ? -18.947 17.464 -0.293 1.00 33.73 48 ASP C N 1
ATOM 6596 C CA . ASP C 1 48 ? -18.196 18.678 -0.008 1.00 36.40 48 ASP C CA 1
ATOM 6597 C C . ASP C 1 48 ? -18.350 19.622 -1.189 1.00 35.96 48 ASP C C 1
ATOM 6598 O O . ASP C 1 48 ? -18.382 19.171 -2.352 1.00 34.70 48 ASP C O 1
ATOM 6603 N N . HIS C 1 49 ? -18.428 20.911 -0.910 1.00 37.37 49 HIS C N 1
ATOM 6604 C CA . HIS C 1 49 ? -18.531 21.901 -1.951 1.00 39.92 49 HIS C CA 1
ATOM 6605 C C . HIS C 1 49 ? -17.184 22.575 -2.027 1.00 42.71 49 HIS C C 1
ATOM 6606 O O . HIS C 1 49 ? -16.583 22.856 -1.010 1.00 46.76 49 HIS C O 1
ATOM 6613 N N . LEU C 1 50 ? -16.670 22.811 -3.223 1.00 45.08 50 LEU C N 1
ATOM 6614 C CA . LEU C 1 50 ? -15.326 23.367 -3.299 1.00 45.40 50 LEU C CA 1
ATOM 6615 C C . LEU C 1 50 ? -15.057 24.495 -4.275 1.00 45.89 50 LEU C C 1
ATOM 6616 O O . LEU C 1 50 ? -15.812 24.737 -5.210 1.00 45.45 50 LEU C O 1
ATOM 6621 N N A ASP C 1 51 ? -13.959 25.190 -4.007 0.50 45.68 51 ASP C N 1
ATOM 6622 N N B ASP C 1 51 ? -13.957 25.184 -4.004 0.50 45.68 51 ASP C N 1
ATOM 6623 C CA A ASP C 1 51 ? -13.497 26.252 -4.865 0.50 43.73 51 ASP C CA 1
ATOM 6624 C CA B ASP C 1 51 ? -13.486 26.253 -4.847 0.50 43.73 51 ASP C CA 1
ATOM 6625 C C A ASP C 1 51 ? -12.288 25.648 -5.551 0.50 41.19 51 ASP C C 1
ATOM 6626 C C B ASP C 1 51 ? -12.290 25.636 -5.545 0.50 41.19 51 ASP C C 1
ATOM 6627 O O A ASP C 1 51 ? -11.219 25.536 -4.962 0.50 43.34 51 ASP C O 1
ATOM 6628 O O B ASP C 1 51 ? -11.228 25.483 -4.951 0.50 43.34 51 ASP C O 1
ATOM 6637 N N . SER C 1 52 ? -12.409 25.491 -6.857 1.00 41.46 52 SER C N 1
ATOM 6638 C CA . SER C 1 52 ? -11.356 24.922 -7.685 1.00 44.27 52 SER C CA 1
ATOM 6639 C C . SER C 1 52 ? -10.068 25.733 -7.830 1.00 45.27 52 SER C C 1
ATOM 6640 O O . SER C 1 52 ? -8.983 25.169 -7.920 1.00 44.39 52 SER C O 1
ATOM 6643 N N . SER C 1 53 ? -10.206 27.053 -7.884 1.00 48.52 53 SER C N 1
ATOM 6644 C CA . SER C 1 53 ? -9.093 27.934 -8.161 1.00 48.87 53 SER C CA 1
ATOM 6645 C C . SER C 1 53 ? -8.054 27.845 -7.044 1.00 47.73 53 SER C C 1
ATOM 6646 O O . SER C 1 53 ? -7.014 28.467 -7.107 1.00 47.53 53 SER C O 1
ATOM 6649 N N . ASN C 1 54 ? -8.383 27.118 -5.991 1.00 44.41 54 ASN C N 1
ATOM 6650 C CA . ASN C 1 54 ? -7.506 27.003 -4.856 1.00 42.35 54 ASN C CA 1
ATOM 6651 C C . ASN C 1 54 ? -7.169 25.532 -4.513 1.00 38.91 54 ASN C C 1
ATOM 6652 O O . ASN C 1 54 ? -8.029 24.740 -4.201 1.00 37.19 54 ASN C O 1
ATOM 6657 N N . SER C 1 55 ? -5.887 25.212 -4.518 1.00 35.50 55 SER C N 1
ATOM 6658 C CA . SER C 1 55 ? -5.393 23.887 -4.197 1.00 34.34 55 SER C CA 1
ATOM 6659 C C . SER C 1 55 ? -5.754 23.514 -2.778 1.00 32.86 55 SER C C 1
ATOM 6660 O O . SER C 1 55 ? -5.943 22.362 -2.484 1.00 29.60 55 SER C O 1
ATOM 6663 N N . PHE C 1 56 ? -5.733 24.488 -1.882 1.00 33.15 56 PHE C N 1
ATOM 6664 C CA . PHE C 1 56 ? -6.112 24.245 -0.498 1.00 35.10 56 PHE C CA 1
ATOM 6665 C C . PHE C 1 56 ? -7.520 23.696 -0.423 1.00 33.05 56 PHE C C 1
ATOM 6666 O O . PHE C 1 56 ? -7.733 22.750 0.253 1.00 32.30 56 PHE C O 1
ATOM 6674 N N . SER C 1 57 ? -8.481 24.331 -1.069 1.00 31.84 57 SER C N 1
ATOM 6675 C CA . SER C 1 57 ? -9.890 23.869 -1.017 1.00 31.76 57 SER C CA 1
ATOM 6676 C C . SER C 1 57 ? -10.028 22.493 -1.662 1.00 29.81 57 SER C C 1
ATOM 6677 O O . SER C 1 57 ? -10.664 21.632 -1.104 1.00 28.75 57 SER C O 1
ATOM 6680 N N . VAL C 1 58 ? -9.368 22.295 -2.788 1.00 28.45 58 VAL C N 1
ATOM 6681 C CA . VAL C 1 58 ? -9.428 21.024 -3.493 1.00 28.96 58 VAL C CA 1
ATOM 6682 C C . VAL C 1 58 ? -8.836 19.866 -2.658 1.00 29.01 58 VAL C C 1
ATOM 6683 O O . VAL C 1 58 ? -9.490 18.799 -2.458 1.00 29.19 58 VAL C O 1
ATOM 6687 N N . THR C 1 59 ? -7.634 20.095 -2.151 1.00 29.92 59 THR C N 1
ATOM 6688 C CA . THR C 1 59 ? -6.938 19.066 -1.375 1.00 30.89 59 THR C CA 1
ATOM 6689 C C . THR C 1 59 ? -7.700 18.787 -0.059 1.00 31.23 59 THR C C 1
ATOM 6690 O O . THR C 1 59 ? -7.912 17.675 0.329 1.00 30.64 59 THR C O 1
ATOM 6694 N N . ASN C 1 60 ? -8.162 19.818 0.607 1.00 32.29 60 ASN C N 1
ATOM 6695 C CA . ASN C 1 60 ? -8.996 19.673 1.798 1.00 33.69 60 ASN C CA 1
ATOM 6696 C C . ASN C 1 60 ? -10.252 18.824 1.561 1.00 31.54 60 ASN C C 1
ATOM 6697 O O . ASN C 1 60 ? -10.557 17.925 2.325 1.00 30.90 60 ASN C O 1
ATOM 6702 N N . ALA C 1 61 ? -10.963 19.081 0.480 1.00 31.44 61 ALA C N 1
ATOM 6703 C CA . ALA C 1 61 ? -12.163 18.312 0.178 1.00 32.35 61 ALA C CA 1
ATOM 6704 C C . ALA C 1 61 ? -11.841 16.881 -0.155 1.00 31.01 61 ALA C C 1
ATOM 6705 O O . ALA C 1 61 ? -12.493 15.968 0.350 1.00 31.82 61 ALA C O 1
ATOM 6707 N N . PHE C 1 62 ? -10.810 16.650 -0.957 1.00 31.03 62 PHE C N 1
ATOM 6708 C CA . PHE C 1 62 ? -10.417 15.292 -1.258 1.00 31.22 62 PHE C CA 1
ATOM 6709 C C . PHE C 1 62 ? -10.019 14.548 0.025 1.00 32.73 62 PHE C C 1
ATOM 6710 O O . PHE C 1 62 ? -10.439 13.411 0.228 1.00 32.40 62 PHE C O 1
ATOM 6718 N N . CYS C 1 63 ? -9.200 15.187 0.852 1.00 35.85 63 CYS C N 1
ATOM 6719 C CA . CYS C 1 63 ? -8.710 14.590 2.098 1.00 39.43 63 CYS C CA 1
ATOM 6720 C C . CYS C 1 63 ? -9.816 14.305 3.125 1.00 39.66 63 CYS C C 1
ATOM 6721 O O . CYS C 1 63 ? -9.758 13.287 3.817 1.00 37.96 63 CYS C O 1
ATOM 6724 N N . SER C 1 64 ? -10.804 15.186 3.201 1.00 39.32 64 SER C N 1
ATOM 6725 C CA . SER C 1 64 ? -11.995 14.962 4.023 1.00 40.87 64 SER C CA 1
ATOM 6726 C C . SER C 1 64 ? -12.714 13.661 3.596 1.00 41.30 64 SER C C 1
ATOM 6727 O O . SER C 1 64 ? -13.117 12.863 4.455 1.00 43.27 64 SER C O 1
ATOM 6730 N N . GLN C 1 65 ? -12.820 13.404 2.288 1.00 39.86 65 GLN C N 1
ATOM 6731 C CA . GLN C 1 65 ? -13.488 12.209 1.811 1.00 40.29 65 GLN C CA 1
ATOM 6732 C C . GLN C 1 65 ? -12.640 10.986 2.028 1.00 39.25 65 GLN C C 1
ATOM 6733 O O . GLN C 1 65 ? -13.133 9.930 2.422 1.00 37.98 65 GLN C O 1
ATOM 6739 N N . PHE C 1 66 ? -11.344 11.136 1.786 1.00 37.74 66 PHE C N 1
ATOM 6740 C CA . PHE C 1 66 ? -10.443 10.034 1.951 1.00 40.40 66 PHE C CA 1
ATOM 6741 C C . PHE C 1 66 ? -10.430 9.523 3.400 1.00 43.42 66 PHE C C 1
ATOM 6742 O O . PHE C 1 66 ? -10.526 8.305 3.621 1.00 44.67 66 PHE C O 1
ATOM 6750 N N . SER C 1 67 ? -10.370 10.434 4.362 1.00 44.22 67 SER C N 1
ATOM 6751 C CA . SER C 1 67 ? -10.345 10.045 5.769 1.00 46.29 67 SER C CA 1
ATOM 6752 C C . SER C 1 67 ? -11.661 9.451 6.236 1.00 46.40 67 SER C C 1
ATOM 6753 O O . SER C 1 67 ? -11.675 8.573 7.066 1.00 45.15 67 SER C O 1
ATOM 6756 N N . ARG C 1 68 ? -12.760 9.957 5.700 1.00 48.66 68 ARG C N 1
ATOM 6757 C CA . ARG C 1 68 ? -14.074 9.387 5.966 1.00 47.86 68 ARG C CA 1
ATOM 6758 C C . ARG C 1 68 ? -14.203 7.931 5.509 1.00 45.81 68 ARG C C 1
ATOM 6759 O O . ARG C 1 68 ? -14.988 7.194 6.071 1.00 46.35 68 ARG C O 1
ATOM 6767 N N . GLY C 1 69 ? -13.412 7.508 4.526 1.00 43.00 69 GLY C N 1
ATOM 6768 C CA . GLY C 1 69 ? -13.511 6.179 3.946 1.00 41.37 69 GLY C CA 1
ATOM 6769 C C . GLY C 1 69 ? -14.637 6.234 2.910 1.00 40.18 69 GLY C C 1
ATOM 6770 O O . GLY C 1 69 ? -15.843 6.280 3.267 1.00 42.39 69 GLY C O 1
ATOM 6771 N N . VAL C 1 70 ? -14.246 6.300 1.649 1.00 34.66 70 VAL C N 1
ATOM 6772 C CA . VAL C 1 70 ? -15.172 6.230 0.549 1.00 32.16 70 VAL C CA 1
ATOM 6773 C C . VAL C 1 70 ? -14.624 5.173 -0.381 1.00 30.92 70 VAL C C 1
ATOM 6774 O O . VAL C 1 70 ? -13.416 4.968 -0.450 1.00 29.14 70 VAL C O 1
ATOM 6778 N N . TYR C 1 71 ? -15.522 4.518 -1.090 1.00 29.49 71 TYR C N 1
ATOM 6779 C CA . TYR C 1 71 ? -15.139 3.528 -2.068 1.00 30.01 71 TYR C CA 1
ATOM 6780 C C . TYR C 1 71 ? -14.921 4.084 -3.476 1.00 28.44 71 TYR C C 1
ATOM 6781 O O . TYR C 1 71 ? -14.441 3.349 -4.355 1.00 28.16 71 TYR C O 1
ATOM 6790 N N . ALA C 1 72 ? -15.375 5.316 -3.709 1.00 26.43 72 ALA C N 1
ATOM 6791 C CA . ALA C 1 72 ? -15.218 6.040 -4.974 1.00 25.72 72 ALA C CA 1
ATOM 6792 C C . ALA C 1 72 ? -15.622 7.505 -4.716 1.00 24.47 72 ALA C C 1
ATOM 6793 O O . ALA C 1 72 ? -16.277 7.798 -3.727 1.00 23.93 72 ALA C O 1
ATOM 6795 N N . ILE C 1 73 ? -15.229 8.404 -5.591 1.00 22.64 73 ILE C N 1
ATOM 6796 C CA . ILE C 1 73 ? -15.632 9.796 -5.497 1.00 21.99 73 ILE C CA 1
ATOM 6797 C C . ILE C 1 73 ? -16.260 10.219 -6.793 1.00 21.66 73 ILE C C 1
ATOM 6798 O O . ILE C 1 73 ? -15.635 10.078 -7.880 1.00 21.60 73 ILE C O 1
ATOM 6803 N N . PHE C 1 74 ? -17.491 10.732 -6.687 1.00 20.64 74 PHE C N 1
ATOM 6804 C CA . PHE C 1 74 ? -18.138 11.406 -7.794 1.00 20.40 74 PHE C CA 1
ATOM 6805 C C . PHE C 1 74 ? -17.823 12.896 -7.695 1.00 20.28 74 PHE C C 1
ATOM 6806 O O . PHE C 1 74 ? -17.894 13.470 -6.593 1.00 21.27 74 PHE C O 1
ATOM 6814 N N . GLY C 1 75 ? -17.585 13.551 -8.811 1.00 19.27 75 GLY C N 1
ATOM 6815 C CA . GLY C 1 75 ? -17.308 14.965 -8.758 1.00 19.64 75 GLY C CA 1
ATOM 6816 C C . GLY C 1 75 ? -16.929 15.625 -10.052 1.00 19.19 75 GLY C C 1
ATOM 6817 O O . GLY C 1 75 ? -17.058 15.050 -11.146 1.00 18.65 75 GLY C O 1
ATOM 6818 N N . PHE C 1 76 ? -16.550 16.888 -9.896 1.00 18.99 76 PHE C N 1
ATOM 6819 C CA . PHE C 1 76 ? -16.317 17.784 -10.991 1.00 18.89 76 PHE C CA 1
ATOM 6820 C C . PHE C 1 76 ? -14.948 18.432 -10.898 1.00 18.99 76 PHE C C 1
ATOM 6821 O O . PHE C 1 76 ? -14.411 18.606 -9.800 1.00 19.83 76 PHE C O 1
ATOM 6829 N N . TYR C 1 77 ? -14.356 18.745 -12.039 1.00 19.22 77 TYR C N 1
ATOM 6830 C CA . TYR C 1 77 ? -13.125 19.534 -12.085 1.00 19.94 77 TYR C CA 1
ATOM 6831 C C . TYR C 1 77 ? -13.246 20.567 -13.192 1.00 20.06 77 TYR C C 1
ATOM 6832 O O . TYR C 1 77 ? -14.098 20.467 -14.084 1.00 19.14 77 TYR C O 1
ATOM 6841 N N . ASP C 1 78 ? -12.369 21.557 -13.120 1.00 20.94 78 ASP C N 1
ATOM 6842 C CA . ASP C 1 78 ? -12.137 22.461 -14.251 1.00 22.01 78 ASP C CA 1
ATOM 6843 C C . ASP C 1 78 ? -10.635 22.429 -14.613 1.00 22.34 78 ASP C C 1
ATOM 6844 O O . ASP C 1 78 ? -9.896 21.632 -14.053 1.00 20.13 78 ASP C O 1
ATOM 6849 N N . GLN C 1 79 ? -10.206 23.295 -15.521 1.00 24.31 79 GLN C N 1
ATOM 6850 C CA . GLN C 1 79 ? -8.779 23.344 -15.923 1.00 26.66 79 GLN C CA 1
ATOM 6851 C C . GLN C 1 79 ? -7.831 23.534 -14.761 1.00 26.14 79 GLN C C 1
ATOM 6852 O O . GLN C 1 79 ? -6.749 22.998 -14.767 1.00 27.01 79 GLN C O 1
ATOM 6858 N N . MET C 1 80 ? -8.223 24.302 -13.761 1.00 26.18 80 MET C N 1
ATOM 6859 C CA A MET C 1 80 ? -7.382 24.568 -12.603 0.50 25.84 80 MET C CA 1
ATOM 6860 C CA B MET C 1 80 ? -7.362 24.567 -12.602 0.50 26.49 80 MET C CA 1
ATOM 6861 C C . MET C 1 80 ? -7.271 23.375 -11.656 1.00 25.24 80 MET C C 1
ATOM 6862 O O . MET C 1 80 ? -6.210 23.162 -11.059 1.00 25.40 80 MET C O 1
ATOM 6871 N N . SER C 1 81 ? -8.352 22.621 -11.480 1.00 22.48 81 SER C N 1
ATOM 6872 C CA . SER C 1 81 ? -8.365 21.571 -10.476 1.00 21.96 81 SER C CA 1
ATOM 6873 C C . SER C 1 81 ? -8.163 20.172 -11.055 1.00 21.51 81 SER C C 1
ATOM 6874 O O . SER C 1 81 ? -7.980 19.259 -10.271 1.00 21.98 81 SER C O 1
ATOM 6877 N N . MET C 1 82 ? -8.249 19.991 -12.361 1.00 20.72 82 MET C N 1
ATOM 6878 C CA A MET C 1 82 ? -8.291 18.643 -12.964 0.50 20.56 82 MET C CA 1
ATOM 6879 C CA B MET C 1 82 ? -8.297 18.637 -12.949 0.50 22.18 82 MET C CA 1
ATOM 6880 C C . MET C 1 82 ? -7.116 17.765 -12.533 1.00 21.76 82 MET C C 1
ATOM 6881 O O . MET C 1 82 ? -7.319 16.659 -12.012 1.00 21.91 82 MET C O 1
ATOM 6890 N N . ASN C 1 83 ? -5.890 18.260 -12.735 1.00 21.92 83 ASN C N 1
ATOM 6891 C CA . ASN C 1 83 ? -4.718 17.477 -12.397 1.00 22.94 83 ASN C CA 1
ATOM 6892 C C . ASN C 1 83 ? -4.616 17.283 -10.917 1.00 23.36 83 ASN C C 1
ATOM 6893 O O . ASN C 1 83 ? -4.288 16.204 -10.472 1.00 22.22 83 ASN C O 1
ATOM 6898 N N . THR C 1 84 ? -4.913 18.299 -10.124 1.00 23.57 84 THR C N 1
ATOM 6899 C CA . THR C 1 84 ? -4.848 18.165 -8.666 1.00 24.23 84 THR C CA 1
ATOM 6900 C C . THR C 1 84 ? -5.727 17.025 -8.175 1.00 23.14 84 THR C C 1
ATOM 6901 O O . THR C 1 84 ? -5.273 16.119 -7.458 1.00 22.20 84 THR C O 1
ATOM 6905 N N . LEU C 1 85 ? -6.974 17.022 -8.638 1.00 22.71 85 LEU C N 1
ATOM 6906 C CA . LEU C 1 85 ? -7.930 16.096 -8.132 1.00 22.84 85 LEU C CA 1
ATOM 6907 C C . LEU C 1 85 ? -7.685 14.683 -8.637 1.00 22.12 85 LEU C C 1
ATOM 6908 O O . LEU C 1 85 ? -7.734 13.713 -7.862 1.00 20.71 85 LEU C O 1
ATOM 6913 N N . THR C 1 86 ? -7.473 14.572 -9.933 1.00 21.51 86 THR C N 1
ATOM 6914 C CA . THR C 1 86 ? -7.345 13.254 -10.528 1.00 21.96 86 THR C CA 1
ATOM 6915 C C . THR C 1 86 ? -6.007 12.601 -10.115 1.00 23.04 86 THR C C 1
ATOM 6916 O O . THR C 1 86 ? -5.941 11.376 -9.981 1.00 23.53 86 THR C O 1
ATOM 6920 N N . SER C 1 87 ? -4.957 13.410 -9.895 1.00 23.40 87 SER C N 1
ATOM 6921 C CA A SER C 1 87 ? -3.682 12.861 -9.462 0.50 24.03 87 SER C CA 1
ATOM 6922 C CA B SER C 1 87 ? -3.696 12.867 -9.473 0.50 23.41 87 SER C CA 1
ATOM 6923 C C . SER C 1 87 ? -3.763 12.410 -8.030 1.00 24.63 87 SER C C 1
ATOM 6924 O O . SER C 1 87 ? -3.185 11.384 -7.697 1.00 26.73 87 SER C O 1
ATOM 6929 N N . PHE C 1 88 ? -4.447 13.140 -7.150 1.00 24.69 88 PHE C N 1
ATOM 6930 C CA . PHE C 1 88 ? -4.743 12.621 -5.819 1.00 25.83 88 PHE C CA 1
ATOM 6931 C C . PHE C 1 88 ? -5.445 11.288 -5.807 1.00 25.69 88 PHE C C 1
ATOM 6932 O O . PHE C 1 88 ? -5.057 10.368 -5.091 1.00 25.54 88 PHE C O 1
ATOM 6940 N N . CYS C 1 89 ? -6.522 11.199 -6.577 1.00 24.90 89 CYS C N 1
ATOM 6941 C CA . CYS C 1 89 ? -7.297 9.933 -6.738 1.00 24.68 89 CYS C CA 1
ATOM 6942 C C . CYS C 1 89 ? -6.393 8.796 -7.203 1.00 25.31 89 CYS C C 1
ATOM 6943 O O . CYS C 1 89 ? -6.414 7.746 -6.609 1.00 25.48 89 CYS C O 1
ATOM 6946 N N . GLY C 1 90 ? -5.614 9.039 -8.247 1.00 25.48 90 GLY C N 1
ATOM 6947 C CA . GLY C 1 90 ? -4.664 8.104 -8.777 1.00 25.54 90 GLY C CA 1
ATOM 6948 C C . GLY C 1 90 ? -3.598 7.632 -7.804 1.00 27.23 90 GLY C C 1
ATOM 6949 O O . GLY C 1 90 ? -3.309 6.443 -7.749 1.00 27.05 90 GLY C O 1
ATOM 6950 N N . ALA C 1 91 ? -3.047 8.547 -7.006 1.00 27.04 91 ALA C N 1
ATOM 6951 C CA . ALA C 1 91 ? -2.005 8.219 -6.016 1.00 28.25 91 ALA C CA 1
ATOM 6952 C C . ALA C 1 91 ? -2.532 7.336 -4.929 1.00 29.24 91 ALA C C 1
ATOM 6953 O O . ALA C 1 91 ? -1.837 6.451 -4.467 1.00 28.85 91 ALA C O 1
ATOM 6955 N N . LEU C 1 92 ? -3.793 7.553 -4.526 1.00 29.22 92 LEU C N 1
ATOM 6956 C CA . LEU C 1 92 ? -4.396 6.757 -3.494 1.00 30.03 92 LEU C CA 1
ATOM 6957 C C . LEU C 1 92 ? -5.308 5.659 -4.024 1.00 29.19 92 LEU C C 1
ATOM 6958 O O . LEU C 1 92 ? -5.975 5.036 -3.221 1.00 29.17 92 LEU C O 1
ATOM 6963 N N . HIS C 1 93 ? -5.352 5.424 -5.335 1.00 27.95 93 HIS C N 1
ATOM 6964 C CA . HIS C 1 93 ? -6.184 4.342 -5.924 1.00 28.46 93 HIS C CA 1
ATOM 6965 C C . HIS C 1 93 ? -7.683 4.408 -5.580 1.00 27.16 93 HIS C C 1
ATOM 6966 O O . HIS C 1 93 ? -8.340 3.405 -5.381 1.00 26.84 93 HIS C O 1
ATOM 6973 N N . THR C 1 94 ? -8.207 5.613 -5.570 1.00 25.82 94 THR C N 1
ATOM 6974 C CA . THR C 1 94 ? -9.600 5.872 -5.369 1.00 25.19 94 THR C CA 1
ATOM 6975 C C . THR C 1 94 ? -10.111 6.339 -6.725 1.00 24.43 94 THR C C 1
ATOM 6976 O O . THR C 1 94 ? -9.532 7.274 -7.356 1.00 24.05 94 THR C O 1
ATOM 6980 N N . SER C 1 95 ? -11.168 5.733 -7.193 1.00 22.88 95 SER C N 1
ATOM 6981 C CA . SER C 1 95 ? -11.684 6.087 -8.496 1.00 22.87 95 SER C CA 1
ATOM 6982 C C . SER C 1 95 ? -12.540 7.346 -8.456 1.00 21.69 95 SER C C 1
ATOM 6983 O O . SER C 1 95 ? -13.368 7.501 -7.566 1.00 21.22 95 SER C O 1
ATOM 6986 N N . PHE C 1 96 ? -12.321 8.206 -9.436 1.00 20.64 96 PHE C N 1
ATOM 6987 C CA . PHE C 1 96 ? -13.009 9.464 -9.591 1.00 20.47 96 PHE C CA 1
ATOM 6988 C C . PHE C 1 96 ? -13.983 9.316 -10.773 1.00 19.83 96 PHE C C 1
ATOM 6989 O O . PHE C 1 96 ? -13.554 9.022 -11.880 1.00 20.24 96 PHE C O 1
ATOM 6997 N N . VAL C 1 97 ? -15.263 9.512 -10.536 1.00 18.07 97 VAL C N 1
ATOM 6998 C CA . VAL C 1 97 ? -16.242 9.392 -11.590 1.00 18.21 97 VAL C CA 1
ATOM 6999 C C . VAL C 1 97 ? -16.807 10.782 -11.833 1.00 18.69 97 VAL C C 1
ATOM 7000 O O . VAL C 1 97 ? -17.336 11.431 -10.870 1.00 18.73 97 VAL C O 1
ATOM 7004 N N . THR C 1 98 ? -16.725 11.240 -13.090 1.00 18.20 98 THR C N 1
ATOM 7005 C CA . THR C 1 98 ? -17.000 12.645 -13.364 1.00 17.82 98 THR C CA 1
ATOM 7006 C C . THR C 1 98 ? -17.770 12.910 -14.645 1.00 17.66 98 THR C C 1
ATOM 7007 O O . THR C 1 98 ? -17.518 12.257 -15.650 1.00 18.00 98 THR C O 1
ATOM 7011 N N . PRO C 1 99 ? -18.660 13.928 -14.645 1.00 17.63 99 PRO C N 1
ATOM 7012 C CA . PRO C 1 99 ? -19.219 14.427 -15.895 1.00 17.84 99 PRO C CA 1
ATOM 7013 C C . PRO C 1 99 ? -18.429 15.508 -16.562 1.00 17.41 99 PRO C C 1
ATOM 7014 O O . PRO C 1 99 ? -18.904 16.072 -17.555 1.00 17.70 99 PRO C O 1
ATOM 7018 N N . SER C 1 100 ? -17.281 15.860 -16.004 1.00 17.72 100 SER C N 1
ATOM 7019 C CA . SER C 1 100 ? -16.530 17.022 -16.512 1.00 17.98 100 SER C CA 1
ATOM 7020 C C . SER C 1 100 ? -15.859 16.673 -17.851 1.00 18.37 100 SER C C 1
ATOM 7021 O O . SER C 1 100 ? -15.906 15.514 -18.293 1.00 17.93 100 SER C O 1
ATOM 7024 N N . PHE C 1 101 ? -15.261 17.671 -18.508 1.00 17.92 101 PHE C N 1
ATOM 7025 C CA . PHE C 1 101 ? -14.614 17.427 -19.776 1.00 18.43 101 PHE C CA 1
ATOM 7026 C C . PHE C 1 101 ? -13.612 16.248 -19.719 1.00 19.50 101 PHE C C 1
ATOM 7027 O O . PHE C 1 101 ? -12.863 16.136 -18.751 1.00 18.09 101 PHE C O 1
ATOM 7035 N N . PRO C 1 102 ? -13.656 15.356 -20.726 1.00 20.42 102 PRO C N 1
ATOM 7036 C CA . PRO C 1 102 ? -12.659 14.300 -20.739 1.00 22.41 102 PRO C CA 1
ATOM 7037 C C . PRO C 1 102 ? -11.299 14.849 -21.196 1.00 24.58 102 PRO C C 1
ATOM 7038 O O . PRO C 1 102 ? -11.220 15.930 -21.786 1.00 24.34 102 PRO C O 1
ATOM 7042 N N . THR C 1 103 ? -10.247 14.097 -20.915 1.00 28.34 103 THR C N 1
ATOM 7043 C CA . THR C 1 103 ? -8.898 14.370 -21.492 1.00 32.41 103 THR C CA 1
ATOM 7044 C C . THR C 1 103 ? -8.490 13.422 -22.600 1.00 33.62 103 THR C C 1
ATOM 7045 O O . THR C 1 103 ? -8.940 12.279 -22.655 1.00 34.01 103 THR C O 1
ATOM 7049 N N . ASP C 1 104 ? -7.588 13.901 -23.464 1.00 39.18 104 ASP C N 1
ATOM 7050 C CA . ASP C 1 104 ? -6.822 13.030 -24.367 1.00 42.56 104 ASP C CA 1
ATOM 7051 C C . ASP C 1 104 ? -5.887 12.126 -23.561 1.00 41.21 104 ASP C C 1
ATOM 7052 O O . ASP C 1 104 ? -5.773 10.976 -23.898 1.00 45.82 104 ASP C O 1
ATOM 7057 N N . ALA C 1 105 ? -5.248 12.635 -22.503 1.00 40.77 105 ALA C N 1
ATOM 7058 C CA . ALA C 1 105 ? -4.245 11.908 -21.692 1.00 41.03 105 ALA C CA 1
ATOM 7059 C C . ALA C 1 105 ? -4.616 10.502 -21.217 1.00 41.65 105 ALA C C 1
ATOM 7060 O O . ALA C 1 105 ? -5.777 10.207 -20.950 1.00 38.87 105 ALA C O 1
ATOM 7062 N N . ASP C 1 106 ? -3.608 9.642 -21.174 1.00 42.54 106 ASP C N 1
ATOM 7063 C CA . ASP C 1 106 ? -3.717 8.295 -20.628 1.00 44.07 106 ASP C CA 1
ATOM 7064 C C . ASP C 1 106 ? -3.653 8.427 -19.127 1.00 41.21 106 ASP C C 1
ATOM 7065 O O . ASP C 1 106 ? -2.593 8.576 -18.576 1.00 45.67 106 ASP C O 1
ATOM 7070 N N . VAL C 1 107 ? -4.795 8.375 -18.482 1.00 34.84 107 VAL C N 1
ATOM 7071 C CA . VAL C 1 107 ? -4.893 8.571 -17.038 1.00 31.45 107 VAL C CA 1
ATOM 7072 C C . VAL C 1 107 ? -5.566 7.321 -16.424 1.00 28.30 107 VAL C C 1
ATOM 7073 O O . VAL C 1 107 ? -6.450 6.696 -17.051 1.00 25.43 107 VAL C O 1
ATOM 7077 N N . GLN C 1 108 ? -5.158 6.972 -15.220 1.00 26.88 108 GLN C N 1
ATOM 7078 C CA . GLN C 1 108 ? -5.792 5.909 -14.454 1.00 26.95 108 GLN C CA 1
ATOM 7079 C C . GLN C 1 108 ? -6.726 6.496 -13.382 1.00 24.62 108 GLN C C 1
ATOM 7080 O O . GLN C 1 108 ? -6.620 7.661 -13.038 1.00 23.92 108 GLN C O 1
ATOM 7086 N N . PHE C 1 109 ? -7.619 5.668 -12.868 1.00 22.40 109 PHE C N 1
ATOM 7087 C CA . PHE C 1 109 ? -8.497 6.000 -11.750 1.00 21.82 109 PHE C CA 1
ATOM 7088 C C . PHE C 1 109 ? -9.520 7.133 -12.003 1.00 20.76 109 PHE C C 1
ATOM 7089 O O . PHE C 1 109 ? -10.044 7.697 -11.060 1.00 20.05 109 PHE C O 1
ATOM 7097 N N . VAL C 1 110 ? -9.823 7.390 -13.261 1.00 20.19 110 VAL C N 1
ATOM 7098 C CA . VAL C 1 110 ? -10.788 8.403 -13.668 1.00 20.50 110 VAL C CA 1
ATOM 7099 C C . VAL C 1 110 ? -11.759 7.799 -14.659 1.00 21.02 110 VAL C C 1
ATOM 7100 O O . VAL C 1 110 ? -11.386 7.343 -15.742 1.00 21.93 110 VAL C O 1
ATOM 7104 N N . ILE C 1 111 ? -13.014 7.765 -14.254 1.00 20.60 111 ILE C N 1
ATOM 7105 C CA . ILE C 1 111 ? -14.082 7.318 -15.115 1.00 20.32 111 ILE C CA 1
ATOM 7106 C C . ILE C 1 111 ? -14.737 8.556 -15.706 1.00 19.07 111 ILE C C 1
ATOM 7107 O O . ILE C 1 111 ? -15.405 9.337 -14.972 1.00 17.86 111 ILE C O 1
ATOM 7112 N N . GLN C 1 112 ? -14.557 8.734 -17.007 1.00 18.57 112 GLN C N 1
ATOM 7113 C CA . GLN C 1 112 ? -14.956 9.988 -17.676 1.00 18.71 112 GLN C CA 1
ATOM 7114 C C . GLN C 1 112 ? -16.310 9.766 -18.378 1.00 18.58 112 GLN C C 1
ATOM 7115 O O . GLN C 1 112 ? -16.378 9.243 -19.515 1.00 18.82 112 GLN C O 1
ATOM 7121 N N . MET C 1 113 ? -17.376 10.154 -17.694 1.00 18.56 113 MET C N 1
ATOM 7122 C CA . MET C 1 113 ? -18.723 9.940 -18.180 1.00 18.86 113 MET C CA 1
ATOM 7123 C C . MET C 1 113 ? -19.061 10.659 -19.473 1.00 18.35 113 MET C C 1
ATOM 7124 O O . MET C 1 113 ? -19.920 10.207 -20.207 1.00 17.09 113 MET C O 1
ATOM 7129 N N . ARG C 1 114 ? -18.427 11.793 -19.749 1.00 18.88 114 ARG C N 1
ATOM 7130 C CA . ARG C 1 114 ? -18.775 12.593 -20.919 1.00 18.85 114 ARG C CA 1
ATOM 7131 C C . ARG C 1 114 ? -17.980 12.092 -22.125 1.00 19.74 114 ARG C C 1
ATOM 7132 O O . ARG C 1 114 ? -16.737 12.147 -22.082 1.00 19.80 114 ARG C O 1
ATOM 7140 N N . PRO C 1 115 ? -18.660 11.682 -23.212 1.00 19.22 115 PRO C N 1
ATOM 7141 C CA . PRO C 1 115 ? -17.921 11.283 -24.391 1.00 19.30 115 PRO C CA 1
ATOM 7142 C C . PRO C 1 115 ? -17.171 12.438 -25.045 1.00 18.99 115 PRO C C 1
ATOM 7143 O O . PRO C 1 115 ? -17.598 13.600 -24.919 1.00 17.46 115 PRO C O 1
ATOM 7147 N N . ALA C 1 116 ? -16.073 12.091 -25.707 1.00 19.95 116 ALA C N 1
ATOM 7148 C CA . ALA C 1 116 ? -15.304 13.052 -26.551 1.00 20.42 116 ALA C CA 1
ATOM 7149 C C . ALA C 1 116 ? -16.159 13.549 -27.728 1.00 21.29 116 ALA C C 1
ATOM 7150 O O . ALA C 1 116 ? -16.922 12.792 -28.341 1.00 22.54 116 ALA C O 1
ATOM 7152 N N . LEU C 1 117 ? -15.969 14.820 -28.056 1.00 21.62 117 LEU C N 1
ATOM 7153 C CA . LEU C 1 117 ? -16.689 15.467 -29.104 1.00 23.31 117 LEU C CA 1
ATOM 7154 C C . LEU C 1 117 ? -15.919 15.632 -30.416 1.00 22.83 117 LEU C C 1
ATOM 7155 O O . LEU C 1 117 ? -16.530 15.924 -31.484 1.00 22.52 117 LEU C O 1
ATOM 7160 N N . LYS C 1 118 ? -14.610 15.468 -30.392 1.00 22.60 118 LYS C N 1
ATOM 7161 C CA . LYS C 1 118 ? -13.792 15.888 -31.543 1.00 22.81 118 LYS C CA 1
ATOM 7162 C C . LYS C 1 118 ? -14.119 15.110 -32.824 1.00 22.87 118 LYS C C 1
ATOM 7163 O O . LYS C 1 118 ? -14.142 15.681 -33.907 1.00 22.27 118 LYS C O 1
ATOM 7169 N N . GLY C 1 119 ? -14.346 13.796 -32.682 1.00 21.99 119 GLY C N 1
ATOM 7170 C CA . GLY C 1 119 ? -14.683 12.974 -33.825 1.00 21.36 119 GLY C CA 1
ATOM 7171 C C . GLY C 1 119 ? -15.924 13.477 -34.557 1.00 20.27 119 GLY C C 1
ATOM 7172 O O . GLY C 1 119 ? -15.905 13.578 -35.762 1.00 19.77 119 GLY C O 1
ATOM 7173 N N . ALA C 1 120 ? -16.985 13.787 -33.824 1.00 19.89 120 ALA C N 1
ATOM 7174 C CA . ALA C 1 120 ? -18.216 14.238 -34.393 1.00 20.49 120 ALA C CA 1
ATOM 7175 C C . ALA C 1 120 ? -18.064 15.604 -35.094 1.00 20.69 120 ALA C C 1
ATOM 7176 O O . ALA C 1 120 ? -18.557 15.837 -36.191 1.00 20.30 120 ALA C O 1
ATOM 7178 N N . ILE C 1 121 ? -17.349 16.503 -34.448 1.00 20.42 121 ILE C N 1
ATOM 7179 C CA . ILE C 1 121 ? -17.053 17.805 -35.056 1.00 20.84 121 ILE C CA 1
ATOM 7180 C C . ILE C 1 121 ? -16.305 17.674 -36.385 1.00 21.25 121 ILE C C 1
ATOM 7181 O O . ILE C 1 121 ? -16.688 18.255 -37.396 1.00 20.51 121 ILE C O 1
ATOM 7186 N N . LEU C 1 122 ? -15.218 16.909 -36.376 1.00 22.02 122 LEU C N 1
ATOM 7187 C CA . LEU C 1 122 ? -14.467 16.742 -37.608 1.00 23.68 122 LEU C CA 1
ATOM 7188 C C . LEU C 1 122 ? -15.301 16.064 -38.707 1.00 22.16 122 LEU C C 1
ATOM 7189 O O . LEU C 1 122 ? -15.180 16.458 -39.871 1.00 21.93 122 LEU C O 1
ATOM 7194 N N . SER C 1 123 ? -16.148 15.102 -38.360 1.00 21.52 123 SER C N 1
ATOM 7195 C CA . SER C 1 123 ? -16.994 14.452 -39.372 1.00 22.16 123 SER C CA 1
ATOM 7196 C C . SER C 1 123 ? -17.971 15.450 -39.968 1.00 22.23 123 SER C C 1
ATOM 7197 O O . SER C 1 123 ? -18.201 15.419 -41.156 1.00 21.98 123 SER C O 1
ATOM 7200 N N . LEU C 1 124 ? -18.537 16.339 -39.152 1.00 22.58 124 LEU C N 1
ATOM 7201 C CA . LEU C 1 124 ? -19.516 17.280 -39.687 1.00 23.12 124 LEU C CA 1
ATOM 7202 C C . LEU C 1 124 ? -18.826 18.370 -40.518 1.00 22.88 124 LEU C C 1
ATOM 7203 O O . LEU C 1 124 ? -19.364 18.803 -41.511 1.00 22.83 124 LEU C O 1
ATOM 7208 N N . LEU C 1 125 ? -17.650 18.826 -40.105 1.00 22.19 125 LEU C N 1
ATOM 7209 C CA . LEU C 1 125 ? -16.899 19.758 -40.930 1.00 23.35 125 LEU C CA 1
ATOM 7210 C C . LEU C 1 125 ? -16.660 19.166 -42.346 1.00 24.25 125 LEU C C 1
ATOM 7211 O O . LEU C 1 125 ? -16.829 19.880 -43.371 1.00 24.52 125 LEU C O 1
ATOM 7216 N N . SER C 1 126 ? -16.313 17.887 -42.399 1.00 25.22 126 SER C N 1
ATOM 7217 C CA . SER C 1 126 ? -16.136 17.200 -43.670 1.00 28.55 126 SER C CA 1
ATOM 7218 C C . SER C 1 126 ? -17.433 17.038 -44.446 1.00 28.41 126 SER C C 1
ATOM 7219 O O . SER C 1 126 ? -17.484 17.323 -45.646 1.00 28.49 126 SER C O 1
ATOM 7222 N N . TYR C 1 127 ? -18.480 16.621 -43.754 1.00 29.29 127 TYR C N 1
ATOM 7223 C CA . TYR C 1 127 ? -19.787 16.407 -44.367 1.00 30.18 127 TYR C CA 1
ATOM 7224 C C . TYR C 1 127 ? -20.306 17.688 -45.030 1.00 29.49 127 TYR C C 1
ATOM 7225 O O . TYR C 1 127 ? -20.842 17.627 -46.146 1.00 27.78 127 TYR C O 1
ATOM 7234 N N . TYR C 1 128 ? -20.197 18.834 -44.338 1.00 28.45 128 TYR C N 1
ATOM 7235 C CA . TYR C 1 128 ? -20.635 20.106 -44.934 1.00 29.08 128 TYR C CA 1
ATOM 7236 C C . TYR C 1 128 ? -19.640 20.688 -45.967 1.00 29.67 128 TYR C C 1
ATOM 7237 O O . TYR C 1 128 ? -19.924 21.735 -46.580 1.00 27.14 128 TYR C O 1
ATOM 7246 N N . LYS C 1 129 ? -18.457 20.075 -46.104 1.00 30.06 129 LYS C N 1
ATOM 7247 C CA . LYS C 1 129 ? -17.442 20.543 -47.039 1.00 31.60 129 LYS C CA 1
ATOM 7248 C C . LYS C 1 129 ? -16.968 21.953 -46.752 1.00 29.85 129 LYS C C 1
ATOM 7249 O O . LYS C 1 129 ? -16.674 22.732 -47.669 1.00 28.97 129 LYS C O 1
ATOM 7255 N N . TRP C 1 130 ? -16.870 22.283 -45.477 1.00 29.12 130 TRP C N 1
ATOM 7256 C CA . TRP C 1 130 ? -16.296 23.552 -45.072 1.00 27.49 130 TRP C CA 1
ATOM 7257 C C . TRP C 1 130 ? -14.834 23.582 -45.514 1.00 28.40 130 TRP C C 1
ATOM 7258 O O . TRP C 1 130 ? -14.149 22.572 -45.428 1.00 28.49 130 TRP C O 1
ATOM 7269 N N . GLU C 1 131 ? -14.412 24.729 -46.038 1.00 30.09 131 GLU C N 1
ATOM 7270 C CA . GLU C 1 131 ? -13.029 25.006 -46.338 1.00 32.82 131 GLU C CA 1
ATOM 7271 C C . GLU C 1 131 ? -12.564 26.205 -45.548 1.00 30.88 131 GLU C C 1
ATOM 7272 O O . GLU C 1 131 ? -11.857 26.026 -44.585 1.00 29.89 131 GLU C O 1
ATOM 7278 N N . LYS C 1 132 ? -13.044 27.389 -45.872 1.00 29.97 132 LYS C N 1
ATOM 7279 C CA . LYS C 1 132 ? -12.765 28.560 -45.078 1.00 30.45 132 LYS C CA 1
ATOM 7280 C C . LYS C 1 132 ? -13.777 28.558 -43.933 1.00 27.56 132 LYS C C 1
ATOM 7281 O O . LYS C 1 132 ? -15.019 28.552 -44.197 1.00 26.13 132 LYS C O 1
ATOM 7287 N N . PHE C 1 133 ? -13.281 28.672 -42.694 1.00 24.86 133 PHE C N 1
ATOM 7288 C CA . PHE C 1 133 ? -14.148 28.905 -41.549 1.00 23.51 133 PHE C CA 1
ATOM 7289 C C . PHE C 1 133 ? -13.437 29.542 -40.359 1.00 22.82 133 PHE C C 1
ATOM 7290 O O . PHE C 1 133 ? -12.188 29.539 -40.262 1.00 22.89 133 PHE C O 1
ATOM 7298 N N . VAL C 1 134 ? -14.265 30.126 -39.490 1.00 22.21 134 VAL C N 1
ATOM 7299 C CA . VAL C 1 134 ? -13.835 30.749 -38.276 1.00 21.43 134 VAL C CA 1
ATOM 7300 C C . VAL C 1 134 ? -13.960 29.720 -37.159 1.00 21.17 134 VAL C C 1
ATOM 7301 O O . VAL C 1 134 ? -14.985 29.033 -37.045 1.00 20.37 134 VAL C O 1
ATOM 7305 N N . TYR C 1 135 ? -12.919 29.641 -36.316 1.00 20.37 135 TYR C N 1
ATOM 7306 C CA . TYR C 1 135 ? -12.903 28.785 -35.158 1.00 19.69 135 TYR C CA 1
ATOM 7307 C C . TYR C 1 135 ? -12.773 29.666 -33.929 1.00 19.24 135 TYR C C 1
ATOM 7308 O O . TYR C 1 135 ? -11.686 30.157 -33.627 1.00 17.79 135 TYR C O 1
ATOM 7317 N N . LEU C 1 136 ? -13.896 29.908 -33.230 1.00 18.95 136 LEU C N 1
ATOM 7318 C CA . LEU C 1 136 ? -13.858 30.663 -31.960 1.00 19.22 136 LEU C CA 1
ATOM 7319 C C . LEU C 1 136 ? -13.821 29.634 -30.824 1.00 19.06 136 LEU C C 1
ATOM 7320 O O . LEU C 1 136 ? -14.690 28.776 -30.765 1.00 19.30 136 LEU C O 1
ATOM 7325 N N . TYR C 1 137 ? -12.841 29.729 -29.920 1.00 18.48 137 TYR C N 1
ATOM 7326 C CA . TYR C 1 137 ? -12.733 28.749 -28.865 1.00 18.03 137 TYR C CA 1
ATOM 7327 C C . TYR C 1 137 ? -12.276 29.301 -27.560 1.00 18.10 137 TYR C C 1
ATOM 7328 O O . TYR C 1 137 ? -11.614 30.349 -27.505 1.00 17.38 137 TYR C O 1
ATOM 7337 N N . ASP C 1 138 ? -12.670 28.596 -26.485 1.00 17.84 138 ASP C N 1
ATOM 7338 C CA . ASP C 1 138 ? -12.063 28.757 -25.200 1.00 18.54 138 ASP C CA 1
ATOM 7339 C C . ASP C 1 138 ? -11.376 27.426 -24.813 1.00 19.22 138 ASP C C 1
ATOM 7340 O O . ASP C 1 138 ? -11.580 26.383 -25.490 1.00 19.66 138 ASP C O 1
ATOM 7345 N N . THR C 1 139 ? -10.597 27.450 -23.747 1.00 20.26 139 THR C N 1
ATOM 7346 C CA . THR C 1 139 ? -9.810 26.257 -23.383 1.00 21.62 139 THR C CA 1
ATOM 7347 C C . THR C 1 139 ? -10.382 25.597 -22.131 1.00 22.60 139 THR C C 1
ATOM 7348 O O . THR C 1 139 ? -9.721 24.749 -21.561 1.00 22.13 139 THR C O 1
ATOM 7352 N N . GLU C 1 140 ? -11.629 25.909 -21.753 1.00 23.74 140 GLU C N 1
ATOM 7353 C CA . GLU C 1 140 ? -12.167 25.374 -20.510 1.00 25.73 140 GLU C CA 1
ATOM 7354 C C . GLU C 1 140 ? -12.479 23.862 -20.565 1.00 24.66 140 GLU C C 1
ATOM 7355 O O . GLU C 1 140 ? -12.689 23.262 -19.517 1.00 23.13 140 GLU C O 1
ATOM 7361 N N . ARG C 1 141 ? -12.535 23.280 -21.777 1.00 23.51 141 ARG C N 1
ATOM 7362 C CA . ARG C 1 141 ? -12.704 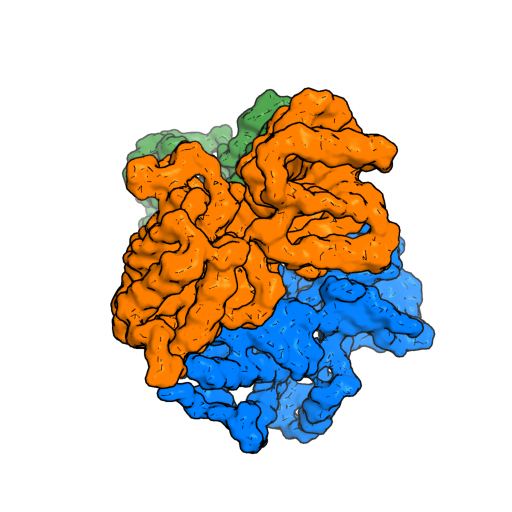21.842 -21.908 1.00 22.39 141 ARG C CA 1
ATOM 7363 C C . ARG C 1 141 ? -11.442 21.189 -22.473 1.00 22.18 141 ARG C C 1
ATOM 7364 O O . ARG C 1 141 ? -11.502 20.137 -23.073 1.00 22.22 141 ARG C O 1
ATOM 7372 N N . GLY C 1 142 ? -10.286 21.817 -22.273 1.00 21.13 142 GLY C N 1
ATOM 7373 C CA . GLY C 1 142 ? -9.030 21.354 -22.862 1.00 21.80 142 GLY C CA 1
ATOM 7374 C C . GLY C 1 142 ? -8.804 21.665 -24.342 1.00 21.54 142 GLY C C 1
ATOM 7375 O O . GLY C 1 142 ? -9.523 22.481 -24.955 1.00 20.64 142 GLY C O 1
ATOM 7376 N N . PHE C 1 143 ? -7.771 21.009 -24.895 1.00 21.49 143 PHE C N 1
ATOM 7377 C CA . PHE C 1 143 ? -7.276 21.343 -26.239 1.00 22.29 143 PHE C CA 1
ATOM 7378 C C . PHE C 1 143 ? -7.536 20.262 -27.305 1.00 21.93 143 PHE C C 1
ATOM 7379 O O . PHE C 1 143 ? -7.053 20.337 -28.410 1.00 22.29 143 PHE C O 1
ATOM 7387 N N . SER C 1 144 ? -8.292 19.264 -26.938 1.00 21.86 144 SER C N 1
ATOM 7388 C CA . SER C 1 144 ? -8.534 18.086 -27.796 1.00 23.04 144 SER C CA 1
ATOM 7389 C C . SER C 1 144 ? -9.118 18.452 -29.184 1.00 21.00 144 SER C C 1
ATOM 7390 O O . SER C 1 144 ? -8.590 18.052 -30.229 1.00 19.93 144 SER C O 1
ATOM 7393 N N . VAL C 1 145 ? -10.146 19.281 -29.205 1.00 20.12 145 VAL C N 1
ATOM 7394 C CA . VAL C 1 145 ? -10.743 19.717 -30.463 1.00 19.89 145 VAL C CA 1
ATOM 7395 C C . VAL C 1 145 ? -9.758 20.530 -31.285 1.00 20.08 145 VAL C C 1
ATOM 7396 O O . VAL C 1 145 ? -9.555 20.278 -32.492 1.00 19.81 145 VAL C O 1
ATOM 7400 N N . LEU C 1 146 ? -9.113 21.497 -30.623 1.00 20.04 146 LEU C N 1
ATOM 7401 C CA . LEU C 1 146 ? -8.173 22.379 -31.333 1.00 20.74 146 LEU C CA 1
ATOM 7402 C C . LEU C 1 146 ? -7.075 21.536 -31.977 1.00 20.18 146 LEU C C 1
ATOM 7403 O O . LEU C 1 146 ? -6.697 21.748 -33.129 1.00 20.14 146 LEU C O 1
ATOM 7408 N N . GLN C 1 147 ? -6.507 20.599 -31.228 1.00 19.72 147 GLN C N 1
ATOM 7409 C CA . GLN C 1 147 ? -5.433 19.803 -31.757 1.00 20.02 147 GLN C CA 1
ATOM 7410 C C . GLN C 1 147 ? -5.880 18.914 -32.928 1.00 20.45 147 GLN C C 1
ATOM 7411 O O . GLN C 1 147 ? -5.163 18.736 -33.913 1.00 19.79 147 GLN C O 1
ATOM 7417 N N . ALA C 1 148 ? -7.070 18.353 -32.821 1.00 20.03 148 ALA C N 1
ATOM 7418 C CA . ALA C 1 148 ? -7.581 17.486 -33.886 1.00 21.10 148 ALA C CA 1
ATOM 7419 C C . ALA C 1 148 ? -7.793 18.314 -35.176 1.00 21.29 148 ALA C C 1
ATOM 7420 O O . ALA C 1 148 ? -7.457 17.823 -36.277 1.00 21.29 148 ALA C O 1
ATOM 7422 N N . ILE C 1 149 ? -8.307 19.545 -35.040 1.00 21.58 149 ILE C N 1
ATOM 7423 C CA . ILE C 1 149 ? -8.458 20.398 -36.200 1.00 22.57 149 ILE C CA 1
ATOM 7424 C C . ILE C 1 149 ? -7.092 20.710 -36.841 1.00 22.63 149 ILE C C 1
ATOM 7425 O O . ILE C 1 149 ? -6.959 20.633 -38.037 1.00 21.87 149 ILE C O 1
ATOM 7430 N N . MET C 1 150 ? -6.105 21.072 -36.013 1.00 23.64 150 MET C N 1
ATOM 7431 C CA A MET C 1 150 ? -4.790 21.376 -36.530 0.50 24.54 150 MET C CA 1
ATOM 7432 C CA B MET C 1 150 ? -4.741 21.338 -36.466 0.50 25.10 150 MET C CA 1
ATOM 7433 C C . MET C 1 150 ? -4.136 20.170 -37.237 1.00 24.96 150 MET C C 1
ATOM 7434 O O . MET C 1 150 ? -3.483 20.368 -38.253 1.00 24.66 150 MET C O 1
ATOM 7443 N N . GLU C 1 151 ? -4.300 18.965 -36.694 1.00 25.12 151 GLU C N 1
ATOM 7444 C CA . GLU C 1 151 ? -3.755 17.761 -37.334 1.00 26.65 151 GLU C CA 1
ATOM 7445 C C . GLU C 1 151 ? -4.340 17.524 -38.770 1.00 25.62 151 GLU C C 1
ATOM 7446 O O . GLU C 1 151 ? -3.636 17.110 -39.671 1.00 25.70 151 GLU C O 1
ATOM 7452 N N . ALA C 1 152 ? -5.633 17.783 -38.937 1.00 25.05 152 ALA C N 1
ATOM 7453 C CA . ALA C 1 152 ? -6.394 17.455 -40.140 1.00 24.72 152 ALA C CA 1
ATOM 7454 C C . ALA C 1 152 ? -6.503 18.603 -41.174 1.00 24.18 152 ALA C C 1
ATOM 7455 O O . ALA C 1 152 ? -6.969 18.363 -42.277 1.00 24.15 152 ALA C O 1
ATOM 7457 N N . ALA C 1 153 ? -6.192 19.826 -40.770 1.00 23.90 153 ALA C N 1
ATOM 7458 C CA . ALA C 1 153 ? -6.619 20.990 -41.591 1.00 24.05 153 ALA C CA 1
ATOM 7459 C C . ALA C 1 153 ? -6.081 20.982 -43.036 1.00 24.50 153 ALA C C 1
ATOM 7460 O O . ALA C 1 153 ? -6.850 21.100 -44.034 1.00 22.18 153 ALA C O 1
ATOM 7462 N N . VAL C 1 154 ? -4.765 20.818 -43.164 1.00 24.12 154 VAL C N 1
ATOM 7463 C CA . VAL C 1 154 ? -4.158 20.865 -44.478 1.00 25.19 154 VAL C CA 1
ATOM 7464 C C . VAL C 1 154 ? -4.698 19.702 -45.351 1.00 26.18 154 VAL C C 1
ATOM 7465 O O . VAL C 1 154 ? -5.140 19.939 -46.478 1.00 24.92 154 VAL C O 1
ATOM 7469 N N . GLN C 1 155 ? -4.702 18.487 -44.834 1.00 27.53 155 GLN C N 1
ATOM 7470 C CA . GLN C 1 155 ? -5.233 17.342 -45.576 1.00 28.74 155 GLN C CA 1
ATOM 7471 C C . GLN C 1 155 ? -6.699 17.493 -45.958 1.00 28.88 155 GLN C C 1
ATOM 7472 O O . GLN C 1 155 ? -7.066 16.933 -46.963 1.00 28.52 155 GLN C O 1
ATOM 7478 N N . ASN C 1 156 ? -7.518 18.260 -45.208 1.00 29.18 156 ASN C N 1
ATOM 7479 C CA . ASN C 1 156 ? -8.908 18.460 -45.612 1.00 30.27 156 ASN C CA 1
ATOM 7480 C C . ASN C 1 156 ? -9.190 19.769 -46.346 1.00 30.83 156 ASN C C 1
ATOM 7481 O O . ASN C 1 156 ? -10.317 20.102 -46.614 1.00 29.10 156 ASN C O 1
ATOM 7486 N N . ASN C 1 157 ? -8.133 20.488 -46.654 1.00 31.27 157 ASN C N 1
ATOM 7487 C CA . ASN C 1 157 ? -8.175 21.846 -47.122 1.00 33.58 157 ASN C CA 1
ATOM 7488 C C . ASN C 1 157 ? -8.999 22.811 -46.267 1.00 31.65 157 ASN C C 1
ATOM 7489 O O . ASN C 1 157 ? -9.768 23.599 -46.783 1.00 33.34 157 ASN C O 1
ATOM 7494 N N . TRP C 1 158 ? -8.881 22.740 -44.957 1.00 28.69 158 TRP C N 1
ATOM 7495 C CA . TRP C 1 158 ? -9.562 23.671 -44.064 1.00 27.01 158 TRP C CA 1
ATOM 7496 C C . TRP C 1 158 ? -8.625 24.869 -43.891 1.00 28.07 158 TRP C C 1
ATOM 7497 O O . TRP C 1 158 ? -7.450 24.706 -43.598 1.00 26.18 158 TRP C O 1
ATOM 7508 N N . GLN C 1 159 ? -9.150 26.062 -44.101 1.00 27.99 159 GLN C N 1
ATOM 7509 C CA . GLN C 1 159 ? -8.428 27.309 -43.873 1.00 29.82 159 GLN C CA 1
ATOM 7510 C C . GLN C 1 159 ? -9.108 27.941 -42.668 1.00 27.90 159 GLN C C 1
ATOM 7511 O O . GLN C 1 159 ? -10.204 28.570 -42.794 1.00 27.27 159 GLN C O 1
ATOM 7517 N N . VAL C 1 160 ? -8.498 27.729 -41.518 1.00 25.98 160 VAL C N 1
ATOM 7518 C CA . VAL C 1 160 ? -9.131 28.000 -40.234 1.00 25.42 160 VAL C CA 1
ATOM 7519 C C . VAL C 1 160 ? -8.599 29.276 -39.644 1.00 24.48 160 VAL C C 1
ATOM 7520 O O . VAL C 1 160 ? -7.408 29.349 -39.279 1.00 24.14 160 VAL C O 1
ATOM 7524 N N . THR C 1 161 ? -9.466 30.281 -39.501 1.00 23.60 161 THR C N 1
ATOM 7525 C CA . THR C 1 161 ? -9.115 31.491 -38.788 1.00 22.96 161 THR C CA 1
ATOM 7526 C C . THR C 1 161 ? -9.516 31.275 -37.331 1.00 22.83 161 THR C C 1
ATOM 7527 O O . THR C 1 161 ? -10.712 31.286 -36.984 1.00 22.91 161 THR C O 1
ATOM 7531 N N . ALA C 1 162 ? -8.510 31.041 -36.483 1.00 21.92 162 ALA C N 1
ATOM 7532 C CA . ALA C 1 162 ? -8.743 30.649 -35.118 1.00 22.41 162 ALA C CA 1
ATOM 7533 C C . ALA C 1 162 ? -8.593 31.869 -34.231 1.00 22.09 162 ALA C C 1
ATOM 7534 O O . ALA C 1 162 ? -7.677 32.700 -34.427 1.00 21.54 162 ALA C O 1
ATOM 7536 N N . ARG C 1 163 ? -9.538 32.014 -33.302 1.00 21.84 163 ARG C N 1
ATOM 7537 C CA . ARG C 1 163 ? -9.493 33.104 -32.327 1.00 22.69 163 ARG C CA 1
ATOM 7538 C C . ARG C 1 163 ? -9.822 32.552 -30.970 1.00 21.66 163 ARG C C 1
ATOM 7539 O O . ARG C 1 163 ? -10.913 32.067 -30.734 1.00 20.27 163 ARG C O 1
ATOM 7547 N N . SER C 1 164 ? -8.864 32.678 -30.070 1.00 21.50 164 SER C N 1
ATOM 7548 C CA . SER C 1 164 ? -9.025 32.314 -28.688 1.00 22.13 164 SER C CA 1
ATOM 7549 C C . SER C 1 164 ? -9.818 33.410 -27.984 1.00 22.30 164 SER C C 1
ATOM 7550 O O . SER C 1 164 ? -9.397 34.566 -27.955 1.00 21.63 164 SER C O 1
ATOM 7553 N N . VAL C 1 165 ? -10.965 33.069 -27.419 1.00 21.52 165 VAL C N 1
ATOM 7554 C CA . VAL C 1 165 ? -11.857 34.092 -26.861 1.00 20.99 165 VAL C CA 1
ATOM 7555 C C . VAL C 1 165 ? -12.179 33.885 -25.394 1.00 21.23 165 VAL C C 1
ATOM 7556 O O . VAL C 1 165 ? -13.016 34.618 -24.857 1.00 21.64 165 VAL C O 1
ATOM 7560 N N . GLY C 1 166 ? -11.592 32.878 -24.746 1.00 21.56 166 GLY C N 1
ATOM 7561 C CA . GLY C 1 166 ? -11.954 32.574 -23.363 1.00 22.22 166 GLY C CA 1
ATOM 7562 C C . GLY C 1 166 ? -11.585 33.632 -22.310 1.00 24.00 166 GLY C C 1
ATOM 7563 O O . GLY C 1 166 ? -12.109 33.612 -21.209 1.00 24.31 166 GLY C O 1
ATOM 7564 N N . ASN C 1 167 ? -10.710 34.556 -22.634 1.00 25.75 167 ASN C N 1
ATOM 7565 C CA . ASN C 1 167 ? -10.358 35.662 -21.725 1.00 29.40 167 ASN C CA 1
ATOM 7566 C C . ASN C 1 167 ? -11.074 36.979 -21.993 1.00 29.28 167 ASN C C 1
ATOM 7567 O O . ASN C 1 167 ? -10.817 37.956 -21.294 1.00 29.16 167 ASN C O 1
ATOM 7572 N N . ILE C 1 168 ? -11.983 37.015 -22.963 1.00 27.58 168 ILE C N 1
ATOM 7573 C CA . ILE C 1 168 ? -12.668 38.253 -23.304 1.00 28.84 168 ILE C CA 1
ATOM 7574 C C . ILE C 1 168 ? -13.670 38.599 -22.187 1.00 30.03 168 ILE C C 1
ATOM 7575 O O . ILE C 1 168 ? -14.516 37.781 -21.815 1.00 30.03 168 ILE C O 1
ATOM 7580 N N . LYS C 1 169 ? -13.540 39.807 -21.664 1.00 32.57 169 LYS C N 1
ATOM 7581 C CA . LYS C 1 169 ? -14.444 40.368 -20.634 1.00 36.58 169 LYS C CA 1
ATOM 7582 C C . LYS C 1 169 ? -15.364 41.416 -21.247 1.00 37.00 169 LYS C C 1
ATOM 7583 O O . LYS C 1 169 ? -16.537 41.473 -20.932 1.00 38.39 169 LYS C O 1
ATOM 7589 N N . ASP C 1 170 ? -14.829 42.223 -22.168 1.00 38.19 170 ASP C N 1
ATOM 7590 C CA . ASP C 1 170 ? -15.567 43.314 -22.819 1.00 36.56 170 ASP C CA 1
ATOM 7591 C C . ASP C 1 170 ? -16.251 42.736 -24.067 1.00 34.83 170 ASP C C 1
ATOM 7592 O O . ASP C 1 170 ? -15.577 42.320 -25.017 1.00 33.37 170 ASP C O 1
ATOM 7597 N N . VAL C 1 171 ? -17.588 42.761 -24.092 1.00 33.31 171 VAL C N 1
ATOM 7598 C CA . VAL C 1 171 ? -18.301 42.208 -25.235 1.00 32.36 171 VAL C CA 1
ATOM 7599 C C . VAL C 1 171 ? -18.017 42.874 -26.574 1.00 32.18 171 VAL C C 1
ATOM 7600 O O . VAL C 1 171 ? -18.240 42.281 -27.600 1.00 30.28 171 VAL C O 1
ATOM 7604 N N . GLN C 1 172 ? -17.562 44.113 -26.560 1.00 31.38 172 GLN C N 1
ATOM 7605 C CA . GLN C 1 172 ? -17.145 44.802 -27.777 1.00 32.51 172 GLN C CA 1
ATOM 7606 C C . GLN C 1 172 ? -16.015 44.059 -28.476 1.00 31.32 172 GLN C C 1
ATOM 7607 O O . GLN C 1 172 ? -15.930 44.136 -29.697 1.00 29.75 172 GLN C O 1
ATOM 7613 N N . GLU C 1 173 ? -15.156 43.357 -27.746 1.00 30.06 173 GLU C N 1
ATOM 7614 C CA . GLU C 1 173 ? -14.101 42.542 -28.388 1.00 29.49 173 GLU C CA 1
ATOM 7615 C C . GLU C 1 173 ? -14.713 41.418 -29.250 1.00 26.46 173 GLU C C 1
ATOM 7616 O O . GLU C 1 173 ? -14.197 41.114 -30.313 1.00 25.69 173 GLU C O 1
ATOM 7622 N N . PHE C 1 174 ? -15.807 40.822 -28.800 1.00 25.02 174 PHE C N 1
ATOM 7623 C CA . PHE C 1 174 ? -16.489 39.827 -29.625 1.00 25.12 174 PHE C CA 1
ATOM 7624 C C . PHE C 1 174 ? -17.044 40.458 -30.872 1.00 25.22 174 PHE C C 1
ATOM 7625 O O . PHE C 1 174 ? -16.953 39.876 -31.994 1.00 23.44 174 PHE C O 1
ATOM 7633 N N . ARG C 1 175 ? -17.587 41.653 -30.708 1.00 25.75 175 ARG C N 1
ATOM 7634 C CA . ARG C 1 175 ? -18.149 42.378 -31.813 1.00 27.49 175 ARG C CA 1
ATOM 7635 C C . ARG C 1 175 ? -17.084 42.707 -32.829 1.00 25.87 175 ARG C C 1
ATOM 7636 O O . ARG C 1 175 ? -17.320 42.533 -33.995 1.00 25.74 175 ARG C O 1
ATOM 7644 N N . ARG C 1 176 ? -15.904 43.133 -32.391 1.00 25.65 176 ARG C N 1
ATOM 7645 C CA . ARG C 1 176 ? -14.842 43.451 -33.359 1.00 26.44 176 ARG C CA 1
ATOM 7646 C C . ARG C 1 176 ? -14.328 42.228 -34.100 1.00 25.13 176 ARG C C 1
ATOM 7647 O O . ARG C 1 176 ? -14.061 42.332 -35.298 1.00 24.61 176 ARG C O 1
ATOM 7655 N N . ILE C 1 177 ? -14.265 41.074 -33.437 1.00 24.18 177 ILE C N 1
ATOM 7656 C CA . ILE C 1 177 ? -13.858 39.849 -34.131 1.00 24.60 177 ILE C CA 1
ATOM 7657 C C . ILE C 1 177 ? -14.878 39.506 -35.212 1.00 23.84 177 ILE C C 1
ATOM 7658 O O . ILE C 1 177 ? -14.508 39.239 -36.349 1.00 22.95 177 ILE C O 1
ATOM 7663 N N . ILE C 1 178 ? -16.165 39.526 -34.858 1.00 24.20 178 ILE C N 1
ATOM 7664 C CA . ILE C 1 178 ? -17.201 39.181 -35.838 1.00 24.38 178 ILE C CA 1
ATOM 7665 C C . ILE C 1 178 ? -17.136 40.152 -37.043 1.00 25.40 178 ILE C C 1
ATOM 7666 O O . ILE C 1 178 ? -17.202 39.708 -38.197 1.00 24.87 178 ILE C O 1
ATOM 7671 N N . GLU C 1 179 ? -16.943 41.435 -36.767 1.00 27.17 179 GLU C N 1
ATOM 7672 C CA . GLU C 1 179 ? -16.854 42.463 -37.808 1.00 29.59 179 GLU C CA 1
ATOM 7673 C C . GLU C 1 179 ? -15.662 42.186 -38.712 1.00 29.17 179 GLU C C 1
ATOM 7674 O O . GLU C 1 179 ? -15.761 42.261 -39.914 1.00 27.96 179 GLU C O 1
ATOM 7680 N N . GLU C 1 180 ? -14.534 41.865 -38.104 1.00 29.91 180 GLU C N 1
ATOM 7681 C CA . GLU C 1 180 ? -13.322 41.509 -38.848 1.00 31.37 180 GLU C CA 1
ATOM 7682 C C . GLU C 1 180 ? -13.560 40.288 -39.730 1.00 30.45 180 GLU C C 1
ATOM 7683 O O . GLU C 1 180 ? -13.202 40.312 -40.916 1.00 29.15 180 GLU C O 1
ATOM 7689 N N . MET C 1 181 ? -14.196 39.248 -39.180 1.00 29.37 181 MET C N 1
ATOM 7690 C CA . MET C 1 181 ? -14.443 38.045 -39.952 1.00 29.80 181 MET C CA 1
ATOM 7691 C C . MET C 1 181 ? -15.387 38.316 -41.136 1.00 30.39 181 MET C C 1
ATOM 7692 O O . MET C 1 181 ? -15.190 37.716 -42.237 1.00 27.92 181 MET C O 1
ATOM 7697 N N . ASP C 1 182 ? -16.366 39.216 -40.932 1.00 31.43 182 ASP C N 1
ATOM 7698 C CA . ASP C 1 182 ? -17.255 39.616 -42.038 1.00 34.15 182 ASP C CA 1
ATOM 7699 C C . ASP C 1 182 ? -16.539 40.325 -43.154 1.00 34.72 182 ASP C C 1
ATOM 7700 O O . ASP C 1 182 ? -16.847 40.104 -44.316 1.00 34.92 182 ASP C O 1
ATOM 7705 N N . ARG C 1 183 ? -15.600 41.191 -42.813 1.00 36.78 183 ARG C N 1
ATOM 7706 C CA . ARG C 1 183 ? -14.822 41.855 -43.869 1.00 40.54 183 ARG C CA 1
ATOM 7707 C C . ARG C 1 183 ? -13.979 40.863 -44.672 1.00 40.95 183 ARG C C 1
ATOM 7708 O O . ARG C 1 183 ? -13.646 41.161 -45.821 1.00 43.86 183 ARG C O 1
ATOM 7716 N N . ARG C 1 184 ? -13.677 39.675 -44.103 1.00 40.03 184 ARG C N 1
ATOM 7717 C CA . ARG C 1 184 ? -13.026 38.605 -44.862 1.00 40.63 184 ARG C CA 1
ATOM 7718 C C . ARG C 1 184 ? -13.978 37.603 -45.475 1.00 39.81 184 ARG C C 1
ATOM 7719 O O . ARG C 1 184 ? -13.560 36.506 -45.839 1.00 42.16 184 ARG C O 1
ATOM 7727 N N . GLN C 1 185 ? -15.258 37.967 -45.563 1.00 38.85 185 GLN C N 1
ATOM 7728 C CA . GLN C 1 185 ? -16.260 37.172 -46.228 1.00 39.92 185 GLN C CA 1
ATOM 7729 C C . GLN C 1 185 ? -16.485 35.797 -45.578 1.00 35.77 185 GLN C C 1
ATOM 7730 O O . GLN C 1 185 ? -16.974 34.914 -46.227 1.00 33.59 185 GLN C O 1
ATOM 7736 N N . GLU C 1 186 ? -16.210 35.665 -44.274 1.00 31.80 186 GLU C N 1
ATOM 7737 C CA . GLU C 1 186 ? -16.467 34.426 -43.518 1.00 29.98 186 GLU C CA 1
ATOM 7738 C C . GLU C 1 186 ? -17.968 34.275 -43.262 1.00 29.52 186 GLU C C 1
ATOM 7739 O O . GLU C 1 186 ? -18.641 35.204 -42.825 1.00 30.82 186 GLU C O 1
ATOM 7745 N N . LYS C 1 187 ? -18.497 33.100 -43.581 1.00 29.56 187 LYS C N 1
ATOM 7746 C CA . LYS C 1 187 ? -19.903 32.771 -43.334 1.00 30.81 187 LYS C CA 1
ATOM 7747 C C . LYS C 1 187 ? -20.135 31.647 -42.337 1.00 28.34 187 LYS C C 1
ATOM 7748 O O . LYS C 1 187 ? -21.256 31.467 -41.845 1.00 27.76 187 LYS C O 1
ATOM 7754 N N . ARG C 1 188 ? -19.074 30.888 -42.064 1.00 27.17 188 ARG C N 1
ATOM 7755 C CA . ARG C 1 188 ? -19.177 29.657 -41.347 1.00 26.23 188 ARG C CA 1
ATOM 7756 C C . ARG C 1 188 ? -18.312 29.753 -40.101 1.00 24.79 188 ARG C C 1
ATOM 7757 O O . ARG C 1 188 ? -17.089 30.069 -40.177 1.00 23.34 188 ARG C O 1
ATOM 7765 N N . TYR C 1 189 ? -18.957 29.501 -38.958 1.00 23.41 189 TYR C N 1
ATOM 7766 C CA . TYR C 1 189 ? -18.321 29.601 -37.648 1.00 22.75 189 TYR C CA 1
ATOM 7767 C C . TYR C 1 189 ? -18.464 28.300 -36.856 1.00 22.56 189 TYR C C 1
ATOM 7768 O O . TYR C 1 189 ? -19.581 27.780 -36.704 1.00 21.92 189 TYR C O 1
ATOM 7777 N N . LEU C 1 190 ? -17.336 27.789 -36.369 1.00 21.46 190 LEU C N 1
ATOM 7778 C CA . LEU C 1 190 ? -17.289 26.692 -35.401 1.00 20.49 190 LEU C CA 1
ATOM 7779 C C . LEU C 1 190 ? -17.013 27.341 -34.036 1.00 19.99 190 LEU C C 1
ATOM 7780 O O . LEU C 1 190 ? -15.990 28.015 -33.871 1.00 20.26 190 LEU C O 1
ATOM 7785 N N . ILE C 1 191 ? -17.920 27.174 -33.084 1.00 19.76 191 ILE C N 1
ATOM 7786 C CA . ILE C 1 191 ? -17.822 27.805 -31.764 1.00 19.96 191 ILE C CA 1
ATOM 7787 C C . ILE C 1 191 ? -17.640 26.706 -30.733 1.00 20.32 191 ILE C C 1
ATOM 7788 O O . ILE C 1 191 ? -18.573 25.929 -30.461 1.00 18.46 191 ILE C O 1
ATOM 7793 N N . ASP C 1 192 ? -16.404 26.632 -30.204 1.00 20.48 192 ASP C N 1
ATOM 7794 C CA . ASP C 1 192 ? -15.976 25.615 -29.205 1.00 21.09 192 ASP C CA 1
ATOM 7795 C C . ASP C 1 192 ? -15.726 26.332 -27.876 1.00 21.00 192 ASP C C 1
ATOM 7796 O O . ASP C 1 192 ? -14.582 26.573 -27.467 1.00 19.18 192 ASP C O 1
ATOM 7801 N N . CYS C 1 193 ? -16.839 26.669 -27.212 1.00 20.83 193 CYS C N 1
ATOM 7802 C CA . CYS C 1 193 ? -16.837 27.428 -25.988 1.00 20.90 193 CYS C CA 1
ATOM 7803 C C . CYS C 1 193 ? -17.838 26.830 -24.989 1.00 21.02 193 CYS C C 1
ATOM 7804 O O . CYS C 1 193 ? -18.756 26.064 -25.357 1.00 21.31 193 CYS C O 1
ATOM 7807 N N . GLU C 1 194 ? -17.706 27.248 -23.754 1.00 20.87 194 GLU C N 1
ATOM 7808 C CA . GLU C 1 194 ? -18.684 26.993 -22.708 1.00 22.17 194 GLU C CA 1
ATOM 7809 C C . GLU C 1 194 ? -20.030 27.617 -23.119 1.00 21.30 194 GLU C C 1
ATOM 7810 O O . GLU C 1 194 ? -20.065 28.625 -23.769 1.00 19.91 194 GLU C O 1
ATOM 7816 N N . VAL C 1 195 ? -21.117 26.993 -22.711 1.00 21.79 195 VAL C N 1
ATOM 7817 C CA . VAL C 1 195 ? -22.478 27.464 -23.044 1.00 22.64 195 VAL C CA 1
ATOM 7818 C C . VAL C 1 195 ? -22.676 28.949 -22.752 1.00 24.09 195 VAL C C 1
ATOM 7819 O O . VAL C 1 195 ? -23.230 29.650 -23.587 1.00 24.73 195 VAL C O 1
ATOM 7823 N N . GLU C 1 196 ? -22.263 29.426 -21.587 1.00 25.86 196 GLU C N 1
ATOM 7824 C CA . GLU C 1 196 ? -22.481 30.835 -21.244 1.00 28.71 196 GLU C CA 1
ATOM 7825 C C . GLU C 1 196 ? -21.794 31.748 -22.280 1.00 26.48 196 GLU C C 1
ATOM 7826 O O . GLU C 1 196 ? -22.366 32.773 -22.716 1.00 25.33 196 GLU C O 1
ATOM 7832 N N A ARG C 1 197 ? -20.593 31.352 -22.694 0.50 24.88 197 ARG C N 1
ATOM 7833 N N B ARG C 1 197 ? -20.588 31.358 -22.693 0.50 24.58 197 ARG C N 1
ATOM 7834 C CA A ARG C 1 197 ? -19.809 32.100 -23.671 0.50 24.18 197 ARG C CA 1
ATOM 7835 C CA B ARG C 1 197 ? -19.812 32.115 -23.674 0.50 23.74 197 ARG C CA 1
ATOM 7836 C C A ARG C 1 197 ? -20.480 32.025 -25.041 0.50 23.43 197 ARG C C 1
ATOM 7837 C C B ARG C 1 197 ? -20.479 32.027 -25.046 0.50 23.18 197 ARG C C 1
ATOM 7838 O O A ARG C 1 197 ? -20.365 32.946 -25.829 0.50 23.09 197 ARG C O 1
ATOM 7839 O O B ARG C 1 197 ? -20.369 32.946 -25.837 0.50 22.97 197 ARG C O 1
ATOM 7854 N N . ILE C 1 198 ? -20.895 30.826 -25.422 1.00 22.55 198 ILE C N 1
ATOM 7855 C CA . ILE C 1 198 ? -21.648 30.670 -26.669 1.00 21.98 198 ILE C CA 1
ATOM 7856 C C . ILE C 1 198 ? -22.858 31.639 -26.690 1.00 22.73 198 ILE C C 1
ATOM 7857 O O . ILE C 1 198 ? -23.119 32.270 -27.699 1.00 21.42 198 ILE C O 1
ATOM 7862 N N . ASN C 1 199 ? -23.592 31.724 -25.589 1.00 22.82 199 ASN C N 1
ATOM 7863 C CA . ASN C 1 199 ? -24.775 32.597 -25.526 1.00 23.84 199 ASN C CA 1
ATOM 7864 C C . ASN C 1 199 ? -24.381 34.053 -25.729 1.00 23.78 199 ASN C C 1
ATOM 7865 O O . ASN C 1 199 ? -25.060 34.762 -26.464 1.00 24.55 199 ASN C O 1
ATOM 7870 N N . THR C 1 200 ? -23.259 34.477 -25.140 1.00 23.43 200 THR C N 1
ATOM 7871 C CA . THR C 1 200 ? -22.773 35.822 -25.322 1.00 23.37 200 THR C CA 1
ATOM 7872 C C . THR C 1 200 ? -22.436 36.064 -26.800 1.00 23.04 200 THR C C 1
ATOM 7873 O O . THR C 1 200 ? -22.893 37.066 -27.398 1.00 22.59 200 THR C O 1
ATOM 7877 N N . ILE C 1 201 ? -21.692 35.120 -27.411 1.00 22.41 201 ILE C N 1
ATOM 7878 C CA . ILE C 1 201 ? -21.300 35.262 -28.798 1.00 22.49 201 ILE C CA 1
ATOM 7879 C C . ILE C 1 201 ? -22.542 35.338 -29.720 1.00 23.63 201 ILE C C 1
ATOM 7880 O O . ILE C 1 201 ? -22.626 36.231 -30.539 1.00 22.84 201 ILE C O 1
ATOM 7885 N N . LEU C 1 202 ? -23.487 34.440 -29.566 1.00 23.03 202 LEU C N 1
ATOM 7886 C CA . LEU C 1 202 ? -24.694 34.437 -30.392 1.00 25.39 202 LEU C CA 1
ATOM 7887 C C . LEU C 1 202 ? -25.562 35.706 -30.207 1.00 26.11 202 LEU C C 1
ATOM 7888 O O . LEU C 1 202 ? -26.205 36.118 -31.164 1.00 26.02 202 LEU C O 1
ATOM 7893 N N . GLU C 1 203 ? -25.566 36.294 -29.017 1.00 26.98 203 GLU C N 1
ATOM 7894 C CA . GLU C 1 203 ? -26.244 37.593 -28.862 1.00 28.51 203 GLU C CA 1
ATOM 7895 C C . GLU C 1 203 ? -25.565 38.682 -29.702 1.00 26.94 203 GLU C C 1
ATOM 7896 O O . GLU C 1 203 ? -26.244 39.491 -30.352 1.00 25.77 203 GLU C O 1
ATOM 7902 N N . GLN C 1 204 ? -24.229 38.654 -29.746 1.00 25.52 204 GLN C N 1
ATOM 7903 C CA . GLN C 1 204 ? -23.502 39.604 -30.585 1.00 24.77 204 GLN C CA 1
ATOM 7904 C C . GLN C 1 204 ? -23.761 39.347 -32.065 1.00 24.53 204 GLN C C 1
ATOM 7905 O O . GLN C 1 204 ? -23.937 40.288 -32.838 1.00 24.17 204 GLN C O 1
ATOM 7911 N N . VAL C 1 205 ? -23.865 38.079 -32.456 1.00 23.67 205 VAL C N 1
ATOM 7912 C CA . VAL C 1 205 ? -24.266 37.725 -33.824 1.00 23.87 205 VAL C CA 1
ATOM 7913 C C . VAL C 1 205 ? -25.623 38.403 -34.209 1.00 25.06 205 VAL C C 1
ATOM 7914 O O . VAL C 1 205 ? -25.726 39.003 -35.276 1.00 23.77 205 VAL C O 1
ATOM 7918 N N . VAL C 1 206 ? -26.603 38.318 -33.318 1.00 25.23 206 VAL C N 1
ATOM 7919 C CA . VAL C 1 206 ? -27.917 38.895 -33.562 1.00 26.59 206 VAL C CA 1
ATOM 7920 C C . VAL C 1 206 ? -27.874 40.427 -33.574 1.00 26.59 206 VAL C C 1
ATOM 7921 O O . VAL C 1 206 ? -28.469 41.039 -34.453 1.00 27.74 206 VAL C O 1
ATOM 7925 N N . ILE C 1 207 ? -27.117 41.031 -32.672 1.00 26.68 207 ILE C N 1
ATOM 7926 C CA . ILE C 1 207 ? -26.962 42.494 -32.609 1.00 26.93 207 ILE C CA 1
ATOM 7927 C C . ILE C 1 207 ? -26.324 43.022 -33.878 1.00 27.40 207 ILE C C 1
ATOM 7928 O O . ILE C 1 207 ? -26.766 44.023 -34.431 1.00 26.20 207 ILE C O 1
ATOM 7933 N N . LEU C 1 208 ? -25.320 42.334 -34.372 1.00 27.07 208 LEU C N 1
ATOM 7934 C CA . LEU C 1 208 ? -24.700 42.736 -35.608 1.00 28.13 208 LEU C CA 1
ATOM 7935 C C . LEU C 1 208 ? -25.440 42.314 -36.850 1.00 28.79 208 LEU C C 1
ATOM 7936 O O . LEU C 1 208 ? -24.965 42.590 -37.926 1.00 29.78 208 LEU C O 1
ATOM 7941 N N . GLY C 1 209 ? -26.575 41.672 -36.749 1.00 29.64 209 GLY C N 1
ATOM 7942 C CA . GLY C 1 209 ? -27.289 41.126 -37.952 1.00 31.57 209 GLY C CA 1
ATOM 7943 C C . GLY C 1 209 ? -26.601 40.018 -38.773 1.00 32.48 209 GLY C C 1
ATOM 7944 O O . GLY C 1 209 ? -26.845 39.968 -39.979 1.00 32.39 209 GLY C O 1
ATOM 7945 N N . LYS C 1 210 ? -25.722 39.216 -38.149 1.00 30.90 210 LYS C N 1
ATOM 7946 C CA . LYS C 1 210 ? -25.110 38.068 -38.790 1.00 31.64 210 LYS C CA 1
ATOM 7947 C C . LYS C 1 210 ? -25.913 36.780 -38.595 1.00 30.85 210 LYS C C 1
ATOM 7948 O O . LYS C 1 210 ? -25.391 35.690 -38.731 1.00 30.76 210 LYS C O 1
ATOM 7954 N N . HIS C 1 211 ? -27.198 36.894 -38.352 1.00 31.92 211 HIS C N 1
ATOM 7955 C CA . HIS C 1 211 ? -28.049 35.734 -38.074 1.00 32.27 211 HIS C CA 1
ATOM 7956 C C . HIS C 1 211 ? -29.074 35.488 -39.171 1.00 32.20 211 HIS C C 1
ATOM 7957 O O . HIS C 1 211 ? -30.045 34.824 -38.993 1.00 32.69 211 HIS C O 1
ATOM 7964 N N . SER C 1 212 ? -28.738 35.934 -40.370 1.00 33.84 212 SER C N 1
ATOM 7965 C CA . SER C 1 212 ? -29.525 35.766 -41.578 1.00 35.61 212 SER C CA 1
ATOM 7966 C C . SER C 1 212 ? -29.019 34.540 -42.413 1.00 36.74 212 SER C C 1
ATOM 7967 O O . SER C 1 212 ? -28.000 33.861 -42.138 1.00 33.32 212 SER C O 1
ATOM 7970 N N . ARG C 1 213 ? -29.811 34.281 -43.447 1.00 38.27 213 ARG C N 1
ATOM 7971 C CA . ARG C 1 213 ? -29.538 33.213 -44.380 1.00 39.62 213 ARG C CA 1
ATOM 7972 C C . ARG C 1 213 ? -28.185 33.482 -44.996 1.00 39.15 213 ARG C C 1
ATOM 7973 O O . ARG C 1 213 ? -27.868 34.608 -45.399 1.00 43.38 213 ARG C O 1
ATOM 7975 N N . GLY C 1 214 ? -27.405 32.442 -45.123 1.00 36.69 214 GLY C N 1
ATOM 7976 C CA . GLY C 1 214 ? -26.052 32.608 -45.653 1.00 34.61 214 GLY C CA 1
ATOM 7977 C C . GLY C 1 214 ? -25.022 32.507 -44.538 1.00 31.98 214 GLY C C 1
ATOM 7978 O O . GLY C 1 214 ? -23.880 32.367 -44.887 1.00 30.45 214 GLY C O 1
ATOM 7979 N N . TYR C 1 215 ? -25.421 32.526 -43.251 1.00 29.33 215 TYR C N 1
ATOM 7980 C CA . TYR C 1 215 ? -24.470 32.218 -42.163 1.00 28.50 215 TYR C CA 1
ATOM 7981 C C . TYR C 1 215 ? -24.781 30.843 -41.550 1.00 26.96 215 TYR C C 1
ATOM 7982 O O . TYR C 1 215 ? -25.930 30.390 -41.601 1.00 27.10 215 TYR C O 1
ATOM 7991 N N . HIS C 1 216 ? -23.761 30.182 -41.032 1.00 25.25 216 HIS C N 1
ATOM 7992 C CA . HIS C 1 216 ? -23.888 28.854 -40.437 1.00 24.72 216 HIS C CA 1
ATOM 7993 C C . HIS C 1 216 ? -23.017 28.783 -39.178 1.00 23.84 216 HIS C C 1
ATOM 7994 O O . HIS C 1 216 ? -21.815 28.988 -39.256 1.00 22.91 216 HIS C O 1
ATOM 8001 N N . TYR C 1 217 ? -23.653 28.507 -38.036 1.00 22.93 217 TYR C N 1
ATOM 8002 C CA . TYR C 1 217 ? -22.987 28.388 -36.733 1.00 22.48 217 TYR C CA 1
ATOM 8003 C C . TYR C 1 217 ? -23.000 26.912 -36.282 1.00 22.52 217 TYR C C 1
ATOM 8004 O O . TYR C 1 217 ? -24.081 26.337 -36.080 1.00 23.46 217 TYR C O 1
ATOM 8013 N N . MET C 1 218 ? -21.824 26.309 -36.166 1.00 23.73 218 MET C N 1
ATOM 8014 C CA . MET C 1 218 ? -21.700 24.946 -35.633 1.00 23.75 218 MET C CA 1
ATOM 8015 C C . MET C 1 218 ? -21.297 25.066 -34.191 1.00 22.66 218 MET C C 1
ATOM 8016 O O . MET C 1 218 ? -20.242 25.639 -33.872 1.00 22.43 218 MET C O 1
ATOM 8021 N N . LEU C 1 219 ? -22.160 24.610 -33.298 1.00 21.85 219 LEU C N 1
ATOM 8022 C CA . LEU C 1 219 ? -21.936 24.806 -31.857 1.00 22.04 219 LEU C CA 1
ATOM 8023 C C . LEU C 1 219 ? -21.369 23.541 -31.225 1.00 21.59 219 LEU C C 1
ATOM 8024 O O . LEU C 1 219 ? -22.067 22.512 -31.031 1.00 20.67 219 LEU C O 1
ATOM 8029 N N . ALA C 1 220 ? -20.080 23.600 -30.946 1.00 21.94 220 ALA C N 1
ATOM 8030 C CA . ALA C 1 220 ? -19.353 22.408 -30.444 1.00 21.97 220 ALA C CA 1
ATOM 8031 C C . ALA C 1 220 ? -19.447 22.295 -28.925 1.00 22.13 220 ALA C C 1
ATOM 8032 O O . ALA C 1 220 ? -18.487 22.594 -28.202 1.00 21.35 220 ALA C O 1
ATOM 8034 N N . ASN C 1 221 ? -20.600 21.854 -28.439 1.00 21.98 221 ASN C N 1
ATOM 8035 C CA . ASN C 1 221 ? -20.817 21.744 -26.985 1.00 21.60 221 ASN C CA 1
ATOM 8036 C C . ASN C 1 221 ? -22.023 20.851 -26.826 1.00 22.09 221 ASN C C 1
ATOM 8037 O O . ASN C 1 221 ? -23.092 21.106 -27.472 1.00 23.57 221 ASN C O 1
ATOM 8042 N N . LEU C 1 222 ? -21.892 19.805 -26.010 1.00 21.72 222 LEU C N 1
ATOM 8043 C CA . LEU C 1 222 ? -23.003 18.874 -25.783 1.00 22.65 222 LEU C CA 1
ATOM 8044 C C . LEU C 1 222 ? -24.164 19.522 -24.969 1.00 22.80 222 LEU C C 1
ATOM 8045 O O . LEU C 1 222 ? -25.257 18.921 -24.845 1.00 23.24 222 LEU C O 1
ATOM 8050 N N . GLY C 1 223 ? -23.952 20.745 -24.480 1.00 22.68 223 GLY C N 1
ATOM 8051 C CA . GLY C 1 223 ? -24.982 21.512 -23.768 1.00 23.94 223 GLY C CA 1
ATOM 8052 C C . GLY C 1 223 ? -25.948 22.278 -24.635 1.00 25.65 223 GLY C C 1
ATOM 8053 O O . GLY C 1 223 ? -26.514 23.278 -24.182 1.00 25.33 223 GLY C O 1
ATOM 8054 N N . PHE C 1 224 ? -26.179 21.753 -25.841 1.00 27.26 224 PHE C N 1
ATOM 8055 C CA . PHE C 1 224 ? -27.057 22.330 -26.862 1.00 29.85 224 PHE C CA 1
ATOM 8056 C C . PHE C 1 224 ? -28.371 22.872 -26.315 1.00 30.21 224 PHE C C 1
ATOM 8057 O O . PHE C 1 224 ? -28.766 23.995 -26.647 1.00 29.28 224 PHE C O 1
ATOM 8065 N N . THR C 1 225 ? -29.042 22.081 -25.461 1.00 30.43 225 THR C N 1
ATOM 8066 C CA . THR C 1 225 ? -30.370 22.505 -24.985 1.00 30.61 225 THR C CA 1
ATOM 8067 C C . THR C 1 225 ? -30.338 23.699 -24.033 1.00 29.42 225 THR C C 1
ATOM 8068 O O . THR C 1 225 ? -31.379 24.240 -23.704 1.00 29.78 225 THR C O 1
ATOM 8072 N N . ASP C 1 226 ? -29.171 24.084 -23.559 1.00 28.35 226 ASP C N 1
ATOM 8073 C CA . ASP C 1 226 ? -29.020 25.262 -22.701 1.00 30.14 226 ASP C CA 1
ATOM 8074 C C . ASP C 1 226 ? -28.569 26.489 -23.445 1.00 27.81 226 ASP C C 1
ATOM 8075 O O . ASP C 1 226 ? -28.441 27.555 -22.882 1.00 28.16 226 ASP C O 1
ATOM 8080 N N . ILE C 1 227 ? -28.324 26.333 -24.730 1.00 28.05 227 ILE C N 1
ATOM 8081 C CA . ILE C 1 227 ? -27.893 27.434 -25.561 1.00 27.96 227 ILE C CA 1
ATOM 8082 C C . ILE C 1 227 ? -29.139 28.228 -25.969 1.00 29.30 227 ILE C C 1
ATOM 8083 O O . ILE C 1 227 ? -30.154 27.649 -26.381 1.00 27.98 227 ILE C O 1
ATOM 8088 N N . LEU C 1 228 ? -29.037 29.545 -25.876 1.00 31.45 228 LEU C N 1
ATOM 8089 C CA . LEU C 1 228 ? -30.115 30.469 -26.282 1.00 35.01 228 LEU C CA 1
ATOM 8090 C C . LEU C 1 228 ? -29.862 30.793 -27.763 1.00 35.52 228 LEU C C 1
ATOM 8091 O O . LEU C 1 228 ? -29.083 31.667 -28.113 1.00 36.41 228 LEU C O 1
ATOM 8096 N N . LEU C 1 229 ? -30.471 30.000 -28.618 1.00 37.12 229 LEU C N 1
ATOM 8097 C CA . LEU C 1 229 ? -30.252 30.105 -30.039 1.00 41.68 229 LEU C CA 1
ATOM 8098 C C . LEU C 1 229 ? -31.537 30.437 -30.813 1.00 43.38 229 LEU C C 1
ATOM 8099 O O . LEU C 1 229 ? -31.477 30.598 -32.027 1.00 44.67 229 LEU C O 1
ATOM 8104 N N . GLU C 1 230 ? -32.656 30.641 -30.104 1.00 43.73 230 GLU C N 1
ATOM 8105 C CA . GLU C 1 230 ? -33.923 30.984 -30.737 1.00 45.99 230 GLU C CA 1
ATOM 8106 C C . GLU C 1 230 ? -33.831 32.227 -31.606 1.00 44.09 230 GLU C C 1
ATOM 8107 O O . GLU C 1 230 ? -34.313 32.225 -32.724 1.00 43.66 230 GLU C O 1
ATOM 8113 N N . ARG C 1 231 ? -33.183 33.283 -31.111 1.00 40.19 231 ARG C N 1
ATOM 8114 C CA . ARG C 1 231 ? -33.114 34.532 -31.839 1.00 39.49 231 ARG C CA 1
ATOM 8115 C C . ARG C 1 231 ? -32.288 34.372 -33.125 1.00 36.52 231 ARG C C 1
ATOM 8116 O O . ARG C 1 231 ? -32.625 34.958 -34.146 1.00 35.93 231 ARG C O 1
ATOM 8124 N N . VAL C 1 232 ? -31.225 33.558 -33.079 1.00 34.43 232 VAL C N 1
ATOM 8125 C CA . VAL C 1 232 ? -30.417 33.267 -34.254 1.00 33.88 232 VAL C CA 1
ATOM 8126 C C . VAL C 1 232 ? -31.217 32.481 -35.282 1.00 34.02 232 VAL C C 1
ATOM 8127 O O . VAL C 1 232 ? -31.192 32.821 -36.461 1.00 32.08 232 VAL C O 1
ATOM 8131 N N . MET C 1 233 ? -31.945 31.479 -34.827 1.00 36.10 233 MET C N 1
ATOM 8132 C CA . MET C 1 233 ? -32.771 30.621 -35.695 1.00 39.09 233 MET C CA 1
ATOM 8133 C C . MET C 1 233 ? -33.849 31.421 -36.408 1.00 38.19 233 MET C C 1
ATOM 8134 O O . MET C 1 233 ? -34.076 31.212 -37.576 1.00 37.03 233 MET C O 1
ATOM 8139 N N . HIS C 1 234 ? -34.483 32.359 -35.705 1.00 37.57 234 HIS C N 1
ATOM 8140 C CA . HIS C 1 234 ? -35.519 33.206 -36.312 1.00 37.82 234 HIS C CA 1
ATOM 8141 C C . HIS C 1 234 ? -35.021 34.160 -37.399 1.00 35.23 234 HIS C C 1
ATOM 8142 O O . HIS C 1 234 ? -35.818 34.623 -38.214 1.00 34.85 234 HIS C O 1
ATOM 8149 N N . GLY C 1 235 ? -33.714 34.445 -37.443 1.00 33.05 235 GLY C N 1
ATOM 8150 C CA . GLY C 1 235 ? -33.130 35.261 -38.510 1.00 32.30 235 GLY C CA 1
ATOM 8151 C C . GLY C 1 235 ? -32.786 34.501 -39.789 1.00 32.12 235 GLY C C 1
ATOM 8152 O O . GLY C 1 235 ? -32.563 35.123 -40.830 1.00 33.65 235 GLY C O 1
ATOM 8153 N N . GLY C 1 236 ? -32.776 33.173 -39.730 1.00 30.73 236 GLY C N 1
ATOM 8154 C CA . GLY C 1 236 ? -32.592 32.343 -40.930 1.00 30.52 236 GLY C CA 1
ATOM 8155 C C . GLY C 1 236 ? -31.239 31.672 -41.109 1.00 29.68 236 GLY C C 1
ATOM 8156 O O . GLY C 1 236 ? -31.089 30.826 -42.000 1.00 28.17 236 GLY C O 1
ATOM 8157 N N . ALA C 1 237 ? -30.254 31.981 -40.274 1.00 29.01 237 ALA C N 1
ATOM 8158 C CA . ALA C 1 237 ? -28.934 31.324 -40.355 1.00 28.43 237 ALA C CA 1
ATOM 8159 C C . ALA C 1 237 ? -29.117 29.843 -39.985 1.00 28.63 237 ALA C C 1
ATOM 8160 O O . ALA C 1 237 ? -29.992 29.497 -39.184 1.00 29.11 237 ALA C O 1
ATOM 8162 N N . ASN C 1 238 ? -28.251 28.992 -40.526 1.00 28.03 238 ASN C N 1
ATOM 8163 C CA . ASN C 1 238 ? -28.169 27.609 -40.165 1.00 29.77 238 ASN C CA 1
ATOM 8164 C C . ASN C 1 238 ? -27.459 27.441 -38.813 1.00 27.88 238 ASN C C 1
ATOM 8165 O O . ASN C 1 238 ? -26.503 28.183 -38.515 1.00 27.13 238 ASN C O 1
ATOM 8170 N N . ILE C 1 239 ? -27.934 26.483 -38.030 1.00 26.59 239 ILE C N 1
ATOM 8171 C CA . ILE C 1 239 ? -27.264 26.103 -36.813 1.00 26.75 239 ILE C CA 1
ATOM 8172 C C . ILE C 1 239 ? -27.134 24.580 -36.751 1.00 25.58 239 ILE C C 1
ATOM 8173 O O . ILE C 1 239 ? -28.107 23.848 -37.022 1.00 24.80 239 ILE C O 1
ATOM 8178 N N . THR C 1 240 ? -25.952 24.110 -36.365 1.00 24.92 240 THR C N 1
ATOM 8179 C CA . THR C 1 240 ? -25.734 22.704 -36.146 1.00 25.44 240 THR C CA 1
ATOM 8180 C C . THR C 1 240 ? -25.315 22.477 -34.701 1.00 25.68 240 THR C C 1
ATOM 8181 O O . THR C 1 240 ? -24.472 23.216 -34.162 1.00 24.12 240 THR C O 1
ATOM 8185 N N . GLY C 1 241 ? -25.893 21.449 -34.087 1.00 25.13 241 GLY C N 1
ATOM 8186 C CA . GLY C 1 241 ? -25.597 21.143 -32.689 1.00 24.43 241 GLY C CA 1
ATOM 8187 C C . GLY C 1 241 ? -25.465 19.658 -32.439 1.00 23.94 241 GLY C C 1
ATOM 8188 O O . GLY C 1 241 ? -25.804 18.836 -33.312 1.00 24.10 241 GLY C O 1
ATOM 8189 N N . PHE C 1 242 ? -25.050 19.317 -31.214 1.00 22.80 242 PHE C N 1
ATOM 8190 C CA . PHE C 1 242 ? -24.774 17.934 -30.813 1.00 21.69 242 PHE C CA 1
ATOM 8191 C C . PHE C 1 242 ? -25.376 17.656 -29.452 1.00 22.02 242 PHE C C 1
ATOM 8192 O O . PHE C 1 242 ? -25.319 18.533 -28.523 1.00 22.06 242 PHE C O 1
ATOM 8200 N N . GLN C 1 243 ? -25.990 16.463 -29.306 1.00 22.63 243 GLN C N 1
ATOM 8201 C CA . GLN C 1 243 ? -26.498 16.009 -28.015 1.00 23.98 243 GLN C CA 1
ATOM 8202 C C . GLN C 1 243 ? -26.262 14.519 -27.788 1.00 23.89 243 GLN C C 1
ATOM 8203 O O . GLN C 1 243 ? -26.164 13.757 -28.748 1.00 23.78 243 GLN C O 1
ATOM 8209 N N . ILE C 1 244 ? -26.207 14.148 -26.511 1.00 23.77 244 ILE C N 1
ATOM 8210 C CA . ILE C 1 244 ? -26.101 12.775 -26.075 1.00 24.24 244 ILE C CA 1
ATOM 8211 C C . ILE C 1 244 ? -27.305 12.324 -25.255 1.00 25.64 244 ILE C C 1
ATOM 8212 O O . ILE C 1 244 ? -27.310 11.183 -24.781 1.00 25.43 244 ILE C O 1
ATOM 8217 N N . VAL C 1 245 ? -28.338 13.165 -25.134 1.00 27.22 245 VAL C N 1
ATOM 8218 C CA . VAL C 1 245 ? -29.573 12.794 -24.445 1.00 28.38 245 VAL C CA 1
ATOM 8219 C C . VAL C 1 245 ? -30.700 12.776 -25.492 1.00 31.08 245 VAL C C 1
ATOM 8220 O O . VAL C 1 245 ? -30.901 13.719 -26.224 1.00 30.38 245 VAL C O 1
ATOM 8224 N N . ASN C 1 246 ? -31.372 11.656 -25.578 1.00 32.25 246 ASN C N 1
ATOM 8225 C CA . ASN C 1 246 ? -32.395 11.439 -26.576 1.00 33.81 246 ASN C CA 1
ATOM 8226 C C . ASN C 1 246 ? -33.753 11.474 -25.855 1.00 34.53 246 ASN C C 1
ATOM 8227 O O . ASN C 1 246 ? -34.054 10.614 -25.023 1.00 33.45 246 ASN C O 1
ATOM 8232 N N . ASN C 1 247 ? -34.571 12.457 -26.178 1.00 37.46 247 ASN C N 1
ATOM 8233 C CA . ASN C 1 247 ? -35.909 12.610 -25.576 1.00 38.87 247 ASN C CA 1
ATOM 8234 C C . ASN C 1 247 ? -36.855 11.422 -25.809 1.00 38.01 247 ASN C C 1
ATOM 8235 O O . ASN C 1 247 ? -37.795 11.268 -25.031 1.00 38.70 247 ASN C O 1
ATOM 8240 N N . GLU C 1 248 ? -36.593 10.587 -26.809 1.00 35.67 248 GLU C N 1
ATOM 8241 C CA . GLU C 1 248 ? -37.413 9.390 -27.051 1.00 36.45 248 GLU C CA 1
ATOM 8242 C C . GLU C 1 248 ? -36.973 8.146 -26.248 1.00 33.03 248 GLU C C 1
ATOM 8243 O O . GLU C 1 248 ? -37.735 7.176 -26.164 1.00 32.24 248 GLU C O 1
ATOM 8249 N N . ASN C 1 249 ? -35.789 8.201 -25.656 1.00 29.21 249 ASN C N 1
ATOM 8250 C CA . ASN C 1 249 ? -35.363 7.206 -24.688 1.00 27.88 249 ASN C CA 1
ATOM 8251 C C . ASN C 1 249 ? -36.294 7.142 -23.437 1.00 27.72 249 ASN C C 1
ATOM 8252 O O . ASN C 1 249 ? -36.457 8.140 -22.677 1.00 26.97 249 ASN C O 1
ATOM 8257 N N . PRO C 1 250 ? -36.880 5.939 -23.199 1.00 27.72 250 PRO C N 1
ATOM 8258 C CA . PRO C 1 250 ? -37.812 5.852 -22.054 1.00 28.43 250 PRO C CA 1
ATOM 8259 C C . PRO C 1 250 ? -37.163 6.116 -20.682 1.00 28.33 250 PRO C C 1
ATOM 8260 O O . PRO C 1 250 ? -37.813 6.611 -19.807 1.00 26.41 250 PRO C O 1
ATOM 8264 N N . MET C 1 251 ? -35.887 5.781 -20.503 1.00 28.56 251 MET C N 1
ATOM 8265 C CA . MET C 1 251 ? -35.203 6.135 -19.278 1.00 29.56 251 MET C CA 1
ATOM 8266 C C . MET C 1 251 ? -35.155 7.656 -19.074 1.00 26.74 251 MET C C 1
ATOM 8267 O O . MET C 1 251 ? -35.321 8.100 -17.953 1.00 26.26 251 MET C O 1
ATOM 8272 N N . VAL C 1 252 ? -34.919 8.407 -20.134 1.00 25.48 252 VAL C N 1
ATOM 8273 C CA . VAL C 1 252 ? -34.933 9.866 -20.055 1.00 25.41 252 VAL C CA 1
ATOM 8274 C C . VAL C 1 252 ? -36.378 10.343 -19.695 1.00 26.68 252 VAL C C 1
ATOM 8275 O O . VAL C 1 252 ? -36.553 11.145 -18.775 1.00 26.45 252 VAL C O 1
ATOM 8279 N N . GLN C 1 253 ? -37.373 9.824 -20.441 1.00 27.01 253 GLN C N 1
ATOM 8280 C CA . GLN C 1 253 ? -38.764 10.182 -20.189 1.00 28.87 253 GLN C CA 1
ATOM 8281 C C . GLN C 1 253 ? -39.199 9.893 -18.743 1.00 28.43 253 GLN C C 1
ATOM 8282 O O . GLN C 1 253 ? -39.818 10.724 -18.111 1.00 28.53 253 GLN C O 1
ATOM 8288 N N . GLN C 1 254 ? -38.846 8.722 -18.209 1.00 28.85 254 GLN C N 1
ATOM 8289 C CA . GLN C 1 254 ? -39.298 8.335 -16.869 1.00 30.04 254 GLN C CA 1
ATOM 8290 C C . GLN C 1 254 ? -38.542 9.145 -15.791 1.00 29.26 254 GLN C C 1
ATOM 8291 O O . GLN C 1 254 ? -39.114 9.488 -14.748 1.00 28.80 254 GLN C O 1
ATOM 8297 N N . PHE C 1 255 ? -37.263 9.453 -16.028 1.00 27.41 255 PHE C N 1
ATOM 8298 C CA . PHE C 1 255 ? -36.560 10.337 -15.131 1.00 27.13 255 PHE C CA 1
ATOM 8299 C C . PHE C 1 255 ? -37.192 11.717 -15.134 1.00 27.27 255 PHE C C 1
ATOM 8300 O O . PHE C 1 255 ? -37.471 12.213 -14.074 1.00 26.56 255 PHE C O 1
ATOM 8308 N N . ILE C 1 256 ? -37.395 12.319 -16.311 1.00 28.26 256 ILE C N 1
ATOM 8309 C CA A ILE C 1 256 ? -37.913 13.675 -16.430 0.50 29.72 256 ILE C CA 1
ATOM 8310 C CA B ILE C 1 256 ? -37.894 13.693 -16.388 0.50 29.16 256 ILE C CA 1
ATOM 8311 C C . ILE C 1 256 ? -39.280 13.807 -15.728 1.00 31.07 256 ILE C C 1
ATOM 8312 O O . ILE C 1 256 ? -39.517 14.781 -14.998 1.00 30.01 256 ILE C O 1
ATOM 8321 N N . GLN C 1 257 ? -40.159 12.825 -15.951 1.00 32.34 257 GLN C N 1
ATOM 8322 C CA . GLN C 1 257 ? -41.519 12.856 -15.362 1.00 35.11 257 GLN C CA 1
ATOM 8323 C C . GLN C 1 257 ? -41.512 12.962 -13.833 1.00 34.50 257 GLN C C 1
ATOM 8324 O O . GLN C 1 257 ? -42.283 13.706 -13.257 1.00 36.09 257 GLN C O 1
ATOM 8330 N N . ARG C 1 258 ? -40.621 12.244 -13.190 1.00 34.07 258 ARG C N 1
ATOM 8331 C CA . ARG C 1 258 ? -40.461 12.327 -11.735 1.00 34.94 258 ARG C CA 1
ATOM 8332 C C . ARG C 1 258 ? -39.683 13.590 -11.352 1.00 34.13 258 ARG C C 1
ATOM 8333 O O . ARG C 1 258 ? -40.032 14.289 -10.427 1.00 32.95 258 ARG C O 1
ATOM 8341 N N . TRP C 1 259 ? -38.599 13.849 -12.066 1.00 32.35 259 TRP C N 1
ATOM 8342 C CA . TRP C 1 259 ? -37.716 14.968 -11.775 1.00 31.32 259 TRP C CA 1
ATOM 8343 C C . TRP C 1 259 ? -38.416 16.331 -11.744 1.00 31.36 259 TRP C C 1
ATOM 8344 O O . TRP C 1 259 ? -38.206 17.106 -10.824 1.00 30.04 259 TRP C O 1
ATOM 8355 N N . VAL C 1 260 ? -39.220 16.623 -12.756 1.00 31.90 260 VAL C N 1
ATOM 8356 C CA . VAL C 1 260 ? -39.900 17.911 -12.803 1.00 33.30 260 VAL C CA 1
ATOM 8357 C C . VAL C 1 260 ? -40.988 18.074 -11.727 1.00 33.89 260 VAL C C 1
ATOM 8358 O O . VAL C 1 260 ? -41.464 19.161 -11.546 1.00 35.78 260 VAL C O 1
ATOM 8362 N N . ARG C 1 261 ? -41.354 17.002 -11.033 1.00 34.57 261 ARG C N 1
ATOM 8363 C CA . ARG C 1 261 ? -42.324 17.019 -9.945 1.00 37.23 261 ARG C CA 1
ATOM 8364 C C . ARG C 1 261 ? -41.697 17.089 -8.554 1.00 38.39 261 ARG C C 1
ATOM 8365 O O . ARG C 1 261 ? -42.402 17.055 -7.543 1.00 38.58 261 ARG C O 1
ATOM 8373 N N . LEU C 1 262 ? -40.373 17.160 -8.474 1.00 38.72 262 LEU C N 1
ATOM 8374 C CA . LEU C 1 262 ? -39.702 17.227 -7.156 1.00 39.63 262 LEU C CA 1
ATOM 8375 C C . LEU C 1 262 ? -39.937 18.572 -6.461 1.00 38.82 262 LEU C C 1
ATOM 8376 O O . LEU C 1 262 ? -40.127 19.562 -7.105 1.00 38.20 262 LEU C O 1
ATOM 8381 N N . ASP C 1 263 ? -39.871 18.576 -5.143 1.00 38.94 263 ASP C N 1
ATOM 8382 C CA . ASP C 1 263 ? -39.941 19.808 -4.323 1.00 41.03 263 ASP C CA 1
ATOM 8383 C C . ASP C 1 263 ? -38.723 20.713 -4.642 1.00 39.14 263 ASP C C 1
ATOM 8384 O O . ASP C 1 263 ? -37.587 20.255 -4.542 1.00 35.86 263 ASP C O 1
ATOM 8389 N N . GLU C 1 264 ? -38.956 21.953 -5.035 1.00 40.91 264 GLU C N 1
ATOM 8390 C CA . GLU C 1 264 ? -37.867 22.906 -5.348 1.00 43.94 264 GLU C CA 1
ATOM 8391 C C . GLU C 1 264 ? -36.969 23.228 -4.178 1.00 43.99 264 GLU C C 1
ATOM 8392 O O . GLU C 1 264 ? -35.787 23.525 -4.387 1.00 44.36 264 GLU C O 1
ATOM 8394 N N . ARG C 1 265 ? -37.478 23.130 -2.962 1.00 44.30 265 ARG C N 1
ATOM 8395 C CA . ARG C 1 265 ? -36.665 23.365 -1.771 1.00 44.29 265 ARG C CA 1
ATOM 8396 C C . ARG C 1 265 ? -35.646 22.238 -1.539 1.00 43.70 265 ARG C C 1
ATOM 8397 O O . ARG C 1 265 ? -34.477 22.514 -1.266 1.00 42.52 265 ARG C O 1
ATOM 8399 N N . GLU C 1 266 ? -36.047 20.976 -1.691 1.00 44.35 266 GLU C N 1
ATOM 8400 C CA . GLU C 1 266 ? -35.089 19.877 -1.492 1.00 43.41 266 GLU C CA 1
ATOM 8401 C C . GLU C 1 266 ? -34.251 19.592 -2.758 1.00 39.46 266 GLU C C 1
ATOM 8402 O O . GLU C 1 266 ? -33.166 19.053 -2.664 1.00 38.13 266 GLU C O 1
ATOM 8408 N N . PHE C 1 267 ? -34.787 19.925 -3.928 1.00 36.75 267 PHE C N 1
ATOM 8409 C CA . PHE C 1 267 ? -34.125 19.665 -5.210 1.00 33.97 267 PHE C CA 1
ATOM 8410 C C . PHE C 1 267 ? -34.128 20.905 -6.082 1.00 32.11 267 PHE C C 1
ATOM 8411 O O . PHE C 1 267 ? -34.788 20.928 -7.134 1.00 31.39 267 PHE C O 1
ATOM 8419 N N . PRO C 1 268 ? -33.341 21.913 -5.694 1.00 30.40 268 PRO C N 1
ATOM 8420 C CA . PRO C 1 268 ? -33.310 23.135 -6.524 1.00 30.99 268 PRO C CA 1
ATOM 8421 C C . PRO C 1 268 ? -32.895 22.860 -7.971 1.00 31.60 268 PRO C C 1
ATOM 8422 O O . PRO C 1 268 ? -32.052 21.913 -8.235 1.00 29.15 268 PRO C O 1
ATOM 8426 N N . GLU C 1 269 ? -33.540 23.617 -8.882 1.00 30.99 269 GLU C N 1
ATOM 8427 C CA . GLU C 1 269 ? -33.309 23.569 -10.304 1.00 34.08 269 GLU C CA 1
ATOM 8428 C C . GLU C 1 269 ? -33.869 22.341 -11.024 1.00 34.10 269 GLU C C 1
ATOM 8429 O O . GLU C 1 269 ? -33.626 22.167 -12.219 1.00 33.41 269 GLU C O 1
ATOM 8435 N N . ALA C 1 270 ? -34.628 21.496 -10.333 1.00 34.18 270 ALA C N 1
ATOM 8436 C CA . ALA C 1 270 ? -35.325 20.418 -11.016 1.00 36.36 270 ALA C CA 1
ATOM 8437 C C . ALA C 1 270 ? -36.567 20.946 -11.766 1.00 38.72 270 ALA C C 1
ATOM 8438 O O . ALA C 1 270 ? -36.860 20.495 -12.886 1.00 39.13 270 ALA C O 1
ATOM 8440 N N . LYS C 1 271 ? -37.291 21.908 -11.197 1.00 43.32 271 LYS C N 1
ATOM 8441 C CA . LYS C 1 271 ? -38.675 22.199 -11.691 1.00 46.47 271 LYS C CA 1
ATOM 8442 C C . LYS C 1 271 ? -38.730 23.318 -12.725 1.00 47.97 271 LYS C C 1
ATOM 8443 O O . LYS C 1 271 ? -39.476 23.202 -13.713 1.00 48.65 271 LYS C O 1
ATOM 8449 N N . ASN C 1 272 ? -37.893 24.344 -12.537 1.00 51.19 272 ASN C N 1
ATOM 8450 C CA . ASN C 1 272 ? -37.926 25.506 -13.439 1.00 53.39 272 ASN C CA 1
ATOM 8451 C C . ASN C 1 272 ? -36.900 25.306 -14.610 1.00 53.65 272 ASN C C 1
ATOM 8452 O O . ASN C 1 272 ? -37.266 25.413 -15.827 1.00 57.71 272 ASN C O 1
ATOM 8454 N N . ALA C 1 273 ? -35.683 24.865 -14.253 1.00 47.34 273 ALA C N 1
ATOM 8455 C CA . ALA C 1 273 ? -34.581 24.980 -15.217 1.00 43.41 273 ALA C CA 1
ATOM 8456 C C . ALA C 1 273 ? -34.547 23.757 -16.081 1.00 40.95 273 ALA C C 1
ATOM 8457 O O . ALA C 1 273 ? -34.856 22.664 -15.611 1.00 38.36 273 ALA C O 1
ATOM 8459 N N . PRO C 1 274 ? -34.198 23.917 -17.362 1.00 39.61 274 PRO C N 1
ATOM 8460 C CA . PRO C 1 274 ? -34.144 22.684 -18.167 1.00 39.50 274 PRO C CA 1
ATOM 8461 C C . PRO C 1 274 ? -33.010 21.769 -17.706 1.00 33.44 274 PRO C C 1
ATOM 8462 O O . PRO C 1 274 ? -32.080 22.206 -17.049 1.00 32.04 274 PRO C O 1
ATOM 8466 N N . LEU C 1 275 ? -33.152 20.506 -18.006 1.00 31.09 275 LEU C N 1
ATOM 8467 C CA . LEU C 1 275 ? -32.242 19.491 -17.484 1.00 29.49 275 LEU C CA 1
ATOM 8468 C C . LEU C 1 275 ? -30.945 19.652 -18.272 1.00 27.39 275 LEU C C 1
ATOM 8469 O O . LEU C 1 275 ? -30.924 19.474 -19.468 1.00 25.00 275 LEU C O 1
ATOM 8474 N N . LYS C 1 276 ? -29.865 19.924 -17.577 1.00 27.09 276 LYS C N 1
ATOM 8475 C CA . LYS C 1 276 ? -28.538 19.979 -18.189 1.00 26.69 276 LYS C CA 1
ATOM 8476 C C . LYS C 1 276 ? -28.066 18.565 -18.521 1.00 24.51 276 LYS C C 1
ATOM 8477 O O . LYS C 1 276 ? -28.318 17.631 -17.786 1.00 23.47 276 LYS C O 1
ATOM 8483 N N . TYR C 1 277 ? -27.358 18.407 -19.614 1.00 23.02 277 TYR C N 1
ATOM 8484 C CA . TYR C 1 277 ? -26.858 17.082 -19.988 1.00 22.47 277 TYR C CA 1
ATOM 8485 C C . TYR C 1 277 ? -25.877 16.540 -18.920 1.00 21.38 277 TYR C C 1
ATOM 8486 O O . TYR C 1 277 ? -25.764 15.345 -18.699 1.00 21.41 277 TYR C O 1
ATOM 8495 N N . THR C 1 278 ? -25.247 17.428 -18.202 1.00 21.30 278 THR C N 1
ATOM 8496 C CA . THR C 1 278 ? -24.345 17.068 -17.102 1.00 20.65 278 THR C CA 1
ATOM 8497 C C . THR C 1 278 ? -25.097 16.521 -15.907 1.00 20.55 278 THR C C 1
ATOM 8498 O O . THR C 1 278 ? -24.534 15.753 -15.099 1.00 19.63 278 THR C O 1
ATOM 8502 N N . SER C 1 279 ? -26.375 16.876 -15.786 1.00 20.12 279 SER C N 1
ATOM 8503 C CA . SER C 1 279 ? -27.239 16.298 -14.755 1.00 19.69 279 SER C CA 1
ATOM 8504 C C . SER C 1 279 ? -27.663 14.900 -15.182 1.00 19.55 279 SER C C 1
ATOM 8505 O O . SER C 1 279 ? -27.732 14.007 -14.345 1.00 20.25 279 SER C O 1
ATOM 8508 N N . ALA C 1 280 ? -27.938 14.695 -16.463 1.00 18.79 280 ALA C N 1
ATOM 8509 C CA . ALA C 1 280 ? -28.154 13.355 -17.004 1.00 18.95 280 ALA C CA 1
ATOM 8510 C C . ALA C 1 280 ? -26.929 12.464 -16.786 1.00 18.43 280 ALA C C 1
ATOM 8511 O O . ALA C 1 280 ? -27.047 11.323 -16.386 1.00 17.93 280 ALA C O 1
ATOM 8513 N N . LEU C 1 281 ? -25.742 13.020 -17.023 1.00 17.82 281 LEU C N 1
ATOM 8514 C CA . LEU C 1 281 ? -24.512 12.278 -16.819 1.00 17.52 281 LEU C CA 1
ATOM 8515 C C . LEU C 1 281 ? -24.284 11.978 -15.343 1.00 17.66 281 LEU C C 1
ATOM 8516 O O . LEU C 1 281 ? -23.675 10.938 -15.023 1.00 17.57 281 LEU C O 1
ATOM 8521 N N . THR C 1 282 ? -24.752 12.866 -14.455 1.00 17.55 282 THR C N 1
ATOM 8522 C CA . THR C 1 282 ? -24.693 12.641 -13.026 1.00 18.50 282 THR C CA 1
ATOM 8523 C C . THR C 1 282 ? -25.563 11.446 -12.618 1.00 18.92 282 THR C C 1
ATOM 8524 O O . THR C 1 282 ? -25.087 10.524 -11.903 1.00 18.84 282 THR C O 1
ATOM 8528 N N . HIS C 1 283 ? -26.796 11.413 -13.109 1.00 19.30 283 HIS C N 1
ATOM 8529 C CA . HIS C 1 283 ? -27.655 10.217 -12.941 1.00 20.02 283 HIS C CA 1
ATOM 8530 C C . HIS C 1 283 ? -26.925 8.955 -13.460 1.00 19.97 283 HIS C C 1
ATOM 8531 O O . HIS C 1 283 ? -26.901 7.935 -12.793 1.00 20.59 283 HIS C O 1
ATOM 8538 N N . ASP C 1 284 ? -26.342 9.044 -14.647 1.00 20.22 284 ASP C N 1
ATOM 8539 C CA . ASP C 1 284 ? -25.686 7.909 -15.257 1.00 20.01 284 ASP C CA 1
ATOM 8540 C C . ASP C 1 284 ? -24.463 7.469 -14.465 1.00 20.34 284 ASP C C 1
ATOM 8541 O O . ASP C 1 284 ? -24.151 6.259 -14.422 1.00 19.58 284 ASP C O 1
ATOM 8546 N N . ALA C 1 285 ? -23.780 8.424 -13.832 1.00 19.54 285 ALA C N 1
ATOM 8547 C CA . ALA C 1 285 ? -22.700 8.068 -12.935 1.00 20.11 285 ALA C CA 1
ATOM 8548 C C . ALA C 1 285 ? -23.150 7.153 -11.781 1.00 20.45 285 ALA C C 1
ATOM 8549 O O . ALA C 1 285 ? -22.434 6.193 -11.443 1.00 20.43 285 ALA C O 1
ATOM 8551 N N . ILE C 1 286 ? -24.301 7.433 -11.191 1.00 21.08 286 ILE C N 1
ATOM 8552 C CA . ILE C 1 286 ? -24.820 6.598 -10.132 1.00 22.26 286 ILE C CA 1
ATOM 8553 C C . ILE C 1 286 ? -25.191 5.216 -10.705 1.00 23.52 286 ILE C C 1
ATOM 8554 O O . ILE C 1 286 ? -24.938 4.215 -10.045 1.00 23.69 286 ILE C O 1
ATOM 8559 N N . LEU C 1 287 ? -25.728 5.145 -11.925 1.00 24.32 287 LEU C N 1
ATOM 8560 C CA . LEU C 1 287 ? -25.969 3.840 -12.560 1.00 25.84 287 LEU C CA 1
ATOM 8561 C C . LEU C 1 287 ? -24.667 3.018 -12.680 1.00 24.35 287 LEU C C 1
ATOM 8562 O O . LEU C 1 287 ? -24.650 1.833 -12.417 1.00 22.55 287 LEU C O 1
ATOM 8567 N N . VAL C 1 288 ? -23.599 3.671 -13.130 1.00 23.50 288 VAL C N 1
ATOM 8568 C CA . VAL C 1 288 ? -22.306 3.007 -13.324 1.00 23.69 288 VAL C CA 1
ATOM 8569 C C . VAL C 1 288 ? -21.712 2.531 -11.989 1.00 23.04 288 VAL C C 1
ATOM 8570 O O . VAL C 1 288 ? -21.249 1.386 -11.871 1.00 23.29 288 VAL C O 1
ATOM 8574 N N . ILE C 1 289 ? -21.753 3.401 -10.994 1.00 22.86 289 ILE C N 1
ATOM 8575 C CA . ILE C 1 289 ? -21.282 3.045 -9.668 1.00 22.90 289 ILE C CA 1
ATOM 8576 C C . ILE C 1 289 ? -22.081 1.863 -9.087 1.00 23.64 289 ILE C C 1
ATOM 8577 O O . ILE C 1 289 ? -21.459 0.888 -8.589 1.00 23.14 289 ILE C O 1
ATOM 8582 N N . ALA C 1 290 ? -23.412 1.934 -9.167 1.00 22.20 290 ALA C N 1
ATOM 8583 C CA . ALA C 1 290 ? -24.226 0.818 -8.675 1.00 23.81 290 ALA C CA 1
ATOM 8584 C C . ALA C 1 290 ? -23.937 -0.490 -9.392 1.00 24.11 290 ALA C C 1
ATOM 8585 O O . ALA C 1 290 ? -23.829 -1.521 -8.775 1.00 24.69 290 ALA C O 1
ATOM 8587 N N . GLU C 1 291 ? -23.808 -0.445 -10.709 1.00 25.67 291 GLU C N 1
ATOM 8588 C CA . GLU C 1 291 ? -23.506 -1.664 -11.491 1.00 25.95 291 GLU C CA 1
ATOM 8589 C C . GLU C 1 291 ? -22.162 -2.259 -11.119 1.00 25.10 291 GLU C C 1
ATOM 8590 O O . GLU C 1 291 ? -22.039 -3.463 -10.936 1.00 25.54 291 GLU C O 1
ATOM 8596 N N . ALA C 1 292 ? -21.165 -1.408 -10.925 1.00 23.38 292 ALA C N 1
ATOM 8597 C CA . ALA C 1 292 ? -19.825 -1.871 -10.628 1.00 23.37 292 ALA C CA 1
ATOM 8598 C C . ALA C 1 292 ? -19.839 -2.560 -9.293 1.00 23.33 292 ALA C C 1
ATOM 8599 O O . ALA C 1 292 ? -19.248 -3.622 -9.150 1.00 23.29 292 ALA C O 1
ATOM 8601 N N . PHE C 1 293 ? -20.489 -1.960 -8.308 1.00 23.75 293 PHE C N 1
ATOM 8602 C CA . PHE C 1 293 ? -20.514 -2.548 -6.971 1.00 25.07 293 PHE C CA 1
ATOM 8603 C C . PHE C 1 293 ? -21.415 -3.805 -6.882 1.00 26.24 293 PHE C C 1
ATOM 8604 O O . PHE C 1 293 ? -21.086 -4.734 -6.152 1.00 26.05 293 PHE C O 1
ATOM 8612 N N . ARG C 1 294 ? -22.406 -3.896 -7.744 1.00 26.92 294 ARG C N 1
ATOM 8613 C CA . ARG C 1 294 ? -23.229 -5.086 -7.801 1.00 28.21 294 ARG C CA 1
ATOM 8614 C C . ARG C 1 294 ? -22.376 -6.226 -8.389 1.00 27.72 294 ARG C C 1
ATOM 8615 O O . ARG C 1 294 ? -22.436 -7.337 -7.948 1.00 26.51 294 ARG C O 1
ATOM 8623 N N . TYR C 1 295 ? -21.562 -5.891 -9.373 1.00 26.49 295 TYR C N 1
ATOM 8624 C CA . TYR C 1 295 ? -20.685 -6.828 -10.036 1.00 26.97 295 TYR C CA 1
ATOM 8625 C C . TYR C 1 295 ? -19.710 -7.366 -9.037 1.00 26.77 295 TYR C C 1
ATOM 8626 O O . TYR C 1 295 ? -19.524 -8.573 -8.994 1.00 25.34 295 TYR C O 1
ATOM 8635 N N . LEU C 1 296 ? -19.092 -6.471 -8.244 1.00 26.27 296 LEU C N 1
ATOM 8636 C CA . LEU C 1 296 ? -18.098 -6.881 -7.271 1.00 27.40 296 LEU C CA 1
ATOM 8637 C C . LEU C 1 296 ? -18.694 -7.836 -6.242 1.00 29.29 296 LEU C C 1
ATOM 8638 O O . LEU C 1 296 ? -18.065 -8.840 -5.867 1.00 28.52 296 LEU C O 1
ATOM 8643 N N . ARG C 1 297 ? -19.895 -7.511 -5.801 1.00 31.87 297 ARG C N 1
ATOM 8644 C CA . ARG C 1 297 ? -20.572 -8.357 -4.842 1.00 33.90 297 ARG C CA 1
ATOM 8645 C C . ARG C 1 297 ? -20.882 -9.779 -5.433 1.00 33.83 297 ARG C C 1
ATOM 8646 O O . ARG C 1 297 ? -20.600 -10.772 -4.786 1.00 34.54 297 ARG C O 1
ATOM 8654 N N . ARG C 1 298 ? -21.454 -9.847 -6.628 1.00 33.16 298 ARG C N 1
ATOM 8655 C CA . ARG C 1 298 ? -21.713 -11.138 -7.286 1.00 34.06 298 ARG C CA 1
ATOM 8656 C C . ARG C 1 298 ? -20.441 -11.984 -7.471 1.00 33.52 298 ARG C C 1
ATOM 8657 O O . ARG C 1 298 ? -20.522 -13.202 -7.442 1.00 30.26 298 ARG C O 1
ATOM 8665 N N . GLN C 1 299 ? -19.303 -11.336 -7.734 1.00 31.09 299 GLN C N 1
ATOM 8666 C CA . GLN C 1 299 ? -18.041 -12.049 -7.929 1.00 32.39 299 GLN C CA 1
ATOM 8667 C C . GLN C 1 299 ? -17.342 -12.339 -6.620 1.00 32.14 299 GLN C C 1
ATOM 8668 O O . GLN C 1 299 ? -16.234 -12.857 -6.662 1.00 31.49 299 GLN C O 1
ATOM 8674 N N . ARG C 1 300 ? -17.953 -11.994 -5.476 1.00 33.06 300 ARG C N 1
ATOM 8675 C CA . ARG C 1 300 ? -17.358 -12.183 -4.174 1.00 35.33 300 ARG C CA 1
ATOM 8676 C C . ARG C 1 300 ? -16.005 -11.522 -4.055 1.00 36.32 300 ARG C C 1
ATOM 8677 O O . ARG C 1 300 ? -15.078 -12.063 -3.449 1.00 35.79 300 ARG C O 1
ATOM 8685 N N . VAL C 1 301 ? -15.854 -10.332 -4.640 1.00 36.65 301 VAL C N 1
ATOM 8686 C CA . VAL C 1 301 ? -14.588 -9.619 -4.508 1.00 38.50 301 VAL C CA 1
ATOM 8687 C C . VAL C 1 301 ? -14.567 -8.988 -3.122 1.00 42.56 301 VAL C C 1
ATOM 8688 O O . VAL C 1 301 ? -15.555 -8.469 -2.645 1.00 44.05 301 VAL C O 1
ATOM 8692 N N . ASP C 1 302 ? -13.429 -9.068 -2.454 1.00 50.77 302 ASP C N 1
ATOM 8693 C CA . ASP C 1 302 ? -13.272 -8.419 -1.149 1.00 57.49 302 ASP C CA 1
ATOM 8694 C C . ASP C 1 302 ? -13.091 -6.920 -1.380 1.00 58.86 302 ASP C C 1
ATOM 8695 O O . ASP C 1 302 ? -12.091 -6.507 -2.003 1.00 56.61 302 ASP C O 1
ATOM 8700 N N . VAL C 1 303 ? -14.065 -6.105 -0.947 1.00 60.22 303 VAL C N 1
ATOM 8701 C CA . VAL C 1 303 ? -13.900 -4.648 -1.118 1.00 65.48 303 VAL C CA 1
ATOM 8702 C C . VAL C 1 303 ? -13.447 -3.893 0.138 1.00 68.59 303 VAL C C 1
ATOM 8703 O O . VAL C 1 303 ? -13.235 -2.691 0.040 1.00 71.85 303 VAL C O 1
ATOM 8707 N N . SER C 1 304 ? -13.260 -4.597 1.271 1.00 71.34 304 SER C N 1
ATOM 8708 C CA . SER C 1 304 ? -12.617 -4.014 2.477 1.00 74.19 304 SER C CA 1
ATOM 8709 C C . SER C 1 304 ? -13.201 -2.683 3.045 1.00 77.05 304 SER C C 1
ATOM 8710 O O . SER C 1 304 ? -14.439 -2.524 3.077 1.00 80.84 304 SER C O 1
ATOM 8713 N N . ARG C 1 305 ? -12.316 -1.765 3.483 1.00 76.31 305 ARG C N 1
ATOM 8714 C CA . ARG C 1 305 ? -12.640 -0.357 3.850 1.00 75.11 305 ARG C CA 1
ATOM 8715 C C . ARG C 1 305 ? -13.746 -0.232 4.926 1.00 76.53 305 ARG C C 1
ATOM 8716 O O . ARG C 1 305 ? -14.349 0.831 5.135 1.00 76.57 305 ARG C O 1
ATOM 8718 N N . ASP C 1 311 ? -4.952 9.095 7.328 1.00 63.94 311 ASP C N 1
ATOM 8719 C CA . ASP C 1 311 ? -4.693 10.515 7.109 1.00 67.11 311 ASP C CA 1
ATOM 8720 C C . ASP C 1 311 ? -4.085 10.678 5.731 1.00 63.92 311 ASP C C 1
ATOM 8721 O O . ASP C 1 311 ? -3.059 10.073 5.438 1.00 67.89 311 ASP C O 1
ATOM 8726 N N . CYS C 1 312 ? -4.721 11.493 4.907 1.00 60.02 312 CYS C N 1
ATOM 8727 C CA . CYS C 1 312 ? -4.412 11.515 3.479 1.00 57.17 312 CYS C CA 1
ATOM 8728 C C . CYS C 1 312 ? -2.967 11.852 3.154 1.00 54.30 312 CYS C C 1
ATOM 8729 O O . CYS C 1 312 ? -2.474 11.302 2.165 1.00 56.44 312 CYS C O 1
ATOM 8732 N N . LEU C 1 313 ? -2.288 12.680 3.961 1.00 51.41 313 LEU C N 1
ATOM 8733 C CA . LEU C 1 313 ? -0.914 13.121 3.648 1.00 51.17 313 LEU C CA 1
ATOM 8734 C C . LEU C 1 313 ? 0.223 12.305 4.249 1.00 50.05 313 LEU C C 1
ATOM 8735 O O . LEU C 1 313 ? 1.284 12.217 3.657 1.00 47.18 313 LEU C O 1
ATOM 8740 N N . ALA C 1 314 ? -0.022 11.761 5.428 1.00 52.60 314 ALA C N 1
ATOM 8741 C CA . ALA C 1 314 ? 0.861 10.759 6.029 1.00 54.29 314 ALA C CA 1
ATOM 8742 C C . ALA C 1 314 ? 0.116 9.457 6.167 1.00 53.90 314 ALA C C 1
ATOM 8743 O O . ALA C 1 314 ? 0.756 8.445 6.251 1.00 56.76 314 ALA C O 1
ATOM 8745 N N . TRP C 1 320 ? -4.263 1.005 -0.439 1.00 59.64 320 TRP C N 1
ATOM 8746 C CA . TRP C 1 320 ? -5.507 0.298 -0.819 1.00 62.61 320 TRP C CA 1
ATOM 8747 C C . TRP C 1 320 ? -5.566 -0.499 -2.196 1.00 56.80 320 TRP C C 1
ATOM 8748 O O . TRP C 1 320 ? -5.974 0.068 -3.171 1.00 51.97 320 TRP C O 1
ATOM 8759 N N . SER C 1 321 ? -5.184 -1.779 -2.278 1.00 56.30 321 SER C N 1
ATOM 8760 C CA . SER C 1 321 ? -5.162 -2.560 -3.594 1.00 51.44 321 SER C CA 1
ATOM 8761 C C . SER C 1 321 ? -6.538 -3.168 -4.010 1.00 45.72 321 SER C C 1
ATOM 8762 O O . SER C 1 321 ? -6.736 -3.700 -5.144 1.00 43.48 321 SER C O 1
ATOM 8765 N N . GLN C 1 322 ? -7.545 -2.969 -3.156 1.00 39.15 322 GLN C N 1
ATOM 8766 C CA . GLN C 1 322 ? -8.935 -3.097 -3.572 1.00 34.44 322 GLN C CA 1
ATOM 8767 C C . GLN C 1 322 ? -9.360 -1.964 -4.525 1.00 32.04 322 GLN C C 1
ATOM 8768 O O . GLN C 1 322 ? -10.262 -2.140 -5.326 1.00 29.16 322 GLN C O 1
ATOM 8770 N N . GLY C 1 323 ? -8.576 -0.881 -4.581 1.00 29.60 323 GLY C N 1
ATOM 8771 C CA . GLY C 1 323 ? -8.760 0.218 -5.556 1.00 27.19 323 GLY C CA 1
ATOM 8772 C C . GLY C 1 323 ? -8.704 -0.245 -6.979 1.00 26.29 323 GLY C C 1
ATOM 8773 O O . GLY C 1 323 ? -9.539 0.121 -7.803 1.00 23.46 323 GLY C O 1
ATOM 8774 N N . ILE C 1 324 ? -7.747 -1.107 -7.282 1.00 25.66 324 ILE C N 1
ATOM 8775 C CA . ILE C 1 324 ? -7.610 -1.641 -8.628 1.00 26.30 324 ILE C CA 1
ATOM 8776 C C . ILE C 1 324 ? -8.847 -2.417 -9.088 1.00 25.54 324 ILE C C 1
ATOM 8777 O O . ILE C 1 324 ? -9.281 -2.264 -10.249 1.00 24.91 324 ILE C O 1
ATOM 8782 N N . ASP C 1 325 ? -9.412 -3.224 -8.179 1.00 26.33 325 ASP C N 1
ATOM 8783 C CA . ASP C 1 325 ? -10.598 -4.016 -8.496 1.00 27.32 325 ASP C CA 1
ATOM 8784 C C . ASP C 1 325 ? -11.825 -3.130 -8.746 1.00 26.05 325 ASP C C 1
ATOM 8785 O O . ASP C 1 325 ? -12.623 -3.387 -9.644 1.00 25.21 325 ASP C O 1
ATOM 8790 N N . ILE C 1 326 ? -11.961 -2.086 -7.935 1.00 25.59 326 ILE C N 1
ATOM 8791 C CA . ILE C 1 326 ? -13.060 -1.142 -8.110 1.00 24.98 326 ILE C CA 1
ATOM 8792 C C . ILE C 1 326 ? -12.946 -0.411 -9.427 1.00 24.47 326 ILE C C 1
ATOM 8793 O O . ILE C 1 326 ? -13.944 -0.302 -10.125 1.00 24.06 326 ILE C O 1
ATOM 8798 N N . GLU C 1 327 ? -11.748 0.071 -9.760 1.00 23.68 327 GLU C N 1
ATOM 8799 C CA . GLU C 1 327 ? -11.526 0.775 -11.005 1.00 23.61 327 GLU C CA 1
ATOM 8800 C C . GLU C 1 327 ? -11.874 -0.119 -12.198 1.00 22.49 327 GLU C C 1
ATOM 8801 O O . GLU C 1 327 ? -12.544 0.332 -13.141 1.00 21.40 327 GLU C O 1
ATOM 8807 N N . ARG C 1 328 ? -11.407 -1.357 -12.155 1.00 22.14 328 ARG C N 1
ATOM 8808 C CA . ARG C 1 328 ? -11.692 -2.294 -13.252 1.00 21.99 328 ARG C CA 1
ATOM 8809 C C . ARG C 1 328 ? -13.187 -2.560 -13.352 1.00 21.71 328 ARG C C 1
ATOM 8810 O O . ARG C 1 328 ? -13.736 -2.591 -14.434 1.00 22.42 328 ARG C O 1
ATOM 8812 N N . ALA C 1 329 ? -13.852 -2.799 -12.226 1.00 21.24 329 ALA C N 1
ATOM 8813 C CA . ALA C 1 329 ? -15.309 -3.020 -12.237 1.00 21.79 329 ALA C CA 1
ATOM 8814 C C . ALA C 1 329 ? -16.057 -1.829 -12.839 1.00 21.09 329 ALA C C 1
ATOM 8815 O O . ALA C 1 329 ? -17.006 -1.993 -13.631 1.00 21.17 329 ALA C O 1
ATOM 8817 N N . LEU C 1 330 ? -15.627 -0.624 -12.479 1.00 20.22 330 LEU C N 1
ATOM 8818 C CA . LEU C 1 330 ? -16.233 0.567 -13.075 1.00 19.82 330 LEU C CA 1
ATOM 8819 C C . LEU C 1 330 ? -16.054 0.642 -14.567 1.00 19.88 330 LEU C C 1
ATOM 8820 O O . LEU C 1 330 ? -17.002 0.903 -15.276 1.00 18.98 330 LEU C O 1
ATOM 8825 N N . LYS C 1 331 ? -14.829 0.368 -15.051 1.00 21.03 331 LYS C N 1
ATOM 8826 C CA . LYS C 1 331 ? -14.551 0.486 -16.459 1.00 21.98 331 LYS C CA 1
ATOM 8827 C C . LYS C 1 331 ? -15.124 -0.636 -17.339 1.00 23.22 331 LYS C C 1
ATOM 8828 O O . LYS C 1 331 ? -15.221 -0.490 -18.536 1.00 23.57 331 LYS C O 1
ATOM 8834 N N . MET C 1 332 ? -15.450 -1.755 -16.748 1.00 24.47 332 MET C N 1
ATOM 8835 C CA . MET C 1 332 ? -16.033 -2.902 -17.494 1.00 26.73 332 MET C CA 1
ATOM 8836 C C . MET C 1 332 ? -17.567 -2.833 -17.638 1.00 25.70 332 MET C C 1
ATOM 8837 O O . MET C 1 332 ? -18.148 -3.686 -18.246 1.00 23.56 332 MET C O 1
ATOM 8842 N N . VAL C 1 333 ? -18.225 -1.847 -17.044 1.00 24.54 333 VAL C N 1
ATOM 8843 C CA . VAL C 1 333 ? -19.693 -1.822 -17.126 1.00 25.48 333 VAL C CA 1
ATOM 8844 C C . VAL C 1 333 ? -20.188 -1.645 -18.545 1.00 26.33 333 VAL C C 1
ATOM 8845 O O . VAL C 1 333 ? -19.511 -1.054 -19.401 1.00 27.04 333 VAL C O 1
ATOM 8849 N N . GLN C 1 334 ? -21.359 -2.2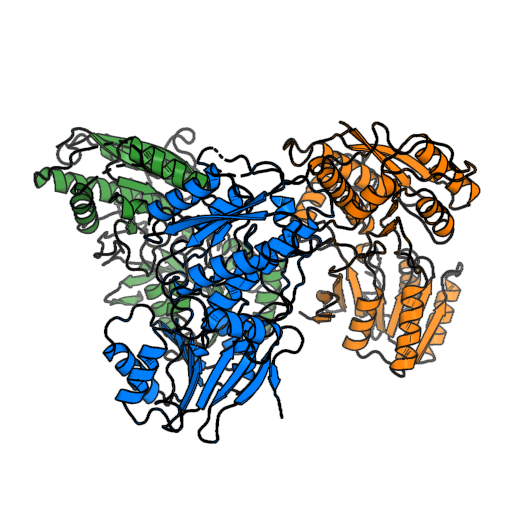01 -18.807 1.00 27.16 334 GLN C N 1
ATOM 8850 C CA . GLN C 1 334 ? -22.061 -1.936 -20.044 1.00 28.90 334 GLN C CA 1
ATOM 8851 C C . GLN C 1 334 ? -23.515 -1.733 -19.618 1.00 28.72 334 GLN C C 1
ATOM 8852 O O . GLN C 1 334 ? -24.174 -2.687 -19.292 1.00 28.33 334 GLN C O 1
ATOM 8858 N N . VAL C 1 335 ? -23.942 -0.488 -19.550 1.00 27.35 335 VAL C N 1
ATOM 8859 C CA . VAL C 1 335 ? -25.271 -0.138 -19.118 1.00 28.23 335 VAL C CA 1
ATOM 8860 C C . VAL C 1 335 ? -25.927 0.879 -20.032 1.00 27.02 335 VAL C C 1
ATOM 8861 O O . VAL C 1 335 ? -25.241 1.694 -20.703 1.00 26.62 335 VAL C O 1
ATOM 8865 N N . GLN C 1 336 ? -27.257 0.837 -20.043 1.00 26.55 336 GLN C N 1
ATOM 8866 C CA . GLN C 1 336 ? -28.070 1.814 -20.774 1.00 26.40 336 GLN C CA 1
ATOM 8867 C C . GLN C 1 336 ? -28.471 2.925 -19.839 1.00 25.62 336 GLN C C 1
ATOM 8868 O O . GLN C 1 336 ? -29.073 2.681 -18.799 1.00 26.58 336 GLN C O 1
ATOM 8874 N N . GLY C 1 337 ? -28.109 4.157 -20.182 1.00 24.53 337 GLY C N 1
ATOM 8875 C CA . GLY C 1 337 ? -28.399 5.303 -19.321 1.00 23.46 337 GLY C CA 1
ATOM 8876 C C . GLY C 1 337 ? -29.187 6.359 -20.069 1.00 23.17 337 GLY C C 1
ATOM 8877 O O . GLY C 1 337 ? -29.607 6.163 -21.198 1.00 22.23 337 GLY C O 1
ATOM 8878 N N . MET C 1 338 ? -29.335 7.516 -19.438 1.00 23.05 338 MET C N 1
ATOM 8879 C CA . MET C 1 338 ? -29.961 8.670 -20.066 1.00 23.04 338 MET C CA 1
ATOM 8880 C C . MET C 1 338 ? -29.098 9.145 -21.240 1.00 22.99 338 MET C C 1
ATOM 8881 O O . MET C 1 338 ? -29.636 9.745 -22.197 1.00 23.38 338 MET C O 1
ATOM 8886 N N . THR C 1 339 ? -27.786 8.859 -21.191 1.00 21.76 339 THR C N 1
ATOM 8887 C CA . THR C 1 339 ? -26.866 9.210 -22.278 1.00 20.78 339 THR C CA 1
ATOM 8888 C C . THR C 1 339 ? -26.540 8.017 -23.177 1.00 21.31 339 THR C C 1
ATOM 8889 O O . THR C 1 339 ? -25.496 7.988 -23.852 1.00 22.86 339 THR C O 1
ATOM 8893 N N . GLY C 1 340 ? -27.469 7.070 -23.235 1.00 21.21 340 GLY C N 1
ATOM 8894 C CA . GLY C 1 340 ? -27.405 5.956 -24.163 1.00 21.62 340 GLY C CA 1
ATOM 8895 C C . GLY C 1 340 ? -26.538 4.846 -23.643 1.00 22.23 340 GLY C C 1
ATOM 8896 O O . GLY C 1 340 ? -26.489 4.589 -22.431 1.00 23.65 340 GLY C O 1
ATOM 8897 N N . ASN C 1 341 ? -25.887 4.131 -24.564 1.00 22.61 341 ASN C N 1
ATOM 8898 C CA . ASN C 1 341 ? -25.050 3.009 -24.203 1.00 22.40 341 ASN C CA 1
ATOM 8899 C C . ASN C 1 341 ? -23.817 3.563 -23.506 1.00 21.64 341 ASN C C 1
ATOM 8900 O O . ASN C 1 341 ? -23.130 4.432 -24.074 1.00 20.52 341 ASN C O 1
ATOM 8905 N N . ILE C 1 342 ? -23.544 3.035 -22.313 1.00 21.41 342 ILE C N 1
ATOM 8906 C CA . ILE C 1 342 ? -22.371 3.420 -21.513 1.00 21.09 342 ILE C CA 1
ATOM 8907 C C . ILE C 1 342 ? -21.408 2.232 -21.381 1.00 21.65 342 ILE C C 1
ATOM 8908 O O . ILE C 1 342 ? -21.745 1.189 -20.757 1.00 21.27 342 ILE C O 1
ATOM 8913 N N . GLN C 1 343 ? -20.227 2.421 -21.966 1.00 21.78 343 GLN C N 1
ATOM 8914 C CA . GLN C 1 343 ? -19.070 1.543 -21.852 1.00 22.57 343 GLN C CA 1
ATOM 8915 C C . GLN C 1 343 ? -17.811 2.411 -21.841 1.00 21.39 343 GLN C C 1
ATOM 8916 O O . GLN C 1 343 ? -17.840 3.552 -22.350 1.00 20.22 343 GLN C O 1
ATOM 8922 N N . PHE C 1 344 ? -16.726 1.857 -21.292 1.00 20.78 344 PHE C N 1
ATOM 8923 C CA . PHE C 1 344 ? -15.441 2.563 -21.197 1.00 20.80 344 PHE C CA 1
ATOM 8924 C C . PHE C 1 344 ? -14.260 1.781 -21.747 1.00 21.81 344 PHE C C 1
ATOM 8925 O O . PHE C 1 344 ? -14.266 0.559 -21.775 1.00 22.22 344 PHE C O 1
ATOM 8933 N N . ASP C 1 345 ? -13.223 2.494 -22.179 1.00 22.10 345 ASP C N 1
ATOM 8934 C CA . ASP C 1 345 ? -11.965 1.854 -22.474 1.00 22.39 345 ASP C CA 1
ATOM 8935 C C . ASP C 1 345 ? -11.116 1.853 -21.198 1.00 22.09 345 ASP C C 1
ATOM 8936 O O . ASP C 1 345 ? -11.549 2.275 -20.110 1.00 21.45 345 ASP C O 1
ATOM 8941 N N . THR C 1 346 ? -9.887 1.409 -21.342 1.00 21.50 346 THR C N 1
ATOM 8942 C CA . THR C 1 346 ? -8.996 1.206 -20.207 1.00 22.55 346 THR C CA 1
ATOM 8943 C C . THR C 1 346 ? -8.548 2.524 -19.526 1.00 21.93 346 THR C C 1
ATOM 8944 O O . THR C 1 346 ? -8.107 2.495 -18.375 1.00 19.76 346 THR C O 1
ATOM 8948 N N . TYR C 1 347 ? -8.691 3.654 -20.228 1.00 22.73 347 TYR C N 1
ATOM 8949 C CA . TYR C 1 347 ? -8.401 4.978 -19.678 1.00 23.16 347 TYR C CA 1
ATOM 8950 C C . TYR C 1 347 ? -9.666 5.682 -19.132 1.00 22.21 347 TYR C C 1
ATOM 8951 O O . TYR C 1 347 ? -9.642 6.885 -18.829 1.00 20.24 347 TYR C O 1
ATOM 8960 N N . GLY C 1 348 ? -10.757 4.932 -18.991 1.00 20.90 348 GLY C N 1
ATOM 8961 C CA . GLY C 1 348 ? -12.021 5.494 -18.540 1.00 20.37 348 GLY C CA 1
ATOM 8962 C C . GLY C 1 348 ? -12.733 6.440 -19.513 1.00 19.98 348 GLY C C 1
ATOM 8963 O O . GLY C 1 348 ? -13.638 7.180 -19.074 1.00 19.46 348 GLY C O 1
ATOM 8964 N N . ARG C 1 349 ? -12.404 6.384 -20.806 1.00 20.02 349 ARG C N 1
ATOM 8965 C CA . ARG C 1 349 ? -13.093 7.166 -21.806 1.00 21.63 349 ARG C CA 1
ATOM 8966 C C . ARG C 1 349 ? -14.301 6.429 -22.304 1.00 21.25 349 ARG C C 1
ATOM 8967 O O . ARG C 1 349 ? -14.228 5.198 -22.495 1.00 20.26 349 ARG C O 1
ATOM 8975 N N . ARG C 1 350 ? -15.413 7.151 -22.507 1.00 19.77 350 ARG C N 1
ATOM 8976 C CA . ARG C 1 350 ? -16.564 6.529 -23.118 1.00 19.83 350 ARG C CA 1
ATOM 8977 C C . ARG C 1 350 ? -16.181 5.913 -24.467 1.00 20.46 350 ARG C C 1
ATOM 8978 O O . ARG C 1 350 ? -15.455 6.524 -25.268 1.00 19.46 350 ARG C O 1
ATOM 8986 N N . THR C 1 351 ? -16.690 4.710 -24.717 1.00 21.13 351 THR C N 1
ATOM 8987 C CA . THR C 1 351 ? -16.554 4.081 -26.004 1.00 22.24 351 THR C CA 1
ATOM 8988 C C . THR C 1 351 ? -17.905 3.472 -26.401 1.00 23.74 351 THR C C 1
ATOM 8989 O O . THR C 1 351 ? -18.767 3.189 -25.537 1.00 22.34 351 THR C O 1
ATOM 8993 N N . ASN C 1 352 ? -18.095 3.306 -27.709 1.00 24.57 352 ASN C N 1
ATOM 8994 C CA . ASN C 1 352 ? -19.305 2.729 -28.259 1.00 25.78 352 ASN C CA 1
ATOM 8995 C C . ASN C 1 352 ? -20.534 3.604 -27.881 1.00 24.74 352 ASN C C 1
ATOM 8996 O O . ASN C 1 352 ? -21.569 3.099 -27.510 1.00 22.59 352 ASN C O 1
ATOM 9001 N N . TYR C 1 353 ? -20.380 4.927 -27.971 1.00 23.96 353 TYR C N 1
ATOM 9002 C CA . TYR C 1 353 ? -21.435 5.897 -27.645 1.00 24.18 353 TYR C CA 1
ATOM 9003 C C . TYR C 1 353 ? -21.926 6.465 -28.975 1.00 25.48 353 TYR C C 1
ATOM 9004 O O . TYR C 1 353 ? -21.246 6.356 -30.024 1.00 27.52 353 TYR C O 1
ATOM 9013 N N . THR C 1 354 ? -23.044 7.168 -28.911 1.00 25.80 354 THR C N 1
ATOM 9014 C CA . THR C 1 354 ? -23.608 7.837 -30.049 1.00 25.46 354 THR C CA 1
ATOM 9015 C C . THR C 1 354 ? -23.810 9.302 -29.714 1.00 26.37 354 THR C C 1
ATOM 9016 O O . THR C 1 354 ? -24.252 9.647 -28.601 1.00 25.53 354 THR C O 1
ATOM 9020 N N . ILE C 1 355 ? -23.509 10.169 -30.684 1.00 26.66 355 ILE C N 1
ATOM 9021 C CA . ILE C 1 355 ? -23.832 11.573 -30.584 1.00 25.29 355 ILE C CA 1
ATOM 9022 C C . ILE C 1 355 ? -24.880 11.874 -31.642 1.00 26.04 355 ILE C C 1
ATOM 9023 O O . ILE C 1 355 ? -24.707 11.569 -32.823 1.00 26.04 355 ILE C O 1
ATOM 9028 N N . ASP C 1 356 ? -25.983 12.485 -31.217 1.00 26.78 356 ASP C N 1
ATOM 9029 C CA . ASP C 1 356 ? -27.023 12.883 -32.163 1.00 28.58 356 ASP C CA 1
ATOM 9030 C C . ASP C 1 356 ? -26.705 14.279 -32.691 1.00 28.46 356 ASP C C 1
ATOM 9031 O O . ASP C 1 356 ? -26.200 15.132 -31.931 1.00 28.71 356 ASP C O 1
ATOM 9036 N N . VAL C 1 357 ? -26.984 14.507 -33.978 1.00 27.85 357 VAL C N 1
ATOM 9037 C CA . VAL C 1 357 ? -26.637 15.762 -34.626 1.00 27.40 357 VAL C CA 1
ATOM 9038 C C . VAL C 1 357 ? -27.914 16.473 -35.003 1.00 27.44 357 VAL C C 1
ATOM 9039 O O . VAL C 1 357 ? -28.817 15.850 -35.588 1.00 28.59 357 VAL C O 1
ATOM 9043 N N . TYR C 1 358 ? -28.000 17.749 -34.636 1.00 28.06 358 TYR C N 1
ATOM 9044 C CA . TYR C 1 358 ? -29.201 18.561 -34.826 1.00 28.45 358 TYR C CA 1
ATOM 9045 C C . TYR C 1 358 ? -28.928 19.701 -35.784 1.00 29.73 358 TYR C C 1
ATOM 9046 O O . TYR C 1 358 ? -27.867 20.355 -35.693 1.00 27.35 358 TYR C O 1
ATOM 9055 N N . GLU C 1 359 ? -29.914 19.953 -36.656 1.00 30.28 359 GLU C N 1
ATOM 9056 C CA . GLU C 1 359 ? -29.929 21.108 -37.517 1.00 32.39 359 GLU C CA 1
ATOM 9057 C C . GLU C 1 359 ? -31.157 21.979 -37.269 1.00 35.53 359 GLU C C 1
ATOM 9058 O O . GLU C 1 359 ? -32.273 21.494 -37.100 1.00 35.16 359 GLU C O 1
ATOM 9064 N N . MET C 1 360 ? -30.924 23.275 -37.290 1.00 39.63 360 MET C N 1
ATOM 9065 C CA . MET C 1 360 ? -31.975 24.262 -37.539 1.00 46.93 360 MET C CA 1
ATOM 9066 C C . MET C 1 360 ? -31.606 25.037 -38.790 1.00 47.44 360 MET C C 1
ATOM 9067 O O . MET C 1 360 ? -30.404 25.397 -38.964 1.00 45.53 360 MET C O 1
ATOM 9072 N N . SER C 1 365 ? -35.574 22.716 -36.410 1.00 54.44 365 SER C N 1
ATOM 9073 C CA . SER C 1 365 ? -35.046 22.231 -35.134 1.00 55.67 365 SER C CA 1
ATOM 9074 C C . SER C 1 365 ? -34.956 20.693 -35.007 1.00 56.72 365 SER C C 1
ATOM 9075 O O . SER C 1 365 ? -35.059 20.123 -33.896 1.00 57.39 365 SER C O 1
ATOM 9078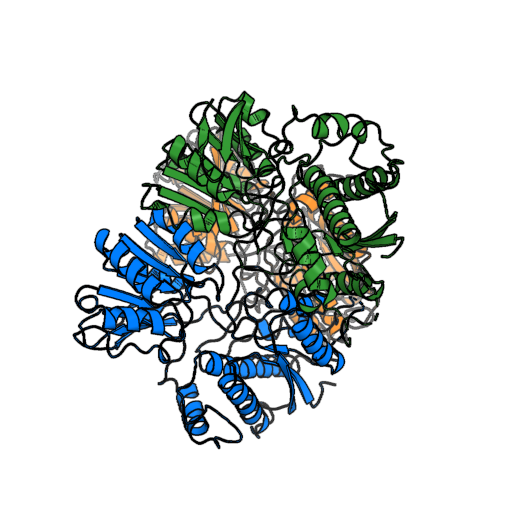 N N . ARG C 1 366 ? -34.616 20.046 -36.138 1.00 55.09 366 ARG C N 1
ATOM 9079 C CA . ARG C 1 366 ? -34.703 18.587 -36.212 1.00 50.64 366 ARG C CA 1
ATOM 9080 C C . ARG C 1 366 ? -33.366 17.827 -36.127 1.00 47.64 366 ARG C C 1
ATOM 9081 O O . ARG C 1 366 ? -32.274 18.376 -36.333 1.00 38.67 366 ARG C O 1
ATOM 9089 N N . LYS C 1 367 ? -33.523 16.545 -35.811 1.00 41.78 367 LYS C N 1
ATOM 9090 C CA . LYS C 1 367 ? -32.429 15.631 -35.674 1.00 43.36 367 LYS C CA 1
ATOM 9091 C C . LYS C 1 367 ? -31.992 15.266 -37.084 1.00 40.34 367 LYS C C 1
ATOM 9092 O O . LYS C 1 367 ? -32.756 14.686 -37.817 1.00 40.98 367 LYS C O 1
ATOM 9098 N N . ALA C 1 368 ? -30.788 15.661 -37.476 1.00 35.64 368 ALA C N 1
ATOM 9099 C CA . ALA C 1 368 ? -30.309 15.502 -38.837 1.00 34.24 368 ALA C CA 1
ATOM 9100 C C . ALA C 1 368 ? -29.590 14.193 -39.067 1.00 32.76 368 ALA C C 1
ATOM 9101 O O . ALA C 1 368 ? -29.293 13.801 -40.207 1.00 33.51 368 ALA C O 1
ATOM 9103 N N . GLY C 1 369 ? -29.234 13.511 -37.996 1.00 31.36 369 GLY C N 1
ATOM 9104 C CA . GLY C 1 369 ? -28.479 12.271 -38.114 1.00 29.99 369 GLY C CA 1
ATOM 9105 C C . GLY C 1 369 ? -27.803 11.929 -36.811 1.00 28.01 369 GLY C C 1
ATOM 9106 O O . GLY C 1 369 ? -28.104 12.516 -35.738 1.00 27.55 369 GLY C O 1
ATOM 9107 N N . TYR C 1 370 ? -26.867 11.002 -36.913 1.00 28.84 370 TYR C N 1
ATOM 9108 C CA . TYR C 1 370 ? -26.108 10.569 -35.754 1.00 28.30 370 TYR C CA 1
ATOM 9109 C C . TYR C 1 370 ? -24.656 10.266 -36.109 1.00 27.48 370 TYR C C 1
ATOM 9110 O O . TYR C 1 370 ? -24.313 10.089 -37.272 1.00 26.72 370 TYR C O 1
ATOM 9119 N N . TRP C 1 371 ? -23.835 10.219 -35.055 1.00 26.03 371 TRP C N 1
ATOM 9120 C CA . TRP C 1 371 ? -22.418 9.970 -35.164 1.00 24.17 371 TRP C CA 1
ATOM 9121 C C . TRP C 1 371 ? -22.007 8.904 -34.156 1.00 23.47 371 TRP C C 1
ATOM 9122 O O . TRP C 1 371 ? -22.377 8.969 -32.980 1.00 21.83 371 TRP C O 1
ATOM 9133 N N . ASN C 1 372 ? -21.245 7.924 -34.616 1.00 24.03 372 ASN C N 1
ATOM 9134 C CA . ASN C 1 372 ? -20.561 6.998 -33.702 1.00 24.91 372 ASN C CA 1
ATOM 9135 C C . ASN C 1 372 ? -19.164 6.711 -34.266 1.00 25.01 372 ASN C C 1
ATOM 9136 O O . ASN C 1 372 ? -18.869 7.106 -35.379 1.00 26.04 372 ASN C O 1
ATOM 9141 N N . GLU C 1 373 ? -18.313 6.097 -33.466 1.00 26.01 373 GLU C N 1
ATOM 9142 C CA . GLU C 1 373 ? -16.913 5.923 -33.824 1.00 29.06 373 GLU C CA 1
ATOM 9143 C C . GLU C 1 373 ? -16.691 5.016 -35.055 1.00 29.40 373 GLU C C 1
ATOM 9144 O O . GLU C 1 373 ? -15.742 5.242 -35.802 1.00 28.06 373 GLU C O 1
ATOM 9150 N N . TYR C 1 374 ? -17.589 4.082 -35.318 1.00 29.44 374 TYR C N 1
ATOM 9151 C CA A TYR C 1 374 ? -17.390 3.121 -36.428 0.70 30.64 374 TYR C CA 1
ATOM 9152 C CA B TYR C 1 374 ? -17.397 3.124 -36.410 0.30 29.47 374 TYR C CA 1
ATOM 9153 C C . TYR C 1 374 ? -18.040 3.633 -37.710 1.00 29.79 374 TYR C C 1
ATOM 9154 O O . TYR C 1 374 ? -17.409 3.662 -38.747 1.00 30.79 374 TYR C O 1
ATOM 9171 N N . GLU C 1 375 ? -19.283 4.062 -37.640 1.00 29.75 375 GLU C N 1
ATOM 9172 C CA . GLU C 1 375 ? -19.981 4.587 -38.831 1.00 30.67 375 GLU C CA 1
ATOM 9173 C C . GLU C 1 375 ? -19.651 6.037 -39.155 1.00 30.16 375 GLU C C 1
ATOM 9174 O O . GLU C 1 375 ? -20.001 6.503 -40.216 1.00 29.45 375 GLU C O 1
ATOM 9180 N N . ARG C 1 376 ? -19.024 6.759 -38.230 1.00 30.00 376 ARG C N 1
ATOM 9181 C CA . ARG C 1 376 ? -18.857 8.212 -38.366 1.00 30.31 376 ARG C CA 1
ATOM 9182 C C . ARG C 1 376 ? -20.222 8.888 -38.541 1.00 29.41 376 ARG C C 1
ATOM 9183 O O . ARG C 1 376 ? -21.186 8.468 -37.883 1.00 28.42 376 ARG C O 1
ATOM 9191 N N . PHE C 1 377 ? -20.336 9.933 -39.362 1.00 29.45 377 PHE C N 1
ATOM 9192 C CA . PHE C 1 377 ? -21.590 10.667 -39.420 1.00 29.64 377 PHE C CA 1
ATOM 9193 C C . PHE C 1 377 ? -22.532 10.000 -40.402 1.00 30.81 377 PHE C C 1
ATOM 9194 O O . PHE C 1 377 ? -22.163 9.824 -41.536 1.00 30.46 377 PHE C O 1
ATOM 9202 N N . VAL C 1 378 ? -23.720 9.635 -39.936 1.00 31.84 378 VAL C N 1
ATOM 9203 C CA . VAL C 1 378 ? -24.783 9.046 -40.772 1.00 33.41 378 VAL C CA 1
ATOM 9204 C C . VAL C 1 378 ? -25.996 10.003 -40.845 1.00 34.61 378 VAL C C 1
ATOM 9205 O O . VAL C 1 378 ? -26.745 10.172 -39.856 1.00 33.10 378 VAL C O 1
ATOM 9209 N N . PRO C 1 379 ? -26.190 10.658 -42.011 1.00 39.34 379 PRO C N 1
ATOM 9210 C CA . PRO C 1 379 ? -27.313 11.580 -42.178 1.00 42.66 379 PRO C CA 1
ATOM 9211 C C . PRO C 1 379 ? -28.640 10.887 -42.382 1.00 45.12 379 PRO C C 1
ATOM 9212 O O . PRO C 1 379 ? -28.666 9.818 -42.992 1.00 47.14 379 PRO C O 1
ATOM 9216 N N . PHE C 1 380 ? -29.722 11.447 -41.834 1.00 49.19 380 PHE C N 1
ATOM 9217 C CA . PHE C 1 380 ? -31.079 10.970 -42.164 1.00 52.74 380 PHE C CA 1
ATOM 9218 C C . PHE C 1 380 ? -31.450 11.616 -43.480 1.00 53.84 380 PHE C C 1
ATOM 9219 O O . PHE C 1 380 ? -31.736 10.908 -44.435 1.00 60.48 380 PHE C O 1
#

B-factor: mean 29.34, std 11.26, range [10.89, 88.6]

Organism: Rattus norvegicus (NCBI:txid10116)

Radius of gyration: 33.02 Å; Cα contacts (8 Å, |Δi|>4): 2291; chains: 3; bounding box: 78×99×65 Å

Nearest PDB structures (foldseek):
  6fpj-assembly1_A  TM=1.003E+00  e=1.247E-76  Rattus norvegicus
  6fpj-assembly1_C  TM=9.949E-01  e=5.893E-68  Rattus norvegicus
  6flr-assembly1_A  TM=9.880E-01  e=1.820E-68  Rattus norvegicus
  3o21-assembly1_B  TM=9.859E-01  e=6.910E-67  Rattus norvegicus
  5fwy-assembly1_B  TM=9.837E-01  e=5.792E-66  Rattus norvegicus

Secondary structure (DSSP, 8-state):
---SEEEEEEEEETT-HHHHHHHHHHHHHHHT---TTT-SSEEEEEEEEES-SSHHHHHHHHHHHHHH--S-EEE---TTTHHHHHHHHHHTT--EEE-SPP-SS--SSEEE-SPP-HHHHHHHHHHTT--EEEEEE-STT-SHHHHHHHHHHHHHT-EEEEEE-TT--SHHHHHHHHHHHHHTT--EEEEES-HHHHHHHHHHHHHH-SSSTT-EEEE--TTGGG---HHHHHTT-EEEEEES--TTSHHHHHHHHHHTTS-TTTSTTSSSSPPPHHHHHHHHHHHHHHHHHHHHHHTT-------------TTHHHHHHHHHT--EEETTEEEEE-TTSBEES--EEEEEEETTEEEEEEEEETTTEEEE--/--SEEEEEEEEETT-HHHHHHHHHHHHHHHT---TTT-SSEEEEEEEEES---HHHHHHHHHHHHHH--S-EEE---TTTHHHHHHHHHHHT--EEE-SPPPSS--SSEEE-SPP-HHHHHHHHHHTT--EEEEEE-STT-SHHHHHHHHHHHHHT-EEEEEE-TT--SHHHHHHHHHHHHHTT--EEEEES-HHHHHHHHHHHHHH-SSSTT-EEEE--TTGGG---HHHHHTT-EEEEEES--TTSHHHHHHHHHHTTS-TTTSTTSSSSPPPHHHHHHHHHHHHHHHHHHHHHHTT----SS---S-TT-SS----TTHHHHHHHHHT--EEETTEEEEE-TTSBEES-EEEEEEEETTEEEEEEEEETTTEEEE-/--SEEEEEEEEETT-HHHHHHHHHHHHHHHT---TTT-SSEEEEEEEEE-TT-HHHHHHHHHHHHHH--S-EEE---TTTHHHHHHHHHHTT--EEE-SPP-SS--SSEEE-SPP-HHHHHHHHHHTT--EEEEEE-STT-SHHHHHHHHHTTTTT-EEEEEE-TT--SHHHHHHHHHHHHHTT--EEEEES-HHHHHHHHHHHHHTT--BTT-EEEE--TTGGGS--HHHHHHB-EEEEEES--TT-HHHHHHHHHHTTS-TTTSTTSSSSPPPHHHHHHHHHHHHHHHHHHHHHHTT----------THHHHHHHHHHT--EEETTEEEEE-TTSBEES-EEEEEE--EEEEEEETTTEEEE-

Sequence (1118 aa):
GFPNTISIGGLFMRNTVQEHSAFRFAVQLYNTNQNTTEEKPFHLNYHVDHLDSSNSFSVTNAFCSQFSRGVYAIFGFYDQMMSMMNTLTSFCGALHTSFVTPSFPTDADVQFVIIQMRPALKGAILSLLSYYKWEKFVYLYDTEERGFSVLQAIMEAAVQNNWQVTARSVGNIKDVQEFRRIIEEMDRRQEKRYLIDCEVERRINTILEQVVILGKHSSRGYHYMLANLGFTDILLERVMMHGGANITGFQIVNNENPMVQQFIQRWVRLDEREFPEAKNAPLKYTSALTHDAILVIAEAFRYLRRRQRVDVSRRCLAAVPWSQGIDIERRALKMVQVQGMTGNIQFDTYGRRTNYTIDVYEMKVSGSSRKAGYWNEYERFVPFSFPNTISIGGLFMRNNTVQEHSAFRFAVQLYNTNQNTTEKPFHHLNYHVDHLDSSNSFSVTNAFCSQFSRGVYAIFGFYDQMSMNTLTSSFCGALHTSFVTPSFPTDADVQFVIQMRPALKGAILSLLSYYKWEKFVYLYDTERGFSVLQAIMEAAVQNNWQVTARSVGNIKDVQEFRRIIEEMDRRQQEKRYLIDCEVERRINTILEQVVILGKHSRGYHYMLANLGFTDILLERVMMHGGANITGFQIVNNENPMVQQFIQRWVRRLDEREFPEAKNAPLKYTSALTHDAILVIAEAFRYLRRQRVDVSRRGSSAGDCLANPAVPWSQGIDIERALKMMVQVQGMTGNIQFDTYGRRTNYTIDVYEMKVSGSRKAGYWNEYERFVPFFPNTISIGGLFMRNTVQEHSAFRFAVQLYNTNQNTTEKPFHLNYHVDHLDDSSNSFSVTNAFCSQFSRGVYAIFGFYDQMMSMMNTLTSSFCGALHTSFVTPSFPTDADVQFVIQMRPALKGAILSLLSYYKWEKFVYLYDTERGFSVLQAIMMEAAVQNNWQVTARSVGNIKDVQEFRRIIEEMDRRQEKRYLIDCEVERRINTILEQVVILGKHSRGYHYMLANLGFTDILLERVMHGGANITGFQIVNNENPMVQQFIIQRWVRLDEREFPEAKNAPLKYTSALTHDAILVIAEAFRYLRRQRVDVSRDCLAWSQGIDIERALKMVQVQGMTGNIQFDTYGRRTNYTIDVYEMSRKAGYWNEYYERFVPF

InterPro domains:
  IPR001320 Ionotropic glutamate receptor, C-terminal [PF00060] (547-829)
  IPR001320 Ionotropic glutamate receptor, C-terminal [SM00079] (418-795)
  IPR001508 Ionotropic glutamate receptor, metazoa [PR00177] (462-490)
  IPR001508 Ionotropic glutamate receptor, metazoa [PR00177] (626-653)
  IPR001508 Ionotropic glutamate receptor, metazoa [PR00177] (818-842)
  IPR001828 Receptor, ligand binding region [PF01094] (41-384)
  IPR015683 Ionotropic glutamate receptor [PTHR18966] (42-848)
  IPR019594 Ionotropic glutamate receptor, L-glutamate and glycine-binding domain [PF10613] (418-532)
  IPR019594 Ionotropic glutamate receptor, L-glutamate and glycine-binding domain [SM00918] (428-493)
  IPR028082 Periplasmic binding protein-like I [SSF53822] (23-402)

GO terms:
  GO:0005515 protein binding (F, IPI)
  GO:0001540 amyloid-beta binding (F, IPI)
  GO:0004970 glutamate-gated receptor activity (F, IDA)
  GO:0045211 postsynaptic membrane (C, IDA)
  GO:0032281 AMPA glutamate receptor complex (C, IDA)
  GO:0022849 glutamate-gated calcium ion channel activity (F, IDA)
  GO:0098839 postsynaptic density membrane (C, EXP)
  GO:0099604 ligand-gated calcium channel activity (F, IDA)
  GO:0004971 AMPA glutamate receptor activity (F, IDA)
  GO:0032279 asymmetric synapse (C, IDA)
  GO:0043025 neuronal cell body (C, IDA)
  GO:0043083 synaptic cleft (C, IDA)
  GO:0043195 terminal bouton (C, IDA)
  GO:0043197 dendritic spine (C, IDA)
  GO:0043198 dendritic shaft (C, IDA)
  GO:0043204 perikaryon (C, IDA)
  GO:0014069 postsynaptic density (C, IDA)
  GO:0030425 dendrite (C, IDA)
  GO:1905430 cellular response to glycine (P, IEP)
  GO:0060291 long-term synaptic potentiation (P, IEP)